Protein 4MMW (pdb70)

Secondary structure (DSSP, 8-state):
-BEEEEEEEEEEEEEEEEE-TTS-EEEEEEEEEEEEEEEEEETTS-EEEEEE-GGGG-HHHIIIIIHHHHTTSBTT-HHHHHHHHHHHHTTTTT-S-HHHHHHHHHHHHHHHHHHHT-BHHHHH--S-SEEEEEEEEPPP---TTTTSSHHHHHHHHHHHHHHT-SEEEEE---TTSTT---HHHHHHHHHHHHHHH-TTSEEEEE--TT--HHHHHHHHHHHHHTT-SEEE--S-TT-HHHHHHHHHH-SSPEE--SS-SSHHHHHHHHHHHT--SBEEE-HHHHTSHHHHHHHHHHHHHTT--EEEP--SHHHHHHHHT-SS---EEEEEE-TTS-GGG--TTBSS-SS-B-TTSEEE----SBT---B-HHHHHHTB-/-BEEEEEEEEEEEEEEEEE-TTS-EEEEEEEEEEEEEEEEEETTS-EEEEEE-GGGG-HHHIIIIIHHHHTTSBTT-HHHHHHHHHHHHTTTTT-S-HHHHHHHHHHHHHHHHHHHT-BHHHHH--S-SEEEEEEEEPPP---TTTTSSHHHHHHHHHHHHHHT-SEEEEE---TTSTT---HHHHHHHHHHHHHHH-TTSEEEEE--TT--HHHHHHHHHHHHHTT-SEEE--S-TT-HHHHHHHHHH-SSPEEE-SS-SSHHHHHHHHHHHT--SEEEE-HHHHTSHHHHHHHHHHHHHTT--EEEP--SHHHHHHHHT-SS---EEEEEE-TTS-GGG--TTBSS-SS-B-TTSEEE----SBT---B-HHHHHHTB-

CATH classification: 3.30.390.10 (+1 more: 3.20.20.120)

Organism: Agrobacterium fabrum (strain C58 / ATCC 33970) (NCBI:txid176299)

Foldseek 3Di:
DFWADKDKFKFWFWDQWDADPVGFIDGHDTDIDIKMKIWIAGPVGQIFIFIDHQLLCDPVCCVPAVCVLRHGDDLPVLVSSLVSLVVCCVVSPNNSDLLNLARSSQRSLLRVFRVVFFESLVVLPFDAQKAFAAAEAGEAACDVLWRNALLSLLVVLLVRVQQAHLEYEYEYYEPVRPPDDDLVRQLSNLVSNCVNPDDRRAYEYEYHQADDLVSVLVNLVSVVVSVHQEYERNHPVVDLVSLLVSCVRHPHWYEDDEQDEDQLNVQLVSVVSVSTQAYEYESSRRRHLVSRLVNCVSQVVVVHAYEYDDDALRRVSSVRNHDRYNHDYQDNDIPVDDSLVDIPQFPHDQFDADSNRMTGGDRGTRSNGRGNVVNSVVGTD/DFWADKDKFKFWFWDQWDAPPVGFIDGHDTDIDIKMKIWIAGPVGQIFIFIDHQLLCDPVCCVPAVCVLRHGDDLPVLVSSLVSLVVCCVVPPNNSDLLNLARSSQRSLLRVFRVVFFESLVVLPFDAQKAFAAAEAGEAACDVLWRNALLSLQVVLLVRVQQAHLEYEDEYYDPPRPVDDDLVRQLSNLQSNCVNPDDRRAYEYEYHQADDLVSVLVNLVSVVVSVHQEYERNHPVVDLVSLLVSCVRHPHWYEDDEADEDQLNVQLVSVVSVSTQAYEYESSRRRHLVSRLVNCVSQVVVVHAYEYDDDALRRVSSVRNHDRYRHDYQDNDIPVDDSLVDIPQFPHDQFDADSNRMTGGDRGTRSNGRGNVVNSVVGTD

Solvent-accessible surface area: 27790 Å² total; per-residue (Å²): 56,72,1,59,50,6,49,42,72,34,0,86,10,76,32,130,76,56,76,31,38,7,31,13,26,28,12,21,96,56,62,97,52,85,35,0,4,0,1,0,45,1,112,87,43,63,53,0,7,4,29,10,36,29,43,1,1,26,104,49,0,9,95,86,4,0,64,117,9,0,71,42,61,34,8,153,40,49,76,143,1,5,50,62,2,11,62,42,30,77,26,1,30,35,9,5,18,27,52,1,0,0,6,2,3,0,0,3,18,2,0,4,0,70,28,115,44,74,16,0,9,98,60,48,39,48,116,45,79,93,4,44,0,3,0,0,0,1,8,0,7,95,66,170,48,1,0,23,61,23,100,24,0,0,109,15,0,56,77,9,52,155,48,11,7,86,0,0,1,0,15,0,0,3,48,72,12,93,96,16,48,55,18,157,44,0,36,118,0,0,41,11,0,37,148,28,23,21,116,135,24,78,0,0,0,2,0,18,6,40,12,59,95,102,60,0,30,50,0,0,109,12,0,58,172,37,47,11,32,4,0,0,2,0,4,30,6,48,18,15,27,12,0,89,75,0,13,104,62,10,132,6,49,0,0,0,0,8,47,10,47,6,7,26,58,18,0,36,7,0,19,150,28,34,0,9,71,21,0,1,0,0,0,46,27,0,0,0,0,16,0,0,17,59,0,0,100,38,0,102,90,125,74,33,62,0,2,3,49,14,36,48,1,23,2,0,1,0,0,0,14,8,141,14,2,94,4,0,8,1,8,48,10,2,51,94,27,116,29,64,117,32,85,50,18,24,136,46,39,9,6,52,14,46,165,89,0,49,0,76,14,16,132,63,56,0,3,3,19,44,8,32,88,94,44,3,101,110,34,100,91,57,71,1,59,50,6,49,43,71,35,0,78,11,76,31,129,76,54,83,32,39,6,30,12,24,28,11,22,97,57,61,97,56,87,32,0,4,0,1,0,45,2,110,95,42,57,48,0,7,4,30,10,37,31,43,1,1,25,102,50,0,10,95,81,3,0,66,118,10,0,70,40,50,32,8,151,52,50,78,102,1,5,51,56,2,11,62,41,30,80,26,1,29,36,8,5,18,27,53,1,0,1,6,2,3,0,0,3,19,2,0,4,0,65,39,115,44,74,17,0,8,98,58,46,39,47,115,45,80,95,4,43,0,2,0,0,0,0,8,1,7,96,66,174,47,0,0,24,60,22,101,23,0,0,111,15,0,61,76,9,50,162,48,11,7,86,0,0,0,0,16,0,0,3,48,72,12,94,96,16,47,58,18,158,45,0,34,118,0,0,40,12,0,36,147,28,24,22,114,133,26,82,0,0,0,2,0,17,6,38,13,60,96,100,60,0,46,49,0,0,94,11,0,50,175,38,46,10,35,6,0,0,2,0,4,29,6,47,19,10,27,14,0,87,74,0,12,104,55,10,126,7,47,0,0,0,0,8,46,10,48,6,7,27,58,17,0,35,6,0,19,150,30,32,0,10,72,21,0,0,0,0,0,46,27,0,0,0,0,16,0,0,16,56,0,0,100,38,0,103,90,124,74,32,61,0,2,3,49,15,38,48,1,25,3,0,1,0,0,0,15,8,139,15,2,93,4,1,8,0,8,49,10,2,56,99,26,121,32,58,116,32,82,51,17,25,136,47,37,10,7,52,15,45,168,91,0,47,0,74,14,17,130,62,56,0,2,3,20,43,8,33,91,93,43,3,100,109,29,101,93

Nearest PDB structures (foldseek):
  4hcd-assembly1_A  TM=1.002E+00  e=1.981E-84  Agrobacterium fabrum str. C58
  2i5q-assembly1_A  TM=8.037E-01  e=2.632E-22  Escherichia coli
  2i5q-assembly1_B  TM=7.813E-01  e=3.985E-22  Escherichia coli
  3fxg-assembly1_G  TM=7.685E-01  e=1.652E-21  Fusarium graminearum PH-1
  2p3z-assembly1_B  TM=7.641E-01  e=8.682E-21  Salmonella enterica subsp. enterica serovar Typhimurium str. LT2

InterPro domains:
  IPR013341 Mandelate racemase, N-terminal domain [PF02746] (30-125)
  IPR013342 Mandelate racemase, C-terminal domain [PF13378] (154-372)
  IPR013342 Mandelate racemase, C-terminal domain [SM00922] (150-253)
  IPR029017 Enolase-like, N-terminal [G3DSA:3.30.390.10] (1-117)
  IPR029017 Enolase-like, N-terminal [SSF54826] (1-127)
  IPR036849 Enolase-like, C-terminal domain superfamily [G3DSA:3.20.20.120] (118-382)
  IPR036849 Enolase-like, C-terminal domain superfamily [SSF51604] (113-380)
  IPR046945 L-rhamnonate dehydratase-like [PTHR13794] (3-372)

Sequence (762 aa):
MIITDVEVRVFRTTTRRHSDSAGHAHPGPAHQVEQAMLTVRTEDGQEGHSFTAPEIVRPHVIEKFVKKVLIGEDHRDRERRLWQDLAHWQRGSAAQLTDRTLAVVDCALWDLAGRSLGQPVYKLIGGYRDKVLAYGSIMCGDELEGGLATPEDYGRFAETLVKRGYKGIKLHTWMPPVSWAPDVKMDLKACAAVREAVGPDIRRLMIDAFHWYSRTDALALGRRGLEKLGFDWIEEPMDEQSLSSYKWLSSDNLDIPVVGPESAAGKHWHRAEWIKAGACDILRTGVNDVGGITPALKTTMHLAEAFGMECEVHGNTAMNLHVVAATKNCRWYERGLLHPFLEYDDGHDYLKSLSDPMDRDGFVHVPDRPGLGEDIDFTFIDNNRVMIITDVEVRVFRTTTRRHSDSAGHAHPGPAHQVEQAMLTVRTEDGQEGHSFTAPEIVRPHVIEKFVKKVLIGEDHRDRERRLWQDLAHWQRGSAAQLTDRTLAVVDCALWDLAGRSLGQPVYKLIGGYRDKVLAYGSIMCGDELEGGLATPEDYGRFAETLVKRGYKGIKLHTWMPPVSWAPDVKMDLKACAAVREAVGPDIRLMIDAFHWYSRTDALALGRRGLEKLGFDDWIEEPMDEQSLSSYKWLSDNLDIPVVGPESAAGKHWHRAEWIKAGACDILRTGVNDVGGITPALKTTMHLAEAFGMECEVHGNTAMNLHVVAATKNCRWYERGLLHPFLEYDDGHDYLKSLSDPMDRDGFVHVPDRPGLGEDIDFTFIDNNRV

Radius of gyration: 26.66 Å; Cα contacts (8 Å, |Δi|>4): 1815; chains: 2; bounding box: 62×62×76 Å

Structure (mmCIF, N/CA/C/O backbone):
data_4MMW
#
_entry.id   4MMW
#
_cell.length_a   118.099
_cell.length_b   118.099
_cell.length_c   133.278
_cell.angle_alpha   90.00
_cell.angle_beta   90.00
_cell.angle_gamma   90.00
#
_symmetry.space_group_name_H-M   'I 4'
#
loop_
_entity.id
_entity.type
_entity.pdbx_description
1 polymer 'Isomerase/lactonizing enzyme'
2 non-polymer 'MAGNESIUM ION'
3 non-polymer XYLAROHYDROXAMATE
4 non-polymer '(2R,3S,4R)-2,3,4-TRIHYDROXY-5-(HYDROXYAMINO)-5-OXOPENTANOIC ACID'
5 non-polymer 'CHLORIDE ION'
6 non-polymer 'TRIETHYLENE GLYCOL'
7 water water
#
loop_
_atom_site.group_PDB
_atom_site.id
_atom_site.type_symbol
_atom_site.label_atom_id
_atom_site.label_alt_id
_atom_site.label_comp_id
_atom_site.label_asym_id
_atom_site.label_entity_id
_atom_site.label_seq_id
_atom_site.pdbx_PDB_ins_code
_atom_site.Cartn_x
_atom_site.Cartn_y
_atom_site.Cartn_z
_atom_site.occupancy
_atom_site.B_iso_or_equiv
_atom_site.auth_seq_id
_atom_site.auth_comp_id
_atom_site.auth_asym_id
_atom_site.auth_atom_id
_atom_site.pdbx_PDB_model_num
ATOM 1 N N . MET A 1 24 ? 7.844 48.887 -8.491 1.00 20.56 1 MET A N 1
ATOM 2 C CA . MET A 1 24 ? 8.811 49.920 -8.860 1.00 22.52 1 MET A CA 1
ATOM 3 C C . MET A 1 24 ? 10.072 49.227 -9.319 1.00 22.64 1 MET A C 1
ATOM 4 O O . MET A 1 24 ? 10.340 48.104 -8.908 1.00 21.11 1 MET A O 1
ATOM 9 N N . ILE A 1 25 ? 10.858 49.896 -10.154 1.00 22.45 2 ILE A N 1
ATOM 10 C CA . ILE A 1 25 ? 12.055 49.269 -10.697 1.00 22.20 2 ILE A CA 1
ATOM 11 C C . ILE A 1 25 ? 13.173 49.204 -9.659 1.00 21.70 2 ILE A C 1
ATOM 12 O O . ILE A 1 25 ? 13.527 50.211 -9.054 1.00 22.49 2 ILE A O 1
ATOM 17 N N . ILE A 1 26 ? 13.710 48.009 -9.440 1.00 19.87 3 ILE A N 1
ATOM 18 C CA . ILE A 1 26 ? 14.858 47.849 -8.549 1.00 20.11 3 ILE A CA 1
ATOM 19 C C . ILE A 1 26 ? 16.111 48.419 -9.202 1.00 23.83 3 ILE A C 1
ATOM 20 O O . ILE A 1 26 ? 16.466 48.029 -10.320 1.00 22.75 3 ILE A O 1
ATOM 25 N N . THR A 1 27 ? 16.777 49.339 -8.505 1.00 20.01 4 THR A N 1
ATOM 26 C CA . THR A 1 27 ? 17.951 50.015 -9.050 1.00 23.49 4 THR A CA 1
ATOM 27 C C . THR A 1 27 ? 19.264 49.607 -8.374 1.00 25.37 4 THR A C 1
ATOM 28 O O . THR A 1 27 ? 20.336 49.735 -8.965 1.00 24.60 4 THR A O 1
ATOM 32 N N . ASP A 1 28 ? 19.188 49.124 -7.141 1.00 24.37 5 ASP A N 1
ATOM 33 C CA . ASP A 1 28 ? 20.405 48.772 -6.413 1.00 25.42 5 ASP A CA 1
ATOM 34 C C . ASP A 1 28 ? 20.200 47.567 -5.509 1.00 24.13 5 ASP A C 1
ATOM 35 O O . ASP A 1 28 ? 19.120 47.384 -4.943 1.00 19.68 5 ASP A O 1
ATOM 40 N N . VAL A 1 29 ? 21.243 46.750 -5.377 1.00 21.02 6 VAL A N 1
ATOM 41 C CA . VAL A 1 29 ? 21.315 45.742 -4.320 1.00 18.74 6 VAL A CA 1
ATOM 42 C C . VAL A 1 29 ? 22.630 45.970 -3.587 1.00 23.02 6 VAL A C 1
ATOM 43 O O . VAL A 1 29 ? 23.692 45.964 -4.205 1.00 24.24 6 VAL A O 1
ATOM 47 N N . GLU A 1 30 ? 22.555 46.205 -2.279 1.00 20.74 7 GLU A N 1
ATOM 48 C CA . GLU A 1 30 ? 23.732 46.589 -1.500 1.00 21.36 7 GLU A CA 1
ATOM 49 C C . GLU A 1 30 ? 23.849 45.734 -0.252 1.00 21.44 7 GLU A C 1
ATOM 50 O O . GLU A 1 30 ? 22.842 45.365 0.353 1.00 21.11 7 GLU A O 1
ATOM 56 N N . VAL A 1 31 ? 25.082 45.415 0.120 1.00 18.24 8 VAL A N 1
ATOM 57 C CA . VAL A 1 31 ? 25.336 44.699 1.364 1.00 19.37 8 VAL A CA 1
ATOM 58 C C . VAL A 1 31 ? 26.227 45.568 2.230 1.00 21.11 8 VAL A C 1
ATOM 59 O O . VAL A 1 31 ? 27.230 46.097 1.758 1.00 21.22 8 VAL A O 1
ATOM 63 N N . ARG A 1 32 ? 25.836 45.725 3.491 1.00 19.88 9 ARG A N 1
ATOM 64 C CA . ARG A 1 32 ? 26.656 46.413 4.475 1.00 19.59 9 ARG A CA 1
ATOM 65 C C . ARG A 1 32 ? 27.022 45.438 5.577 1.00 19.65 9 ARG A C 1
ATOM 66 O O . ARG A 1 32 ? 26.148 44.863 6.221 1.00 18.99 9 ARG A O 1
ATOM 74 N N . VAL A 1 33 ? 28.320 45.247 5.787 1.00 20.70 10 VAL A N 1
ATOM 75 C CA . VAL A 1 33 ? 28.793 44.372 6.856 1.00 18.58 10 VAL A CA 1
ATOM 76 C C . VAL A 1 33 ? 29.224 45.223 8.051 1.00 19.07 10 VAL A C 1
ATOM 77 O O . VAL A 1 33 ? 29.953 46.203 7.894 1.00 21.53 10 VAL A O 1
ATOM 81 N N . PHE A 1 34 ? 28.751 44.859 9.242 1.00 20.31 11 PHE A N 1
ATOM 82 C CA . PHE A 1 34 ? 29.067 45.625 10.443 1.00 21.02 11 PHE A CA 1
ATOM 83 C C . PHE A 1 34 ? 29.324 44.694 11.623 1.00 20.69 11 PHE A C 1
ATOM 84 O O . PHE A 1 34 ? 29.021 43.503 11.561 1.00 20.67 11 PHE A O 1
ATOM 92 N N . ARG A 1 35 ? 29.883 45.244 12.695 1.00 21.23 12 ARG A N 1
ATOM 93 C CA . ARG A 1 35 ? 30.151 44.456 13.894 1.00 21.54 12 ARG A CA 1
ATOM 94 C C . ARG A 1 35 ? 29.071 44.650 14.952 1.00 19.22 12 ARG A C 1
ATOM 95 O O . ARG A 1 35 ? 28.739 45.775 15.311 1.00 20.83 12 ARG A O 1
ATOM 103 N N . THR A 1 36 ? 28.511 43.538 15.419 1.00 20.91 13 THR A N 1
ATOM 104 C CA . THR A 1 36 ? 27.572 43.561 16.525 1.00 20.77 13 THR A CA 1
ATOM 105 C C . THR A 1 36 ? 28.265 42.962 17.754 1.00 27.12 13 THR A C 1
ATOM 106 O O . THR A 1 36 ? 29.096 42.056 17.636 1.00 21.13 13 THR A O 1
ATOM 110 N N . THR A 1 37 ? 27.940 43.492 18.926 1.00 21.96 14 THR A N 1
ATOM 111 C CA . THR A 1 37 ? 28.531 43.020 20.172 1.00 19.13 14 THR A CA 1
ATOM 112 C C . THR A 1 37 ? 27.548 42.057 20.804 1.00 25.16 14 THR A C 1
ATOM 113 O O . THR A 1 37 ? 26.386 42.402 21.023 1.00 25.34 14 THR A O 1
ATOM 117 N N . THR A 1 38 ? 28.001 40.841 21.077 1.00 21.74 15 THR A N 1
ATOM 118 C CA . THR A 1 38 ? 27.099 39.804 21.551 1.00 19.60 15 THR A CA 1
ATOM 119 C C . THR A 1 38 ? 27.833 38.822 22.453 1.00 21.78 15 THR A C 1
ATOM 120 O O . THR A 1 38 ? 29.061 38.725 22.404 1.00 18.68 15 THR A O 1
ATOM 124 N N . ARG A 1 39 ? 27.082 38.113 23.291 1.00 21.73 16 ARG A N 1
ATOM 125 C CA . ARG A 1 39 ? 27.660 37.052 24.107 1.00 20.70 16 ARG A CA 1
ATOM 126 C C . ARG A 1 39 ? 27.385 35.682 23.506 1.00 20.08 16 ARG A C 1
ATOM 127 O O . ARG A 1 39 ? 27.809 34.658 24.041 1.00 19.85 16 ARG A O 1
ATOM 135 N N . ARG A 1 40 ? 26.686 35.665 22.376 1.00 18.33 17 ARG A N 1
ATOM 136 C CA . ARG A 1 40 ? 26.415 34.410 21.692 1.00 18.81 17 ARG A CA 1
ATOM 137 C C . ARG A 1 40 ? 27.611 33.946 20.870 1.00 23.04 17 ARG A C 1
ATOM 138 O O . ARG A 1 40 ? 28.211 34.730 20.124 1.00 21.33 17 ARG A O 1
ATOM 146 N N . HIS A 1 41 ? 27.975 32.678 21.051 1.00 16.93 18 HIS A N 1
ATOM 147 C CA . HIS A 1 41 ? 29.025 32.043 20.256 1.00 18.73 18 HIS A CA 1
ATOM 148 C C . HIS A 1 41 ? 28.419 30.813 19.599 1.00 21.21 18 HIS A C 1
ATOM 149 O O . HIS A 1 41 ? 27.382 30.326 20.032 1.00 22.21 18 HIS A O 1
ATOM 156 N N . SER A 1 42 ? 29.055 30.305 18.552 1.00 22.85 19 SER A N 1
ATOM 157 C CA . SER A 1 42 ? 28.624 29.023 17.996 1.00 24.70 19 SER A CA 1
ATOM 158 C C . SER A 1 42 ? 29.794 28.052 18.006 1.00 23.15 19 SER A C 1
ATOM 159 O O . SER A 1 42 ? 30.914 28.419 17.640 1.00 27.26 19 SER A O 1
ATOM 162 N N . ASP A 1 43 ? 29.554 26.823 18.455 1.00 19.74 20 ASP A N 1
ATOM 163 C CA . ASP A 1 43 ? 30.635 25.844 18.506 1.00 22.23 20 ASP A CA 1
ATOM 164 C C . ASP A 1 43 ? 30.933 25.339 17.092 1.00 22.09 20 ASP A C 1
ATOM 165 O O . ASP A 1 43 ? 30.347 25.819 16.113 1.00 22.48 20 ASP A O 1
ATOM 170 N N . SER A 1 44 ? 31.858 24.395 16.986 1.00 24.28 21 SER A N 1
ATOM 171 C CA . SER A 1 44 ? 32.328 23.950 15.676 1.00 25.13 21 SER A CA 1
ATOM 172 C C . SER A 1 44 ? 31.246 23.210 14.877 1.00 23.14 21 SER A C 1
ATOM 173 O O . SER A 1 44 ? 31.351 23.077 13.649 1.00 22.52 21 SER A O 1
ATOM 176 N N . ALA A 1 45 ? 30.209 22.733 15.566 1.00 19.23 22 ALA A N 1
ATOM 177 C CA . ALA A 1 45 ? 29.104 22.046 14.893 1.00 19.14 22 ALA A CA 1
ATOM 178 C C . ALA A 1 45 ? 27.947 23.003 14.615 1.00 18.22 22 ALA A C 1
ATOM 179 O O . ALA A 1 45 ? 26.911 22.608 14.074 1.00 22.29 22 ALA A O 1
ATOM 181 N N . GLY A 1 46 ? 28.123 24.262 15.002 1.00 17.43 23 GLY A N 1
ATOM 182 C CA . GLY A 1 46 ? 27.143 25.291 14.699 1.00 19.10 23 GLY A CA 1
ATOM 183 C C . GLY A 1 46 ? 26.156 25.572 15.827 1.00 20.74 23 GLY A C 1
ATOM 184 O O . GLY A 1 46 ? 25.206 26.333 15.641 1.00 23.13 23 GLY A O 1
ATOM 185 N N . HIS A 1 47 ? 26.360 24.965 16.995 1.00 16.37 24 HIS A N 1
ATOM 186 C CA . HIS A 1 47 ? 25.411 25.174 18.099 1.00 17.64 24 HIS A CA 1
ATOM 187 C C . HIS A 1 47 ? 25.747 26.416 18.920 1.00 20.93 24 HIS A C 1
ATOM 188 O O . HIS A 1 47 ? 26.910 26.642 19.272 1.00 21.19 24 HIS A O 1
ATOM 195 N N . ALA A 1 48 ?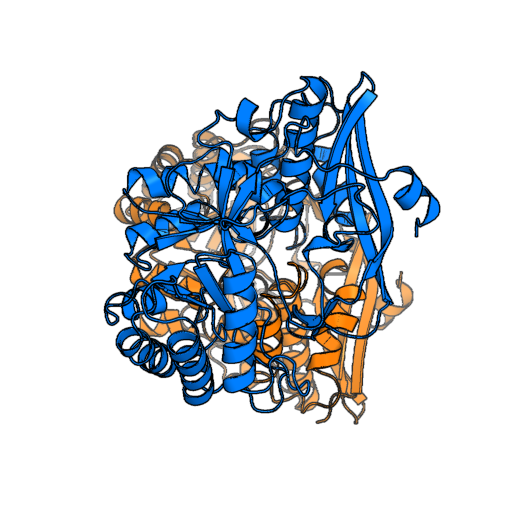 24.724 27.213 19.230 1.00 18.44 25 ALA A N 1
ATOM 196 C CA . ALA A 1 48 ? 24.915 28.440 20.000 1.00 19.57 25 ALA A CA 1
ATOM 197 C C . ALA A 1 48 ? 25.146 28.156 21.482 1.00 20.01 25 ALA A C 1
ATOM 198 O O . ALA A 1 48 ? 24.570 27.219 22.051 1.00 20.48 25 ALA A O 1
ATOM 200 N N . HIS A 1 49 ? 25.986 28.985 22.096 1.00 21.62 26 HIS A N 1
ATOM 201 C CA . HIS A 1 49 ? 26.264 28.926 23.531 1.00 15.90 26 HIS A CA 1
ATOM 202 C C . HIS A 1 49 ? 26.589 30.328 24.013 1.00 17.19 26 HIS A C 1
ATOM 203 O O . HIS A 1 49 ? 27.065 31.157 23.243 1.00 19.41 26 HIS A O 1
ATOM 210 N N . PRO A 1 50 ? 26.364 30.603 25.306 1.00 17.04 27 PRO A N 1
ATOM 211 C CA . PRO A 1 50 ? 26.849 31.874 25.833 1.00 16.50 27 PRO A CA 1
ATOM 212 C C . PRO A 1 50 ? 28.337 31.805 26.119 1.00 16.96 27 PRO A C 1
ATOM 213 O O . PRO A 1 50 ? 28.844 30.802 26.639 1.00 22.60 27 PRO A O 1
ATOM 217 N N . GLY A 1 51 ? 29.030 32.891 25.810 1.00 18.25 28 GLY A N 1
ATOM 218 C CA . GLY A 1 51 ? 30.444 32.982 26.086 1.00 17.84 28 GLY A CA 1
ATOM 219 C C . GLY A 1 51 ? 30.824 34.423 26.376 1.00 18.37 28 GLY A C 1
ATOM 220 O O . GLY A 1 51 ? 29.974 35.232 26.744 1.00 21.47 28 GLY A O 1
ATOM 221 N N . PRO A 1 52 ? 32.110 34.750 26.214 1.00 19.09 29 PRO A N 1
ATOM 222 C CA . PRO A 1 52 ? 32.578 36.119 26.441 1.00 19.42 29 PRO A CA 1
ATOM 223 C C . PRO A 1 52 ? 31.894 37.089 25.482 1.00 21.16 29 PRO A C 1
ATOM 224 O O . PRO A 1 52 ? 31.522 36.702 24.377 1.00 20.57 29 PRO A O 1
ATOM 228 N N . ALA A 1 53 ? 31.725 38.336 25.906 1.00 23.21 30 ALA A N 1
ATOM 229 C CA . ALA A 1 53 ? 31.218 39.354 25.003 1.00 22.50 30 ALA A CA 1
ATOM 230 C C . ALA A 1 53 ? 32.282 39.559 23.930 1.00 19.79 30 ALA A C 1
ATOM 231 O O . ALA A 1 53 ? 33.479 39.616 24.232 1.00 20.30 30 ALA A O 1
ATOM 233 N N . HIS A 1 54 ? 31.849 39.602 22.674 1.00 19.40 31 HIS A N 1
ATOM 234 C CA . HIS A 1 54 ? 32.779 39.801 21.570 1.00 19.58 31 HIS A CA 1
ATOM 235 C C . HIS A 1 54 ? 32.067 40.408 20.382 1.00 19.81 31 HIS A C 1
ATOM 236 O O . HIS A 1 54 ? 30.844 40.488 20.365 1.00 22.43 31 HIS A O 1
ATOM 243 N N . GLN A 1 55 ? 32.836 40.853 19.396 1.00 22.76 32 GLN A N 1
ATOM 244 C CA . GLN A 1 55 ? 32.224 41.390 18.188 1.00 20.39 32 GLN A CA 1
ATOM 245 C C . GLN A 1 55 ? 32.121 40.334 17.100 1.00 23.62 32 GLN A C 1
ATOM 246 O O . GLN A 1 55 ? 33.055 39.562 16.878 1.00 25.58 32 GLN A O 1
ATOM 252 N N . VAL A 1 56 ? 30.962 40.294 16.451 1.00 19.59 33 VAL A N 1
ATOM 253 C CA . VAL A 1 56 ? 30.680 39.339 15.389 1.00 21.70 33 VAL A CA 1
ATOM 254 C C . VAL A 1 56 ? 30.282 40.141 14.160 1.00 23.19 33 VAL A C 1
ATOM 255 O O . VAL A 1 56 ? 29.618 41.165 14.284 1.00 25.69 33 VAL A O 1
ATOM 259 N N . GLU A 1 57 ? 30.705 39.703 12.980 1.00 18.84 34 GLU A N 1
ATOM 260 C CA . GLU A 1 57 ? 30.291 40.387 11.758 1.00 19.26 34 GLU A CA 1
ATOM 261 C C . GLU A 1 57 ? 28.878 39.966 11.379 1.00 20.18 34 GLU A C 1
ATOM 262 O O . GLU A 1 57 ? 28.556 38.778 11.346 1.00 22.32 34 GLU A O 1
ATOM 268 N N . GLN A 1 58 ? 28.041 40.950 11.071 1.00 17.53 35 GLN A N 1
ATOM 269 C CA . GLN A 1 58 ? 26.662 40.708 10.674 1.00 19.73 35 GLN A CA 1
ATOM 270 C C . GLN A 1 58 ? 26.443 41.454 9.365 1.00 19.81 35 GLN A C 1
ATOM 271 O O . GLN A 1 58 ? 27.013 42.509 9.167 1.00 19.40 35 GLN A O 1
ATOM 277 N N . ALA A 1 59 ? 25.626 40.925 8.467 1.00 17.32 36 ALA A N 1
ATOM 278 C CA . ALA A 1 59 ? 25.421 41.626 7.202 1.00 16.61 36 ALA A CA 1
ATOM 279 C C . ALA A 1 59 ? 23.984 42.099 7.049 1.00 18.44 36 ALA A C 1
ATOM 280 O O . ALA A 1 59 ? 23.052 41.431 7.491 1.00 19.39 36 ALA A O 1
ATOM 282 N N . MET A 1 60 ? 23.813 43.270 6.442 1.00 16.84 37 MET A N 1
ATOM 283 C CA . MET A 1 60 ? 22.484 43.752 6.097 1.00 17.48 37 MET A CA 1
ATOM 284 C C . MET A 1 60 ? 22.377 43.888 4.583 1.00 17.74 37 MET A C 1
ATOM 285 O O . MET A 1 60 ? 23.153 44.616 3.970 1.00 19.23 37 MET A O 1
ATOM 290 N N . LEU A 1 61 ? 21.422 43.171 4.000 1.00 16.34 38 LEU A N 1
ATOM 291 C CA . LEU A 1 61 ? 21.121 43.289 2.579 1.00 17.28 38 LEU A CA 1
ATOM 292 C C . LEU A 1 61 ? 20.072 44.373 2.376 1.00 18.13 38 LEU A C 1
ATOM 293 O O . LEU A 1 61 ? 19.064 44.383 3.073 1.00 21.99 38 LEU A O 1
ATOM 298 N N . THR A 1 62 ? 20.320 45.287 1.438 1.00 17.10 39 THR A N 1
ATOM 299 C CA . THR A 1 62 ? 19.353 46.321 1.078 1.00 17.40 39 THR A CA 1
ATOM 300 C C . THR A 1 62 ? 18.996 46.259 -0.409 1.00 21.91 39 THR A C 1
ATOM 301 O O . THR A 1 62 ? 19.881 46.201 -1.266 1.00 21.85 39 THR A O 1
ATOM 305 N N . VAL A 1 63 ? 17.698 46.247 -0.705 1.00 19.20 40 VAL A N 1
ATOM 306 C CA . VAL A 1 63 ? 17.211 46.397 -2.078 1.00 17.38 40 VAL A CA 1
ATOM 307 C C . VAL A 1 63 ? 16.581 47.782 -2.202 1.00 22.72 40 VAL A C 1
ATOM 308 O O . VAL A 1 63 ? 15.756 48.171 -1.366 1.00 21.76 40 VAL A O 1
ATOM 312 N N . ARG A 1 64 ? 16.982 48.532 -3.222 1.00 18.44 41 ARG A N 1
ATOM 313 C CA . ARG A 1 64 ? 16.484 49.894 -3.401 1.00 19.06 41 ARG A CA 1
ATOM 314 C C . ARG A 1 64 ? 15.819 50.060 -4.758 1.00 20.29 41 ARG A C 1
ATOM 315 O O . ARG A 1 64 ? 16.291 49.519 -5.749 1.00 20.47 41 ARG A O 1
ATOM 323 N N . THR A 1 65 ? 14.725 50.812 -4.799 1.00 22.61 42 THR A N 1
ATOM 324 C CA . THR A 1 65 ? 14.036 51.084 -6.057 1.00 23.81 42 THR A CA 1
ATOM 325 C C . THR A 1 65 ? 14.309 52.500 -6.581 1.00 26.55 42 THR A C 1
ATOM 326 O O . THR A 1 65 ? 14.950 53.318 -5.907 1.00 24.53 42 THR A O 1
ATOM 330 N N . GLU A 1 66 ? 13.807 52.775 -7.784 1.00 23.64 43 GLU A N 1
ATOM 331 C CA . GLU A 1 66 ? 14.077 54.027 -8.495 1.00 21.74 43 GLU A CA 1
ATOM 332 C C . GLU A 1 66 ? 13.698 55.271 -7.693 1.00 26.89 43 GLU A C 1
ATOM 333 O O . GLU A 1 66 ? 14.320 56.327 -7.843 1.00 32.01 43 GLU A O 1
ATOM 339 N N . ASP A 1 67 ? 12.689 55.145 -6.837 1.00 29.73 44 ASP A N 1
ATOM 340 C CA . ASP A 1 67 ? 12.196 56.288 -6.070 1.00 34.29 44 ASP A CA 1
ATOM 341 C C . ASP A 1 67 ? 12.905 56.434 -4.722 1.00 33.80 44 ASP A C 1
ATOM 342 O O . ASP A 1 67 ? 12.601 57.339 -3.938 1.00 33.40 44 ASP A O 1
ATOM 347 N N . GLY A 1 68 ? 13.849 55.541 -4.456 1.00 27.21 45 GLY A N 1
ATOM 348 C CA . GLY A 1 68 ? 14.644 55.633 -3.248 1.00 30.92 45 GLY A CA 1
ATOM 349 C C . GLY A 1 68 ? 14.157 54.778 -2.096 1.00 29.50 45 GLY A C 1
ATOM 350 O O . GLY A 1 68 ? 14.827 54.709 -1.067 1.00 27.26 45 GLY A O 1
ATOM 351 N N . GLN A 1 69 ? 13.006 54.122 -2.254 1.00 26.57 46 GLN A N 1
ATOM 352 C CA . GLN A 1 69 ? 12.501 53.240 -1.199 1.00 23.88 46 GLN A CA 1
ATOM 353 C C . GLN A 1 69 ? 13.443 52.059 -1.022 1.00 23.25 46 GLN A C 1
ATOM 354 O O . GLN A 1 69 ? 14.034 51.585 -1.988 1.00 24.05 46 GLN A O 1
ATOM 360 N N . GLU A 1 70 ? 13.577 51.591 0.216 1.00 21.63 47 GLU A N 1
ATOM 361 C CA . GLU A 1 70 ? 14.452 50.462 0.509 1.00 19.40 47 GLU A CA 1
ATOM 362 C C . GLU A 1 70 ? 13.753 49.389 1.318 1.00 24.28 47 GLU A C 1
ATOM 363 O O . GLU A 1 70 ? 12.787 49.662 2.036 1.00 21.82 47 GLU A O 1
ATOM 369 N N . GLY A 1 71 ? 14.249 48.161 1.184 1.00 17.64 48 GLY A N 1
ATOM 370 C CA . GLY A 1 71 ? 13.885 47.066 2.062 1.00 18.92 48 GLY A CA 1
ATOM 371 C C . GLY A 1 71 ? 15.175 46.433 2.542 1.00 19.92 48 GLY A C 1
ATOM 372 O O . GLY A 1 71 ? 16.183 46.465 1.830 1.00 21.98 48 GLY A O 1
ATOM 373 N N . HIS A 1 72 ? 15.160 45.875 3.747 1.00 18.05 49 HIS A N 1
ATOM 374 C CA . HIS A 1 72 ? 16.382 45.349 4.339 1.00 16.69 49 HIS A CA 1
ATOM 375 C C . HIS A 1 72 ? 16.138 44.010 4.992 1.00 18.17 49 HIS A C 1
ATOM 376 O O . HIS A 1 72 ? 15.022 43.728 5.439 1.00 16.50 49 HIS A O 1
ATOM 383 N N . SER A 1 73 ? 17.186 43.193 5.070 1.00 16.64 50 SER A N 1
ATOM 384 C CA . SER A 1 73 ? 17.129 41.973 5.871 1.00 15.53 50 SER A CA 1
ATOM 385 C C . SER A 1 73 ? 18.533 41.590 6.318 1.00 19.27 50 SER A C 1
ATOM 386 O O . SER A 1 73 ? 19.518 41.976 5.689 1.00 20.54 50 SER A O 1
ATOM 389 N N . PHE A 1 74 ? 18.626 40.840 7.411 1.00 18.61 51 PHE A N 1
ATOM 390 C CA . PHE A 1 74 ? 19.916 40.541 8.021 1.00 15.58 51 PHE A CA 1
ATOM 391 C C . PHE A 1 74 ? 20.289 39.079 7.841 1.00 18.64 51 PHE A C 1
ATOM 392 O O . PHE A 1 74 ? 19.420 38.208 7.876 1.00 19.94 51 PHE A O 1
ATOM 400 N N . THR A 1 75 ? 21.579 38.815 7.645 1.00 17.41 52 THR A N 1
ATOM 401 C CA . THR A 1 75 ? 22.072 37.443 7.553 1.00 16.71 52 THR A CA 1
ATOM 402 C C . THR A 1 75 ? 23.585 37.409 7.774 1.00 17.52 52 THR A C 1
ATOM 403 O O . THR A 1 75 ? 24.198 38.442 7.968 1.00 20.31 52 THR A O 1
ATOM 407 N N . ALA A 1 76 ? 24.179 36.221 7.778 1.00 16.81 53 ALA A N 1
ATOM 408 C CA . ALA A 1 76 ? 25.630 36.109 7.924 1.00 16.60 53 ALA A CA 1
ATOM 409 C C . ALA A 1 76 ? 26.319 36.607 6.662 1.00 19.83 53 ALA A C 1
ATOM 410 O O . ALA A 1 76 ? 25.814 36.379 5.555 1.00 18.62 53 ALA A O 1
ATOM 412 N N . PRO A 1 77 ? 27.483 37.267 6.819 1.00 17.08 54 PRO A N 1
ATOM 413 C CA . PRO A 1 77 ? 28.229 37.854 5.697 1.00 16.16 54 PRO A CA 1
ATOM 414 C C . PRO A 1 77 ? 28.469 36.895 4.522 1.00 18.11 54 PRO A C 1
ATOM 415 O O . PRO A 1 77 ? 28.370 37.317 3.366 1.00 18.39 54 PRO A O 1
ATOM 419 N N . GLU A 1 78 ? 28.785 35.634 4.805 1.00 15.74 55 GLU A N 1
ATOM 420 C CA . GLU A 1 78 ? 29.109 34.697 3.723 1.00 18.40 55 GLU A CA 1
ATOM 421 C C . GLU A 1 78 ? 27.918 34.464 2.793 1.00 18.23 55 GLU A C 1
ATOM 422 O O . GLU A 1 78 ? 28.092 34.190 1.606 1.00 20.17 55 GLU A O 1
ATOM 428 N N . ILE A 1 79 ? 26.713 34.590 3.339 1.00 15.27 56 ILE A N 1
ATOM 429 C CA . ILE A 1 79 ? 25.486 34.284 2.598 1.00 17.43 56 ILE A CA 1
ATOM 430 C C . ILE A 1 79 ? 25.193 35.358 1.546 1.00 17.32 56 ILE A C 1
ATOM 431 O O . ILE A 1 79 ? 24.530 35.102 0.531 1.00 18.11 56 ILE A O 1
ATOM 436 N N . VAL A 1 80 ? 25.729 36.555 1.767 1.00 15.25 57 VAL A N 1
ATOM 437 C CA . VAL A 1 80 ? 25.544 37.662 0.829 1.00 19.64 57 VAL A CA 1
ATOM 438 C C . VAL A 1 80 ? 26.882 38.268 0.414 1.00 19.86 57 VAL A C 1
ATOM 439 O O . VAL A 1 80 ? 26.982 39.473 0.169 1.00 17.43 57 VAL A O 1
ATOM 443 N N . ARG A 1 81 ? 27.911 37.429 0.334 1.00 16.47 58 ARG A N 1
ATOM 444 C CA . ARG A 1 81 ? 29.232 37.897 -0.063 1.00 16.78 58 ARG A CA 1
ATOM 445 C C . ARG A 1 81 ? 29.224 38.300 -1.551 1.00 19.60 58 ARG A C 1
ATOM 446 O O . ARG A 1 81 ? 28.311 37.931 -2.298 1.00 17.51 58 ARG A O 1
ATOM 454 N N . PRO A 1 82 ? 30.230 39.070 -1.987 1.00 18.04 59 PRO A N 1
ATOM 455 C CA . PRO A 1 82 ? 30.181 39.599 -3.358 1.00 17.96 59 PRO A CA 1
ATOM 456 C C . PRO A 1 82 ? 29.999 38.542 -4.460 1.00 17.73 59 PRO A C 1
ATOM 457 O O . PRO A 1 82 ? 29.274 38.808 -5.415 1.00 19.38 59 PRO A O 1
ATOM 461 N N . HIS A 1 83 ? 30.622 37.372 -4.321 1.00 17.59 60 HIS A N 1
ATOM 462 C CA . HIS A 1 83 ? 30.457 36.312 -5.317 1.00 22.29 60 HIS A CA 1
ATOM 463 C C . HIS A 1 83 ? 28.989 36.043 -5.590 1.00 20.55 60 HIS A C 1
ATOM 464 O O . HIS A 1 83 ? 28.560 35.952 -6.737 1.00 19.77 60 HIS A O 1
ATOM 471 N N . VAL A 1 84 ? 28.212 35.925 -4.525 1.00 19.09 61 VAL A N 1
ATOM 472 C CA . VAL A 1 84 ? 26.820 35.551 -4.656 1.00 17.26 61 VAL A CA 1
ATOM 473 C C . VAL A 1 84 ? 25.985 36.724 -5.149 1.00 18.63 61 VAL A C 1
ATOM 474 O O . VAL A 1 84 ? 25.107 36.559 -6.002 1.00 17.92 61 VAL A O 1
ATOM 478 N N . ILE A 1 85 ? 26.274 37.913 -4.623 1.00 17.85 62 ILE A N 1
ATOM 479 C CA . ILE A 1 85 ? 25.574 39.123 -5.047 1.00 19.63 62 ILE A CA 1
ATOM 480 C C . ILE A 1 85 ? 25.801 39.434 -6.530 1.00 21.37 62 ILE A C 1
ATOM 481 O O . ILE A 1 85 ? 24.860 39.715 -7.271 1.00 18.21 62 ILE A O 1
ATOM 486 N N . GLU A 1 86 ? 27.050 39.366 -6.967 1.00 19.89 63 GLU A N 1
ATOM 487 C CA . GLU A 1 86 ? 27.371 39.721 -8.342 1.00 19.80 63 GLU A CA 1
ATOM 488 C C . GLU A 1 86 ? 26.949 38.651 -9.341 1.00 19.61 63 GLU A C 1
ATOM 489 O O . GLU A 1 86 ? 26.460 38.965 -10.433 1.00 22.65 63 GLU A O 1
ATOM 495 N N . LYS A 1 87 ? 27.141 37.387 -8.981 1.00 20.43 64 LYS A N 1
ATOM 496 C CA . LYS A 1 87 ? 26.937 36.313 -9.956 1.00 20.54 64 LYS A CA 1
ATOM 497 C C . LYS A 1 87 ? 25.471 35.948 -10.100 1.00 23.00 64 LYS A C 1
ATOM 498 O O . LYS A 1 87 ? 25.039 35.514 -11.170 1.00 20.79 64 LYS A O 1
ATOM 504 N N . PHE A 1 88 ? 24.707 36.135 -9.026 1.00 18.16 65 PHE A N 1
ATOM 505 C CA . PHE A 1 88 ? 23.318 35.691 -9.005 1.00 17.00 65 PHE A CA 1
ATOM 506 C C . PHE A 1 88 ? 22.315 36.799 -8.692 1.00 17.97 65 PHE A C 1
ATOM 507 O O . PHE A 1 88 ? 21.416 37.061 -9.487 1.00 18.41 65 PHE A O 1
ATOM 515 N N . VAL A 1 89 ? 22.449 37.429 -7.527 1.00 15.83 66 VAL A N 1
ATOM 516 C CA . VAL A 1 89 ? 21.365 38.262 -7.020 1.00 15.75 66 VAL A CA 1
ATOM 517 C C . VAL A 1 89 ? 21.091 39.493 -7.886 1.00 16.76 66 VAL A C 1
ATOM 518 O O . VAL A 1 89 ? 19.956 39.730 -8.281 1.00 18.06 66 VAL A O 1
ATOM 522 N N . LYS A 1 90 ? 22.128 40.265 -8.178 1.00 17.70 67 LYS A N 1
ATOM 523 C CA . LYS A 1 90 ? 21.958 41.456 -9.006 1.00 20.03 67 LYS A CA 1
ATOM 524 C C . LYS A 1 90 ? 21.406 41.119 -10.388 1.00 20.17 67 LYS A C 1
ATOM 525 O O . LYS A 1 90 ? 20.570 41.846 -10.929 1.00 20.69 67 LYS A O 1
ATOM 531 N N . LYS A 1 91 ? 21.874 40.017 -10.959 1.00 17.94 68 LYS A N 1
ATOM 532 C CA . LYS A 1 91 ? 21.429 39.629 -12.292 1.00 17.41 68 LYS A CA 1
ATOM 533 C C . LYS A 1 91 ? 19.933 39.357 -12.342 1.00 18.39 68 LYS A C 1
ATOM 534 O O . LYS A 1 91 ? 19.283 39.629 -13.347 1.00 21.11 68 LYS A O 1
ATOM 540 N N . VAL A 1 92 ? 19.383 38.827 -11.257 1.00 16.89 69 VAL A N 1
ATOM 541 C CA . VAL A 1 92 ? 17.957 38.542 -11.219 1.00 16.98 69 VAL A CA 1
ATOM 542 C C . VAL A 1 92 ? 17.157 39.802 -10.904 1.00 17.61 69 VAL A C 1
ATOM 543 O O . VAL A 1 92 ? 16.146 40.073 -11.550 1.00 19.09 69 VAL A O 1
ATOM 547 N N . LEU A 1 93 ? 17.615 40.570 -9.915 1.00 17.86 70 LEU A N 1
ATOM 548 C CA . LEU A 1 93 ? 16.820 41.670 -9.364 1.00 16.54 70 LEU A CA 1
ATOM 549 C C . LEU A 1 93 ? 16.890 42.997 -10.118 1.00 17.17 70 LEU A C 1
ATOM 550 O O . LEU A 1 93 ? 15.883 43.681 -10.253 1.00 18.08 70 LEU A O 1
ATOM 555 N N . ILE A 1 94 ? 18.085 43.392 -10.542 1.00 19.96 71 ILE A N 1
ATOM 556 C CA . ILE A 1 94 ? 18.275 44.744 -11.062 1.00 18.24 71 ILE A CA 1
ATOM 557 C C . ILE A 1 94 ? 17.433 44.980 -12.313 1.00 18.91 71 ILE A C 1
ATOM 558 O O . ILE A 1 94 ? 17.483 44.194 -13.263 1.00 21.67 71 ILE A O 1
ATOM 563 N N . GLY A 1 95 ? 16.637 46.050 -12.293 1.00 18.82 72 GLY A N 1
ATOM 564 C CA . GLY A 1 95 ? 15.807 46.408 -13.432 1.00 23.32 72 GLY A CA 1
ATOM 565 C C . GLY A 1 95 ? 14.419 45.791 -13.429 1.00 22.42 72 GLY A C 1
ATOM 566 O O . GLY A 1 95 ? 13.625 46.017 -14.346 1.00 24.25 72 GLY A O 1
ATOM 567 N N . GLU A 1 96 ? 14.117 45.014 -12.398 1.00 19.86 73 GLU A N 1
ATOM 568 C CA . GLU A 1 96 ? 12.836 44.327 -12.305 1.00 21.99 73 GLU A CA 1
ATOM 569 C C . GLU A 1 96 ? 11.875 45.038 -11.344 1.00 21.06 73 GLU A C 1
ATOM 570 O O . GLU A 1 96 ? 12.299 45.783 -10.459 1.00 22.19 73 GLU A O 1
ATOM 576 N N . ASP A 1 97 ? 10.582 44.796 -11.540 1.00 18.19 74 ASP A N 1
ATOM 577 C CA . ASP A 1 97 ? 9.523 45.305 -10.675 1.00 18.34 74 ASP A CA 1
ATOM 578 C C . ASP A 1 97 ? 9.659 44.598 -9.326 1.00 21.09 74 ASP A C 1
ATOM 579 O O . ASP A 1 97 ? 9.615 43.367 -9.254 1.00 17.72 74 ASP A O 1
ATOM 584 N N . HIS A 1 98 ? 9.833 45.361 -8.251 1.00 17.26 75 HIS A N 1
ATOM 585 C CA . HIS A 1 98 ? 10.081 44.743 -6.946 1.00 18.63 75 HIS A CA 1
ATOM 586 C C . HIS A 1 98 ? 8.935 43.854 -6.462 1.00 18.87 75 HIS A C 1
ATOM 587 O O . HIS A 1 98 ? 9.141 42.996 -5.624 1.00 17.85 75 HIS A O 1
ATOM 594 N N . ARG A 1 99 ? 7.740 44.062 -7.007 1.00 16.54 76 ARG A N 1
ATOM 595 C CA . ARG A 1 99 ? 6.547 43.358 -6.539 1.00 18.44 76 ARG A CA 1
ATOM 596 C C . ARG A 1 99 ? 6.413 41.957 -7.132 1.00 16.95 76 ARG A C 1
ATOM 597 O O . ARG A 1 99 ? 5.580 41.170 -6.687 1.00 16.98 76 ARG A O 1
ATOM 605 N N . ASP A 1 100 ? 7.208 41.659 -8.152 1.00 19.49 77 ASP A N 1
ATOM 606 C CA . ASP A 1 100 ? 7.155 40.340 -8.782 1.00 15.48 77 ASP A CA 1
ATOM 607 C C . ASP A 1 100 ? 7.934 39.301 -7.980 1.00 18.00 77 ASP A C 1
ATOM 608 O O . ASP A 1 100 ? 8.803 38.605 -8.528 1.00 16.66 77 ASP A O 1
ATOM 613 N N . ARG A 1 101 ? 7.595 39.165 -6.698 1.00 15.92 78 ARG A N 1
ATOM 614 C CA . ARG A 1 101 ? 8.364 38.306 -5.795 1.00 14.33 78 ARG A CA 1
ATOM 615 C C . ARG A 1 101 ? 8.352 36.846 -6.231 1.00 15.04 78 ARG A C 1
ATOM 616 O O . ARG A 1 101 ? 9.348 36.142 -6.086 1.00 19.09 78 ARG A O 1
ATOM 624 N N . GLU A 1 102 ? 7.223 36.391 -6.756 1.00 14.84 79 GLU A N 1
ATOM 625 C CA . GLU A 1 102 ? 7.147 35.018 -7.222 1.00 17.18 79 GLU A CA 1
ATOM 626 C C . GLU A 1 102 ? 8.069 34.778 -8.420 1.00 16.91 79 GLU A C 1
ATOM 627 O O . GLU A 1 102 ? 8.801 33.796 -8.447 1.00 16.96 79 GLU A O 1
ATOM 633 N N A ARG A 1 103 ? 8.039 35.679 -9.396 0.49 16.64 80 ARG A N 1
ATOM 634 N N B ARG A 1 103 ? 8.032 35.677 -9.398 0.51 16.64 80 ARG A N 1
ATOM 635 C CA A ARG A 1 103 ? 8.895 35.538 -10.571 0.49 17.77 80 ARG A CA 1
ATOM 636 C CA B ARG A 1 103 ? 8.895 35.551 -10.568 0.51 17.83 80 ARG A CA 1
ATOM 637 C C A ARG A 1 103 ? 10.368 35.581 -10.177 0.49 17.79 80 ARG A C 1
ATOM 638 C C B ARG A 1 103 ? 10.364 35.574 -10.166 0.51 17.76 80 ARG A C 1
ATOM 639 O O A ARG A 1 103 ? 11.166 34.766 -10.638 0.49 18.28 80 ARG A O 1
ATOM 640 O O B ARG A 1 103 ? 11.153 34.741 -10.608 0.51 18.08 80 ARG A O 1
ATOM 655 N N . LEU A 1 104 ? 10.723 36.524 -9.310 1.00 16.26 81 LEU A N 1
ATOM 656 C CA . LEU A 1 104 ? 12.119 36.686 -8.898 1.00 17.17 81 LEU A CA 1
ATOM 657 C C . LEU A 1 104 ? 12.618 35.502 -8.072 1.00 16.87 81 LEU A C 1
ATOM 658 O O . LEU A 1 104 ? 13.750 35.044 -8.260 1.00 15.86 81 LEU A O 1
ATOM 663 N N . TRP A 1 105 ? 11.764 35.000 -7.180 1.00 13.74 82 TRP A N 1
ATOM 664 C CA . TRP A 1 105 ? 12.118 33.828 -6.380 1.00 13.80 82 TRP A CA 1
ATOM 665 C C . TRP A 1 105 ? 12.346 32.627 -7.297 1.00 16.28 82 TRP A C 1
ATOM 666 O O . TRP A 1 105 ? 13.331 31.903 -7.148 1.00 16.69 82 TRP A O 1
ATOM 677 N N . GLN A 1 106 ? 11.439 32.415 -8.246 1.00 14.59 83 GLN A N 1
ATOM 678 C CA . GLN A 1 106 ? 11.582 31.288 -9.161 1.00 15.60 83 GLN A CA 1
ATOM 679 C C . GLN A 1 106 ? 12.847 31.408 -10.020 1.00 16.98 83 GLN A C 1
ATOM 680 O O . GLN A 1 106 ? 13.510 30.402 -10.303 1.00 17.83 83 GLN A O 1
ATOM 686 N N . ASP A 1 107 ? 13.176 32.631 -10.437 1.00 16.48 84 ASP A N 1
ATOM 687 C CA . ASP A 1 107 ? 14.394 32.861 -11.217 1.00 16.39 84 ASP A CA 1
ATOM 688 C C . ASP A 1 107 ? 15.631 32.438 -10.428 1.00 16.14 84 ASP A C 1
ATOM 689 O O . ASP A 1 107 ? 16.517 31.770 -10.970 1.00 18.77 84 ASP A O 1
ATOM 694 N N . LEU A 1 108 ? 15.693 32.824 -9.154 1.00 15.44 85 LEU A N 1
ATOM 695 C CA . LEU A 1 108 ? 16.810 32.428 -8.301 1.00 16.01 85 LEU A CA 1
ATOM 696 C C . LEU A 1 108 ? 16.783 30.919 -8.068 1.00 18.12 85 LEU A C 1
ATOM 697 O O . LEU A 1 108 ? 17.821 30.258 -8.116 1.00 17.90 85 LEU A O 1
ATOM 702 N N . ALA A 1 109 ? 15.598 30.366 -7.827 1.00 15.83 86 ALA A N 1
ATOM 703 C CA . ALA A 1 109 ? 15.498 28.926 -7.587 1.00 16.76 86 ALA A CA 1
ATOM 704 C C . ALA A 1 109 ? 16.039 28.106 -8.761 1.00 16.39 86 ALA A C 1
ATOM 705 O O . ALA A 1 109 ? 16.735 27.112 -8.548 1.00 17.50 86 ALA A O 1
ATOM 707 N N . HIS A 1 110 ? 15.745 28.536 -9.991 1.00 15.13 87 HIS A N 1
ATOM 708 C CA . HIS A 1 110 ? 16.164 27.796 -11.174 1.00 15.09 87 HIS A CA 1
ATOM 709 C C . HIS A 1 110 ? 17.647 27.972 -11.498 1.00 17.79 87 HIS A C 1
ATOM 710 O O . HIS A 1 110 ? 18.165 27.344 -12.420 1.00 22.25 87 HIS A O 1
ATOM 717 N N . TRP A 1 111 ? 18.319 28.838 -10.745 1.00 14.34 88 TRP A N 1
ATOM 718 C CA . TRP A 1 111 ? 19.752 29.016 -10.894 1.00 16.96 88 TRP A CA 1
ATOM 719 C C . TRP A 1 111 ? 20.567 28.270 -9.847 1.00 15.73 88 TRP A C 1
ATOM 720 O O . TRP A 1 111 ? 21.793 28.246 -9.943 1.00 15.93 88 TRP A O 1
ATOM 731 N N . GLN A 1 112 ? 19.907 27.668 -8.850 1.00 14.46 89 GLN A N 1
ATOM 732 C CA . GLN A 1 112 ? 20.647 26.986 -7.782 1.00 14.00 89 GLN A CA 1
ATOM 733 C C . GLN A 1 112 ? 21.380 25.745 -8.284 1.00 15.04 89 GLN A C 1
ATOM 734 O O . GLN A 1 112 ? 22.524 25.498 -7.921 1.00 17.74 89 GLN A O 1
ATOM 740 N N . ARG A 1 113 ? 20.702 24.959 -9.106 1.00 15.12 90 ARG A N 1
ATOM 741 C CA . ARG A 1 113 ? 21.275 23.720 -9.606 1.00 15.96 90 ARG A CA 1
ATOM 742 C C . ARG A 1 113 ? 22.643 23.936 -10.248 1.00 18.15 90 ARG A C 1
ATOM 743 O O . ARG A 1 113 ? 23.575 23.159 -10.025 1.00 17.42 90 ARG A O 1
ATOM 751 N N . GLY A 1 114 ? 22.779 25.003 -11.029 1.00 14.48 91 GLY A N 1
ATOM 752 C CA . GLY A 1 114 ? 24.015 25.235 -11.755 1.00 18.61 91 GLY A CA 1
ATOM 753 C C . GLY A 1 114 ? 25.009 26.149 -11.055 1.00 19.09 91 GLY A C 1
ATOM 754 O O . GLY A 1 114 ? 26.005 26.548 -11.663 1.00 19.13 91 GLY A O 1
ATOM 755 N N . SER A 1 115 ? 24.757 26.455 -9.782 1.00 18.85 92 SER A N 1
ATOM 756 C CA . SER A 1 115 ? 25.531 27.464 -9.046 1.00 16.43 92 SER A CA 1
ATOM 757 C C . SER A 1 115 ? 26.789 26.939 -8.361 1.00 19.09 92 SER A C 1
ATOM 758 O O . SER A 1 115 ? 27.402 27.664 -7.571 1.00 19.02 92 SER A O 1
ATOM 761 N N . ALA A 1 116 ? 27.164 25.693 -8.646 1.00 17.39 93 ALA A N 1
ATOM 762 C CA . ALA A 1 116 ? 28.315 25.067 -7.989 1.00 19.90 93 ALA A CA 1
ATOM 763 C C . ALA A 1 116 ? 28.173 25.125 -6.462 1.00 16.66 93 ALA A C 1
ATOM 764 O O . ALA A 1 116 ? 29.149 25.354 -5.737 1.00 18.19 93 ALA A O 1
ATOM 766 N N . ALA A 1 117 ? 26.935 24.926 -6.015 1.00 15.34 94 ALA A N 1
ATOM 767 C CA . ALA A 1 117 ? 26.572 24.861 -4.597 1.00 14.63 94 ALA A CA 1
ATOM 768 C C . ALA A 1 117 ? 26.705 26.181 -3.852 1.00 17.09 94 ALA A C 1
ATOM 769 O O . ALA A 1 117 ? 26.668 26.200 -2.616 1.00 17.10 94 ALA A O 1
ATOM 771 N N . GLN A 1 118 ? 26.819 27.284 -4.586 1.00 14.88 95 GLN A N 1
ATOM 772 C CA . GLN A 1 118 ? 27.011 28.583 -3.941 1.00 14.61 95 GLN A CA 1
ATOM 773 C C . GLN A 1 118 ? 25.743 29.421 -3.804 1.00 17.92 95 GLN A C 1
ATOM 774 O O . GLN A 1 118 ? 25.705 30.329 -2.982 1.00 16.46 95 GLN A O 1
ATOM 780 N N . LEU A 1 119 ? 24.723 29.158 -4.618 1.00 14.16 96 LEU A N 1
ATOM 781 C CA . LEU A 1 119 ? 23.463 29.877 -4.456 1.00 16.15 96 LEU A CA 1
ATOM 782 C C . LEU A 1 119 ? 22.542 29.065 -3.562 1.00 21.59 96 LEU A C 1
ATOM 783 O O . LEU A 1 119 ? 21.823 28.193 -4.036 1.00 18.80 96 LEU A O 1
ATOM 788 N N . THR A 1 120 ? 22.575 29.358 -2.263 1.00 15.49 97 THR A N 1
ATOM 789 C CA . THR A 1 120 ? 21.923 28.512 -1.272 1.00 14.98 97 THR A CA 1
ATOM 790 C C . THR A 1 120 ? 20.527 28.999 -0.933 1.00 16.13 97 THR A C 1
ATOM 791 O O . THR A 1 120 ? 20.155 30.130 -1.260 1.00 14.37 97 THR A O 1
ATOM 795 N N . ASP A 1 121 ? 19.745 28.143 -0.272 1.00 13.07 98 ASP A N 1
ATOM 796 C CA . ASP A 1 121 ? 18.438 28.557 0.212 1.00 13.50 98 ASP A CA 1
ATOM 797 C C . ASP A 1 121 ? 18.565 29.750 1.169 1.00 12.67 98 ASP A C 1
ATOM 798 O O . ASP A 1 121 ? 17.669 30.597 1.232 1.00 16.27 98 ASP A O 1
ATOM 803 N N . ARG A 1 122 ? 19.669 29.823 1.915 1.00 14.12 99 ARG A N 1
ATOM 804 C CA . ARG A 1 122 ? 19.896 30.964 2.805 1.00 15.65 99 ARG A CA 1
ATOM 805 C C . ARG A 1 122 ? 19.961 32.262 2.007 1.00 16.29 99 ARG A C 1
ATOM 806 O O . ARG A 1 122 ? 19.446 33.291 2.430 1.00 16.18 99 ARG A O 1
ATOM 814 N N . THR A 1 123 ? 20.602 32.217 0.845 1.00 17.22 100 THR A N 1
ATOM 815 C CA . THR A 1 123 ? 20.696 33.421 0.024 1.00 15.35 100 THR A CA 1
ATOM 816 C C . THR A 1 123 ? 19.321 33.806 -0.524 1.00 15.84 100 THR A C 1
ATOM 817 O O . THR A 1 123 ? 18.949 34.981 -0.536 1.00 17.00 100 THR A O 1
ATOM 821 N N . LEU A 1 124 ? 18.569 32.815 -0.991 1.00 15.45 101 LEU A N 1
ATOM 822 C CA . LEU A 1 124 ? 17.206 33.073 -1.436 1.00 13.70 101 LEU A CA 1
ATOM 823 C C . LEU A 1 124 ? 16.368 33.706 -0.316 1.00 14.56 101 LEU A C 1
ATOM 824 O O . LEU A 1 124 ? 15.596 34.635 -0.555 1.00 17.16 101 LEU A O 1
ATOM 829 N N . ALA A 1 125 ? 16.551 33.222 0.905 1.00 13.44 102 ALA A N 1
ATOM 830 C CA . ALA A 1 125 ? 15.732 33.682 2.026 1.00 12.69 102 ALA A CA 1
ATOM 831 C C . ALA A 1 125 ? 15.952 35.162 2.299 1.00 17.82 102 ALA A C 1
ATOM 832 O O . ALA A 1 125 ? 14.992 35.914 2.464 1.00 16.46 102 ALA A O 1
ATOM 834 N N . VAL A 1 126 ? 17.212 35.591 2.331 1.00 15.72 103 VAL A N 1
ATOM 835 C CA . VAL A 1 126 ? 17.483 36.974 2.718 1.00 16.28 103 VAL A CA 1
ATOM 836 C C . VAL A 1 126 ? 17.016 37.910 1.605 1.00 15.53 103 VAL A C 1
ATOM 837 O O . VAL A 1 126 ? 16.518 39.005 1.870 1.00 17.10 103 VAL A O 1
ATOM 841 N N . VAL A 1 127 ? 17.157 37.470 0.356 1.00 14.69 104 VAL A N 1
ATOM 842 C CA . VAL A 1 127 ? 16.650 38.243 -0.762 1.00 18.04 104 VAL A CA 1
ATOM 843 C C . VAL A 1 127 ? 15.130 38.380 -0.718 1.00 16.18 104 VAL A C 1
ATOM 844 O O . VAL A 1 127 ? 14.606 39.491 -0.804 1.00 16.78 104 VAL A O 1
ATOM 848 N N . ASP A 1 128 ? 14.426 37.255 -0.584 1.00 13.66 105 ASP A N 1
ATOM 849 C CA . ASP A 1 128 ? 12.971 37.275 -0.478 1.00 14.71 105 ASP A CA 1
ATOM 850 C C . ASP A 1 128 ? 12.491 38.159 0.685 1.00 15.68 105 ASP A C 1
ATOM 851 O O . ASP A 1 128 ? 11.533 38.935 0.544 1.00 15.06 105 ASP A O 1
ATOM 856 N N . CYS A 1 129 ? 13.171 38.068 1.825 1.00 15.74 106 CYS A N 1
ATOM 857 C CA . CYS A 1 129 ? 12.785 38.886 2.977 1.00 14.66 106 CYS A CA 1
ATOM 858 C C . CYS A 1 129 ? 12.946 40.377 2.701 1.00 15.41 106 CYS A C 1
ATOM 859 O O . CYS A 1 129 ? 12.071 41.169 3.035 1.00 18.19 106 CYS A O 1
ATOM 862 N N . ALA A 1 130 ? 14.069 40.756 2.100 1.00 14.56 107 ALA A N 1
ATOM 863 C CA . ALA A 1 130 ? 14.296 42.157 1.760 1.00 15.22 107 ALA A CA 1
ATOM 864 C C . ALA A 1 130 ? 13.232 42.665 0.782 1.00 17.05 107 ALA A C 1
ATOM 865 O O . ALA A 1 130 ? 12.802 43.813 0.872 1.00 16.56 107 ALA A O 1
ATOM 867 N N . LEU A 1 131 ? 12.808 41.817 -0.149 1.00 15.42 108 LEU A N 1
ATOM 868 C CA . LEU A 1 131 ? 11.776 42.232 -1.095 1.00 16.06 108 LEU A CA 1
ATOM 869 C C . LEU A 1 131 ? 10.436 42.424 -0.396 1.00 19.57 108 LEU A C 1
ATOM 870 O O . LEU A 1 131 ? 9.701 43.349 -0.705 1.00 17.58 108 LEU A O 1
ATOM 875 N N . TRP A 1 132 ? 10.122 41.556 0.558 1.00 17.51 109 TRP A N 1
ATOM 876 C CA . TRP A 1 132 ? 8.893 41.728 1.317 1.00 15.59 109 TRP A CA 1
ATOM 877 C C . TRP A 1 132 ? 8.944 42.998 2.165 1.00 20.06 109 TRP A C 1
ATOM 878 O O . TRP A 1 132 ? 7.964 43.751 2.237 1.00 17.83 109 TRP A O 1
ATOM 889 N N . ASP A 1 133 ? 10.091 43.236 2.798 1.00 15.28 110 ASP A N 1
ATOM 890 C CA . ASP A 1 133 ? 10.283 44.447 3.607 1.00 15.75 110 ASP A CA 1
ATOM 891 C C . ASP A 1 133 ? 10.128 45.692 2.746 1.00 17.29 110 ASP A C 1
ATOM 892 O O . ASP A 1 133 ? 9.487 46.669 3.145 1.00 16.97 110 ASP A O 1
ATOM 897 N N . LEU A 1 134 ? 10.701 45.649 1.548 1.00 16.61 111 LEU A N 1
ATOM 898 C CA . LEU A 1 134 ? 10.580 46.760 0.614 1.00 19.09 111 LEU A CA 1
ATOM 899 C C . LEU A 1 134 ? 9.116 47.062 0.274 1.00 19.00 111 LEU A C 1
ATOM 900 O O . LEU A 1 134 ? 8.702 48.217 0.288 1.00 19.93 111 LEU A O 1
ATOM 905 N N . ALA A 1 135 ? 8.329 46.022 0.005 1.00 19.57 112 ALA A N 1
ATOM 906 C CA . ALA A 1 135 ? 6.921 46.214 -0.353 1.00 18.54 112 ALA A CA 1
ATOM 907 C C . ALA A 1 135 ? 6.146 46.786 0.817 1.00 17.39 112 ALA A C 1
ATOM 908 O O . ALA A 1 135 ? 5.320 47.679 0.645 1.00 19.57 112 ALA A O 1
ATOM 910 N N . GLY A 1 136 ? 6.423 46.277 2.014 1.00 18.96 113 GLY A N 1
ATOM 911 C CA . GLY A 1 136 ? 5.753 46.772 3.210 1.00 21.19 113 GLY A CA 1
ATOM 912 C C . GLY A 1 136 ? 6.103 48.205 3.572 1.00 20.92 113 GLY A C 1
ATOM 913 O O . GLY A 1 136 ? 5.218 49.024 3.842 1.00 19.96 113 GLY A O 1
ATOM 914 N N . ARG A 1 137 ? 7.397 48.512 3.595 1.00 17.60 114 ARG A N 1
ATOM 915 C CA . ARG A 1 137 ? 7.832 49.884 3.826 1.00 18.26 114 ARG A CA 1
ATOM 916 C C . ARG A 1 137 ? 7.283 50.839 2.759 1.00 20.49 114 ARG A C 1
ATOM 917 O O . ARG A 1 137 ? 6.864 51.952 3.077 1.00 25.30 114 ARG A O 1
ATOM 925 N N . SER A 1 138 ? 7.276 50.410 1.495 1.00 19.13 115 SER A N 1
ATOM 926 C CA . SER A 1 138 ? 6.763 51.267 0.421 1.00 24.80 115 SER A CA 1
ATOM 927 C C . SER A 1 138 ? 5.297 51.642 0.624 1.00 24.13 115 SER A C 1
ATOM 928 O O . SER A 1 138 ? 4.882 52.745 0.280 1.00 22.49 115 SER A O 1
ATOM 931 N N . LEU A 1 139 ? 4.523 50.712 1.178 1.00 22.04 116 LEU A N 1
ATOM 932 C CA . LEU A 1 139 ? 3.078 50.881 1.319 1.00 22.06 116 LEU A CA 1
ATOM 933 C C . LEU A 1 139 ? 2.676 51.303 2.736 1.00 23.58 116 LEU A C 1
ATOM 934 O O . LEU A 1 139 ? 1.507 51.573 3.000 1.00 25.14 116 LEU A O 1
ATOM 939 N N . GLY A 1 140 ? 3.646 51.355 3.644 1.00 19.71 117 GLY A N 1
ATOM 940 C CA . GLY A 1 140 ? 3.367 51.670 5.034 1.00 22.34 117 GLY A CA 1
ATOM 941 C C . GLY A 1 140 ? 2.554 50.583 5.724 1.00 23.54 117 GLY A C 1
ATOM 942 O O . GLY A 1 140 ? 1.694 50.875 6.562 1.00 22.48 117 GLY A O 1
ATOM 943 N N . GLN A 1 141 ? 2.832 49.331 5.371 1.00 18.34 118 GLN A N 1
ATOM 944 C CA . GLN A 1 141 ? 2.075 48.177 5.871 1.00 18.33 118 GLN A CA 1
ATOM 945 C C . GLN A 1 141 ? 2.984 47.104 6.454 1.00 17.84 118 GLN A C 1
ATOM 946 O O . GLN A 1 141 ? 4.020 46.786 5.867 1.00 20.02 118 GLN A O 1
ATOM 952 N N . PRO A 1 142 ? 2.591 46.516 7.597 1.00 17.88 119 PRO A N 1
ATOM 953 C CA . PRO A 1 142 ? 3.334 45.354 8.107 1.00 16.50 119 PRO A CA 1
ATOM 954 C C . PRO A 1 142 ? 3.199 44.189 7.145 1.00 19.10 119 PRO A C 1
ATOM 955 O O . PRO A 1 142 ? 2.145 44.025 6.528 1.00 20.86 119 PRO A O 1
ATOM 959 N N . VAL A 1 143 ? 4.256 43.398 7.007 1.00 16.00 120 VAL A N 1
ATOM 960 C CA . VAL A 1 143 ? 4.246 42.306 6.039 1.00 15.89 120 VAL A CA 1
ATOM 961 C C . VAL A 1 143 ? 3.076 41.348 6.269 1.00 17.41 120 VAL A C 1
ATOM 962 O O . VAL A 1 143 ? 2.363 41.000 5.315 1.00 16.25 120 VAL A O 1
ATOM 966 N N . TYR A 1 144 ? 2.827 40.964 7.520 1.00 17.27 121 TYR A N 1
ATOM 967 C CA . TYR A 1 144 ? 1.744 40.002 7.757 1.00 15.36 121 TYR A CA 1
ATOM 968 C C . TYR A 1 144 ? 0.368 40.549 7.374 1.00 14.95 121 TYR A C 1
ATOM 969 O O . TYR A 1 144 ? -0.509 39.786 6.969 1.00 18.70 121 TYR A O 1
ATOM 978 N N . LYS A 1 145 ? 0.188 41.860 7.483 1.00 16.29 122 LYS A N 1
ATOM 979 C CA . LYS A 1 145 ? -1.045 42.494 7.016 1.00 16.13 122 LYS A CA 1
ATOM 980 C C . LYS A 1 145 ? -1.176 42.496 5.483 1.00 19.04 122 LYS A C 1
ATOM 981 O O . LYS A 1 145 ? -2.278 42.389 4.945 1.00 17.59 122 LYS A O 1
ATOM 987 N N . LEU A 1 146 ? -0.054 42.634 4.788 1.00 15.75 123 LEU A N 1
ATOM 988 C CA . LEU A 1 146 ? -0.045 42.595 3.329 1.00 17.01 123 LEU A CA 1
ATOM 989 C C . LEU A 1 146 ? -0.360 41.185 2.863 1.00 17.46 123 LEU A C 1
ATOM 990 O O . LEU A 1 146 ? -1.112 40.986 1.907 1.00 17.79 123 LEU A O 1
ATOM 995 N N . ILE A 1 147 ? 0.217 40.204 3.545 1.00 17.10 124 ILE A N 1
ATOM 996 C CA . ILE A 1 147 ? -0.065 38.809 3.223 1.00 18.40 124 ILE A CA 1
ATOM 997 C C . ILE A 1 147 ? -1.553 38.516 3.437 1.00 20.04 124 ILE A C 1
ATOM 998 O O . ILE A 1 147 ? -2.198 37.863 2.616 1.00 19.18 124 ILE A O 1
ATOM 1003 N N . GLY A 1 148 ? -2.094 39.033 4.534 1.00 17.60 125 GLY A N 1
ATOM 1004 C CA . GLY A 1 148 ? -3.454 38.735 4.940 1.00 20.14 125 GLY A CA 1
ATOM 1005 C C . GLY A 1 148 ? -3.377 38.228 6.366 1.00 19.94 125 GLY A C 1
ATOM 1006 O O . GLY A 1 148 ? -2.949 37.099 6.612 1.00 25.29 125 GLY A O 1
ATOM 1007 N N . GLY A 1 149 ? -3.783 39.062 7.312 1.00 17.41 126 GLY A N 1
ATOM 1008 C CA . GLY A 1 149 ? -3.547 38.775 8.720 1.00 17.50 126 GLY A CA 1
ATOM 1009 C C . GLY A 1 149 ? -4.414 37.674 9.313 1.00 20.05 126 GLY A C 1
ATOM 1010 O O . GLY A 1 149 ? -5.593 37.546 8.971 1.00 17.54 126 GLY A O 1
ATOM 1011 N N . TYR A 1 150 ? -3.822 36.865 10.188 1.00 17.40 127 TYR A N 1
ATOM 1012 C CA . TYR A 1 150 ? -4.608 35.912 10.973 1.00 16.03 127 TYR A CA 1
ATOM 1013 C C . TYR A 1 150 ? -4.681 36.312 12.446 1.00 16.79 127 TYR A C 1
ATOM 1014 O O . TYR A 1 150 ? -5.756 36.288 13.066 1.00 17.40 127 TYR A O 1
ATOM 1023 N N . ARG A 1 151 ? -3.536 36.693 13.001 1.00 14.77 128 ARG A N 1
ATOM 1024 C CA . ARG A 1 151 ? -3.452 37.050 14.415 1.00 15.12 128 ARG A CA 1
ATOM 1025 C C . ARG A 1 151 ? -2.405 38.133 14.649 1.00 15.40 128 ARG A C 1
ATOM 1026 O O . ARG A 1 151 ? -1.336 38.121 14.033 1.00 18.98 128 ARG A O 1
ATOM 1034 N N . ASP A 1 152 ? -2.722 39.064 15.542 1.00 16.31 129 ASP A N 1
ATOM 1035 C CA . ASP A 1 152 ? -1.819 40.151 15.888 1.00 15.90 129 ASP A CA 1
ATOM 1036 C C . ASP A 1 152 ? -0.896 39.786 17.050 1.00 21.06 129 ASP A C 1
ATOM 1037 O O . ASP A 1 152 ? 0.106 40.466 17.293 1.00 19.81 129 ASP A O 1
ATOM 1042 N N . LYS A 1 153 ? -1.254 38.734 17.780 1.00 17.73 130 LYS A N 1
ATOM 1043 C CA . LYS A 1 153 ? -0.395 38.205 18.834 1.00 15.77 130 LYS A CA 1
ATOM 1044 C C . LYS A 1 153 ? -0.391 36.686 18.758 1.00 16.10 130 LYS A C 1
ATOM 1045 O O . LYS A 1 153 ? -1.300 36.089 18.190 1.00 17.60 130 LYS A O 1
ATOM 1051 N N . VAL A 1 154 ? 0.637 36.055 19.310 1.00 16.31 131 VAL A N 1
ATOM 1052 C CA . VAL A 1 154 ? 0.744 34.603 19.231 1.00 14.52 131 VAL A CA 1
ATOM 1053 C C . VAL A 1 154 ? 1.563 34.075 20.401 1.00 16.88 131 VAL A C 1
ATOM 1054 O O . VAL A 1 154 ? 2.532 34.710 20.838 1.00 17.16 131 VAL A O 1
ATOM 1058 N N . LEU A 1 155 ? 1.151 32.922 20.919 1.00 16.10 132 LEU A N 1
ATOM 1059 C CA . LEU A 1 155 ? 1.890 32.275 21.989 1.00 15.08 132 LEU A CA 1
ATOM 1060 C C . LEU A 1 155 ? 3.295 31.942 21.514 1.00 17.66 132 LEU A C 1
ATOM 1061 O O . LEU A 1 155 ? 3.494 31.516 20.378 1.00 19.63 132 LEU A O 1
ATOM 1066 N N . ALA A 1 156 ? 4.270 32.153 22.388 1.00 14.64 133 ALA A N 1
ATOM 1067 C CA . ALA A 1 156 ? 5.640 31.751 22.104 1.00 15.88 133 ALA A CA 1
ATOM 1068 C C . ALA A 1 156 ? 6.019 30.594 23.018 1.00 15.51 133 ALA A C 1
ATOM 1069 O O . ALA A 1 156 ? 5.538 30.528 24.151 1.00 16.02 133 ALA A O 1
ATOM 1071 N N . TYR A 1 157 ? 6.848 29.671 22.537 1.00 14.16 134 TYR A N 1
ATOM 1072 C CA . TYR A 1 157 ? 7.526 28.779 23.480 1.00 13.63 134 TYR A CA 1
ATOM 1073 C C . TYR A 1 157 ? 8.944 29.279 23.713 1.00 16.38 134 TYR A C 1
ATOM 1074 O O . TYR A 1 157 ? 9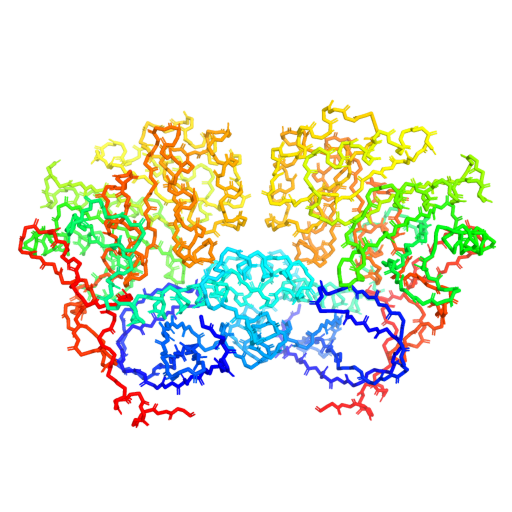.539 29.907 22.833 1.00 14.66 134 TYR A O 1
ATOM 1083 N N . GLY A 1 158 ? 9.468 29.014 24.908 1.00 16.05 135 GLY A N 1
ATOM 1084 C CA . GLY A 1 158 ? 10.828 29.391 25.234 1.00 15.86 135 GLY A CA 1
ATOM 1085 C C . GLY A 1 158 ? 11.728 28.302 24.694 1.00 18.59 135 GLY A C 1
ATOM 1086 O O . GLY A 1 158 ? 11.678 27.159 25.153 1.00 15.74 135 GLY A O 1
ATOM 1087 N N . SER A 1 159 ? 12.535 28.647 23.700 1.00 16.42 136 SER A N 1
ATOM 1088 C CA . SER A 1 159 ? 13.377 27.664 23.038 1.00 13.01 136 SER A CA 1
ATOM 1089 C C . SER A 1 159 ? 14.766 27.735 23.669 1.00 16.25 136 SER A C 1
ATOM 1090 O O . SER A 1 159 ? 15.500 28.706 23.475 1.00 17.74 136 SER A O 1
ATOM 1093 N N . ILE A 1 160 ? 15.110 26.701 24.429 1.00 15.39 137 ILE A N 1
ATOM 1094 C CA . ILE A 1 160 ? 16.329 26.702 25.237 1.00 14.28 137 ILE A CA 1
ATOM 1095 C C . ILE A 1 160 ? 17.550 26.338 24.391 1.00 16.06 137 ILE A C 1
ATOM 1096 O O . ILE A 1 160 ? 17.484 25.424 23.566 1.00 19.22 137 ILE A O 1
ATOM 1101 N N . MET A 1 161 ? 18.659 27.055 24.583 1.00 13.76 138 MET A N 1
ATOM 1102 C CA . MET A 1 161 ? 19.901 26.707 23.887 1.00 13.75 138 MET A CA 1
ATOM 1103 C C . MET A 1 161 ? 20.315 25.255 24.102 1.00 18.54 138 MET A C 1
ATOM 1104 O O . MET A 1 161 ? 19.937 24.618 25.092 1.00 16.89 138 MET A O 1
ATOM 1109 N N . CYS A 1 162 ? 21.107 24.745 23.164 1.00 18.55 139 CYS A N 1
ATOM 1110 C CA . CYS A 1 162 ? 21.765 23.455 23.322 1.00 16.77 139 CYS A CA 1
ATOM 1111 C C . CYS A 1 162 ? 22.507 23.350 24.651 1.00 15.65 139 CYS A C 1
ATOM 1112 O O . CYS A 1 162 ? 23.009 24.345 25.176 1.00 16.23 139 CYS A O 1
ATOM 1115 N N . GLY A 1 163 ? 22.591 22.135 25.176 1.00 15.33 140 GLY A N 1
ATOM 1116 C CA . GLY A 1 163 ? 23.294 21.897 26.430 1.00 15.64 140 GLY A CA 1
ATOM 1117 C C . GLY A 1 163 ? 24.755 22.293 26.394 1.00 18.39 140 GLY A C 1
ATOM 1118 O O . GLY A 1 163 ? 25.372 22.357 25.325 1.00 17.75 140 GLY A O 1
ATOM 1119 N N . ASP A 1 164 ? 25.317 22.547 27.569 1.00 16.74 141 ASP A N 1
ATOM 1120 C CA . ASP A 1 164 ? 26.712 22.943 27.668 1.00 15.72 141 ASP A CA 1
ATOM 1121 C C . ASP A 1 164 ? 27.374 22.258 28.871 1.00 17.57 141 ASP A C 1
ATOM 1122 O O . ASP A 1 164 ? 26.826 21.307 29.436 1.00 16.81 141 ASP A O 1
ATOM 1127 N N . GLU A 1 165 ? 28.565 22.717 29.235 1.00 18.01 142 GLU A N 1
ATOM 1128 C CA . GLU A 1 165 ? 29.262 22.170 30.388 1.00 18.12 142 GLU A CA 1
ATOM 1129 C C . GLU A 1 165 ? 29.598 23.334 31.313 1.00 22.12 142 GLU A C 1
ATOM 1130 O O . GLU A 1 165 ? 30.570 23.288 32.075 1.00 22.82 142 GLU A O 1
ATOM 1136 N N . LEU A 1 166 ? 28.775 24.380 31.238 1.00 19.39 143 LEU A N 1
ATOM 1137 C CA . LEU A 1 166 ? 28.948 25.564 32.095 1.00 18.95 143 LEU A CA 1
ATOM 1138 C C . LEU A 1 166 ? 28.232 25.398 33.434 1.00 19.13 143 LEU A C 1
ATOM 1139 O O . LEU A 1 166 ? 27.017 25.193 33.474 1.00 19.97 143 LEU A O 1
ATOM 1144 N N . GLU A 1 167 ? 28.979 25.501 34.525 1.00 18.69 144 GLU A N 1
ATOM 1145 C CA . GLU A 1 167 ? 28.401 25.336 35.854 1.00 18.87 144 GLU A CA 1
ATOM 1146 C C . GLU A 1 167 ? 27.245 26.311 36.085 1.00 22.29 144 GLU A C 1
ATOM 1147 O O . GLU A 1 167 ? 27.402 27.517 35.920 1.00 21.94 144 GLU A O 1
ATOM 1153 N N . GLY A 1 168 ? 26.079 25.779 36.440 1.00 21.42 145 GLY A N 1
ATOM 1154 C CA . GLY A 1 168 ? 24.899 26.606 36.641 1.00 21.86 145 GLY A CA 1
ATOM 1155 C C . GLY A 1 168 ? 24.197 27.026 35.353 1.00 24.06 145 GLY A C 1
ATOM 1156 O O . GLY A 1 168 ? 23.155 27.681 35.397 1.00 18.97 145 GLY A O 1
ATOM 1157 N N . GLY A 1 169 ? 24.760 26.641 34.208 1.00 17.52 146 GLY A N 1
ATOM 1158 C CA . GLY A 1 169 ? 24.191 26.981 32.911 1.00 17.01 146 GLY A CA 1
ATOM 1159 C C . GLY A 1 169 ? 23.198 25.934 32.461 1.00 19.22 146 GLY A C 1
ATOM 1160 O O . GLY A 1 169 ? 22.061 25.927 32.922 1.00 18.46 146 GLY A O 1
ATOM 1161 N N . LEU A 1 170 ? 23.630 25.065 31.544 1.00 16.24 147 LEU A N 1
ATOM 1162 C CA . LEU A 1 170 ? 22.822 23.935 31.089 1.00 16.76 147 LEU A CA 1
ATOM 1163 C C . LEU A 1 170 ? 23.688 22.675 31.117 1.00 20.53 147 LEU A C 1
ATOM 1164 O O . LEU A 1 170 ? 23.745 21.914 30.153 1.00 17.02 147 LEU A O 1
ATOM 1169 N N . ALA A 1 171 ? 24.377 22.471 32.233 1.00 19.64 148 ALA A N 1
ATOM 1170 C CA . ALA A 1 171 ? 25.343 21.383 32.347 1.00 18.86 148 ALA A CA 1
ATOM 1171 C C . ALA A 1 171 ? 24.709 20.099 32.879 1.00 21.14 148 ALA A C 1
ATOM 1172 O O . ALA A 1 171 ? 25.182 19.004 32.590 1.00 20.73 148 ALA A O 1
ATOM 1174 N N . THR A 1 172 ? 23.644 20.242 33.662 1.00 18.72 149 THR A N 1
ATOM 1175 C CA . THR A 1 172 ? 23.019 19.100 34.329 1.00 18.86 149 THR A CA 1
ATOM 1176 C C . THR A 1 172 ? 21.525 19.042 34.048 1.00 17.39 149 THR A C 1
ATOM 1177 O O . THR A 1 172 ? 20.927 20.029 33.635 1.00 19.33 149 THR A O 1
ATOM 1181 N N . PRO A 1 173 ? 20.910 17.874 34.275 1.00 21.38 150 PRO A N 1
ATOM 1182 C CA . PRO A 1 173 ? 19.450 17.820 34.174 1.00 20.74 150 PRO A CA 1
ATOM 1183 C C . PRO A 1 173 ? 18.773 18.831 35.105 1.00 18.63 150 PRO A C 1
ATOM 1184 O O . PRO A 1 173 ? 17.802 19.466 34.692 1.00 20.43 150 PRO A O 1
ATOM 1188 N N . GLU A 1 174 ? 19.289 19.006 36.316 1.00 19.68 151 GLU A N 1
ATOM 1189 C CA . GLU A 1 174 ? 18.693 19.969 37.239 1.00 20.10 151 GLU A CA 1
ATOM 1190 C C . GLU A 1 174 ? 18.777 21.410 36.727 1.00 23.22 151 GLU A C 1
ATOM 1191 O O . GLU A 1 174 ? 17.878 22.204 36.980 1.00 20.45 151 GLU A O 1
ATOM 1197 N N . ASP A 1 175 ? 19.839 21.731 35.988 1.00 20.71 152 ASP A N 1
ATOM 1198 C CA . ASP A 1 175 ? 19.978 23.061 35.390 1.00 18.79 152 ASP A CA 1
ATOM 1199 C C . ASP A 1 175 ? 18.820 23.382 34.444 1.00 18.35 152 ASP A C 1
ATOM 1200 O O . ASP A 1 175 ? 18.362 24.519 34.365 1.00 20.19 152 ASP A O 1
ATOM 1205 N N . TYR A 1 176 ? 18.366 22.381 33.705 1.00 17.57 153 TYR A N 1
ATOM 1206 C CA . TYR A 1 176 ? 17.248 22.592 32.792 1.00 15.64 153 TYR A CA 1
ATOM 1207 C C . TYR A 1 176 ? 15.981 22.823 33.607 1.00 20.40 153 TYR A C 1
ATOM 1208 O O . TYR A 1 176 ? 15.160 23.680 33.274 1.00 17.43 153 TYR A O 1
ATOM 1217 N N . GLY A 1 177 ? 15.833 22.043 34.674 1.00 17.74 154 GLY A N 1
ATOM 1218 C CA . GLY A 1 177 ? 14.688 22.179 35.553 1.00 16.63 154 GLY A CA 1
ATOM 1219 C C . GLY A 1 177 ? 14.603 23.574 36.134 1.00 19.32 154 GLY A C 1
ATOM 1220 O O . GLY A 1 177 ? 13.531 24.181 36.167 1.00 17.15 154 GLY A O 1
ATOM 1221 N N . ARG A 1 178 ? 15.732 24.095 36.602 1.00 18.74 155 ARG A N 1
ATOM 1222 C CA . ARG A 1 178 ? 15.718 25.410 37.242 1.00 20.07 155 ARG A CA 1
ATOM 1223 C C . ARG A 1 178 ? 15.420 26.504 36.223 1.00 18.55 155 ARG A C 1
ATOM 1224 O O . ARG A 1 178 ? 14.694 27.456 36.516 1.00 20.76 155 ARG A O 1
ATOM 1232 N N . PHE A 1 179 ? 16.002 26.381 35.032 1.00 17.06 156 PHE A N 1
ATOM 1233 C CA . PHE A 1 179 ? 15.776 27.387 34.010 1.00 16.17 156 PHE A CA 1
ATOM 1234 C C . PHE A 1 179 ? 14.313 27.346 33.580 1.00 17.82 156 PHE A C 1
ATOM 1235 O O . PHE A 1 179 ? 13.686 28.388 33.371 1.00 18.09 156 PHE A O 1
ATOM 1243 N N . ALA A 1 180 ? 13.758 26.143 33.478 1.00 18.09 157 ALA A N 1
ATOM 1244 C CA . ALA A 1 180 ? 12.345 26.015 33.129 1.00 18.38 157 ALA A CA 1
ATOM 1245 C C . ALA A 1 180 ? 11.430 26.772 34.106 1.00 16.62 157 ALA A C 1
ATOM 1246 O O . ALA A 1 180 ? 10.452 27.397 33.677 1.00 17.39 157 ALA A O 1
ATOM 1248 N N . GLU A 1 181 ? 11.750 26.728 35.399 1.00 20.10 158 GLU A N 1
ATOM 1249 C CA . GLU A 1 181 ? 10.968 27.466 36.396 1.00 16.84 158 GLU A CA 1
ATOM 1250 C C . GLU A 1 181 ? 10.987 28.956 36.092 1.00 20.99 158 GLU A C 1
ATOM 1251 O O . GLU A 1 181 ? 9.959 29.630 36.174 1.00 20.50 158 GLU A O 1
ATOM 1257 N N . THR A 1 182 ? 12.158 29.460 35.716 1.00 17.30 159 THR A N 1
ATOM 1258 C CA . THR A 1 182 ? 12.310 30.864 35.356 1.00 19.81 159 THR A CA 1
ATOM 1259 C C . THR A 1 182 ? 11.469 31.246 34.136 1.00 17.85 159 THR A C 1
ATOM 1260 O O . THR A 1 182 ? 10.827 32.305 34.117 1.00 19.65 159 THR A O 1
ATOM 1264 N N . LEU A 1 183 ? 11.477 30.383 33.124 1.00 17.75 160 LEU A N 1
ATOM 1265 C CA . LEU A 1 183 ? 10.686 30.625 31.917 1.00 17.94 160 LEU A CA 1
ATOM 1266 C C . LEU A 1 183 ? 9.181 30.644 32.200 1.00 18.32 160 LEU A C 1
ATOM 1267 O O . LEU A 1 183 ? 8.454 31.465 31.643 1.00 18.70 160 LEU A O 1
ATOM 1272 N N . VAL A 1 184 ? 8.710 29.755 33.071 1.00 20.65 161 VAL A N 1
ATOM 1273 C CA . VAL A 1 184 ? 7.298 29.767 33.439 1.00 21.99 161 VAL A CA 1
ATOM 1274 C C . VAL A 1 184 ? 6.947 31.090 34.112 1.00 20.12 161 VAL A C 1
ATOM 1275 O O . VAL A 1 184 ? 5.946 31.718 33.769 1.00 20.12 161 VAL A O 1
ATOM 1279 N N . LYS A 1 185 ? 7.793 31.527 35.040 1.00 17.40 162 LYS A N 1
ATOM 1280 C CA . LYS A 1 185 ? 7.585 32.807 35.720 1.00 21.35 162 LYS A CA 1
ATOM 1281 C C . LYS A 1 185 ? 7.519 33.970 34.734 1.00 24.10 162 LYS A C 1
ATOM 1282 O O . LYS A 1 185 ? 6.742 34.907 34.925 1.00 22.12 162 LYS A O 1
ATOM 1288 N N . ARG A 1 186 ? 8.340 33.903 33.687 1.00 18.72 163 ARG A N 1
ATOM 1289 C CA . ARG A 1 186 ? 8.362 34.936 32.644 1.00 18.61 163 ARG A CA 1
ATOM 1290 C C . ARG A 1 186 ? 7.039 34.979 31.878 1.00 21.86 163 ARG A C 1
ATOM 1291 O O . ARG A 1 186 ? 6.636 36.023 31.367 1.00 19.82 163 ARG A O 1
ATOM 1299 N N . GLY A 1 187 ? 6.368 33.838 31.791 1.00 18.54 164 GLY A N 1
ATOM 1300 C CA . GLY A 1 187 ? 5.069 33.795 31.150 1.00 18.23 164 GLY A CA 1
ATOM 1301 C C . GLY A 1 187 ? 4.950 32.807 30.012 1.00 19.46 164 GLY A C 1
ATOM 1302 O O . GLY A 1 187 ? 3.865 32.653 29.454 1.00 20.09 164 GLY A O 1
ATOM 1303 N N . TYR A 1 188 ? 6.047 32.138 29.658 1.00 18.60 165 TYR A N 1
ATOM 1304 C CA . TYR A 1 188 ? 5.986 31.128 28.596 1.00 15.80 165 TYR A CA 1
ATOM 1305 C C . TYR A 1 188 ? 5.000 30.020 28.951 1.00 15.19 165 TYR A C 1
ATOM 1306 O O . TYR A 1 188 ? 5.008 29.512 30.071 1.00 17.48 165 TYR A O 1
ATOM 1315 N N . LYS A 1 189 ? 4.147 29.651 27.996 1.00 14.75 166 LYS A N 1
ATOM 1316 C CA . LYS A 1 189 ? 3.191 28.570 28.212 1.00 17.65 166 LYS A CA 1
ATOM 1317 C C . LYS A 1 189 ? 3.709 27.265 27.615 1.00 17.60 166 LYS A C 1
ATOM 1318 O O . LYS A 1 189 ? 3.109 26.203 27.797 1.00 17.09 166 LYS A O 1
ATOM 1324 N N . GLY A 1 190 ? 4.818 27.364 26.887 1.00 18.88 167 GLY A N 1
ATOM 1325 C CA . GLY A 1 190 ? 5.475 26.209 26.299 1.00 16.51 167 GLY A CA 1
ATOM 1326 C C . GLY A 1 190 ? 6.978 26.379 26.426 1.00 14.42 167 GLY A C 1
ATOM 1327 O O . GLY A 1 190 ? 7.468 27.504 26.445 1.00 15.62 167 GLY A O 1
ATOM 1328 N N . ILE A 1 191 ? 7.704 25.268 26.527 1.00 14.24 168 ILE A N 1
ATOM 1329 C CA . ILE A 1 191 ? 9.164 25.300 26.657 1.00 13.47 168 ILE A CA 1
ATOM 1330 C C . ILE A 1 191 ? 9.749 24.200 25.777 1.00 16.12 168 ILE A C 1
ATOM 1331 O O . ILE A 1 191 ? 9.260 23.072 25.795 1.00 15.80 168 ILE A O 1
ATOM 1336 N N . LYS A 1 192 ? 10.786 24.511 25.001 1.00 13.30 169 LYS A N 1
ATOM 1337 C CA . LYS A 1 192 ? 11.423 23.456 24.210 1.00 14.41 169 LYS A CA 1
ATOM 1338 C C . LYS A 1 192 ? 12.876 23.294 24.634 1.00 16.34 169 LYS A C 1
ATOM 1339 O O . LYS A 1 192 ? 13.651 24.247 24.608 1.00 17.54 169 LYS A O 1
ATOM 1345 N N . LEU A 1 193 ? 13.249 22.088 25.040 1.00 14.70 170 LEU A N 1
ATOM 1346 C CA . LEU A 1 193 ? 14.648 21.840 25.369 1.00 13.06 170 LEU A CA 1
ATOM 1347 C C . LEU A 1 193 ? 15.406 21.532 24.103 1.00 16.17 170 LEU A C 1
ATOM 1348 O O . LEU A 1 193 ? 14.912 20.796 23.262 1.00 17.47 170 LEU A O 1
ATOM 1353 N N . HIS A 1 194 ? 16.598 22.099 23.963 1.00 16.24 171 HIS A N 1
ATOM 1354 C CA . HIS A 1 194 ? 17.616 21.494 23.112 1.00 14.96 171 HIS A CA 1
ATOM 1355 C C . HIS A 1 194 ? 18.585 20.876 24.095 1.00 19.33 171 HIS A C 1
ATOM 1356 O O . HIS A 1 194 ? 19.071 21.560 25.004 1.00 18.15 171 HIS A O 1
ATOM 1363 N N . THR A 1 195 ? 18.836 19.582 23.947 1.00 14.70 172 THR A N 1
ATOM 1364 C CA . THR A 1 195 ? 19.689 18.875 24.896 1.00 17.75 172 THR A CA 1
ATOM 1365 C C . THR A 1 195 ? 21.147 18.852 24.406 1.00 15.16 172 THR A C 1
ATOM 1366 O O . THR A 1 195 ? 21.526 19.674 23.578 1.00 19.95 172 THR A O 1
ATOM 1370 N N . TRP A 1 196 ? 21.965 17.940 24.926 1.00 15.41 173 TRP A N 1
ATOM 1371 C CA . TRP A 1 196 ? 23.411 18.023 24.726 1.00 17.15 173 TRP A CA 1
ATOM 1372 C C . TRP A 1 196 ? 23.875 17.378 23.430 1.00 20.58 173 TRP A C 1
ATOM 1373 O O . TRP A 1 196 ? 23.426 16.289 23.072 1.00 20.69 173 TRP A O 1
ATOM 1384 N N . MET A 1 197 ? 24.805 18.045 22.752 1.00 18.55 174 MET A N 1
ATOM 1385 C CA . MET A 1 197 ? 25.303 17.584 21.459 1.00 14.79 174 MET A CA 1
ATOM 1386 C C . MET A 1 197 ? 26.808 17.828 21.395 1.00 19.34 174 MET A C 1
ATOM 1387 O O . MET A 1 197 ? 27.307 18.763 22.021 1.00 19.11 174 MET A O 1
ATOM 1392 N N . PRO A 1 198 ? 27.539 16.998 20.630 1.00 16.39 175 PRO A N 1
ATOM 1393 C CA . PRO A 1 198 ? 28.947 17.318 20.350 1.00 18.78 175 PRO A CA 1
ATOM 1394 C C . PRO A 1 198 ? 29.059 18.763 19.855 1.00 21.41 175 PRO A C 1
ATOM 1395 O O . PRO A 1 198 ? 28.177 19.226 19.125 1.00 21.86 175 PRO A O 1
ATOM 1399 N N . PRO A 1 199 ? 30.140 19.473 20.216 1.00 23.92 176 PRO A N 1
ATOM 1400 C CA . PRO A 1 199 ? 31.339 18.994 20.914 1.00 21.69 176 PRO A CA 1
ATOM 1401 C C . PRO A 1 199 ? 31.300 18.965 22.438 1.00 19.61 176 PRO A C 1
ATOM 1402 O O . PRO A 1 199 ? 32.379 18.928 23.034 1.00 22.91 176 PRO A O 1
ATOM 1406 N N . VAL A 1 200 ? 30.128 18.971 23.064 1.00 21.52 177 VAL A N 1
ATOM 1407 C CA . VAL A 1 200 ? 30.081 18.676 24.500 1.00 20.09 177 VAL A CA 1
ATOM 1408 C C . VAL A 1 200 ? 30.782 17.337 24.701 1.00 24.48 177 VAL A C 1
ATOM 1409 O O . VAL A 1 200 ? 30.471 16.366 24.012 1.00 23.91 177 VAL A O 1
ATOM 1413 N N . SER A 1 201 ? 31.760 17.299 25.604 1.00 25.00 178 SER A N 1
ATOM 1414 C CA . SER A 1 201 ? 32.716 16.190 25.654 1.00 23.73 178 SER A CA 1
ATOM 1415 C C . SER A 1 201 ? 32.080 14.794 25.703 1.00 30.64 178 SER A C 1
ATOM 1416 O O . SER A 1 201 ? 32.491 13.896 24.973 1.00 27.92 178 SER A O 1
ATOM 1419 N N . TRP A 1 202 ? 31.064 14.631 26.543 1.00 25.07 179 TRP A N 1
ATOM 1420 C CA . TRP A 1 202 ? 30.446 13.326 26.769 1.00 25.53 179 TRP A CA 1
ATOM 1421 C C . TRP A 1 202 ? 29.240 13.053 25.858 1.00 21.65 179 TRP A C 1
ATOM 1422 O O . TRP A 1 202 ? 28.702 11.952 25.854 1.00 23.58 179 TRP A O 1
ATOM 1433 N N . ALA A 1 203 ? 28.821 14.050 25.086 1.00 22.48 180 ALA A N 1
ATOM 1434 C CA . ALA A 1 203 ? 27.580 13.950 24.313 1.00 18.43 180 ALA A CA 1
ATOM 1435 C C . ALA A 1 203 ? 27.730 13.083 23.056 1.00 23.08 180 ALA A C 1
ATOM 1436 O O . ALA A 1 203 ? 28.838 12.934 22.524 1.00 21.76 180 ALA A O 1
ATOM 1438 N N . PRO A 1 204 ? 26.617 12.501 22.574 1.00 21.05 181 PRO A N 1
ATOM 1439 C CA . PRO A 1 204 ? 25.265 12.550 23.147 1.00 18.56 181 PRO A CA 1
ATOM 1440 C C . PRO A 1 204 ? 24.980 11.350 24.042 1.00 20.64 181 PRO A C 1
ATOM 1441 O O . PRO A 1 204 ? 25.710 10.354 24.016 1.00 23.25 181 PRO A O 1
ATOM 1445 N N . ASP A 1 205 ? 23.917 11.452 24.831 1.00 18.68 182 ASP A N 1
ATOM 1446 C CA . ASP A 1 205 ? 23.487 10.354 25.687 1.00 18.48 182 ASP A CA 1
ATOM 1447 C C . ASP A 1 205 ? 21.992 10.427 25.929 1.00 19.61 182 ASP A C 1
ATOM 1448 O O . ASP A 1 205 ? 21.500 11.385 26.526 1.00 19.38 182 ASP A O 1
ATOM 1453 N N . VAL A 1 206 ? 21.273 9.412 25.460 1.00 18.40 183 VAL A N 1
ATOM 1454 C CA . VAL A 1 206 ? 19.817 9.377 25.577 1.00 14.65 183 VAL A CA 1
ATOM 1455 C C . VAL A 1 206 ? 19.328 9.473 27.022 1.00 15.28 183 VAL A C 1
ATOM 1456 O O . VAL A 1 206 ? 18.359 10.180 27.307 1.00 17.07 183 VAL A O 1
ATOM 1460 N N . LYS A 1 207 ? 19.983 8.750 27.925 1.00 16.86 184 LYS A N 1
ATOM 1461 C CA . LYS A 1 207 ? 19.554 8.754 29.317 1.00 18.58 184 LYS A CA 1
ATOM 1462 C C . LYS A 1 207 ? 19.698 10.135 29.940 1.00 16.12 184 LYS A C 1
ATOM 1463 O O . LYS A 1 207 ? 18.840 10.549 30.704 1.00 18.67 184 LYS A O 1
ATOM 1469 N N . MET A 1 208 ? 20.761 10.856 29.588 1.00 20.36 185 MET A N 1
ATOM 1470 C CA . MET A 1 208 ? 20.933 12.222 30.089 1.00 18.41 185 MET A CA 1
ATOM 1471 C C . MET A 1 208 ? 19.854 13.144 29.523 1.00 18.30 185 MET A C 1
ATOM 1472 O O . MET A 1 208 ? 19.284 13.963 30.247 1.00 19.49 185 MET A O 1
ATOM 1477 N N . ASP A 1 209 ? 19.565 13.004 28.233 1.00 18.66 186 ASP A N 1
ATOM 1478 C CA . ASP A 1 209 ? 18.520 13.815 27.613 1.00 14.19 186 ASP A CA 1
ATOM 1479 C C . ASP A 1 209 ? 17.196 13.597 28.351 1.00 15.52 186 ASP A C 1
ATOM 1480 O O . ASP A 1 209 ? 16.488 14.554 28.668 1.00 16.32 186 ASP A O 1
ATOM 1485 N N . LEU A 1 210 ? 16.878 12.336 28.640 1.00 15.88 187 LEU A N 1
ATOM 1486 C CA . LEU A 1 210 ? 15.631 12.012 29.320 1.00 15.72 187 LEU A CA 1
ATOM 1487 C C . LEU A 1 210 ? 15.613 12.528 30.759 1.00 17.78 187 LEU A C 1
ATOM 1488 O O . LEU A 1 210 ? 14.568 12.927 31.257 1.00 19.21 187 LEU A O 1
ATOM 1493 N N . LYS A 1 211 ? 16.764 12.520 31.429 1.00 18.22 188 LYS A N 1
ATOM 1494 C CA . LYS A 1 211 ? 16.831 13.082 32.777 1.00 21.02 188 LYS A CA 1
ATOM 1495 C C . LYS A 1 211 ? 16.531 14.575 32.760 1.00 18.34 188 LYS A C 1
ATOM 1496 O O . LYS A 1 211 ? 15.879 15.093 33.670 1.00 18.65 188 LYS A O 1
ATOM 1502 N N . ALA A 1 212 ? 17.005 15.264 31.725 1.00 17.46 189 ALA A N 1
ATOM 1503 C CA . ALA A 1 212 ? 16.735 16.694 31.607 1.00 14.90 189 ALA A CA 1
ATOM 1504 C C . ALA A 1 212 ? 15.239 16.914 31.405 1.00 17.95 189 ALA A C 1
ATOM 1505 O O . ALA A 1 212 ? 14.640 17.782 32.037 1.00 18.13 189 ALA A O 1
ATOM 1507 N N . CYS A 1 213 ? 14.638 16.122 30.525 1.00 17.67 190 CYS A N 1
ATOM 1508 C CA . CYS A 1 213 ? 13.202 16.237 30.259 1.00 17.26 190 CYS A CA 1
ATOM 1509 C C . CYS A 1 213 ? 12.373 15.980 31.519 1.00 16.83 190 CYS A C 1
ATOM 1510 O O . CYS A 1 213 ? 11.389 16.677 31.785 1.00 18.68 190 CYS A O 1
ATOM 1513 N N . ALA A 1 214 ? 12.784 14.983 32.296 1.00 15.41 191 ALA A N 1
ATOM 1514 C CA . ALA A 1 214 ? 12.094 14.640 33.544 1.00 15.88 191 ALA A CA 1
ATOM 1515 C C . ALA A 1 214 ? 12.220 15.754 34.585 1.00 17.73 191 ALA A C 1
ATOM 1516 O O . ALA A 1 214 ? 11.266 16.071 35.303 1.00 18.85 191 ALA A O 1
ATOM 1518 N N . ALA A 1 215 ? 13.404 16.347 34.672 1.00 18.44 192 ALA A N 1
ATOM 1519 C CA . ALA A 1 215 ? 13.623 17.447 35.606 1.00 17.23 192 ALA A CA 1
ATOM 1520 C C . ALA A 1 215 ? 12.723 18.618 35.256 1.00 20.01 192 ALA A C 1
ATOM 1521 O O . ALA A 1 215 ? 12.144 19.260 36.129 1.00 21.58 192 ALA A O 1
ATOM 1523 N N . VAL A 1 216 ? 12.600 18.889 33.963 1.00 18.34 193 VAL A N 1
ATOM 1524 C CA . VAL A 1 216 ? 11.736 19.977 33.529 1.00 18.49 193 VAL A CA 1
ATOM 1525 C C . VAL A 1 216 ? 10.257 19.681 33.834 1.00 17.37 193 VAL A C 1
ATOM 1526 O O . VAL A 1 216 ? 9.552 20.529 34.368 1.00 19.95 193 VAL A O 1
ATOM 1530 N N . ARG A 1 217 ? 9.787 18.479 33.514 1.00 19.04 194 ARG A N 1
ATOM 1531 C CA . ARG A 1 217 ? 8.400 18.137 33.825 1.00 15.80 194 ARG A CA 1
ATOM 1532 C C . ARG A 1 217 ? 8.132 18.228 35.321 1.00 19.37 194 ARG A C 1
ATOM 1533 O O . ARG A 1 217 ? 7.083 18.711 35.739 1.00 18.91 194 ARG A O 1
ATOM 1541 N N . GLU A 1 218 ? 9.084 17.774 36.121 1.00 17.26 195 GLU A N 1
ATOM 1542 C CA . GLU A 1 218 ? 8.909 17.813 37.570 1.00 18.89 195 GLU A CA 1
ATOM 1543 C C . GLU A 1 218 ? 8.794 19.267 38.027 1.00 21.78 195 GLU A C 1
ATOM 1544 O O . GLU A 1 218 ? 7.987 19.604 38.903 1.00 23.68 195 GLU A O 1
ATOM 1550 N N . ALA A 1 219 ? 9.588 20.133 37.405 1.00 21.60 196 ALA A N 1
ATOM 1551 C CA . ALA A 1 219 ? 9.669 21.535 37.802 1.00 20.76 196 ALA A CA 1
ATOM 1552 C C . ALA A 1 219 ? 8.425 22.356 37.444 1.00 23.02 196 ALA A C 1
ATOM 1553 O O . ALA A 1 219 ? 8.013 23.227 38.211 1.00 25.65 196 ALA A O 1
ATOM 1555 N N . VAL A 1 220 ? 7.825 22.083 36.292 1.00 20.45 197 VAL A N 1
ATOM 1556 C CA . VAL A 1 220 ? 6.756 22.940 35.789 1.00 22.89 197 VAL A CA 1
ATOM 1557 C C . VAL A 1 220 ? 5.357 22.349 35.939 1.00 24.53 197 VAL A C 1
ATOM 1558 O O . VAL A 1 220 ? 4.368 23.061 35.779 1.00 24.97 197 VAL A O 1
ATOM 1562 N N . GLY A 1 221 ? 5.275 21.055 36.237 1.00 20.09 198 GLY A N 1
ATOM 1563 C CA . GLY A 1 221 ? 3.991 20.386 36.359 1.00 22.70 198 GLY A CA 1
ATOM 1564 C C . GLY A 1 221 ? 3.400 20.035 35.007 1.00 23.38 198 GLY A C 1
ATOM 1565 O O . GLY A 1 221 ? 4.003 20.319 33.968 1.00 24.59 198 GLY A O 1
ATOM 1566 N N . PRO A 1 222 ? 2.199 19.436 35.008 1.00 26.10 199 PRO A N 1
ATOM 1567 C CA . PRO A 1 222 ? 1.578 18.855 33.806 1.00 26.46 199 PRO A CA 1
ATOM 1568 C C . PRO A 1 222 ? 0.911 19.844 32.842 1.00 28.30 199 PRO A C 1
ATOM 1569 O O . PRO A 1 222 ? 0.577 19.446 31.715 1.00 28.30 199 PRO A O 1
ATOM 1573 N N . ASP A 1 223 ? 0.728 21.094 33.261 1.00 26.99 200 ASP A N 1
ATOM 1574 C CA . ASP A 1 223 ? -0.018 22.074 32.463 1.00 31.37 200 ASP A CA 1
ATOM 1575 C C . ASP A 1 223 ? 0.824 23.063 31.642 1.00 29.55 200 ASP A C 1
ATOM 1576 O O . ASP A 1 223 ? 0.300 24.023 31.077 1.00 36.64 200 ASP A O 1
ATOM 1581 N N . ILE A 1 224 ? 2.125 22.834 31.586 1.00 20.03 201 ILE A N 1
ATOM 1582 C CA . ILE A 1 224 ? 2.986 23.578 30.684 1.00 19.89 201 ILE A CA 1
ATOM 1583 C C . ILE A 1 224 ? 3.310 22.617 29.545 1.00 17.12 201 ILE A C 1
ATOM 1584 O O . ILE A 1 224 ? 3.578 21.445 29.783 1.00 18.92 201 ILE A O 1
ATOM 1589 N N A ARG A 1 225 ? 3.256 23.098 28.305 0.53 16.77 202 ARG A N 1
ATOM 1590 N N B ARG A 1 225 ? 3.280 23.109 28.311 0.47 16.67 202 ARG A N 1
ATOM 1591 C CA A ARG A 1 225 ? 3.560 22.239 27.165 0.53 15.24 202 ARG A CA 1
ATOM 1592 C CA B ARG A 1 225 ? 3.565 22.261 27.161 0.47 15.39 202 ARG A CA 1
ATOM 1593 C C A ARG A 1 225 ? 5.068 22.100 27.002 0.53 16.36 202 ARG A C 1
ATOM 1594 C C B ARG A 1 225 ? 5.072 22.106 26.979 0.47 16.11 202 ARG A C 1
ATOM 1595 O O A ARG A 1 225 ? 5.801 23.083 27.091 0.53 16.53 202 ARG A O 1
ATOM 1596 O O B ARG A 1 225 ? 5.809 23.088 27.028 0.47 16.59 202 ARG A O 1
ATOM 1611 N N . LEU A 1 226 ? 5.527 20.867 26.805 1.00 13.57 203 LEU A N 1
ATOM 1612 C CA . LEU A 1 226 ? 6.963 20.584 26.727 1.00 13.23 203 LEU A CA 1
ATOM 1613 C C . LEU A 1 226 ? 7.351 19.881 25.434 1.00 13.73 203 LEU A C 1
ATOM 1614 O O . LEU A 1 226 ? 6.673 18.963 24.982 1.00 17.84 203 LEU A O 1
ATOM 1619 N N . MET A 1 227 ? 8.477 20.296 24.871 1.00 12.72 204 MET A N 1
ATOM 1620 C CA . MET A 1 227 ? 8.955 19.742 23.611 1.00 12.42 204 MET A CA 1
ATOM 1621 C C . MET A 1 227 ? 10.450 19.503 23.725 1.00 15.39 204 MET A C 1
ATOM 1622 O O . MET A 1 227 ? 11.115 20.163 24.507 1.00 15.35 204 MET A O 1
ATOM 1627 N N . ILE A 1 228 ? 10.992 18.569 22.946 1.00 15.09 205 ILE A N 1
ATOM 1628 C CA . ILE A 1 228 ? 12.441 18.411 22.922 1.00 14.56 205 ILE A CA 1
ATOM 1629 C C . ILE A 1 228 ? 12.955 18.316 21.499 1.00 14.93 205 ILE A C 1
ATOM 1630 O O . ILE A 1 228 ? 12.323 17.707 20.635 1.00 16.58 205 ILE A O 1
ATOM 1635 N N . ASP A 1 229 ? 14.101 18.944 21.274 1.00 14.74 206 ASP A N 1
ATOM 1636 C CA . ASP A 1 229 ? 14.785 18.959 19.989 1.00 15.96 206 ASP A CA 1
ATOM 1637 C C . ASP A 1 229 ? 16.169 18.425 20.324 1.00 15.99 206 ASP A C 1
ATOM 1638 O O . ASP A 1 229 ? 16.996 19.140 20.878 1.00 15.27 206 ASP A O 1
ATOM 1643 N N . ALA A 1 230 ? 16.416 17.154 20.020 1.00 17.60 207 ALA A N 1
ATOM 1644 C CA . ALA A 1 230 ? 17.595 16.464 20.545 1.00 16.75 207 ALA A CA 1
ATOM 1645 C C . ALA A 1 230 ? 18.742 16.438 19.549 1.00 14.77 207 ALA A C 1
ATOM 1646 O O . ALA A 1 230 ? 18.603 16.961 18.439 1.00 14.98 207 ALA A O 1
ATOM 1648 N N . PHE A 1 231 ? 19.875 15.867 19.969 1.00 15.97 208 PHE A N 1
ATOM 1649 C CA . PHE A 1 231 ? 20.978 15.522 19.058 1.00 17.24 208 PHE A CA 1
ATOM 1650 C C . PHE A 1 231 ? 20.419 15.022 17.730 1.00 17.50 208 PHE A C 1
ATOM 1651 O O . PHE A 1 231 ? 19.594 14.120 17.710 1.00 16.70 208 PHE A O 1
ATOM 1659 N N . HIS A 1 232 ? 20.870 15.609 16.626 1.00 16.94 209 HIS A N 1
ATOM 1660 C CA . HIS A 1 232 ? 20.181 15.443 15.337 1.00 14.47 209 HIS A CA 1
ATOM 1661 C C . HIS A 1 232 ? 20.607 14.236 14.521 1.00 16.25 209 HIS A C 1
ATOM 1662 O O . HIS A 1 232 ? 20.194 14.098 13.364 1.00 18.96 209 HIS A O 1
ATOM 1669 N N . TRP A 1 233 ? 21.425 13.369 15.103 1.00 16.25 210 TRP A N 1
ATOM 1670 C CA . TRP A 1 233 ? 21.957 12.232 14.358 1.00 23.05 210 TRP A CA 1
ATOM 1671 C C . TRP A 1 233 ? 21.926 10.915 15.138 1.00 20.16 210 TRP A C 1
ATOM 1672 O O . TRP A 1 233 ? 22.750 10.036 14.883 1.00 19.95 210 TRP A O 1
ATOM 1683 N N . TYR A 1 234 ? 20.995 10.771 16.083 1.00 17.63 211 TYR A N 1
ATOM 1684 C CA . TYR A 1 234 ? 20.837 9.496 16.789 1.00 13.18 211 TYR A CA 1
ATOM 1685 C C . TYR A 1 234 ? 20.437 8.415 15.783 1.00 14.11 211 TYR A C 1
ATOM 1686 O O . TYR A 1 234 ? 19.732 8.683 14.813 1.00 16.89 211 TYR A O 1
ATOM 1695 N N . SER A 1 235 ? 20.873 7.192 16.052 1.00 16.02 212 SER A N 1
ATOM 1696 C CA . SER A 1 235 ? 20.394 6.023 15.334 1.00 14.48 212 SER A CA 1
ATOM 1697 C C . SER A 1 235 ? 18.896 5.831 15.557 1.00 16.03 212 SER A C 1
ATOM 1698 O O . SER A 1 235 ? 18.311 6.409 16.478 1.00 15.59 212 SER A O 1
ATOM 1701 N N . ARG A 1 236 ? 18.274 5.005 14.722 1.00 15.20 213 ARG A N 1
ATOM 1702 C CA . ARG A 1 236 ? 16.869 4.662 14.919 1.00 13.39 213 ARG A CA 1
ATOM 1703 C C . ARG A 1 236 ? 16.622 4.118 16.332 1.00 15.93 213 ARG A C 1
ATOM 1704 O O . ARG A 1 236 ? 15.673 4.537 16.992 1.00 15.99 213 ARG A O 1
ATOM 1712 N N . THR A 1 237 ? 17.467 3.189 16.776 1.00 15.36 214 THR A N 1
ATOM 1713 C CA . THR A 1 237 ? 17.284 2.541 18.083 1.00 15.76 214 THR A CA 1
ATOM 1714 C C . THR A 1 237 ? 17.394 3.535 19.241 1.00 17.60 214 THR A C 1
ATOM 1715 O O . THR A 1 237 ? 16.650 3.433 20.222 1.00 18.75 214 THR A O 1
ATOM 1719 N N . ASP A 1 238 ? 18.313 4.492 19.130 1.00 15.40 215 ASP A N 1
ATOM 1720 C CA . ASP A 1 238 ? 18.458 5.527 20.166 1.00 15.25 215 ASP A CA 1
ATOM 1721 C C . ASP A 1 238 ? 17.277 6.503 20.177 1.00 14.95 215 ASP A C 1
ATOM 1722 O O . ASP A 1 238 ? 16.743 6.833 21.232 1.00 18.14 215 ASP A O 1
ATOM 1727 N N . ALA A 1 239 ? 16.863 6.961 19.002 1.00 14.71 216 ALA A N 1
ATOM 1728 C CA . ALA A 1 239 ? 15.714 7.858 18.903 1.00 12.99 216 ALA A CA 1
ATOM 1729 C C . ALA A 1 239 ? 14.432 7.187 19.378 1.00 13.07 216 ALA A C 1
ATOM 1730 O O . ALA A 1 239 ? 13.567 7.837 19.955 1.00 14.19 216 ALA A O 1
ATOM 1732 N N . LEU A 1 240 ? 14.303 5.888 19.124 1.00 14.59 217 LEU A N 1
ATOM 1733 C CA . LEU A 1 240 ? 13.157 5.147 19.635 1.00 18.73 217 LEU A CA 1
ATOM 1734 C C . LEU A 1 240 ? 13.153 5.151 21.164 1.00 19.62 217 LEU A C 1
ATOM 1735 O O . LEU A 1 240 ? 12.129 5.409 21.784 1.00 17.10 217 LEU A O 1
ATOM 1740 N N . ALA A 1 241 ? 14.305 4.876 21.764 1.00 18.19 218 ALA A N 1
ATOM 1741 C CA . ALA A 1 241 ? 14.408 4.861 23.225 1.00 16.79 218 ALA A CA 1
ATOM 1742 C C . ALA A 1 241 ? 14.122 6.249 23.792 1.00 19.04 218 ALA A C 1
ATOM 1743 O O . ALA A 1 241 ? 13.455 6.383 24.823 1.00 17.75 218 ALA A O 1
ATOM 1745 N N . LEU A 1 242 ? 14.621 7.280 23.114 1.00 15.93 219 LEU A N 1
ATOM 1746 C CA . LEU A 1 242 ? 14.335 8.652 23.532 1.00 17.53 219 LEU A CA 1
ATOM 1747 C C . LEU A 1 242 ? 12.831 8.934 23.503 1.00 20.62 219 LEU A C 1
ATOM 1748 O O . LEU A 1 242 ? 12.259 9.413 24.490 1.00 16.56 219 LEU A O 1
ATOM 1753 N N . GLY A 1 243 ? 12.192 8.618 22.377 1.00 16.51 220 GLY A N 1
ATOM 1754 C CA . GLY A 1 243 ? 10.765 8.831 22.218 1.00 13.56 220 GLY A CA 1
ATOM 1755 C C . GLY A 1 243 ? 9.913 8.108 23.251 1.00 17.32 220 GLY A C 1
ATOM 1756 O O . GLY A 1 243 ? 8.942 8.668 23.755 1.00 17.95 220 GLY A O 1
ATOM 1757 N N A ARG A 1 244 ? 10.274 6.865 23.562 0.51 18.31 221 ARG A N 1
ATOM 1758 N N B ARG A 1 244 ? 10.272 6.867 23.563 0.49 18.35 221 ARG A N 1
ATOM 1759 C CA A ARG A 1 244 ? 9.532 6.079 24.544 0.51 21.19 221 ARG A CA 1
ATOM 1760 C CA B ARG A 1 244 ? 9.523 6.098 24.547 0.49 20.85 221 ARG A CA 1
ATOM 1761 C C A ARG A 1 244 ? 9.606 6.737 25.919 0.51 19.97 221 ARG A C 1
ATOM 1762 C C B ARG A 1 244 ? 9.599 6.756 25.918 0.49 19.93 221 ARG A C 1
ATOM 1763 O O A ARG A 1 244 ? 8.625 6.753 26.663 0.51 20.02 221 ARG A O 1
ATOM 1764 O O B ARG A 1 244 ? 8.615 6.793 26.655 0.49 19.91 221 ARG A O 1
ATOM 1779 N N . GLY A 1 245 ? 10.774 7.275 26.247 1.00 18.67 222 GLY A N 1
ATOM 1780 C CA . GLY A 1 245 ? 10.971 7.952 27.515 1.00 17.20 222 GLY A CA 1
ATOM 1781 C C . GLY A 1 245 ? 10.131 9.213 27.608 1.00 19.11 222 GLY A C 1
ATOM 1782 O O . GLY A 1 245 ? 9.604 9.536 28.675 1.00 19.52 222 GLY A O 1
ATOM 1783 N N . LEU A 1 246 ? 9.999 9.912 26.480 1.00 18.98 223 LEU A N 1
ATOM 1784 C CA . LEU A 1 246 ? 9.233 11.155 26.412 1.00 17.55 223 LEU A CA 1
ATOM 1785 C C . LEU A 1 246 ? 7.744 10.938 26.609 1.00 18.80 223 LEU A C 1
ATOM 1786 O O . LEU A 1 246 ? 7.051 11.803 27.139 1.00 21.10 223 LEU A O 1
ATOM 1791 N N . GLU A 1 247 ? 7.245 9.794 26.153 1.00 19.28 224 GLU A N 1
ATOM 1792 C CA . GLU A 1 247 ? 5.833 9.478 26.301 1.00 22.94 224 GLU A CA 1
ATOM 1793 C C . GLU A 1 247 ? 5.457 9.341 27.777 1.00 23.02 224 GLU A C 1
ATOM 1794 O O . GLU A 1 247 ? 4.361 9.712 28.180 1.00 22.46 224 GLU A O 1
ATOM 1800 N N . LYS A 1 248 ? 6.381 8.832 28.581 1.00 22.03 225 LYS A N 1
ATOM 1801 C CA . LYS A 1 248 ? 6.159 8.725 30.025 1.00 18.77 225 LYS A CA 1
ATOM 1802 C C . LYS A 1 248 ? 6.065 10.101 30.715 1.00 20.00 225 LYS A C 1
ATOM 1803 O O . LYS A 1 248 ? 5.499 10.219 31.804 1.00 22.04 225 LYS A O 1
ATOM 1809 N N . LEU A 1 249 ? 6.626 11.132 30.083 1.00 19.39 226 LEU A N 1
ATOM 1810 C CA . LEU A 1 249 ? 6.629 12.490 30.634 1.00 16.56 226 LEU A CA 1
ATOM 1811 C C . LEU A 1 249 ? 5.611 13.420 29.973 1.00 19.10 226 LEU A C 1
ATOM 1812 O O . LEU A 1 249 ? 5.607 14.628 30.225 1.00 19.79 226 LEU A O 1
ATOM 1817 N N . GLY A 1 250 ? 4.754 12.864 29.124 1.00 18.10 227 GLY A N 1
ATOM 1818 C CA . GLY A 1 250 ? 3.695 13.645 28.512 1.00 18.36 227 GLY A CA 1
ATOM 1819 C C . GLY A 1 250 ? 4.182 14.777 27.625 1.00 20.76 227 GLY A C 1
ATOM 1820 O O . GLY A 1 250 ? 3.522 15.808 27.514 1.00 22.74 227 GLY A O 1
ATOM 1821 N N . PHE A 1 251 ? 5.338 14.598 26.992 1.00 17.19 228 PHE A N 1
ATOM 1822 C CA . PHE A 1 251 ? 5.834 15.620 26.071 1.00 16.67 228 PHE A CA 1
ATOM 1823 C C . PHE A 1 251 ? 4.948 15.734 24.838 1.00 19.00 228 PHE A C 1
ATOM 1824 O O . PHE A 1 251 ? 4.346 14.759 24.403 1.00 18.10 228 PHE A O 1
ATOM 1832 N N . ASP A 1 252 ? 4.888 16.933 24.274 1.00 15.22 229 ASP A N 1
ATOM 1833 C CA . ASP A 1 252 ? 3.988 17.213 23.162 1.00 15.27 229 ASP A CA 1
ATOM 1834 C C . ASP A 1 252 ? 4.604 16.937 21.795 1.00 12.72 229 ASP A C 1
ATOM 1835 O O . ASP A 1 252 ? 3.884 16.643 20.841 1.00 15.41 229 ASP A O 1
ATOM 1840 N N . TRP A 1 253 ? 5.925 17.033 21.690 1.00 15.31 230 TRP A N 1
ATOM 1841 C CA . TRP A 1 253 ? 6.588 16.572 20.473 1.00 14.93 230 TRP A CA 1
ATOM 1842 C C . TRP A 1 253 ? 8.052 16.244 20.644 1.00 16.63 230 TRP A C 1
ATOM 1843 O O . TRP A 1 253 ? 8.707 16.726 21.572 1.00 14.73 230 TRP A O 1
ATOM 1854 N N . ILE A 1 254 ? 8.536 15.399 19.743 1.00 15.70 231 ILE A N 1
ATOM 1855 C CA . ILE A 1 254 ? 9.956 15.134 19.591 1.00 12.70 231 ILE A CA 1
ATOM 1856 C C . ILE A 1 254 ? 10.365 15.692 18.228 1.00 15.30 231 ILE A C 1
ATOM 1857 O O . ILE A 1 254 ? 9.669 15.494 17.222 1.00 15.66 231 ILE A O 1
ATOM 1862 N N . GLU A 1 255 ? 11.479 16.415 18.212 1.00 13.84 232 GLU A N 1
ATOM 1863 C CA . GLU A 1 255 ? 11.934 17.126 17.023 1.00 13.45 232 GLU A CA 1
ATOM 1864 C C . GLU A 1 255 ? 13.353 16.704 16.642 1.00 15.36 232 GLU A C 1
ATOM 1865 O O . GLU A 1 255 ? 14.240 16.599 17.501 1.00 13.50 232 GLU A O 1
ATOM 1871 N N . GLU A 1 256 ? 13.532 16.445 15.348 1.00 16.11 233 GLU A N 1
ATOM 1872 C CA . GLU A 1 256 ? 14.830 16.142 14.733 1.00 16.04 233 GLU A CA 1
ATOM 1873 C C . GLU A 1 256 ? 15.829 15.309 15.555 1.00 15.04 233 GLU A C 1
ATOM 1874 O O . GLU A 1 256 ? 16.957 15.736 15.769 1.00 13.27 233 GLU A O 1
ATOM 1880 N N . PRO A 1 257 ? 15.424 14.109 16.007 1.00 16.17 234 PRO A N 1
ATOM 1881 C CA . PRO A 1 257 ? 16.371 13.271 16.745 1.00 11.98 234 PRO A CA 1
ATOM 1882 C C . PRO A 1 257 ? 17.242 12.407 15.822 1.00 15.13 234 PRO A C 1
ATOM 1883 O O . PRO A 1 257 ? 18.156 11.747 16.312 1.00 16.89 234 PRO A O 1
ATOM 1887 N N . MET A 1 258 ? 16.950 12.404 14.518 1.00 14.06 235 MET A N 1
ATOM 1888 C CA . MET A 1 258 ? 17.712 11.595 13.553 1.00 15.66 235 MET A CA 1
ATOM 1889 C C . MET A 1 258 ? 18.085 12.422 12.322 1.00 11.91 235 MET A C 1
ATOM 1890 O O . MET A 1 258 ? 17.556 13.510 12.109 1.00 13.81 235 MET A O 1
ATOM 1895 N N . ASP A 1 259 ? 19.008 11.903 11.516 1.00 15.04 236 ASP A N 1
ATOM 1896 C CA . ASP A 1 259 ? 19.403 12.592 10.297 1.00 17.32 236 ASP A CA 1
ATOM 1897 C C . ASP A 1 259 ? 18.211 12.708 9.346 1.00 12.17 236 ASP A C 1
ATOM 1898 O O . ASP A 1 259 ? 17.707 11.701 8.839 1.00 15.33 236 ASP A O 1
ATOM 1903 N N . GLU A 1 260 ? 17.764 13.936 9.104 1.00 13.73 237 GLU A N 1
ATOM 1904 C CA . GLU A 1 260 ? 16.582 14.160 8.269 1.00 13.97 237 GLU A CA 1
ATOM 1905 C C . GLU A 1 260 ? 16.791 13.815 6.797 1.00 15.50 237 GLU A C 1
ATOM 1906 O O . GLU A 1 260 ? 15.841 13.843 6.010 1.00 14.66 237 GLU A O 1
ATOM 1912 N N . GLN A 1 261 ? 18.024 13.487 6.425 1.00 13.84 238 GLN A N 1
ATOM 1913 C CA . GLN A 1 261 ? 18.272 12.991 5.076 1.00 13.90 238 GLN A CA 1
ATOM 1914 C C . GLN A 1 261 ? 17.645 11.614 4.868 1.00 12.49 238 GLN A C 1
ATOM 1915 O O . GLN A 1 261 ? 17.462 11.178 3.733 1.00 14.68 238 GLN A O 1
ATOM 1921 N N . SER A 1 262 ? 17.282 10.958 5.969 1.00 12.55 239 SER A N 1
ATOM 1922 C CA . SER A 1 262 ? 16.598 9.666 5.908 1.00 13.11 239 SER A CA 1
ATOM 1923 C C . SER A 1 262 ? 15.111 9.805 6.201 1.00 16.30 239 SER A C 1
ATOM 1924 O O . SER A 1 262 ? 14.670 9.635 7.335 1.00 16.38 239 SER A O 1
ATOM 1927 N N . LEU A 1 263 ? 14.349 10.126 5.162 1.00 14.86 240 LEU A N 1
ATOM 1928 C CA . LEU A 1 263 ? 12.896 10.146 5.223 1.00 15.78 240 LEU A CA 1
ATOM 1929 C C . LEU A 1 263 ? 12.335 8.843 5.790 1.00 16.21 240 LEU A C 1
ATOM 1930 O O . LEU A 1 263 ? 11.433 8.861 6.617 1.00 15.89 240 LEU A O 1
ATOM 1935 N N . SER A 1 264 ? 12.882 7.714 5.347 1.00 14.85 241 SER A N 1
ATOM 1936 C CA . SER A 1 264 ? 12.383 6.413 5.775 1.00 16.10 241 SER A CA 1
ATOM 1937 C C . SER A 1 264 ? 12.541 6.186 7.275 1.00 15.32 241 SER A C 1
ATOM 1938 O O . SER A 1 264 ? 11.730 5.494 7.887 1.00 15.91 241 SER A O 1
ATOM 1941 N N . SER A 1 265 ? 13.599 6.740 7.860 1.00 13.85 242 SER A N 1
ATOM 1942 C CA . SER A 1 265 ? 13.816 6.587 9.292 1.00 14.50 242 SER A CA 1
ATOM 1943 C C . SER A 1 265 ? 12.711 7.311 10.057 1.00 15.61 242 SER A C 1
ATOM 1944 O O . SER A 1 265 ? 12.252 6.851 11.107 1.00 15.70 242 SER A O 1
ATOM 1947 N N . TYR A 1 266 ? 12.293 8.454 9.524 1.00 15.42 243 TYR A N 1
ATOM 1948 C CA . TYR A 1 266 ? 11.254 9.249 10.171 1.00 13.09 243 TYR A CA 1
ATOM 1949 C C . TYR A 1 266 ? 9.897 8.594 10.029 1.00 17.95 243 TYR A C 1
ATOM 1950 O O . TYR A 1 266 ? 9.091 8.625 10.968 1.00 15.31 243 TYR A O 1
ATOM 1959 N N . LYS A 1 267 ? 9.648 7.974 8.875 1.00 13.13 244 LYS A N 1
ATOM 1960 C CA . LYS A 1 267 ? 8.434 7.170 8.745 1.00 13.35 244 LYS A CA 1
ATOM 1961 C C . LYS A 1 267 ? 8.396 6.044 9.788 1.00 13.16 244 LYS A C 1
ATOM 1962 O O . LYS A 1 267 ? 7.364 5.805 10.437 1.00 16.16 244 LYS A O 1
ATOM 1968 N N . TRP A 1 268 ? 9.525 5.356 9.943 1.00 13.60 245 TRP A N 1
ATOM 1969 C CA . TRP A 1 268 ? 9.625 4.253 10.890 1.00 13.21 245 TRP A CA 1
ATOM 1970 C C . TRP A 1 268 ? 9.423 4.774 12.309 1.00 14.89 245 TRP A C 1
ATOM 1971 O O . TRP A 1 268 ? 8.645 4.204 13.077 1.00 12.83 245 TRP A O 1
ATOM 1982 N N . LEU A 1 269 ? 10.095 5.869 12.654 1.00 12.80 246 LEU A N 1
ATOM 1983 C CA . LEU A 1 269 ? 9.987 6.386 14.017 1.00 14.06 246 LEU A CA 1
ATOM 1984 C C . LEU A 1 269 ? 8.573 6.851 14.343 1.00 13.07 246 LEU A C 1
ATOM 1985 O O . LEU A 1 269 ? 8.058 6.556 15.420 1.00 13.69 246 LEU A O 1
ATOM 1990 N N A SER A 1 270 ? 7.960 7.596 13.424 0.71 15.34 247 SER A N 1
ATOM 1991 N N B SER A 1 270 ? 7.948 7.580 13.422 0.29 14.85 247 SER A N 1
ATOM 1992 C CA A SER A 1 270 ? 6.599 8.084 13.624 0.71 14.26 247 SER A CA 1
ATOM 1993 C CA B SER A 1 270 ? 6.599 8.084 13.658 0.29 14.50 247 SER A CA 1
ATOM 1994 C C A SER A 1 270 ? 5.627 6.920 13.806 0.71 15.28 247 SER A C 1
ATOM 1995 C C B SER A 1 270 ? 5.586 6.944 13.771 0.29 14.98 247 SER A C 1
ATOM 1996 O O A SER A 1 270 ? 4.770 6.947 14.685 0.71 15.40 247 SER A O 1
ATOM 1997 O O B SER A 1 270 ? 4.649 7.018 14.563 0.29 15.69 247 SER A O 1
ATOM 2002 N N . ASP A 1 271 ? 5.778 5.883 12.991 1.00 14.75 248 ASP A N 1
ATOM 2003 C CA . ASP A 1 271 ? 4.905 4.717 13.095 1.00 17.98 248 ASP A CA 1
ATOM 2004 C C . ASP A 1 271 ? 5.069 4.035 14.449 1.00 20.63 248 ASP A C 1
ATOM 2005 O O . ASP A 1 271 ? 4.116 3.492 15.003 1.00 20.21 248 ASP A O 1
ATOM 2010 N N . ASN A 1 272 ? 6.280 4.076 14.990 1.00 13.80 249 ASN A N 1
ATOM 2011 C CA . ASN A 1 272 ? 6.547 3.385 16.245 1.00 14.94 249 ASN A CA 1
ATOM 2012 C C . ASN A 1 272 ? 6.125 4.182 17.481 1.00 20.46 249 ASN A C 1
ATOM 2013 O O . ASN A 1 272 ? 5.578 3.626 18.435 1.00 22.95 249 ASN A O 1
ATOM 2018 N N . LEU A 1 273 ? 6.363 5.486 17.449 1.00 15.55 250 LEU A N 1
ATOM 2019 C CA . LEU A 1 273 ? 6.113 6.338 18.607 1.00 14.81 250 LEU A CA 1
ATOM 2020 C C . LEU A 1 273 ? 4.677 6.837 18.664 1.00 17.29 250 LEU A C 1
ATOM 2021 O O . LEU A 1 273 ? 4.078 7.159 17.632 1.00 17.26 250 LEU A O 1
ATOM 2026 N N . ASP A 1 274 ? 4.137 6.920 19.879 1.00 17.16 251 ASP A N 1
ATOM 2027 C CA . ASP A 1 274 ? 2.864 7.594 20.096 1.00 17.31 251 ASP A CA 1
ATOM 2028 C C . ASP A 1 274 ? 3.033 9.112 20.089 1.00 15.91 251 ASP A C 1
ATOM 2029 O O . ASP A 1 274 ? 2.182 9.833 19.558 1.00 18.03 251 ASP A O 1
ATOM 2034 N N . ILE A 1 275 ? 4.118 9.596 20.688 1.00 14.78 252 ILE A N 1
ATOM 2035 C CA . ILE A 1 275 ? 4.377 11.037 20.718 1.00 14.90 252 ILE A CA 1
ATOM 2036 C C . ILE A 1 275 ? 4.532 11.601 19.305 1.00 13.59 252 ILE A C 1
ATOM 2037 O O . ILE A 1 275 ? 5.187 10.991 18.455 1.00 12.91 252 ILE A O 1
ATOM 2042 N N . PRO A 1 276 ? 3.916 12.764 19.043 1.00 15.64 253 PRO A N 1
ATOM 2043 C CA . PRO A 1 276 ? 4.057 13.400 17.727 1.00 13.76 253 PRO A CA 1
ATOM 2044 C C . PRO A 1 276 ? 5.502 13.729 17.354 1.00 14.66 253 PRO A C 1
ATOM 2045 O O . PRO A 1 276 ? 6.255 14.280 18.158 1.00 12.92 253 PRO A O 1
ATOM 2049 N N . VAL A 1 277 ? 5.880 13.351 16.135 1.00 13.70 254 VAL A N 1
ATOM 2050 C CA . VAL A 1 277 ? 7.170 13.708 15.562 1.00 14.91 254 VAL A CA 1
ATOM 2051 C C . VAL A 1 277 ? 6.989 14.919 14.671 1.00 15.88 254 VAL A C 1
ATOM 2052 O O . VAL A 1 277 ? 6.107 14.928 13.808 1.00 16.18 254 VAL A O 1
ATOM 2056 N N . VAL A 1 278 ? 7.820 15.939 14.873 1.00 14.11 255 VAL A N 1
ATOM 2057 C CA . VAL A 1 278 ? 7.753 17.141 14.043 1.00 14.48 255 VAL A CA 1
ATOM 2058 C C . VAL A 1 278 ? 8.975 17.240 13.120 1.00 17.23 255 VAL A C 1
ATOM 2059 O O . VAL A 1 278 ? 10.103 16.972 13.533 1.00 16.26 255 VAL A O 1
ATOM 2063 N N . GLY A 1 279 ? 8.735 17.575 11.855 1.00 16.54 256 GLY A N 1
ATOM 2064 C CA . GLY A 1 279 ? 9.814 17.783 10.901 1.00 14.71 256 GLY A CA 1
ATOM 2065 C C . GLY A 1 279 ? 9.288 17.946 9.482 1.00 13.27 256 GLY A C 1
ATOM 2066 O O . GLY A 1 279 ? 8.094 17.849 9.261 1.00 14.77 256 GLY A O 1
ATOM 2067 N N . PRO A 1 280 ? 10.183 18.173 8.510 1.00 12.13 257 PRO A N 1
ATOM 2068 C CA . PRO A 1 280 ? 11.631 18.234 8.712 1.00 12.97 257 PRO A CA 1
ATOM 2069 C C . PRO A 1 280 ? 12.082 19.676 8.862 1.00 15.36 257 PRO A C 1
ATOM 2070 O O . PRO A 1 280 ? 11.569 20.554 8.157 1.00 14.92 257 PRO A O 1
ATOM 2074 N N . GLU A 1 281 ? 13.031 19.935 9.753 1.00 14.44 258 GLU A N 1
ATOM 2075 C CA . GLU A 1 281 ? 13.495 21.301 9.896 1.00 14.81 258 GLU A CA 1
ATOM 2076 C C . GLU A 1 281 ? 14.576 21.645 8.890 1.00 13.55 258 GLU A C 1
ATOM 2077 O O . GLU A 1 281 ? 14.474 22.648 8.192 1.00 16.82 258 GLU A O 1
ATOM 2083 N N . SER A 1 282 ? 15.604 20.805 8.813 1.00 15.48 259 SER A N 1
ATOM 2084 C CA . SER A 1 282 ? 16.826 21.168 8.106 1.00 15.05 259 SER A CA 1
ATOM 2085 C C . SER A 1 282 ? 16.937 20.581 6.702 1.00 14.50 259 SER A C 1
ATOM 2086 O O . SER A 1 282 ? 17.819 20.965 5.947 1.00 16.56 259 SER A O 1
ATOM 2089 N N . ALA A 1 283 ? 16.064 19.641 6.367 1.00 15.51 260 ALA A N 1
ATOM 2090 C CA . ALA A 1 283 ? 16.134 19.000 5.062 1.00 13.77 260 ALA A CA 1
ATOM 2091 C C . ALA A 1 283 ? 15.987 20.030 3.937 1.00 17.48 260 ALA A C 1
ATOM 2092 O O . ALA A 1 283 ? 15.233 20.990 4.051 1.00 15.43 260 ALA A O 1
ATOM 2094 N N . ALA A 1 284 ? 16.719 19.813 2.850 1.00 16.04 261 ALA A N 1
ATOM 2095 C CA . ALA A 1 284 ? 16.630 20.665 1.669 1.00 14.43 261 ALA A CA 1
ATOM 2096 C C . ALA A 1 284 ? 15.336 20.408 0.898 1.00 17.96 261 ALA A C 1
ATOM 2097 O O . ALA A 1 284 ? 14.501 19.601 1.313 1.00 19.64 261 ALA A O 1
ATOM 2099 N N . GLY A 1 285 ? 15.179 21.082 -0.237 1.00 13.35 262 GLY A N 1
ATOM 2100 C CA . GLY A 1 285 ? 14.049 20.828 -1.116 1.00 15.38 262 GLY A CA 1
ATOM 2101 C C . GLY A 1 285 ? 12.806 21.658 -0.846 1.00 17.15 262 GLY A C 1
ATOM 2102 O O . GLY A 1 285 ? 11.777 21.449 -1.497 1.00 14.14 262 GLY A O 1
ATOM 2103 N N . LYS A 1 286 ? 12.882 22.570 0.130 1.00 14.88 263 LYS A N 1
ATOM 2104 C CA . LYS A 1 286 ? 11.837 23.578 0.339 1.00 12.19 263 LYS A CA 1
ATOM 2105 C C . LYS A 1 286 ? 10.447 22.957 0.541 1.00 15.23 263 LYS A C 1
ATOM 2106 O O . LYS A 1 286 ? 10.319 21.926 1.206 1.00 16.07 263 LYS A O 1
ATOM 2112 N N . HIS A 1 287 ? 9.413 23.560 -0.048 1.00 14.63 264 HIS A N 1
ATOM 2113 C CA . HIS A 1 287 ? 8.060 23.027 0.090 1.00 15.61 264 HIS A CA 1
ATOM 2114 C C . HIS A 1 287 ? 7.871 21.719 -0.662 1.00 17.71 264 HIS A C 1
ATOM 2115 O O . HIS A 1 287 ? 7.058 20.895 -0.257 1.00 17.40 264 HIS A O 1
ATOM 2122 N N . TRP A 1 288 ? 8.610 21.535 -1.761 1.00 13.22 265 TRP A N 1
ATOM 2123 C CA . TRP A 1 288 ? 8.502 20.306 -2.548 1.00 13.68 265 TRP A CA 1
ATOM 2124 C C . TRP A 1 288 ? 8.861 19.098 -1.701 1.00 17.30 265 TRP A C 1
ATOM 2125 O O . TRP A 1 288 ? 8.134 18.104 -1.666 1.00 16.71 265 TRP A O 1
ATOM 2136 N N . HIS A 1 289 ? 9.996 19.172 -1.018 1.00 14.86 266 HIS A N 1
ATOM 2137 C CA . HIS A 1 289 ? 10.418 18.018 -0.236 1.00 15.97 266 HIS A CA 1
ATOM 2138 C C . HIS A 1 289 ? 9.516 17.822 0.987 1.00 13.06 266 HIS A C 1
ATOM 2139 O O . HIS A 1 289 ? 9.287 16.698 1.440 1.00 15.81 266 HIS A O 1
ATOM 2146 N N . ARG A 1 290 ? 8.977 18.918 1.506 1.00 12.92 267 ARG A N 1
ATOM 2147 C CA . ARG A 1 290 ? 8.083 18.817 2.646 1.00 15.04 267 ARG A CA 1
ATOM 2148 C C . ARG A 1 290 ? 6.771 18.126 2.272 1.00 14.73 267 ARG A C 1
ATOM 2149 O O . ARG A 1 290 ? 6.185 17.419 3.089 1.00 14.60 267 ARG A O 1
ATOM 2157 N N . ALA A 1 291 ? 6.351 18.269 1.016 1.00 12.61 268 ALA A N 1
ATOM 2158 C CA . ALA A 1 291 ? 5.181 17.528 0.554 1.00 11.26 268 ALA A CA 1
ATOM 2159 C C . ALA A 1 291 ? 5.451 16.023 0.645 1.00 14.26 268 ALA A C 1
ATOM 2160 O O . ALA A 1 291 ? 4.550 15.229 0.947 1.00 14.87 268 ALA A O 1
ATOM 2162 N N . GLU A 1 292 ? 6.698 15.637 0.401 1.00 13.01 269 GLU A N 1
ATOM 2163 C CA . GLU A 1 292 ? 7.055 14.221 0.424 1.00 13.41 269 GLU A CA 1
ATOM 2164 C C . GLU A 1 292 ? 6.961 13.672 1.843 1.00 15.96 269 GLU A C 1
ATOM 2165 O O . GLU A 1 292 ? 6.617 12.502 2.039 1.00 15.01 269 GLU A O 1
ATOM 2171 N N . TRP A 1 293 ? 7.250 14.521 2.829 1.00 13.69 270 TRP A N 1
ATOM 2172 C CA . TRP A 1 293 ? 7.114 14.120 4.230 1.00 14.49 270 TRP A CA 1
ATOM 2173 C C . TRP A 1 293 ? 5.653 13.872 4.588 1.00 18.27 270 TRP A C 1
ATOM 2174 O O . TRP A 1 293 ? 5.336 12.917 5.289 1.00 15.57 270 TRP A O 1
ATOM 2185 N N . ILE A 1 294 ? 4.761 14.713 4.085 1.00 13.50 271 ILE A N 1
ATOM 2186 C CA . ILE A 1 294 ? 3.331 14.466 4.257 1.00 15.10 271 ILE A CA 1
ATOM 2187 C C . ILE A 1 294 ? 2.875 13.176 3.565 1.00 17.63 271 ILE A C 1
ATOM 2188 O O . ILE A 1 294 ? 2.204 12.333 4.182 1.00 17.93 271 ILE A O 1
ATOM 2193 N N . LYS A 1 295 ? 3.248 13.032 2.295 1.00 16.76 272 LYS A N 1
ATOM 2194 C CA . LYS A 1 295 ? 2.844 11.905 1.456 1.00 17.72 272 LYS A CA 1
ATOM 2195 C C . LYS A 1 295 ? 3.254 10.577 2.089 1.00 24.32 272 LYS A C 1
ATOM 2196 O O . LYS A 1 295 ? 2.465 9.625 2.124 1.00 18.87 272 LYS A O 1
ATOM 2202 N N . ALA A 1 296 ? 4.472 10.534 2.626 1.00 14.47 273 ALA A N 1
ATOM 2203 C CA . ALA A 1 296 ? 5.038 9.291 3.150 1.00 15.60 273 ALA A CA 1
ATOM 2204 C C . ALA A 1 296 ? 4.671 9.047 4.610 1.00 16.12 273 ALA A C 1
ATOM 2205 O O . ALA A 1 296 ? 5.007 8.006 5.171 1.00 20.90 273 ALA A O 1
ATOM 2207 N N . GLY A 1 297 ? 4.005 10.010 5.238 1.00 16.83 274 GLY A N 1
ATOM 2208 C CA . GLY A 1 297 ? 3.704 9.897 6.658 1.00 18.16 274 GLY A CA 1
ATOM 2209 C C . GLY A 1 297 ? 4.953 9.882 7.531 1.00 16.79 274 GLY A C 1
ATOM 2210 O O . GLY A 1 297 ? 5.044 9.111 8.501 1.00 17.48 274 GLY A O 1
ATOM 2211 N N . ALA A 1 298 ? 5.920 10.737 7.202 1.00 14.48 275 ALA A N 1
ATOM 2212 C CA . ALA A 1 298 ? 7.195 10.748 7.923 1.00 13.37 275 ALA A CA 1
ATOM 2213 C C . ALA A 1 298 ? 7.155 11.592 9.191 1.00 16.03 275 ALA A C 1
ATOM 2214 O O . ALA A 1 298 ? 8.084 11.571 9.995 1.00 20.19 275 ALA A O 1
ATOM 2216 N N . CYS A 1 299 ? 6.096 12.375 9.342 1.00 14.88 276 CYS A N 1
ATOM 2217 C CA . CYS A 1 299 ? 5.950 13.202 10.529 1.00 14.77 276 CYS A CA 1
ATOM 2218 C C . CYS A 1 299 ? 4.472 13.363 10.872 1.00 20.06 276 CYS A C 1
ATOM 2219 O O . CYS A 1 299 ? 3.603 13.096 10.039 1.00 20.00 276 CYS A O 1
ATOM 2222 N N . ASP A 1 300 ? 4.195 13.804 12.097 1.00 13.60 277 ASP A N 1
ATOM 2223 C CA . ASP A 1 300 ? 2.832 14.068 12.529 1.00 12.69 277 ASP A CA 1
ATOM 2224 C C . ASP A 1 300 ? 2.528 15.553 12.484 1.00 13.97 277 ASP A C 1
ATOM 2225 O O . ASP A 1 300 ? 1.369 15.954 12.407 1.00 14.90 277 ASP A O 1
ATOM 2230 N N . ILE A 1 301 ? 3.589 16.351 12.549 1.00 15.06 278 ILE A N 1
ATOM 2231 C CA . ILE A 1 301 ? 3.505 17.804 12.513 1.00 15.60 278 ILE A CA 1
ATOM 2232 C C . ILE A 1 301 ? 4.591 18.238 11.539 1.00 15.00 278 ILE A C 1
ATOM 2233 O O . ILE A 1 301 ? 5.737 17.798 11.654 1.00 14.74 278 ILE A O 1
ATOM 2238 N N . LEU A 1 302 ? 4.241 19.066 10.561 1.00 12.37 279 LEU A N 1
ATOM 2239 C CA . LEU A 1 302 ? 5.243 19.539 9.605 1.00 10.99 279 LEU A CA 1
ATOM 2240 C C . LEU A 1 302 ? 6.110 20.636 10.225 1.00 14.21 279 LEU A C 1
ATOM 2241 O O . LEU A 1 302 ? 5.747 21.238 11.246 1.00 15.11 279 LEU A O 1
ATOM 2246 N N . ARG A 1 303 ? 7.263 20.883 9.611 1.00 13.25 280 ARG A N 1
ATOM 2247 C CA . ARG A 1 303 ? 8.120 21.993 10.021 1.00 12.73 280 ARG A CA 1
ATOM 2248 C C . ARG A 1 303 ? 8.551 22.780 8.793 1.00 14.30 280 ARG A C 1
ATOM 2249 O O . ARG A 1 303 ? 8.745 22.216 7.701 1.00 13.94 280 ARG A O 1
ATOM 2257 N N . THR A 1 304 ? 8.660 24.089 8.978 1.00 14.28 281 THR A N 1
ATOM 2258 C CA . THR A 1 304 ? 9.202 24.986 7.961 1.00 15.21 281 THR A CA 1
ATOM 2259 C C . THR A 1 304 ? 9.984 26.071 8.683 1.00 17.42 281 THR A C 1
ATOM 2260 O O . THR A 1 304 ? 10.072 26.059 9.906 1.00 18.20 281 THR A O 1
ATOM 2264 N N . GLY A 1 305 ? 10.581 26.986 7.928 1.00 14.11 282 GLY A N 1
ATOM 2265 C CA . GLY A 1 305 ? 11.226 28.145 8.516 1.00 11.48 282 GLY A CA 1
ATOM 2266 C C . GLY A 1 305 ? 11.700 29.005 7.380 1.00 13.70 282 GLY A C 1
ATOM 2267 O O . GLY A 1 305 ? 12.016 28.478 6.304 1.00 15.64 282 GLY A O 1
ATOM 2268 N N . VAL A 1 306 ? 11.744 30.312 7.591 1.00 13.95 283 VAL A N 1
ATOM 2269 C CA . VAL A 1 306 ? 12.157 31.213 6.518 1.00 17.97 283 VAL A CA 1
ATOM 2270 C C . VAL A 1 306 ? 13.549 30.868 5.998 1.00 18.49 283 VAL A C 1
ATOM 2271 O O . VAL A 1 306 ? 13.776 30.774 4.781 1.00 17.12 283 VAL A O 1
ATOM 2275 N N . ASN A 1 307 ? 14.472 30.633 6.919 1.00 14.90 284 ASN A N 1
ATOM 2276 C CA . ASN A 1 307 ? 15.823 30.276 6.528 1.00 13.41 284 ASN A CA 1
ATOM 2277 C C . ASN A 1 307 ? 15.925 28.883 5.954 1.00 17.60 284 ASN A C 1
ATOM 2278 O O . ASN A 1 307 ? 16.805 28.619 5.124 1.00 18.52 284 ASN A O 1
ATOM 2283 N N . ASP A 1 308 ? 15.032 27.985 6.366 1.00 12.77 285 ASP A N 1
ATOM 2284 C CA . ASP A 1 308 ? 15.168 26.598 5.926 1.00 13.60 285 ASP A CA 1
ATOM 2285 C C . ASP A 1 308 ? 14.597 26.319 4.549 1.00 14.99 285 ASP A C 1
ATOM 2286 O O . ASP A 1 308 ? 15.039 25.373 3.878 1.00 17.63 285 ASP A O 1
ATOM 2291 N N . VAL A 1 309 ? 13.618 27.111 4.121 1.00 15.15 286 VAL A N 1
ATOM 2292 C CA . VAL A 1 309 ? 13.001 26.838 2.824 1.00 14.22 286 VAL A CA 1
ATOM 2293 C C . VAL A 1 309 ? 13.194 27.957 1.807 1.00 15.51 286 VAL A C 1
ATOM 2294 O O . VAL A 1 309 ? 12.652 27.900 0.706 1.00 18.10 286 VAL A O 1
ATOM 2298 N N . GLY A 1 310 ? 13.979 28.972 2.166 1.00 16.06 287 GLY A N 1
ATOM 2299 C CA . GLY A 1 310 ? 14.370 29.971 1.188 1.00 14.90 287 GLY A CA 1
ATOM 2300 C C . GLY A 1 310 ? 13.511 31.221 1.109 1.00 16.13 287 GLY A C 1
ATOM 2301 O O . GLY A 1 310 ? 13.438 31.866 0.060 1.00 15.66 287 GLY A O 1
ATOM 2302 N N . GLY A 1 311 ? 12.864 31.580 2.214 1.00 14.97 288 GLY A N 1
ATOM 2303 C CA . GLY A 1 311 ? 12.168 32.855 2.281 1.00 12.58 288 GLY A CA 1
ATOM 2304 C C . GLY A 1 311 ? 10.781 32.809 2.876 1.00 13.95 288 GLY A C 1
ATOM 2305 O O . GLY A 1 311 ? 10.233 31.738 3.158 1.00 15.64 288 GLY A O 1
ATOM 2306 N N . ILE A 1 312 ? 10.208 33.994 3.059 1.00 13.77 289 ILE A N 1
ATOM 2307 C CA . ILE A 1 312 ? 8.825 34.117 3.488 1.00 13.46 289 ILE A CA 1
ATOM 2308 C C . ILE A 1 312 ? 7.899 33.489 2.446 1.00 14.78 289 ILE A C 1
ATOM 2309 O O . ILE A 1 312 ? 6.981 32.738 2.780 1.00 16.75 289 ILE A O 1
ATOM 2314 N N . THR A 1 313 ? 8.164 33.765 1.175 1.00 13.75 290 THR A N 1
ATOM 2315 C CA . THR A 1 313 ? 7.297 33.261 0.103 1.00 15.83 290 THR A CA 1
ATOM 2316 C C . THR A 1 313 ? 7.145 31.719 0.133 1.00 17.73 290 THR A C 1
ATOM 2317 O O . THR A 1 313 ? 6.023 31.219 0.242 1.00 15.26 290 THR A O 1
ATOM 2321 N N . PRO A 1 314 ? 8.261 30.963 0.105 1.00 15.01 291 PRO A N 1
ATOM 2322 C CA . PRO A 1 314 ? 8.073 29.513 0.219 1.00 14.21 291 PRO A CA 1
ATOM 2323 C C . PRO A 1 314 ? 7.638 29.028 1.610 1.00 16.31 291 PRO A C 1
ATOM 2324 O O . PRO A 1 314 ? 7.053 27.951 1.705 1.00 15.02 291 PRO A O 1
ATOM 2328 N N . ALA A 1 315 ? 7.922 29.782 2.667 1.00 14.34 292 ALA A N 1
ATOM 2329 C CA . ALA A 1 315 ? 7.427 29.383 3.983 1.00 16.09 292 ALA A CA 1
ATOM 2330 C C . ALA A 1 315 ? 5.906 29.373 3.969 1.00 15.32 292 ALA A C 1
ATOM 2331 O O . ALA A 1 315 ? 5.269 28.439 4.481 1.00 15.12 292 ALA A O 1
ATOM 2333 N N . LEU A 1 316 ? 5.322 30.403 3.356 1.00 13.84 293 LEU A N 1
ATOM 2334 C CA . LEU A 1 316 ? 3.866 30.487 3.262 1.00 16.13 293 LEU A CA 1
ATOM 2335 C C . LEU A 1 316 ? 3.308 29.295 2.490 1.00 16.35 293 LEU A C 1
ATOM 2336 O O . LEU A 1 316 ? 2.306 28.714 2.887 1.00 16.17 293 LEU A O 1
ATOM 2341 N N . LYS A 1 317 ? 3.970 28.936 1.396 1.00 14.86 294 LYS A N 1
ATOM 2342 C CA . LYS A 1 317 ? 3.565 27.756 0.634 1.00 14.86 294 LYS A CA 1
ATOM 2343 C C . LYS A 1 317 ? 3.558 26.500 1.512 1.00 15.91 294 LYS A C 1
ATOM 2344 O O . LYS A 1 317 ? 2.622 25.694 1.436 1.00 15.41 294 LYS A O 1
ATOM 2350 N N A THR A 1 318 ? 4.596 26.329 2.333 0.44 13.63 295 THR A N 1
ATOM 2351 N N B THR A 1 318 ? 4.592 26.341 2.336 0.56 13.45 295 THR A N 1
ATOM 2352 C CA A THR A 1 318 ? 4.678 25.171 3.223 0.44 13.99 295 THR A CA 1
ATOM 2353 C CA B THR A 1 318 ? 4.687 25.181 3.213 0.56 14.38 295 THR A CA 1
ATOM 2354 C C A THR A 1 318 ? 3.526 25.184 4.220 0.44 14.97 295 THR A C 1
ATOM 2355 C C B THR A 1 318 ? 3.543 25.186 4.227 0.56 15.05 295 THR A C 1
ATOM 2356 O O A THR A 1 318 ? 2.940 24.141 4.516 0.44 13.73 295 THR A O 1
ATOM 2357 O O B THR A 1 318 ? 2.969 24.138 4.531 0.56 13.84 295 THR A O 1
ATOM 2364 N N . MET A 1 319 ? 3.194 26.369 4.729 1.00 14.87 296 MET A N 1
ATOM 2365 C CA . MET A 1 319 ? 2.094 26.496 5.679 1.00 15.49 296 MET A CA 1
ATOM 2366 C C . MET A 1 319 ? 0.777 26.093 5.026 1.00 14.71 296 MET A C 1
ATOM 2367 O O . MET A 1 319 ? -0.041 25.388 5.625 1.00 13.18 296 MET A O 1
ATOM 2372 N N . HIS A 1 320 ? 0.576 26.538 3.788 1.00 12.28 297 HIS A N 1
ATOM 2373 C CA . HIS A 1 320 ? -0.646 26.221 3.061 1.00 12.67 297 HIS A CA 1
ATOM 2374 C C . HIS A 1 320 ? -0.739 24.731 2.728 1.00 13.00 297 HIS A C 1
ATOM 2375 O O . HIS A 1 320 ? -1.807 24.115 2.842 1.00 15.51 297 HIS A O 1
ATOM 2382 N N . LEU A 1 321 ? 0.380 24.169 2.295 1.00 13.02 298 LEU A N 1
ATOM 2383 C CA . LEU A 1 321 ? 0.483 22.730 2.063 1.00 12.19 298 LEU A CA 1
ATOM 2384 C C . LEU A 1 321 ? 0.035 21.940 3.299 1.00 12.82 298 LEU A C 1
ATOM 2385 O O . LEU A 1 321 ? -0.814 21.048 3.209 1.00 13.50 298 LEU A O 1
ATOM 2390 N N . ALA A 1 322 ? 0.599 22.279 4.455 1.00 12.23 299 ALA A N 1
ATOM 2391 C CA . ALA A 1 322 ? 0.240 21.589 5.687 1.00 12.01 299 ALA A CA 1
ATOM 2392 C C . ALA A 1 322 ? -1.247 21.763 6.009 1.00 13.32 299 ALA A C 1
ATOM 2393 O O . ALA A 1 322 ? -1.942 20.795 6.342 1.00 13.07 299 ALA A O 1
ATOM 2395 N N . GLU A 1 323 ? -1.746 22.990 5.887 1.00 12.94 300 GLU A N 1
ATOM 2396 C CA . GLU A 1 323 ? -3.152 23.257 6.193 1.00 14.62 300 GLU A CA 1
ATOM 2397 C C . GLU A 1 323 ? -4.092 22.399 5.339 1.00 12.48 300 GLU A C 1
ATOM 2398 O O . GLU A 1 323 ? -5.093 21.874 5.837 1.00 14.26 300 GLU A O 1
ATOM 2404 N N . ALA A 1 324 ? -3.746 22.209 4.074 1.00 13.01 301 ALA A N 1
ATOM 2405 C CA . ALA A 1 324 ? -4.624 21.438 3.192 1.00 13.31 301 ALA A CA 1
ATOM 2406 C C . ALA A 1 324 ? -4.719 19.976 3.628 1.00 12.10 301 ALA A C 1
ATOM 2407 O O . ALA A 1 324 ? -5.717 19.314 3.353 1.00 15.39 301 ALA A O 1
ATOM 2409 N N . PHE A 1 325 ? -3.704 19.485 4.339 1.00 12.44 302 PHE A N 1
ATOM 2410 C CA . PHE A 1 325 ? -3.760 18.147 4.923 1.00 13.54 302 PHE A CA 1
ATOM 2411 C C . PHE A 1 325 ? -4.271 18.155 6.356 1.00 15.97 302 PHE A C 1
ATOM 2412 O O . PHE A 1 325 ? -4.260 17.131 7.026 1.00 15.19 302 PHE A O 1
ATOM 2420 N N . GLY A 1 326 ? -4.746 19.310 6.814 1.00 14.82 303 GLY A N 1
ATOM 2421 C CA . GLY A 1 326 ? -5.262 19.416 8.162 1.00 13.79 303 GLY A CA 1
ATOM 2422 C C . GLY A 1 326 ? -4.166 19.297 9.199 1.00 13.78 303 GLY A C 1
ATOM 2423 O O . GLY A 1 326 ? -4.435 18.966 10.355 1.00 13.67 303 GLY A O 1
ATOM 2424 N N . MET A 1 327 ? -2.933 19.588 8.794 1.00 12.90 304 MET A N 1
ATOM 2425 C CA . MET A 1 327 ? -1.787 19.473 9.694 1.00 13.09 304 MET A CA 1
ATOM 2426 C C . MET A 1 327 ? -1.326 20.825 10.196 1.00 13.70 304 MET A C 1
ATOM 2427 O O . MET A 1 327 ? -1.550 21.852 9.554 1.00 14.24 304 MET A O 1
ATOM 2432 N N . GLU A 1 328 ? -0.663 20.812 11.344 1.00 12.85 305 GLU A N 1
ATOM 2433 C CA . GLU A 1 328 ? 0.067 21.980 11.797 1.00 12.71 305 GLU A CA 1
ATOM 2434 C C . GLU A 1 328 ? 1.452 22.014 11.163 1.00 14.73 305 GLU A C 1
ATOM 2435 O O . GLU A 1 328 ? 2.004 20.984 10.799 1.00 14.06 305 GLU A O 1
ATOM 2441 N N . CYS A 1 329 ? 1.999 23.214 11.018 1.00 12.53 306 CYS A N 1
ATOM 2442 C CA . CYS A 1 329 ? 3.349 23.376 10.503 1.00 11.49 306 CYS A CA 1
ATOM 2443 C C . CYS A 1 329 ? 4.055 24.375 11.402 1.00 14.05 306 CYS A C 1
ATOM 2444 O O . CYS A 1 329 ? 3.751 25.569 11.377 1.00 15.98 306 CYS A O 1
ATOM 2447 N N . GLU A 1 330 ? 4.969 23.887 12.238 1.00 12.85 307 GLU A N 1
ATOM 2448 C CA . GLU A 1 330 ? 5.593 24.764 13.229 1.00 11.36 307 GLU A CA 1
ATOM 2449 C C . GLU A 1 330 ? 6.793 25.452 12.607 1.00 14.93 307 GLU A C 1
ATOM 2450 O O . GLU A 1 330 ? 7.585 24.820 11.913 1.00 15.49 307 GLU A O 1
ATOM 2456 N N . VAL A 1 331 ? 6.907 26.751 12.859 1.00 15.63 308 VAL A N 1
ATOM 2457 C CA . VAL A 1 331 ? 7.853 27.600 12.141 1.00 15.08 308 VAL A CA 1
ATOM 2458 C C . VAL A 1 331 ? 9.175 27.751 12.886 1.00 17.07 308 VAL A C 1
ATOM 2459 O O . VAL A 1 331 ? 9.214 28.256 14.005 1.00 17.10 308 VAL A O 1
ATOM 2463 N N . HIS A 1 332 ? 10.258 27.299 12.262 1.00 15.89 309 HIS A N 1
ATOM 2464 C CA . HIS A 1 332 ? 11.558 27.334 12.909 1.00 16.33 309 HIS A CA 1
ATOM 2465 C C . HIS A 1 332 ? 12.164 28.716 12.855 1.00 15.94 309 HIS A C 1
ATOM 2466 O O . HIS A 1 332 ? 12.299 29.308 11.778 1.00 15.85 309 HIS A O 1
ATOM 2473 N N . GLY A 1 333 ? 12.555 29.221 14.021 1.00 15.28 310 GLY A N 1
ATOM 2474 C CA . GLY A 1 333 ? 13.358 30.426 14.084 1.00 13.79 310 GLY A CA 1
ATOM 2475 C C . GLY A 1 333 ? 12.649 31.637 14.651 1.00 16.25 310 GLY A C 1
ATOM 2476 O O . GLY A 1 333 ? 11.447 31.848 14.429 1.00 16.21 310 GLY A O 1
ATOM 2477 N N . ASN A 1 334 ? 13.406 32.439 15.392 1.00 16.74 311 ASN A N 1
ATOM 2478 C CA . ASN A 1 334 ? 12.923 33.733 15.858 1.00 17.15 311 ASN A CA 1
ATOM 2479 C C . ASN A 1 334 ? 13.164 34.794 14.776 1.00 18.23 311 ASN A C 1
ATOM 2480 O O . ASN A 1 334 ? 13.481 34.455 13.623 1.00 17.83 311 ASN A O 1
ATOM 2485 N N . THR A 1 335 ? 13.048 36.064 15.176 1.00 18.46 312 THR A N 1
ATOM 2486 C CA . THR A 1 335 ? 13.148 37.258 14.311 1.00 17.13 312 THR A CA 1
ATOM 2487 C C . THR A 1 335 ? 11.877 37.548 13.501 1.00 14.65 312 THR A C 1
ATOM 2488 O O . THR A 1 335 ? 11.024 36.678 13.300 1.00 14.78 312 THR A O 1
ATOM 2492 N N . ALA A 1 336 ? 11.772 38.798 13.055 1.00 16.26 313 ALA A N 1
ATOM 2493 C CA . ALA A 1 336 ? 10.600 39.307 12.352 1.00 15.43 313 ALA A CA 1
ATOM 2494 C C . ALA A 1 336 ? 10.125 38.429 11.207 1.00 17.10 313 ALA A C 1
ATOM 2495 O O . ALA A 1 336 ? 8.923 38.210 11.056 1.00 16.51 313 ALA A O 1
ATOM 2497 N N . MET A 1 337 ? 11.053 37.947 10.384 1.00 18.60 314 MET A N 1
ATOM 2498 C CA . MET A 1 337 ? 10.659 37.229 9.179 1.00 15.67 314 MET A CA 1
ATOM 2499 C C . MET A 1 337 ? 9.808 36.014 9.521 1.00 16.12 314 MET A C 1
ATOM 2500 O O . MET A 1 337 ? 8.823 35.723 8.829 1.00 15.15 314 MET A O 1
ATOM 2505 N N . ASN A 1 338 ? 10.163 35.319 10.602 1.00 14.34 315 ASN A N 1
ATOM 2506 C CA . ASN A 1 338 ? 9.393 34.146 10.993 1.00 13.91 315 ASN A CA 1
ATOM 2507 C C . ASN A 1 338 ? 8.110 34.522 11.718 1.00 14.20 315 ASN A C 1
ATOM 2508 O O . ASN A 1 338 ? 7.062 33.875 11.530 1.00 15.49 315 ASN A O 1
ATOM 2513 N N . LEU A 1 339 ? 8.186 35.577 12.524 1.00 14.23 316 LEU A N 1
ATOM 2514 C CA . LEU A 1 339 ? 7.018 36.042 13.259 1.00 16.42 316 LEU A CA 1
ATOM 2515 C C . LEU A 1 339 ? 5.895 36.435 12.289 1.00 15.11 316 LEU A C 1
ATOM 2516 O O . LEU A 1 339 ? 4.710 36.135 12.523 1.00 15.38 316 LEU A O 1
ATOM 2521 N N . HIS A 1 340 ? 6.257 37.084 11.190 1.00 15.34 317 HIS A N 1
ATOM 2522 C CA . HIS A 1 340 ? 5.235 37.506 10.229 1.00 13.71 317 HIS A CA 1
ATOM 2523 C C . HIS A 1 340 ? 4.567 36.332 9.513 1.00 18.56 317 HIS A C 1
ATOM 2524 O O . HIS A 1 340 ? 3.375 36.385 9.208 1.00 16.60 317 HIS A O 1
ATOM 2531 N N . VAL A 1 341 ? 5.323 35.268 9.258 1.00 14.58 318 VAL A N 1
ATOM 2532 C CA . VAL A 1 341 ? 4.720 34.055 8.708 1.00 15.33 318 VAL A CA 1
ATOM 2533 C C . VAL A 1 341 ? 3.716 33.477 9.719 1.00 16.67 318 VAL A C 1
ATOM 2534 O O . VAL A 1 341 ? 2.584 33.116 9.362 1.00 14.75 318 VAL A O 1
ATOM 2538 N N . VAL A 1 342 ? 4.123 33.417 10.982 1.00 16.41 319 VAL A N 1
ATOM 2539 C CA . VAL A 1 342 ? 3.253 32.884 12.032 1.00 14.56 319 VAL A CA 1
ATOM 2540 C C . VAL A 1 342 ? 1.983 33.728 12.197 1.00 15.18 319 VAL A C 1
ATOM 2541 O O . VAL A 1 342 ? 0.888 33.195 12.394 1.00 16.09 319 VAL A O 1
ATOM 2545 N N . ALA A 1 343 ? 2.127 35.043 12.082 1.00 15.90 320 ALA A N 1
ATOM 2546 C CA . ALA A 1 343 ? 0.988 35.946 12.249 1.00 15.25 320 ALA A CA 1
ATOM 2547 C C . ALA A 1 343 ? 0.012 35.885 11.066 1.00 16.38 320 ALA A C 1
ATOM 2548 O O . ALA A 1 343 ? -1.163 36.210 11.212 1.00 17.39 320 ALA A O 1
ATOM 2550 N N . ALA A 1 344 ? 0.502 35.472 9.898 1.00 16.14 321 ALA A N 1
ATOM 2551 C CA . ALA A 1 344 ? -0.333 35.414 8.701 1.00 16.05 321 ALA A CA 1
ATOM 2552 C C . ALA A 1 344 ? -1.041 34.075 8.519 1.00 20.24 321 ALA A C 1
ATOM 2553 O O . ALA A 1 344 ? -1.790 33.896 7.553 1.00 21.10 321 ALA A O 1
ATOM 2555 N N . THR A 1 345 ? -0.781 33.126 9.408 1.00 19.31 322 THR A N 1
ATOM 2556 C CA . THR A 1 345 ? -1.298 31.772 9.224 1.00 16.49 322 THR A CA 1
ATOM 2557 C C . THR A 1 345 ? -1.934 31.235 10.500 1.00 17.28 322 THR A C 1
ATOM 2558 O O . THR A 1 345 ? -1.660 31.720 11.599 1.00 16.97 322 THR A O 1
ATOM 2562 N N . LYS A 1 346 ? -2.783 30.225 10.348 1.00 18.66 323 LYS A N 1
ATOM 2563 C CA . LYS A 1 346 ? -3.550 29.708 11.476 1.00 16.22 323 LYS A CA 1
ATOM 2564 C C . LYS A 1 346 ? -2.944 28.437 12.054 1.00 17.23 323 LYS A C 1
ATOM 2565 O O . LYS A 1 346 ? -2.972 28.215 13.276 1.00 17.93 323 LYS A O 1
ATOM 2571 N N . ASN A 1 347 ? -2.395 27.610 11.171 1.00 14.23 324 ASN A N 1
ATOM 2572 C CA . ASN A 1 347 ? -2.028 26.233 11.516 1.00 16.45 324 ASN A CA 1
ATOM 2573 C C . ASN A 1 347 ? -0.629 26.073 12.091 1.00 18.66 324 ASN A C 1
ATOM 2574 O O . ASN A 1 347 ? 0.149 25.216 11.669 1.00 16.30 324 ASN A O 1
ATOM 2579 N N . CYS A 1 348 ? -0.332 26.909 13.075 1.00 15.33 325 CYS A N 1
ATOM 2580 C CA . CYS A 1 348 ? 0.947 26.911 13.759 1.00 18.23 325 CYS A CA 1
ATOM 2581 C C . CYS A 1 348 ? 0.636 27.246 15.219 1.00 17.33 325 CYS A C 1
ATOM 2582 O O . CYS A 1 348 ? -0.009 28.251 15.487 1.00 19.31 325 CYS A O 1
ATOM 2585 N N . ARG A 1 349 ? 1.054 26.408 16.166 1.00 14.06 326 ARG A N 1
ATOM 2586 C CA . ARG A 1 349 ? 0.724 26.661 17.559 1.00 16.58 326 ARG A CA 1
ATOM 2587 C C . ARG A 1 349 ? 1.548 27.808 18.148 1.00 16.53 326 ARG A C 1
ATOM 2588 O O . ARG A 1 349 ? 1.060 28.545 19.009 1.00 15.61 326 ARG A O 1
ATOM 2596 N N . TRP A 1 350 ? 2.779 27.975 17.661 1.00 16.50 327 TRP A N 1
ATOM 2597 C CA . TRP A 1 350 ? 3.749 28.842 18.333 1.00 15.95 327 TRP A CA 1
ATOM 2598 C C . TRP A 1 350 ? 4.642 29.695 17.439 1.00 14.50 327 TRP A C 1
ATOM 2599 O O . TRP A 1 350 ? 4.920 29.355 16.289 1.00 15.19 327 TRP A O 1
ATOM 2610 N N . TYR A 1 351 ? 5.161 30.760 18.039 1.00 13.93 328 TYR A N 1
ATOM 2611 C CA . TYR A 1 351 ? 6.375 31.419 17.579 1.00 17.19 328 TYR A CA 1
ATOM 2612 C C . TYR A 1 351 ? 7.522 30.894 18.442 1.00 14.70 328 TYR A C 1
ATOM 2613 O O . TYR A 1 351 ? 7.373 30.743 19.657 1.00 15.22 328 TYR A O 1
ATOM 2622 N N . GLU A 1 352 ? 8.652 30.599 17.811 1.00 14.37 329 GLU A N 1
ATOM 2623 C CA . GLU A 1 352 ? 9.823 30.098 18.515 1.00 16.00 329 GLU A CA 1
ATOM 2624 C C . GLU A 1 352 ? 10.648 31.274 19.023 1.00 16.17 329 GLU A C 1
ATOM 2625 O O . GLU A 1 352 ? 11.263 31.983 18.235 1.00 16.75 329 GLU A O 1
ATOM 2631 N N . ARG A 1 353 ? 10.666 31.472 20.340 1.00 14.38 330 ARG A N 1
ATOM 2632 C CA . ARG A 1 353 ? 11.366 32.618 20.910 1.00 15.56 330 ARG A CA 1
ATOM 2633 C C . ARG A 1 353 ? 12.631 32.148 21.598 1.00 17.74 330 ARG A C 1
ATOM 2634 O O . ARG A 1 353 ? 12.577 31.414 22.591 1.00 17.20 330 ARG A O 1
ATOM 2642 N N . GLY A 1 354 ? 13.773 32.576 21.073 1.00 19.83 331 GLY A N 1
ATOM 2643 C CA . GLY A 1 354 ? 15.051 32.130 21.591 1.00 15.53 331 GLY A CA 1
ATOM 2644 C C . GLY A 1 354 ? 16.103 32.229 20.507 1.00 19.84 331 GLY A C 1
ATOM 2645 O O . GLY A 1 354 ? 15.858 32.865 19.479 1.00 20.04 331 GLY A O 1
ATOM 2646 N N . LEU A 1 355 ? 17.249 31.577 20.702 1.00 18.00 332 LEU A N 1
ATOM 2647 C CA . LEU A 1 355 ? 17.457 30.643 21.810 1.00 16.55 332 LEU A CA 1
ATOM 2648 C C . LEU A 1 355 ? 17.779 31.322 23.140 1.00 18.77 332 LEU A C 1
ATOM 2649 O O . LEU A 1 355 ? 18.376 32.402 23.180 1.00 19.25 332 LEU A O 1
ATOM 2654 N N . LEU A 1 356 ? 17.357 30.668 24.220 1.00 16.00 333 LEU A N 1
ATOM 2655 C CA . LEU A 1 356 ? 17.404 31.234 25.572 1.00 14.53 333 LEU A CA 1
ATOM 2656 C C . LEU A 1 356 ? 18.401 30.505 26.450 1.00 17.67 333 LEU A C 1
ATOM 2657 O O . LEU A 1 356 ? 18.631 29.306 26.282 1.00 17.72 333 LEU A O 1
ATOM 2662 N N . HIS A 1 357 ? 18.971 31.223 27.413 1.00 15.63 334 HIS A N 1
ATOM 2663 C CA . HIS A 1 357 ? 19.952 30.652 28.332 1.00 15.82 334 HIS A CA 1
ATOM 2664 C C . HIS A 1 357 ? 19.911 31.463 29.615 1.00 15.97 334 HIS A C 1
ATOM 2665 O O . HIS A 1 357 ? 19.738 32.677 29.560 1.00 17.66 334 HIS A O 1
ATOM 2672 N N . PRO A 1 358 ? 20.057 30.807 30.777 1.00 16.43 335 PRO A N 1
ATOM 2673 C CA . PRO A 1 358 ? 19.990 31.593 32.017 1.00 18.21 335 PRO A CA 1
ATOM 2674 C C . PRO A 1 358 ? 21.052 32.694 32.115 1.00 20.25 335 PRO A C 1
ATOM 2675 O O . PRO A 1 358 ? 20.829 33.661 32.833 1.00 17.61 335 PRO A O 1
ATOM 2679 N N . PHE A 1 359 ? 22.169 32.567 31.402 1.00 18.68 336 PHE A N 1
ATOM 2680 C CA . PHE A 1 359 ? 23.237 33.573 31.487 1.00 17.59 336 PHE A CA 1
ATOM 2681 C C . PHE A 1 359 ? 22.943 34.808 30.622 1.00 19.65 336 PHE A C 1
ATOM 2682 O O . PHE A 1 359 ? 23.630 35.826 30.734 1.00 22.04 336 PHE A O 1
ATOM 2690 N N . LEU A 1 360 ? 21.933 34.722 29.763 1.00 19.65 337 LEU A N 1
ATOM 2691 C CA . LEU A 1 360 ? 21.659 35.791 28.801 1.00 21.87 337 LEU A CA 1
ATOM 2692 C C . LEU A 1 360 ? 20.270 36.392 29.002 1.00 25.28 337 LEU A C 1
ATOM 2693 O O . LEU A 1 360 ? 19.339 35.691 29.404 1.00 27.46 337 LEU A O 1
ATOM 2698 N N . GLU A 1 361 ? 20.128 37.681 28.702 1.00 21.55 338 GLU A N 1
ATOM 2699 C CA . GLU A 1 361 ? 18.809 38.322 28.713 1.00 24.59 338 GLU A CA 1
ATOM 2700 C C . GLU A 1 361 ? 18.318 38.565 27.300 1.00 24.14 338 GLU A C 1
ATOM 2701 O O . GLU A 1 361 ? 18.710 39.534 26.663 1.00 22.76 338 GLU A O 1
ATOM 2707 N N . TYR A 1 362 ? 17.437 37.691 26.828 1.00 22.04 339 TYR A N 1
ATOM 2708 C CA . TYR A 1 362 ? 16.887 37.798 25.486 1.00 18.96 339 TYR A CA 1
ATOM 2709 C C . TYR A 1 362 ? 16.189 39.136 25.282 1.00 19.97 339 TYR A C 1
ATOM 2710 O O . TYR A 1 362 ? 16.289 39.742 24.212 1.00 18.56 339 TYR A O 1
ATOM 2719 N N . ASP A 1 363 ? 15.483 39.595 26.310 1.00 22.46 340 ASP A N 1
ATOM 2720 C CA . ASP A 1 363 ? 14.633 40.772 26.186 1.00 23.82 340 ASP A CA 1
ATOM 2721 C C . ASP A 1 363 ? 15.447 42.059 26.012 1.00 30.04 340 ASP A C 1
ATOM 2722 O O . ASP A 1 363 ? 14.892 43.113 25.710 1.00 28.43 340 ASP A O 1
ATOM 2727 N N . ASP A 1 364 ? 16.762 41.962 26.194 1.00 22.62 341 ASP A N 1
ATOM 2728 C CA . ASP A 1 364 ? 17.659 43.101 26.003 1.00 29.90 341 ASP A CA 1
ATOM 2729 C C . ASP A 1 364 ? 17.836 43.489 24.529 1.00 32.27 341 ASP A C 1
ATOM 2730 O O . ASP A 1 364 ? 18.217 44.615 24.221 1.00 33.09 341 ASP A O 1
ATOM 2735 N N . GLY A 1 365 ? 17.584 42.551 23.624 1.00 27.68 342 GLY A N 1
ATOM 2736 C CA . GLY A 1 365 ? 17.611 42.852 22.200 1.00 27.23 342 GLY A CA 1
ATOM 2737 C C . GLY A 1 365 ? 18.991 42.848 21.573 1.00 28.31 342 GLY A C 1
ATOM 2738 O O . GLY A 1 365 ? 19.916 42.217 22.081 1.00 32.65 342 GLY A O 1
ATOM 2739 N N . HIS A 1 366 ? 19.123 43.551 20.452 1.00 25.55 343 HIS A N 1
ATOM 2740 C CA . HIS A 1 366 ? 20.386 43.620 19.718 1.00 19.88 343 HIS A CA 1
ATOM 2741 C C . HIS A 1 366 ? 20.838 45.058 19.634 1.00 21.95 343 HIS A C 1
ATOM 2742 O O . HIS A 1 366 ? 20.005 45.956 19.553 1.00 24.21 343 HIS A O 1
ATOM 2749 N N . ASP A 1 367 ? 22.148 45.286 19.617 1.00 21.63 344 ASP A N 1
ATOM 2750 C CA . ASP A 1 367 ? 22.638 46.653 19.566 1.00 22.97 344 ASP A CA 1
ATOM 2751 C C . ASP A 1 367 ? 22.253 47.386 18.273 1.00 21.93 344 ASP A C 1
ATOM 2752 O O . ASP A 1 367 ? 22.167 48.620 18.259 1.00 24.29 344 ASP A O 1
ATOM 2757 N N . TYR A 1 368 ? 21.989 46.633 17.208 1.00 20.60 345 TYR A N 1
ATOM 2758 C CA . TYR A 1 368 ? 21.684 47.238 15.909 1.00 23.28 345 TYR A CA 1
ATOM 2759 C C . TYR A 1 368 ? 20.186 47.427 15.636 1.00 20.67 345 TYR A C 1
ATOM 2760 O O . TYR A 1 368 ? 19.802 47.896 14.564 1.00 21.86 345 TYR A O 1
ATOM 2769 N N . LEU A 1 369 ? 19.352 47.072 16.611 1.00 20.93 346 LEU A N 1
ATOM 2770 C CA . LEU A 1 369 ? 17.913 47.312 16.537 1.00 21.02 346 LEU A CA 1
ATOM 2771 C C . LEU A 1 369 ? 17.484 48.191 17.710 1.00 25.15 346 LEU A C 1
ATOM 2772 O O . LEU A 1 369 ? 17.904 47.965 18.846 1.00 26.45 346 LEU A O 1
ATOM 2777 N N . LYS A 1 370 ? 16.646 49.187 17.439 1.00 22.42 347 LYS A N 1
ATOM 2778 C CA . LYS A 1 370 ? 16.256 50.150 18.466 1.00 20.13 347 LYS A CA 1
ATOM 2779 C C . LYS A 1 370 ? 15.186 49.599 19.400 1.00 22.63 347 LYS A C 1
ATOM 2780 O O . LYS A 1 370 ? 14.958 50.133 20.484 1.00 25.01 347 LYS A O 1
ATOM 2786 N N . SER A 1 371 ? 14.528 48.527 18.980 1.00 22.61 348 SER A N 1
ATOM 2787 C CA . SER A 1 371 ? 13.569 47.861 19.847 1.00 26.13 348 SER A CA 1
ATOM 2788 C C . SER A 1 371 ? 13.371 46.441 19.365 1.00 19.46 348 SER A C 1
ATOM 2789 O O . SER A 1 371 ? 13.850 46.075 18.286 1.00 19.28 348 SER A O 1
ATOM 2792 N N . LEU A 1 372 ? 12.683 45.644 20.178 1.00 20.78 349 LEU A N 1
ATOM 2793 C CA . LEU A 1 372 ? 12.474 44.236 19.878 1.00 18.81 349 LEU A CA 1
ATOM 2794 C C . LEU A 1 372 ? 11.507 44.034 18.740 1.00 21.33 349 LEU A C 1
ATOM 2795 O O . LEU A 1 372 ? 10.509 44.744 18.618 1.00 19.15 349 LEU A O 1
ATOM 2800 N N . SER A 1 373 ? 11.792 43.028 17.928 1.00 16.17 350 SER A N 1
ATOM 2801 C CA . SER A 1 373 ? 10.871 42.639 16.871 1.00 16.74 350 SER A CA 1
ATOM 2802 C C . SER A 1 373 ? 9.784 41.742 17.449 1.00 18.22 350 SER A C 1
ATOM 2803 O O . SER A 1 373 ? 8.728 41.575 16.842 1.00 19.05 350 SER A O 1
ATOM 2806 N N . ASP A 1 374 ? 10.049 41.172 18.627 1.00 17.81 351 ASP A N 1
ATOM 2807 C CA . ASP A 1 374 ? 9.152 40.165 19.186 1.00 19.14 351 ASP A CA 1
ATOM 2808 C C . ASP A 1 374 ? 8.888 40.321 20.681 1.00 19.23 351 ASP A C 1
ATOM 2809 O O . ASP A 1 374 ? 9.118 39.393 21.454 1.00 19.82 351 ASP A O 1
ATOM 2814 N N . PRO A 1 375 ? 8.393 41.496 21.094 1.00 18.01 352 PRO A N 1
ATOM 2815 C CA . PRO A 1 375 ? 8.152 41.705 22.528 1.00 17.56 352 PRO A CA 1
ATOM 2816 C C . PRO A 1 375 ? 7.086 40.738 23.019 1.00 18.39 352 PRO A C 1
ATOM 2817 O O . PRO A 1 375 ? 6.140 40.438 22.282 1.00 18.23 352 PRO A O 1
ATOM 2821 N N . MET A 1 376 ? 7.247 40.236 24.239 1.00 18.60 353 MET A N 1
ATOM 2822 C CA . MET A 1 376 ? 6.309 39.254 24.779 1.00 16.26 353 MET A CA 1
ATOM 2823 C C . MET A 1 376 ? 5.707 39.724 26.098 1.00 18.75 353 MET A C 1
ATOM 2824 O O . MET A 1 376 ? 6.439 40.125 27.018 1.00 21.20 353 MET A O 1
ATOM 2829 N N . ASP A 1 377 ? 4.384 39.655 26.206 1.00 17.63 354 ASP A N 1
ATOM 2830 C CA . ASP A 1 377 ? 3.721 40.072 27.437 1.00 19.47 354 ASP A CA 1
ATOM 2831 C C . ASP A 1 377 ? 3.899 39.043 28.557 1.00 20.05 354 ASP A C 1
ATOM 2832 O O . ASP A 1 377 ? 4.514 37.988 28.361 1.00 17.92 354 ASP A O 1
ATOM 2837 N N . ARG A 1 378 ? 3.377 39.361 29.736 1.00 21.83 355 ARG A N 1
ATOM 2838 C CA . ARG A 1 378 ? 3.559 38.495 30.889 1.00 19.70 355 ARG A CA 1
ATOM 2839 C C . ARG A 1 378 ? 2.704 37.241 30.827 1.00 23.60 355 ARG A C 1
ATOM 2840 O O . ARG A 1 378 ? 2.836 36.364 31.678 1.00 24.21 355 ARG A O 1
ATOM 2848 N N . ASP A 1 379 ? 1.831 37.156 29.826 1.00 20.29 356 ASP A N 1
ATOM 2849 C CA . ASP A 1 379 ? 0.995 35.970 29.644 1.00 20.58 356 ASP A CA 1
ATOM 2850 C C . ASP A 1 379 ? 1.547 35.023 28.591 1.00 22.05 356 ASP A C 1
ATOM 2851 O O . ASP A 1 379 ? 0.960 33.971 28.312 1.00 21.53 356 ASP A O 1
ATOM 2856 N N . GLY A 1 380 ? 2.667 35.400 27.989 1.00 18.21 357 GLY A N 1
ATOM 2857 C CA . GLY A 1 380 ? 3.334 34.533 27.036 1.00 15.68 357 GLY A CA 1
ATOM 2858 C C . GLY A 1 380 ? 2.924 34.743 25.583 1.00 16.41 357 GLY A C 1
ATOM 2859 O O . GLY A 1 380 ? 3.166 33.874 24.738 1.00 18.39 357 GLY A O 1
ATOM 2860 N N . PHE A 1 381 ? 2.303 35.888 25.288 1.00 16.44 358 PHE A N 1
ATOM 2861 C CA . PHE A 1 381 ? 1.973 36.242 23.909 1.00 18.79 358 PHE A CA 1
ATOM 2862 C C . PHE A 1 381 ? 2.974 37.243 23.354 1.00 15.58 358 PHE A C 1
ATOM 2863 O O . PHE A 1 381 ? 3.229 38.274 23.971 1.00 17.22 358 PHE A O 1
ATOM 2871 N N . VAL A 1 382 ? 3.522 36.941 22.181 1.00 15.17 359 VAL A N 1
ATOM 2872 C CA . VAL A 1 382 ? 4.337 37.906 21.448 1.00 18.12 359 VAL A CA 1
ATOM 2873 C C . VAL A 1 382 ? 3.400 38.787 20.638 1.00 19.95 359 VAL A C 1
ATOM 2874 O O . VAL A 1 382 ? 2.490 38.278 19.988 1.00 19.82 359 VAL A O 1
ATOM 2878 N N . HIS A 1 383 ? 3.597 40.104 20.696 1.00 20.15 360 HIS A N 1
ATOM 2879 C CA . HIS A 1 383 ? 2.764 41.031 19.936 1.00 18.46 360 HIS A CA 1
ATOM 2880 C C . HIS A 1 383 ? 3.523 41.550 18.730 1.00 20.09 360 HIS A C 1
ATOM 2881 O O . HIS A 1 383 ? 4.567 42.182 18.882 1.00 20.18 360 HIS A O 1
ATOM 2888 N N . VAL A 1 384 ? 3.011 41.275 17.535 1.00 17.51 361 VAL A N 1
ATOM 2889 C CA . VAL A 1 384 ? 3.683 41.739 16.331 1.00 15.75 361 VAL A CA 1
ATOM 2890 C C . VAL A 1 384 ? 3.659 43.257 16.288 1.00 16.34 361 VAL A C 1
ATOM 2891 O O . VAL A 1 384 ? 2.597 43.869 16.423 1.00 20.79 361 VAL A O 1
ATOM 2895 N N . PRO A 1 385 ? 4.831 43.876 16.108 1.00 21.81 362 PRO A N 1
ATOM 2896 C CA . PRO A 1 385 ? 4.887 45.342 16.014 1.00 21.46 362 PRO A CA 1
ATOM 2897 C C . PRO A 1 385 ? 4.012 45.862 14.877 1.00 21.46 362 PRO A C 1
ATOM 2898 O O . PRO A 1 385 ? 3.797 45.151 13.908 1.00 22.49 362 PRO A O 1
ATOM 2902 N N . ASP A 1 386 ? 3.505 47.084 15.002 1.00 21.73 363 ASP A N 1
ATOM 2903 C CA . ASP A 1 386 ? 2.667 47.639 13.938 1.00 26.44 363 ASP A CA 1
ATOM 2904 C C . ASP A 1 386 ? 3.486 48.475 12.955 1.00 31.10 363 ASP A C 1
ATOM 2905 O O . ASP A 1 386 ? 2.951 49.329 12.247 1.00 45.40 363 ASP A O 1
ATOM 2910 N N . ARG A 1 387 ? 4.785 48.209 12.916 1.00 24.60 364 ARG A N 1
ATOM 2911 C CA . ARG A 1 387 ? 5.711 48.913 12.038 1.00 19.80 364 ARG A CA 1
ATOM 2912 C C . ARG A 1 387 ? 5.687 48.305 10.634 1.00 17.89 364 ARG A C 1
ATOM 2913 O O . ARG A 1 387 ? 5.479 47.100 10.487 1.00 22.98 364 ARG A O 1
ATOM 2921 N N . PRO A 1 388 ? 5.902 49.134 9.597 1.00 19.10 365 PRO A N 1
ATOM 2922 C CA . PRO A 1 388 ? 5.780 48.672 8.208 1.00 18.35 365 PRO A CA 1
ATOM 2923 C C . PRO A 1 388 ? 6.864 47.674 7.823 1.00 19.08 365 PRO A C 1
ATOM 2924 O O . PRO A 1 388 ? 7.909 47.618 8.472 1.00 20.26 365 PRO A O 1
ATOM 2928 N N . GLY A 1 389 ? 6.623 46.919 6.753 1.00 16.90 366 GLY A N 1
ATOM 2929 C CA . GLY A 1 389 ? 7.570 45.915 6.301 1.00 16.40 366 GLY A CA 1
ATOM 2930 C C . GLY A 1 389 ? 7.710 44.820 7.346 1.00 17.27 366 GLY A C 1
ATOM 2931 O O . GLY A 1 389 ? 6.733 44.455 8.003 1.00 15.85 366 GLY A O 1
ATOM 2932 N N . LEU A 1 390 ? 8.926 44.310 7.519 1.00 18.11 367 LEU A N 1
ATOM 2933 C CA . LEU A 1 390 ? 9.193 43.328 8.565 1.00 19.57 367 LEU A CA 1
ATOM 2934 C C . LEU A 1 390 ? 9.175 43.980 9.943 1.00 17.50 367 LEU A C 1
ATOM 2935 O O . LEU A 1 390 ? 9.178 43.291 10.965 1.00 19.47 367 LEU A O 1
ATOM 2940 N N . GLY A 1 391 ? 9.149 45.309 9.978 1.00 16.99 368 GLY A N 1
ATOM 2941 C CA . GLY A 1 391 ? 9.053 46.020 11.238 1.00 22.79 368 GLY A CA 1
ATOM 2942 C C . GLY A 1 391 ? 10.309 45.969 12.093 1.00 22.73 368 GLY A C 1
ATOM 2943 O O . GLY A 1 391 ? 10.261 46.214 13.296 1.00 21.35 368 GLY A O 1
ATOM 2944 N N . GLU A 1 392 ? 11.439 45.641 11.479 1.00 20.76 369 GLU A N 1
ATOM 2945 C CA . GLU A 1 392 ? 12.697 45.672 12.202 1.00 19.22 369 GLU A CA 1
ATOM 2946 C C . GLU A 1 392 ? 13.096 47.135 12.364 1.00 22.67 369 GLU A C 1
ATOM 2947 O O . GLU A 1 392 ? 13.214 47.871 11.380 1.00 20.14 369 GLU A O 1
ATOM 2953 N N . ASP A 1 393 ? 13.247 47.555 13.616 1.00 22.30 370 ASP A N 1
ATOM 2954 C CA . ASP A 1 393 ? 13.480 48.956 13.964 1.00 21.42 370 ASP A CA 1
ATOM 2955 C C . ASP A 1 393 ? 14.978 49.218 13.895 1.00 18.64 370 ASP A C 1
ATOM 2956 O O . ASP A 1 393 ? 15.669 49.253 14.920 1.00 23.06 370 ASP A O 1
ATOM 2961 N N . ILE A 1 394 ? 15.477 49.396 12.674 1.00 19.51 371 ILE A N 1
ATOM 2962 C CA . ILE A 1 394 ? 16.910 49.340 12.421 1.00 20.86 371 ILE A CA 1
ATOM 2963 C C . ILE A 1 394 ? 17.640 50.586 12.879 1.00 21.74 371 ILE A C 1
ATOM 2964 O O . ILE A 1 394 ? 17.232 51.712 12.581 1.00 20.76 371 ILE A O 1
ATOM 2969 N N . ASP A 1 395 ? 18.711 50.383 13.634 1.00 20.80 372 ASP A N 1
ATOM 2970 C CA . ASP A 1 395 ? 19.537 51.505 14.046 1.00 20.25 372 ASP A CA 1
ATOM 2971 C C . ASP A 1 395 ? 20.575 51.719 12.954 1.00 26.67 372 ASP A C 1
ATOM 2972 O O . ASP A 1 395 ? 21.678 51.182 13.023 1.00 23.66 372 ASP A O 1
ATOM 2977 N N . PHE A 1 396 ? 20.210 52.497 11.939 1.00 23.48 373 PHE A N 1
ATOM 2978 C CA . PHE A 1 396 ? 21.101 52.728 10.805 1.00 23.88 373 PHE A CA 1
ATOM 2979 C C . PHE A 1 396 ? 22.389 53.444 11.213 1.00 24.91 373 PHE A C 1
ATOM 2980 O O . PHE A 1 396 ? 23.458 53.187 10.655 1.00 26.48 373 PHE A O 1
ATOM 2988 N N . THR A 1 397 ? 22.282 54.330 12.196 1.00 22.95 374 THR A N 1
ATOM 2989 C CA . THR A 1 397 ? 23.436 55.081 12.686 1.00 25.39 374 THR A CA 1
ATOM 2990 C C . THR A 1 397 ? 24.467 54.160 13.337 1.00 26.01 374 THR A C 1
ATOM 2991 O O . THR A 1 397 ? 25.670 54.328 13.142 1.00 27.17 374 THR A O 1
ATOM 2995 N N . PHE A 1 398 ? 23.989 53.187 14.107 1.00 24.35 375 PHE A N 1
ATOM 2996 C CA . PHE A 1 398 ? 24.877 52.203 14.720 1.00 23.64 375 PHE A CA 1
ATOM 2997 C C . PHE A 1 398 ? 25.604 51.390 13.654 1.00 23.27 375 PHE A C 1
ATOM 2998 O O . PHE A 1 398 ? 26.816 51.158 13.737 1.00 25.71 375 PHE A O 1
ATOM 3006 N N . ILE A 1 399 ? 24.848 50.933 12.667 1.00 22.56 376 ILE A N 1
ATOM 3007 C CA . ILE A 1 399 ? 25.431 50.136 11.607 1.00 22.21 376 ILE A CA 1
ATOM 3008 C C . ILE A 1 399 ? 26.517 50.948 10.896 1.00 25.97 376 ILE A C 1
ATOM 3009 O O . ILE A 1 399 ? 27.612 50.446 10.634 1.00 25.80 376 ILE A O 1
ATOM 3014 N N . ASP A 1 400 ? 26.229 52.216 10.639 1.00 28.25 377 ASP A N 1
ATOM 3015 C CA . ASP A 1 400 ? 27.176 53.079 9.946 1.00 31.30 377 ASP A CA 1
ATOM 3016 C C . ASP A 1 400 ? 28.433 53.307 10.795 1.00 31.17 377 ASP A C 1
ATOM 3017 O O . ASP A 1 400 ? 29.545 53.344 10.273 1.00 35.55 377 ASP A O 1
ATOM 3022 N N . ASN A 1 401 ? 28.254 53.436 12.106 1.00 27.98 378 ASN A N 1
ATOM 3023 C CA . ASN A 1 401 ? 29.378 53.657 13.018 1.00 28.95 378 ASN A CA 1
ATOM 3024 C C . ASN A 1 401 ? 30.221 52.405 13.270 1.00 29.57 378 ASN A C 1
ATOM 3025 O O . ASN A 1 401 ? 31.295 52.486 13.868 1.00 31.72 378 ASN A O 1
ATOM 3030 N N . ASN A 1 402 ? 29.728 51.248 12.834 1.00 24.70 379 ASN A N 1
ATOM 3031 C CA . ASN A 1 402 ? 30.403 49.989 13.133 1.00 23.21 379 ASN A CA 1
ATOM 3032 C C . ASN A 1 402 ? 30.699 49.145 11.889 1.00 22.95 379 ASN A C 1
ATOM 3033 O O . ASN A 1 402 ? 30.786 47.919 11.962 1.00 21.87 379 ASN A O 1
ATOM 3038 N N . ARG A 1 403 ? 30.862 49.808 10.746 1.00 25.19 380 ARG A N 1
ATOM 3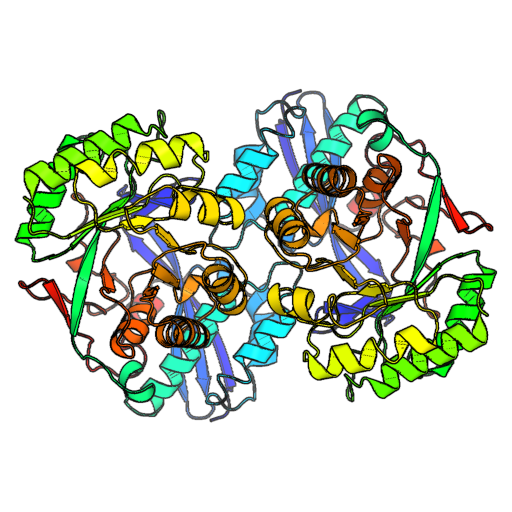039 C CA . ARG A 1 403 ? 31.105 49.102 9.492 1.00 27.80 380 ARG A CA 1
ATOM 3040 C C . ARG A 1 403 ? 32.458 48.405 9.469 1.00 31.03 380 ARG A C 1
ATOM 3041 O O . ARG A 1 403 ? 33.430 48.882 10.059 1.00 28.73 380 ARG A O 1
ATOM 3049 N N . VAL A 1 404 ? 32.516 47.279 8.769 1.00 29.68 381 VAL A N 1
ATOM 3050 C CA . VAL A 1 404 ? 33.767 46.567 8.560 1.00 37.62 381 VAL A CA 1
ATOM 3051 C C . VAL A 1 404 ? 34.422 47.060 7.274 1.00 43.17 381 VAL A C 1
ATOM 3052 O O . VAL A 1 404 ? 33.802 47.027 6.212 1.00 42.71 381 VAL A O 1
ATOM 3056 N N . MET B 1 24 ? 48.890 7.781 8.121 1.00 20.13 1 MET B N 1
ATOM 3057 C CA . MET B 1 24 ? 49.905 8.776 8.463 1.00 21.77 1 MET B CA 1
ATOM 3058 C C . MET B 1 24 ? 49.210 10.045 8.899 1.00 22.96 1 MET B C 1
ATOM 3059 O O . MET B 1 24 ? 48.091 10.312 8.479 1.00 21.83 1 MET B O 1
ATOM 3064 N N . ILE B 1 25 ? 49.886 10.841 9.717 1.00 21.83 2 ILE B N 1
ATOM 3065 C CA . ILE B 1 25 ? 49.259 12.030 10.278 1.00 20.70 2 ILE B CA 1
ATOM 3066 C C . ILE B 1 25 ? 49.199 13.161 9.253 1.00 19.85 2 ILE B C 1
ATOM 3067 O O . ILE B 1 25 ? 50.210 13.535 8.667 1.00 22.16 2 ILE B O 1
ATOM 3072 N N . ILE B 1 26 ? 48.006 13.702 9.037 1.00 20.53 3 ILE B N 1
ATOM 3073 C CA . ILE B 1 26 ? 47.859 14.859 8.158 1.00 18.68 3 ILE B CA 1
ATOM 3074 C C . ILE B 1 26 ? 48.443 16.111 8.799 1.00 21.90 3 ILE B C 1
ATOM 3075 O O . ILE B 1 26 ? 48.064 16.477 9.915 1.00 24.51 3 ILE B O 1
ATOM 3080 N N . THR B 1 27 ? 49.365 16.769 8.097 1.00 19.66 4 THR B N 1
ATOM 3081 C CA . THR B 1 27 ? 50.032 17.946 8.642 1.00 22.82 4 THR B CA 1
ATOM 3082 C C . THR B 1 27 ? 49.634 19.258 7.961 1.00 24.31 4 THR B C 1
ATOM 3083 O O . THR B 1 27 ? 49.795 20.334 8.539 1.00 24.95 4 THR B O 1
ATOM 3087 N N . ASP B 1 28 ? 49.130 19.184 6.736 1.00 23.57 5 ASP B N 1
ATOM 3088 C CA . ASP B 1 28 ? 48.781 20.405 6.008 1.00 23.51 5 ASP B CA 1
ATOM 3089 C C . ASP B 1 28 ? 47.578 20.195 5.099 1.00 22.58 5 ASP B C 1
ATOM 3090 O O . ASP B 1 28 ? 47.415 19.122 4.520 1.00 19.74 5 ASP B O 1
ATOM 3095 N N . VAL B 1 29 ? 46.751 21.232 4.971 1.00 20.54 6 VAL B N 1
ATOM 3096 C CA . VAL B 1 29 ? 45.731 21.306 3.925 1.00 19.52 6 VAL B CA 1
ATOM 3097 C C . VAL B 1 29 ? 45.956 22.619 3.179 1.00 21.71 6 VAL B C 1
ATOM 3098 O O . VAL B 1 29 ? 45.953 23.689 3.783 1.00 23.70 6 VAL B O 1
ATOM 3102 N N . GLU B 1 30 ? 46.193 22.535 1.873 1.00 19.25 7 GLU B N 1
ATOM 3103 C CA . GLU B 1 30 ? 46.580 23.711 1.093 1.00 20.25 7 GLU B CA 1
ATOM 3104 C C . GLU B 1 30 ? 45.741 23.838 -0.168 1.00 20.21 7 GLU B C 1
ATOM 3105 O O . GLU B 1 30 ? 45.388 22.837 -0.794 1.00 21.29 7 GLU B O 1
ATOM 3111 N N . VAL B 1 31 ? 45.413 25.074 -0.524 1.00 17.89 8 VAL B N 1
ATOM 3112 C CA . VAL B 1 31 ? 44.695 25.348 -1.760 1.00 20.64 8 VAL B CA 1
ATOM 3113 C C . VAL B 1 31 ? 45.562 26.238 -2.636 1.00 20.37 8 VAL B C 1
ATOM 3114 O O . VAL B 1 31 ? 46.094 27.242 -2.167 1.00 20.49 8 VAL B O 1
ATOM 3118 N N . ARG B 1 32 ? 45.704 25.849 -3.902 1.00 19.34 9 ARG B N 1
ATOM 3119 C CA . ARG B 1 32 ? 46.431 26.635 -4.888 1.00 19.01 9 ARG B CA 1
ATOM 3120 C C . ARG B 1 32 ? 45.486 27.023 -6.003 1.00 20.14 9 ARG B C 1
ATOM 3121 O O . ARG B 1 32 ? 44.940 26.159 -6.685 1.00 20.53 9 ARG B O 1
ATOM 3129 N N . VAL B 1 33 ? 45.284 28.322 -6.187 1.00 20.72 10 VAL B N 1
ATOM 3130 C CA . VAL B 1 33 ? 44.410 28.796 -7.257 1.00 18.52 10 VAL B CA 1
ATOM 3131 C C . VAL B 1 33 ? 45.253 29.220 -8.458 1.00 19.60 10 VAL B C 1
ATOM 3132 O O . VAL B 1 33 ? 46.228 29.945 -8.311 1.00 21.05 10 VAL B O 1
ATOM 3136 N N . PHE B 1 34 ? 44.880 28.738 -9.643 1.00 20.30 11 PHE B N 1
ATOM 3137 C CA . PHE B 1 34 ? 45.651 29.038 -10.844 1.00 18.65 11 PHE B CA 1
ATOM 3138 C C . PHE B 1 34 ? 44.720 29.288 -12.026 1.00 22.17 11 PHE B C 1
ATOM 3139 O O . PHE B 1 34 ? 43.530 28.965 -11.966 1.00 20.32 11 PHE B O 1
ATOM 3147 N N . ARG B 1 35 ? 45.264 29.873 -13.088 1.00 20.66 12 ARG B N 1
ATOM 3148 C CA . ARG B 1 35 ? 44.475 30.150 -14.284 1.00 21.16 12 ARG B CA 1
ATOM 3149 C C . ARG B 1 35 ? 44.651 29.065 -15.345 1.00 20.20 12 ARG B C 1
ATOM 3150 O O . ARG B 1 35 ? 45.766 28.705 -15.696 1.00 20.06 12 ARG B O 1
ATOM 3158 N N . THR B 1 36 ? 43.533 28.547 -15.840 1.00 20.58 13 THR B N 1
ATOM 3159 C CA . THR B 1 36 ? 43.552 27.578 -16.921 1.00 21.16 13 THR B CA 1
ATOM 3160 C C . THR B 1 36 ? 42.968 28.252 -18.166 1.00 26.16 13 THR B C 1
ATOM 3161 O O . THR B 1 36 ? 42.059 29.079 -18.067 1.00 22.33 13 THR B O 1
ATOM 3165 N N . THR B 1 37 ? 43.513 27.922 -19.332 1.00 21.75 14 THR B N 1
ATOM 3166 C CA . THR B 1 37 ? 43.022 28.487 -20.586 1.00 19.00 14 THR B CA 1
ATOM 3167 C C . THR B 1 37 ? 42.047 27.507 -21.218 1.00 24.13 14 THR B C 1
ATOM 3168 O O . THR B 1 37 ? 42.388 26.345 -21.457 1.00 26.33 14 THR B O 1
ATOM 3172 N N . THR B 1 38 ? 40.826 27.964 -21.471 1.00 22.93 15 THR B N 1
ATOM 3173 C CA . THR B 1 38 ? 39.785 27.078 -21.962 1.00 20.87 15 THR B CA 1
ATOM 3174 C C . THR B 1 38 ? 38.821 27.835 -22.868 1.00 18.98 15 THR B C 1
ATOM 3175 O O . THR B 1 38 ? 38.748 29.065 -22.820 1.00 17.85 15 THR B O 1
ATOM 3179 N N . ARG B 1 39 ? 38.097 27.098 -23.706 1.00 22.55 16 ARG B N 1
ATOM 3180 C CA . ARG B 1 39 ? 37.042 27.690 -24.522 1.00 18.64 16 ARG B CA 1
ATOM 3181 C C . ARG B 1 39 ? 35.677 27.393 -23.925 1.00 21.68 16 ARG B C 1
ATOM 3182 O O . ARG B 1 39 ? 34.647 27.787 -24.471 1.00 20.28 16 ARG B O 1
ATOM 3190 N N . ARG B 1 40 ? 35.674 26.712 -22.783 1.00 20.00 17 ARG B N 1
ATOM 3191 C CA . ARG B 1 40 ? 34.422 26.412 -22.102 1.00 18.21 17 ARG B CA 1
ATOM 3192 C C . ARG B 1 40 ? 33.944 27.601 -21.277 1.00 23.11 17 ARG B C 1
ATOM 3193 O O . ARG B 1 40 ? 34.717 28.200 -20.520 1.00 24.05 17 ARG B O 1
ATOM 3201 N N . HIS B 1 41 ? 32.676 27.961 -21.460 1.00 16.81 18 HIS B N 1
ATOM 3202 C CA . HIS B 1 41 ? 32.040 29.018 -20.673 1.00 18.57 18 HIS B CA 1
ATOM 3203 C C . HIS B 1 41 ? 30.811 28.436 -19.992 1.00 21.10 18 HIS B C 1
ATOM 3204 O O . HIS B 1 41 ? 30.345 27.373 -20.372 1.00 23.11 18 HIS B O 1
ATOM 3211 N N . SER B 1 42 ? 30.293 29.124 -18.980 1.00 22.33 19 SER B N 1
ATOM 3212 C CA . SER B 1 42 ? 29.038 28.710 -18.347 1.00 22.70 19 SER B CA 1
ATOM 3213 C C . SER B 1 42 ? 28.062 29.864 -18.420 1.00 23.67 19 SER B C 1
ATOM 3214 O O . SER B 1 42 ? 28.411 30.989 -18.061 1.00 25.85 19 SER B O 1
ATOM 3217 N N . ASP B 1 43 ? 26.845 29.603 -18.889 1.00 20.17 20 ASP B N 1
ATOM 3218 C CA . ASP B 1 43 ? 25.849 30.666 -18.928 1.00 23.30 20 ASP B CA 1
ATOM 3219 C C . ASP B 1 43 ? 25.344 30.954 -17.510 1.00 21.00 20 ASP B C 1
ATOM 3220 O O . ASP B 1 43 ? 25.831 30.371 -16.533 1.00 22.29 20 ASP B O 1
ATOM 3225 N N . SER B 1 44 ? 24.391 31.871 -17.404 1.00 24.10 21 SER B N 1
ATOM 3226 C CA . SER B 1 44 ? 23.941 32.341 -16.097 1.00 25.56 21 SER B CA 1
ATOM 3227 C C . SER B 1 44 ? 23.201 31.253 -15.307 1.00 22.81 21 SER B C 1
ATOM 3228 O O . SER B 1 44 ? 23.069 31.348 -14.080 1.00 21.38 21 SER B O 1
ATOM 3231 N N . ALA B 1 45 ? 22.722 30.222 -16.004 1.00 17.98 22 ALA B N 1
ATOM 3232 C CA . ALA B 1 45 ? 22.044 29.112 -15.327 1.00 18.50 22 ALA B CA 1
ATOM 3233 C C . ALA B 1 45 ? 23.006 27.960 -15.048 1.00 19.58 22 ALA B C 1
ATOM 3234 O O . ALA B 1 45 ? 22.601 26.908 -14.537 1.00 20.81 22 ALA B O 1
ATOM 3236 N N . GLY B 1 46 ? 24.276 28.163 -15.394 1.00 17.78 23 GLY B N 1
ATOM 3237 C CA . GLY B 1 46 ? 25.309 27.176 -15.122 1.00 20.03 23 GLY B CA 1
ATOM 3238 C C . GLY B 1 46 ? 25.581 26.159 -16.230 1.00 22.30 23 GLY B C 1
ATOM 3239 O O . GLY B 1 46 ? 26.333 25.206 -16.018 1.00 21.65 23 GLY B O 1
ATOM 3240 N N . HIS B 1 47 ? 24.988 26.342 -17.409 1.00 18.28 24 HIS B N 1
ATOM 3241 C CA . HIS B 1 47 ? 25.201 25.374 -18.497 1.00 16.78 24 HIS B CA 1
ATOM 3242 C C . HIS B 1 47 ? 26.436 25.728 -19.317 1.00 18.33 24 HIS B C 1
ATOM 3243 O O . HIS B 1 47 ? 26.650 26.895 -19.664 1.00 20.85 24 HIS B O 1
ATOM 3250 N N . ALA B 1 48 ? 27.241 24.715 -19.636 1.00 18.12 25 ALA B N 1
ATOM 3251 C CA . ALA B 1 48 ? 28.465 24.932 -20.404 1.00 18.96 25 ALA B CA 1
ATOM 3252 C C . ALA B 1 48 ? 28.161 25.147 -21.879 1.00 19.32 25 ALA B C 1
ATOM 3253 O O . ALA B 1 48 ? 27.230 24.544 -22.425 1.00 17.85 25 ALA B O 1
ATOM 3255 N N . HIS B 1 49 ? 28.963 26.004 -22.510 1.00 20.04 26 HIS B N 1
ATOM 3256 C CA . HIS B 1 49 ? 28.904 26.258 -23.950 1.00 15.64 26 HIS B CA 1
ATOM 3257 C C . HIS B 1 49 ? 30.302 26.594 -24.421 1.00 20.66 26 HIS B C 1
ATOM 3258 O O . HIS B 1 49 ? 31.113 27.095 -23.646 1.00 19.86 26 HIS B O 1
ATOM 3265 N N . PRO B 1 50 ? 30.588 26.357 -25.712 1.00 18.18 27 PRO B N 1
ATOM 3266 C CA . PRO B 1 50 ? 31.866 26.821 -26.239 1.00 17.19 27 PRO B CA 1
ATOM 3267 C C . PRO B 1 50 ? 31.804 28.312 -26.535 1.00 19.06 27 PRO B C 1
ATOM 3268 O O . PRO B 1 50 ? 30.794 28.815 -27.037 1.00 22.26 27 PRO B O 1
ATOM 3272 N N . GLY B 1 51 ? 32.892 29.011 -26.243 1.00 18.24 28 GLY B N 1
ATOM 3273 C CA . GLY B 1 51 ? 32.972 30.433 -26.502 1.00 18.01 28 GLY B CA 1
ATOM 3274 C C . GLY B 1 51 ? 34.414 30.826 -26.763 1.00 17.78 28 GLY B C 1
ATOM 3275 O O . GLY B 1 51 ? 35.234 29.980 -27.125 1.00 20.59 28 GLY B O 1
ATOM 3276 N N . PRO B 1 52 ? 34.735 32.113 -26.587 1.00 19.80 29 PRO B N 1
ATOM 3277 C CA . PRO B 1 52 ? 36.107 32.560 -26.839 1.00 19.53 29 PRO B CA 1
ATOM 3278 C C . PRO B 1 52 ? 37.088 31.888 -25.879 1.00 20.34 29 PRO B C 1
ATOM 3279 O O . PRO B 1 52 ? 36.713 31.551 -24.761 1.00 18.74 29 PRO B O 1
ATOM 3283 N N . ALA B 1 53 ? 38.323 31.687 -26.321 1.00 22.71 30 ALA B N 1
ATOM 3284 C CA . ALA B 1 53 ? 39.355 31.204 -25.418 1.00 21.00 30 ALA B CA 1
ATOM 3285 C C . ALA B 1 53 ? 39.561 32.279 -24.358 1.00 20.04 30 ALA B C 1
ATOM 3286 O O . ALA B 1 53 ? 39.630 33.472 -24.673 1.00 20.33 30 ALA B O 1
ATOM 3288 N N . HIS B 1 54 ? 39.614 31.850 -23.101 1.00 21.70 31 HIS B N 1
ATOM 3289 C CA . HIS B 1 54 ? 39.812 32.773 -21.992 1.00 19.04 31 HIS B CA 1
ATOM 3290 C C . HIS B 1 54 ? 40.431 32.054 -20.808 1.00 19.10 31 HIS B C 1
ATOM 3291 O O . HIS B 1 54 ? 40.501 30.833 -20.785 1.00 21.97 31 HIS B O 1
ATOM 3298 N N . GLN B 1 55 ? 40.906 32.821 -19.834 1.00 23.61 32 GLN B N 1
ATOM 3299 C CA . GLN B 1 55 ? 41.437 32.207 -18.624 1.00 21.95 32 GLN B CA 1
ATOM 3300 C C . GLN B 1 55 ? 40.368 32.105 -17.542 1.00 23.66 32 GLN B C 1
ATOM 3301 O O . GLN B 1 55 ? 39.582 33.030 -17.346 1.00 24.46 32 GLN B O 1
ATOM 3307 N N . VAL B 1 56 ? 40.332 30.961 -16.866 1.00 21.39 33 VAL B N 1
ATOM 3308 C CA . VAL B 1 56 ? 39.367 30.697 -15.805 1.00 23.34 33 VAL B CA 1
ATOM 3309 C C . VAL B 1 56 ? 40.170 30.295 -14.572 1.00 22.96 33 VAL B C 1
ATOM 3310 O O . VAL B 1 56 ? 41.180 29.609 -14.695 1.00 25.47 33 VAL B O 1
ATOM 3314 N N . GLU B 1 57 ? 39.746 30.734 -13.392 1.00 20.80 34 GLU B N 1
ATOM 3315 C CA . GLU B 1 57 ? 40.412 30.307 -12.169 1.00 21.69 34 GLU B CA 1
ATOM 3316 C C . GLU B 1 57 ? 39.982 28.897 -11.780 1.00 18.84 34 GLU B C 1
ATOM 3317 O O . GLU B 1 57 ? 38.792 28.589 -11.721 1.00 23.28 34 GLU B O 1
ATOM 3323 N N . GLN B 1 58 ? 40.968 28.059 -11.479 1.00 18.77 35 GLN B N 1
ATOM 3324 C CA . GLN B 1 58 ? 40.743 26.678 -11.075 1.00 17.57 35 GLN B CA 1
ATOM 3325 C C . GLN B 1 58 ? 41.473 26.473 -9.745 1.00 17.10 35 GLN B C 1
ATOM 3326 O O . GLN B 1 58 ? 42.519 27.069 -9.532 1.00 19.58 35 GLN B O 1
ATOM 3332 N N . ALA B 1 59 ? 40.942 25.650 -8.852 1.00 18.55 36 ALA B N 1
ATOM 3333 C CA . ALA B 1 59 ? 41.633 25.425 -7.584 1.00 17.16 36 ALA B CA 1
ATOM 3334 C C . ALA B 1 59 ? 42.112 23.985 -7.455 1.00 17.99 36 ALA B C 1
ATOM 3335 O O . ALA B 1 59 ? 41.429 23.058 -7.880 1.00 18.20 36 ALA B O 1
ATOM 3337 N N . MET B 1 60 ? 43.299 23.809 -6.878 1.00 17.12 37 MET B N 1
ATOM 3338 C CA . MET B 1 60 ? 43.770 22.476 -6.524 1.00 16.48 37 MET B CA 1
ATOM 3339 C C . MET B 1 60 ? 43.882 22.380 -5.013 1.00 18.76 37 MET B C 1
ATOM 3340 O O . MET B 1 60 ? 44.579 23.188 -4.396 1.00 19.41 37 MET B O 1
ATOM 3345 N N . LEU B 1 61 ? 43.194 21.401 -4.432 1.00 15.60 38 LEU B N 1
ATOM 3346 C CA . LEU B 1 61 ? 43.310 21.118 -3.001 1.00 17.38 38 LEU B CA 1
ATOM 3347 C C . LEU B 1 61 ? 44.376 20.053 -2.781 1.00 16.63 38 LEU B C 1
ATOM 3348 O O . LEU B 1 61 ? 44.371 19.026 -3.456 1.00 21.84 38 LEU B O 1
ATOM 3353 N N . THR B 1 62 ? 45.291 20.305 -1.846 1.00 16.48 39 THR B N 1
ATOM 3354 C CA . THR B 1 62 ? 46.322 19.337 -1.478 1.00 16.66 39 THR B CA 1
ATOM 3355 C C . THR B 1 62 ? 46.255 18.975 0.008 1.00 21.83 39 THR B C 1
ATOM 3356 O O . THR B 1 62 ? 46.182 19.855 0.865 1.00 20.77 39 THR B O 1
ATOM 3360 N N . VAL B 1 63 ? 46.257 17.677 0.298 1.00 19.96 40 VAL B N 1
ATOM 3361 C CA . VAL B 1 63 ? 46.398 17.188 1.667 1.00 17.38 40 VAL B CA 1
ATOM 3362 C C . VAL B 1 63 ? 47.777 16.547 1.779 1.00 20.68 40 VAL B C 1
ATOM 3363 O O . VAL B 1 63 ? 48.152 15.733 0.931 1.00 20.64 40 VAL B O 1
ATOM 3367 N N . ARG B 1 64 ? 48.536 16.930 2.801 1.00 17.94 41 ARG B N 1
ATOM 3368 C CA . ARG B 1 64 ? 49.900 16.436 2.965 1.00 18.33 41 ARG B CA 1
ATOM 3369 C C . ARG B 1 64 ? 50.074 15.790 4.329 1.00 22.38 41 ARG B C 1
ATOM 3370 O O . ARG B 1 64 ? 49.520 16.256 5.315 1.00 21.69 41 ARG B O 1
ATOM 3378 N N . THR B 1 65 ? 50.852 14.716 4.379 1.00 23.03 42 THR B N 1
ATOM 3379 C CA . THR B 1 65 ? 51.109 14.027 5.637 1.00 22.89 42 THR B CA 1
ATOM 3380 C C . THR B 1 65 ? 52.527 14.285 6.147 1.00 24.76 42 THR B C 1
ATOM 3381 O O . THR B 1 65 ? 53.350 14.905 5.459 1.00 23.22 42 THR B O 1
ATOM 3385 N N . GLU B 1 66 ? 52.802 13.790 7.353 1.00 22.56 43 GLU B N 1
ATOM 3386 C CA . GLU B 1 66 ? 54.049 14.083 8.067 1.00 22.16 43 GLU B CA 1
ATOM 3387 C C . GLU B 1 66 ? 55.304 13.715 7.278 1.00 27.29 43 GLU B C 1
ATOM 3388 O O . GLU B 1 66 ? 56.362 14.324 7.463 1.00 30.70 43 GLU B O 1
ATOM 3394 N N . ASP B 1 67 ? 55.188 12.723 6.401 1.00 28.68 44 ASP B N 1
ATOM 3395 C CA . ASP B 1 67 ? 56.335 12.258 5.623 1.00 33.92 44 ASP B CA 1
ATOM 3396 C C . ASP B 1 67 ? 56.469 12.981 4.282 1.00 34.34 44 ASP B C 1
ATOM 3397 O O . ASP B 1 67 ? 57.378 12.693 3.500 1.00 30.18 44 ASP B O 1
ATOM 3402 N N . GLY B 1 68 ? 55.563 13.916 4.018 1.00 27.61 45 GLY B N 1
ATOM 3403 C CA . GLY B 1 68 ? 55.662 14.743 2.830 1.00 27.16 45 GLY B CA 1
ATOM 3404 C C . GLY B 1 68 ? 54.797 14.258 1.685 1.00 26.39 45 GLY B C 1
ATOM 3405 O O . GLY B 1 68 ? 54.703 14.921 0.655 1.00 27.26 45 GLY B O 1
ATOM 3406 N N . GLN B 1 69 ? 54.159 13.106 1.862 1.00 26.96 46 GLN B N 1
ATOM 3407 C CA . GLN B 1 69 ? 53.300 12.563 0.817 1.00 25.79 46 GLN B CA 1
ATOM 3408 C C . GLN B 1 69 ? 52.074 13.449 0.638 1.00 24.41 46 GLN B C 1
ATOM 3409 O O . GLN B 1 69 ? 51.577 14.018 1.606 1.00 21.69 46 GLN B O 1
ATOM 3415 N N . GLU B 1 70 ? 51.601 13.564 -0.601 1.00 20.63 47 GLU B N 1
ATOM 3416 C CA . GLU B 1 70 ? 50.474 14.441 -0.922 1.00 19.57 47 GLU B CA 1
ATOM 3417 C C . GLU B 1 70 ? 49.403 13.745 -1.728 1.00 23.52 47 GLU B C 1
ATOM 3418 O O . GLU B 1 70 ? 49.677 12.783 -2.452 1.00 20.89 47 GLU B O 1
ATOM 3424 N N . GLY B 1 71 ? 48.175 14.239 -1.583 1.00 16.89 48 GLY B N 1
ATOM 3425 C CA . GLY B 1 71 ? 47.075 13.866 -2.451 1.00 16.61 48 GLY B CA 1
ATOM 3426 C C . GLY B 1 71 ? 46.440 15.149 -2.945 1.00 18.40 48 GLY B C 1
ATOM 3427 O O . GLY B 1 71 ? 46.458 16.161 -2.241 1.00 21.67 48 GLY B O 1
ATOM 3428 N N . HIS B 1 72 ? 45.888 15.121 -4.152 1.00 17.72 49 HIS B N 1
ATOM 3429 C CA . HIS B 1 72 ? 45.362 16.339 -4.762 1.00 17.64 49 HIS B CA 1
ATOM 3430 C C . HIS B 1 72 ? 44.009 16.116 -5.400 1.00 18.21 49 HIS B C 1
ATOM 3431 O O . HIS B 1 72 ? 43.697 15.013 -5.843 1.00 18.17 49 HIS B O 1
ATOM 3438 N N . SER B 1 73 ? 43.208 17.173 -5.482 1.00 16.36 50 SER B N 1
ATOM 3439 C CA . SER B 1 73 ? 41.992 17.104 -6.274 1.00 16.15 50 SER B CA 1
ATOM 3440 C C . SER B 1 73 ? 41.616 18.500 -6.740 1.00 20.50 50 SER B C 1
ATOM 3441 O O . SER B 1 73 ? 42.024 19.487 -6.129 1.00 21.18 50 SER B O 1
ATOM 3444 N N . PHE B 1 74 ? 40.859 18.588 -7.832 1.00 19.81 51 PHE B N 1
ATOM 3445 C CA . PHE B 1 74 ? 40.532 19.886 -8.425 1.00 15.70 51 PHE B CA 1
ATOM 3446 C C . PHE B 1 74 ? 39.065 20.256 -8.237 1.00 19.17 51 PHE B C 1
ATOM 3447 O O . PHE B 1 74 ? 38.186 19.387 -8.267 1.00 19.71 51 PHE B O 1
ATOM 3455 N N . THR B 1 75 ? 38.809 21.547 -8.045 1.00 17.64 52 THR B N 1
ATOM 3456 C CA . THR B 1 75 ? 37.446 22.058 -7.942 1.00 15.84 52 THR B CA 1
ATOM 3457 C C . THR B 1 75 ? 37.424 23.561 -8.183 1.00 17.29 52 THR B C 1
ATOM 3458 O O . THR B 1 75 ? 38.462 24.170 -8.381 1.00 20.38 52 THR B O 1
ATOM 3462 N N . ALA B 1 76 ? 36.235 24.151 -8.194 1.00 17.12 53 ALA B N 1
ATOM 3463 C CA . ALA B 1 76 ? 36.104 25.599 -8.332 1.00 17.03 53 ALA B CA 1
ATOM 3464 C C . ALA B 1 76 ? 36.598 26.305 -7.077 1.00 18.48 53 ALA B C 1
ATOM 3465 O O . ALA B 1 76 ? 36.359 25.821 -5.958 1.00 17.69 53 ALA B O 1
ATOM 3467 N N . PRO B 1 77 ? 37.270 27.460 -7.246 1.00 16.94 54 PRO B N 1
ATOM 3468 C CA . PRO B 1 77 ? 37.848 28.205 -6.120 1.00 18.22 54 PRO B CA 1
ATOM 3469 C C . PRO B 1 77 ? 36.889 28.441 -4.950 1.00 18.77 54 PRO B C 1
ATOM 3470 O O . PRO B 1 77 ? 37.317 28.325 -3.795 1.00 17.59 54 PRO B O 1
ATOM 3474 N N . GLU B 1 78 ? 35.625 28.758 -5.227 1.00 16.75 55 GLU B N 1
ATOM 3475 C CA . GLU B 1 78 ? 34.705 29.095 -4.132 1.00 17.70 55 GLU B CA 1
ATOM 3476 C C . GLU B 1 78 ? 34.483 27.911 -3.193 1.00 18.42 55 GLU B C 1
ATOM 3477 O O . GLU B 1 78 ? 34.205 28.085 -2.008 1.00 17.98 55 GLU B O 1
ATOM 3483 N N . ILE B 1 79 ? 34.610 26.706 -3.732 1.00 14.73 56 ILE B N 1
ATOM 3484 C CA . ILE B 1 79 ? 34.271 25.494 -2.991 1.00 17.44 56 ILE B CA 1
ATOM 3485 C C . ILE B 1 79 ? 35.342 25.193 -1.944 1.00 15.62 56 ILE B C 1
ATOM 3486 O O . ILE B 1 79 ? 35.083 24.533 -0.931 1.00 18.90 56 ILE B O 1
ATOM 3491 N N . VAL B 1 80 ? 36.540 25.720 -2.176 1.00 15.58 57 VAL B N 1
ATOM 3492 C CA . VAL B 1 80 ? 37.656 25.541 -1.249 1.00 17.12 57 VAL B CA 1
ATOM 3493 C C . VAL B 1 80 ? 38.265 26.884 -0.833 1.00 18.54 57 VAL B C 1
ATOM 3494 O O . VAL B 1 80 ? 39.470 26.985 -0.577 1.00 18.80 57 VAL B O 1
ATOM 3498 N N . ARG B 1 81 ? 37.428 27.917 -0.758 1.00 17.43 58 ARG B N 1
ATOM 3499 C CA . ARG B 1 81 ? 37.893 29.232 -0.331 1.00 16.11 58 ARG B CA 1
ATOM 3500 C C . ARG B 1 81 ? 38.294 29.215 1.162 1.00 17.07 58 ARG B C 1
ATOM 3501 O O . ARG B 1 81 ? 37.907 28.304 1.904 1.00 17.52 58 ARG B O 1
ATOM 3509 N N . PRO B 1 82 ? 39.077 30.211 1.602 1.00 17.00 59 PRO B N 1
ATOM 3510 C CA . PRO B 1 82 ? 39.615 30.181 2.967 1.00 17.33 59 PRO B CA 1
ATOM 3511 C C . PRO B 1 82 ? 38.560 29.997 4.057 1.00 21.66 59 PRO B C 1
ATOM 3512 O O . PRO B 1 82 ? 38.827 29.276 5.016 1.00 19.97 59 PRO B O 1
ATOM 3516 N N . HIS B 1 83 ? 37.391 30.615 3.904 1.00 18.37 60 HIS B N 1
ATOM 3517 C CA . HIS B 1 83 ? 36.324 30.452 4.892 1.00 22.34 60 HIS B CA 1
ATOM 3518 C C . HIS B 1 83 ? 36.056 28.987 5.181 1.00 18.47 60 HIS B C 1
ATOM 3519 O O . HIS B 1 83 ? 35.944 28.588 6.338 1.00 18.72 60 HIS B O 1
ATOM 3526 N N . VAL B 1 84 ? 35.946 28.188 4.126 1.00 17.22 61 VAL B N 1
ATOM 3527 C CA . VAL B 1 84 ? 35.563 26.793 4.275 1.00 19.07 61 VAL B CA 1
ATOM 3528 C C . VAL B 1 84 ? 36.738 25.957 4.759 1.00 21.28 61 VAL B C 1
ATOM 3529 O O . VAL B 1 84 ? 36.571 25.049 5.576 1.00 18.14 61 VAL B O 1
ATOM 3533 N N . ILE B 1 85 ? 37.934 26.277 4.271 1.00 21.19 62 ILE B N 1
ATOM 3534 C CA . ILE B 1 85 ? 39.125 25.540 4.683 1.00 20.48 62 ILE B CA 1
ATOM 3535 C C . ILE B 1 85 ? 39.435 25.762 6.158 1.00 19.30 62 ILE B C 1
ATOM 3536 O O . ILE B 1 85 ? 39.735 24.822 6.891 1.00 19.61 62 ILE B O 1
ATOM 3541 N N . GLU B 1 86 ? 39.347 27.009 6.596 1.00 19.25 63 GLU B N 1
ATOM 3542 C CA . GLU B 1 86 ? 39.725 27.341 7.957 1.00 17.57 63 GLU B CA 1
ATOM 3543 C C . GLU B 1 86 ? 38.664 26.932 8.965 1.00 19.43 63 GLU B C 1
ATOM 3544 O O . GLU B 1 86 ? 38.986 26.482 10.067 1.00 24.16 63 GLU B O 1
ATOM 3550 N N . LYS B 1 87 ? 37.400 27.095 8.595 1.00 19.38 64 LYS B N 1
ATOM 3551 C CA . LYS B 1 87 ? 36.322 26.902 9.565 1.00 20.16 64 LYS B CA 1
ATOM 3552 C C . LYS B 1 87 ? 35.959 25.435 9.713 1.00 21.48 64 LYS B C 1
ATOM 3553 O O . LYS B 1 87 ? 35.528 24.997 10.789 1.00 20.88 64 LYS B O 1
ATOM 3559 N N . PHE B 1 88 ? 36.148 24.676 8.636 1.00 17.66 65 PHE B N 1
ATOM 3560 C CA . PHE B 1 88 ? 35.694 23.291 8.601 1.00 18.14 65 PHE B CA 1
ATOM 3561 C C . PHE B 1 88 ? 36.795 22.286 8.285 1.00 20.03 65 PHE B C 1
ATOM 3562 O O . PHE B 1 88 ? 37.074 21.402 9.090 1.00 18.40 65 PHE B O 1
ATOM 3570 N N . VAL B 1 89 ? 37.411 22.412 7.112 1.00 16.41 66 VAL B N 1
ATOM 3571 C CA . VAL B 1 89 ? 38.255 21.336 6.603 1.00 15.71 66 VAL B CA 1
ATOM 3572 C C . VAL B 1 89 ? 39.481 21.067 7.472 1.00 16.88 66 VAL B C 1
ATOM 3573 O O . VAL B 1 89 ? 39.725 19.931 7.873 1.00 18.78 66 VAL B O 1
ATOM 3577 N N . LYS B 1 90 ? 40.244 22.111 7.767 1.00 17.39 67 LYS B N 1
ATOM 3578 C CA . LYS B 1 90 ? 41.433 21.955 8.602 1.00 18.77 67 LYS B CA 1
ATOM 3579 C C . LYS B 1 90 ? 41.096 21.397 9.983 1.00 21.30 67 LYS B C 1
ATOM 3580 O O . LYS B 1 90 ? 41.808 20.540 10.511 1.00 21.36 67 LYS B O 1
ATOM 3586 N N . LYS B 1 91 ? 40.009 21.885 10.566 1.00 19.58 68 LYS B N 1
ATOM 3587 C CA . LYS B 1 91 ? 39.619 21.441 11.896 1.00 20.97 68 LYS B CA 1
ATOM 3588 C C . LYS B 1 91 ? 39.340 19.947 11.939 1.00 20.70 68 LYS B C 1
ATOM 3589 O O . LYS B 1 91 ? 39.612 19.296 12.944 1.00 22.62 68 LYS B O 1
ATOM 3595 N N . VAL B 1 92 ? 38.805 19.399 10.852 1.00 18.64 69 VAL B N 1
ATOM 3596 C CA . VAL B 1 92 ? 38.522 17.967 10.814 1.00 16.55 69 VAL B CA 1
ATOM 3597 C C . VAL B 1 92 ? 39.781 17.157 10.494 1.00 17.96 69 VAL B C 1
ATOM 3598 O O . VAL B 1 92 ? 40.053 16.144 11.133 1.00 19.24 69 VAL B O 1
ATOM 3602 N N . LEU B 1 93 ? 40.548 17.615 9.506 1.00 15.91 70 LEU B N 1
ATOM 3603 C CA . LEU B 1 93 ? 41.661 16.825 8.964 1.00 16.60 70 LEU B CA 1
ATOM 3604 C C . LEU B 1 93 ? 42.984 16.894 9.722 1.00 18.64 70 LEU B C 1
ATOM 3605 O O . LEU B 1 93 ? 43.654 15.876 9.898 1.00 17.23 70 LEU B O 1
ATOM 3610 N N . ILE B 1 94 ? 43.397 18.090 10.126 1.00 19.78 71 ILE B N 1
ATOM 3611 C CA . ILE B 1 94 ? 44.747 18.257 10.667 1.00 19.22 71 ILE B CA 1
ATOM 3612 C C . ILE B 1 94 ? 44.973 17.422 11.927 1.00 19.60 71 ILE B C 1
ATOM 3613 O O . ILE B 1 94 ? 44.191 17.493 12.880 1.00 20.70 71 ILE B O 1
ATOM 3618 N N . GLY B 1 95 ? 46.030 16.609 11.907 1.00 20.59 72 GLY B N 1
ATOM 3619 C CA . GLY B 1 95 ? 46.386 15.781 13.050 1.00 23.10 72 GLY B CA 1
ATOM 3620 C C . GLY B 1 95 ? 45.770 14.393 13.041 1.00 23.34 72 GLY B C 1
ATOM 3621 O O . GLY B 1 95 ? 45.975 13.606 13.969 1.00 25.57 72 GLY B O 1
ATOM 3622 N N . GLU B 1 96 ? 45.014 14.087 11.992 1.00 21.40 73 GLU B N 1
ATOM 3623 C CA . GLU B 1 96 ? 44.319 12.809 11.896 1.00 21.68 73 GLU B CA 1
ATOM 3624 C C . GLU B 1 96 ? 45.025 11.850 10.935 1.00 18.67 73 GLU B C 1
ATOM 3625 O O . GLU B 1 96 ? 45.742 12.276 10.027 1.00 21.05 73 GLU B O 1
ATOM 3631 N N . ASP B 1 97 ? 44.806 10.554 11.151 1.00 19.77 74 ASP B N 1
ATOM 3632 C CA . ASP B 1 97 ? 45.283 9.496 10.266 1.00 19.17 74 ASP B CA 1
ATOM 3633 C C . ASP B 1 97 ? 44.566 9.642 8.928 1.00 20.25 74 ASP B C 1
ATOM 3634 O O . ASP B 1 97 ? 43.339 9.568 8.868 1.00 17.82 74 ASP B O 1
ATOM 3639 N N . HIS B 1 98 ? 45.323 9.857 7.854 1.00 18.51 75 HIS B N 1
ATOM 3640 C CA . HIS B 1 98 ? 44.727 10.078 6.536 1.00 18.64 75 HIS B CA 1
ATOM 3641 C C . HIS B 1 98 ? 43.853 8.917 6.045 1.00 16.03 75 HIS B C 1
ATOM 3642 O O . HIS B 1 98 ? 42.981 9.113 5.213 1.00 18.39 75 HIS B O 1
ATOM 3649 N N . ARG B 1 99 ? 44.084 7.720 6.579 1.00 16.68 76 ARG B N 1
ATOM 3650 C CA . ARG B 1 99 ? 43.370 6.523 6.131 1.00 17.86 76 ARG B CA 1
ATOM 3651 C C . ARG B 1 99 ? 41.976 6.398 6.729 1.00 17.91 76 ARG B C 1
ATOM 3652 O O . ARG B 1 99 ? 41.187 5.553 6.303 1.00 17.26 76 ARG B O 1
ATOM 3660 N N . ASP B 1 100 ? 41.678 7.201 7.743 1.00 18.53 77 ASP B N 1
ATOM 3661 C CA . ASP B 1 100 ? 40.354 7.139 8.355 1.00 14.68 77 ASP B CA 1
ATOM 3662 C C . ASP B 1 100 ? 39.324 7.926 7.553 1.00 18.00 77 ASP B C 1
ATOM 3663 O O . ASP B 1 100 ? 38.633 8.790 8.101 1.00 16.24 77 ASP B O 1
ATOM 3668 N N . ARG B 1 101 ? 39.202 7.606 6.264 1.00 17.25 78 ARG B N 1
ATOM 3669 C CA . ARG B 1 101 ? 38.325 8.353 5.364 1.00 13.50 78 ARG B CA 1
ATOM 3670 C C . ARG B 1 101 ? 36.856 8.328 5.805 1.00 13.40 78 ARG B C 1
ATOM 3671 O O . ARG B 1 101 ? 36.139 9.321 5.664 1.00 18.38 78 ARG B O 1
ATOM 3679 N N . GLU B 1 102 ? 36.402 7.201 6.335 1.00 15.98 79 GLU B N 1
ATOM 3680 C CA . GLU B 1 102 ? 35.025 7.125 6.801 1.00 15.98 79 GLU B CA 1
ATOM 3681 C C . GLU B 1 102 ? 34.777 8.048 8.002 1.00 15.50 79 GLU B C 1
ATOM 3682 O O . GLU B 1 102 ? 33.783 8.769 8.034 1.00 17.48 79 GLU B O 1
ATOM 3688 N N A ARG B 1 103 ? 35.680 8.026 8.979 0.47 14.37 80 ARG B N 1
ATOM 3689 N N B ARG B 1 103 ? 35.685 8.025 8.975 0.53 14.24 80 ARG B N 1
ATOM 3690 C CA A ARG B 1 103 ? 35.538 8.885 10.151 0.47 15.71 80 ARG B CA 1
ATOM 3691 C CA B ARG B 1 103 ? 35.555 8.879 10.154 0.53 15.71 80 ARG B CA 1
ATOM 3692 C C A ARG B 1 103 ? 35.588 10.355 9.756 0.47 17.46 80 ARG B C 1
ATOM 3693 C C B ARG B 1 103 ? 35.589 10.349 9.755 0.53 17.53 80 ARG B C 1
ATOM 3694 O O A ARG B 1 103 ? 34.794 11.166 10.234 0.47 18.33 80 ARG B O 1
ATOM 3695 O O B ARG B 1 103 ? 34.785 11.153 10.228 0.53 18.41 80 ARG B O 1
ATOM 3710 N N . LEU B 1 104 ? 36.521 10.694 8.875 1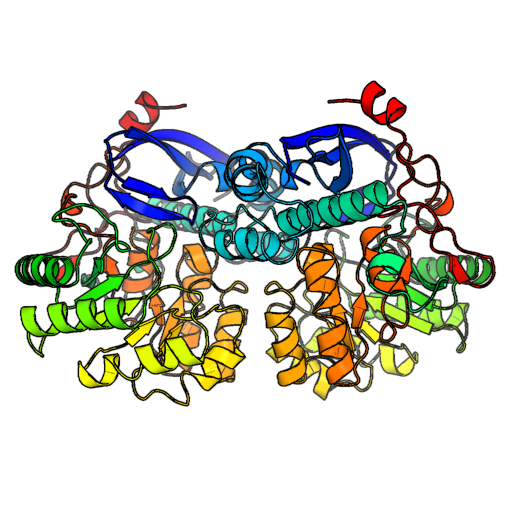.00 15.30 81 LEU B N 1
ATOM 3711 C CA . LEU B 1 104 ? 36.695 12.083 8.467 1.00 17.07 81 LEU B CA 1
ATOM 3712 C C . LEU B 1 104 ? 35.517 12.586 7.645 1.00 17.94 81 LEU B C 1
ATOM 3713 O O . LEU B 1 104 ? 35.077 13.724 7.828 1.00 15.87 81 LEU B O 1
ATOM 3718 N N . TRP B 1 105 ? 35.002 11.735 6.757 1.00 13.50 82 TRP B N 1
ATOM 3719 C CA . TRP B 1 105 ? 33.831 12.102 5.964 1.00 14.07 82 TRP B CA 1
ATOM 3720 C C . TRP B 1 105 ? 32.630 12.346 6.880 1.00 16.64 82 TRP B C 1
ATOM 3721 O O . TRP B 1 105 ? 31.903 13.333 6.731 1.00 16.20 82 TRP B O 1
ATOM 3732 N N . GLN B 1 106 ? 32.426 11.450 7.837 1.00 15.34 83 GLN B N 1
ATOM 3733 C CA . GLN B 1 106 ? 31.296 11.590 8.741 1.00 15.34 83 GLN B CA 1
ATOM 3734 C C . GLN B 1 106 ? 31.421 12.845 9.603 1.00 14.46 83 GLN B C 1
ATOM 3735 O O . GLN B 1 106 ? 30.415 13.504 9.899 1.00 16.83 83 GLN B O 1
ATOM 3741 N N . ASP B 1 107 ? 32.650 13.181 10.005 1.00 16.25 84 ASP B N 1
ATOM 3742 C CA . ASP B 1 107 ? 32.891 14.396 10.787 1.00 15.27 84 ASP B CA 1
ATOM 3743 C C . ASP B 1 107 ? 32.461 15.632 9.997 1.00 16.60 84 ASP B C 1
ATOM 3744 O O . ASP B 1 107 ? 31.802 16.519 10.537 1.00 20.61 84 ASP B O 1
ATOM 3749 N N . LEU B 1 108 ? 32.835 15.691 8.720 1.00 16.92 85 LEU B N 1
ATOM 3750 C CA . LEU B 1 108 ? 32.439 16.816 7.879 1.00 15.45 85 LEU B CA 1
ATOM 3751 C C . LEU B 1 108 ? 30.927 16.791 7.668 1.00 18.91 85 LEU B C 1
ATOM 3752 O O . LEU B 1 108 ? 30.258 17.819 7.762 1.00 17.82 85 LEU B O 1
ATOM 3757 N N . ALA B 1 109 ? 30.380 15.610 7.403 1.00 16.05 86 ALA B N 1
ATOM 3758 C CA . ALA B 1 109 ? 28.943 15.499 7.159 1.00 13.61 86 ALA B CA 1
ATOM 3759 C C . ALA B 1 109 ? 28.112 16.036 8.330 1.00 15.49 86 ALA B C 1
ATOM 3760 O O . ALA B 1 109 ? 27.105 16.714 8.123 1.00 18.67 86 ALA B O 1
ATOM 3762 N N . HIS B 1 110 ? 28.542 15.748 9.558 1.00 15.40 87 HIS B N 1
ATOM 3763 C CA . HIS B 1 110 ? 27.786 16.151 10.735 1.00 14.33 87 HIS B CA 1
ATOM 3764 C C . HIS B 1 110 ? 27.964 17.632 11.069 1.00 19.49 87 HIS B C 1
ATOM 3765 O O . HIS B 1 110 ? 27.325 18.148 11.987 1.00 22.47 87 HIS B O 1
ATOM 3772 N N . TRP B 1 111 ? 28.851 18.300 10.339 1.00 15.92 88 TRP B N 1
ATOM 3773 C CA . TRP B 1 111 ? 29.029 19.735 10.479 1.00 17.92 88 TRP B CA 1
ATOM 3774 C C . TRP B 1 111 ? 28.276 20.556 9.435 1.00 17.26 88 TRP B C 1
ATOM 3775 O O . TRP B 1 111 ? 28.249 21.792 9.531 1.00 14.73 88 TRP B O 1
ATOM 3786 N N . GLN B 1 112 ? 27.672 19.891 8.446 1.00 15.83 89 GLN B N 1
ATOM 3787 C CA . GLN B 1 112 ? 26.985 20.614 7.372 1.00 15.06 89 GLN B CA 1
ATOM 3788 C C . GLN B 1 112 ? 25.750 21.362 7.864 1.00 16.17 89 GLN B C 1
ATOM 3789 O O . GLN B 1 112 ? 25.543 22.519 7.519 1.00 16.23 89 GLN B O 1
ATOM 3795 N N . ARG B 1 113 ? 24.932 20.687 8.661 1.00 16.09 90 ARG B N 1
ATOM 3796 C CA . ARG B 1 113 ? 23.703 21.281 9.172 1.00 15.56 90 ARG B CA 1
ATOM 3797 C C . ARG B 1 113 ? 23.930 22.644 9.826 1.00 18.02 90 ARG B C 1
ATOM 3798 O O . ARG B 1 113 ? 23.167 23.587 9.590 1.00 19.35 90 ARG B O 1
ATOM 3806 N N . GLY B 1 114 ? 24.988 22.761 10.625 1.00 14.98 91 GLY B N 1
ATOM 3807 C CA . GLY B 1 114 ? 25.242 23.997 11.347 1.00 18.73 91 GLY B CA 1
ATOM 3808 C C . GLY B 1 114 ? 26.162 24.987 10.648 1.00 18.89 91 GLY B C 1
ATOM 3809 O O . GLY B 1 114 ? 26.587 25.974 11.254 1.00 20.18 91 GLY B O 1
ATOM 3810 N N . SER B 1 115 ? 26.451 24.741 9.373 1.00 16.26 92 SER B N 1
ATOM 3811 C CA . SER B 1 115 ? 27.458 25.530 8.648 1.00 14.90 92 SER B CA 1
ATOM 3812 C C . SER B 1 115 ? 26.937 26.790 7.963 1.00 18.83 92 SER B C 1
ATOM 3813 O O . SER B 1 115 ? 27.666 27.391 7.169 1.00 18.73 92 SER B O 1
ATOM 3816 N N . ALA B 1 116 ? 25.693 27.175 8.244 1.00 18.58 93 ALA B N 1
ATOM 3817 C CA . ALA B 1 116 ? 25.071 28.326 7.575 1.00 21.15 93 ALA B CA 1
ATOM 3818 C C . ALA B 1 116 ? 25.119 28.166 6.050 1.00 16.15 93 ALA B C 1
ATOM 3819 O O . ALA B 1 116 ? 25.353 29.136 5.318 1.00 19.73 93 ALA B O 1
ATOM 3821 N N . ALA B 1 117 ? 24.906 26.927 5.608 1.00 17.01 94 ALA B N 1
ATOM 3822 C CA . ALA B 1 117 ? 24.846 26.552 4.192 1.00 14.83 94 ALA B CA 1
ATOM 3823 C C . ALA B 1 117 ? 26.174 26.685 3.460 1.00 14.38 94 ALA B C 1
ATOM 3824 O O . ALA B 1 117 ? 26.204 26.642 2.228 1.00 15.64 94 ALA B O 1
ATOM 3826 N N . GLN B 1 118 ? 27.271 26.815 4.202 1.00 15.33 95 GLN B N 1
ATOM 3827 C CA . GLN B 1 118 ? 28.567 27.025 3.559 1.00 16.25 95 GLN B CA 1
ATOM 3828 C C . GLN B 1 118 ? 29.404 25.761 3.400 1.00 16.33 95 GLN B C 1
ATOM 3829 O O . GLN B 1 118 ? 30.286 25.726 2.554 1.00 16.32 95 GLN B O 1
ATOM 3835 N N . LEU B 1 119 ? 29.155 24.734 4.215 1.00 15.21 96 LEU B N 1
ATOM 3836 C CA . LEU B 1 119 ? 29.886 23.480 4.042 1.00 16.35 96 LEU B CA 1
ATOM 3837 C C . LEU B 1 119 ? 29.076 22.554 3.153 1.00 20.36 96 LEU B C 1
ATOM 3838 O O . LEU B 1 119 ? 28.201 21.842 3.632 1.00 17.96 96 LEU B O 1
ATOM 3843 N N . THR B 1 120 ? 29.377 22.572 1.855 1.00 16.45 97 THR B N 1
ATOM 3844 C CA . THR B 1 120 ? 28.530 21.919 0.863 1.00 15.69 97 THR B CA 1
ATOM 3845 C C . THR B 1 120 ? 29.005 20.517 0.526 1.00 15.59 97 THR B C 1
ATOM 3846 O O . THR B 1 120 ? 30.132 20.141 0.841 1.00 16.36 97 THR B O 1
ATOM 3850 N N . ASP B 1 121 ? 28.145 19.737 -0.132 1.00 12.63 98 ASP B N 1
ATOM 3851 C CA . ASP B 1 121 ? 28.565 18.427 -0.615 1.00 14.35 98 ASP B CA 1
ATOM 3852 C C . ASP B 1 121 ? 29.755 18.551 -1.575 1.00 13.62 98 ASP B C 1
ATOM 3853 O O . ASP B 1 121 ? 30.589 17.648 -1.654 1.00 16.09 98 ASP B O 1
ATOM 3858 N N . ARG B 1 122 ? 29.838 19.661 -2.309 1.00 13.57 99 ARG B N 1
ATOM 3859 C CA . ARG B 1 122 ? 30.975 19.868 -3.210 1.00 14.78 99 ARG B CA 1
ATOM 3860 C C . ARG B 1 122 ? 32.274 19.954 -2.421 1.00 15.25 99 ARG B C 1
ATOM 3861 O O . ARG B 1 122 ? 33.315 19.466 -2.861 1.00 15.93 99 ARG B O 1
ATOM 3869 N N . THR B 1 123 ? 32.222 20.585 -1.254 1.00 16.05 100 THR B N 1
ATOM 3870 C CA . THR B 1 123 ? 33.425 20.688 -0.438 1.00 15.84 100 THR B CA 1
ATOM 3871 C C . THR B 1 123 ? 33.809 19.321 0.118 1.00 15.39 100 THR B C 1
ATOM 3872 O O . THR B 1 123 ? 34.985 18.953 0.145 1.00 17.70 100 THR B O 1
ATOM 3876 N N . LEU B 1 124 ? 32.813 18.565 0.573 1.00 14.61 101 LEU B N 1
ATOM 3877 C CA . LEU B 1 124 ? 33.074 17.205 1.031 1.00 15.21 101 LEU B CA 1
ATOM 3878 C C . LEU B 1 124 ? 33.695 16.357 -0.080 1.00 16.03 101 LEU B C 1
ATOM 3879 O O . LEU B 1 124 ? 34.617 15.580 0.161 1.00 16.32 101 LEU B O 1
ATOM 3884 N N . ALA B 1 125 ? 33.196 16.522 -1.296 1.00 15.15 102 ALA B N 1
ATOM 3885 C CA . ALA B 1 125 ? 33.675 15.724 -2.418 1.00 13.42 102 ALA B CA 1
ATOM 3886 C C . ALA B 1 125 ? 35.164 15.946 -2.676 1.00 17.68 102 ALA B C 1
ATOM 3887 O O . ALA B 1 125 ? 35.921 14.983 -2.829 1.00 15.43 102 ALA B O 1
ATOM 3889 N N . VAL B 1 126 ? 35.588 17.206 -2.729 1.00 15.28 103 VAL B N 1
ATOM 3890 C CA . VAL B 1 126 ? 36.973 17.478 -3.106 1.00 15.70 103 VAL B CA 1
ATOM 3891 C C . VAL B 1 126 ? 37.918 16.999 -2.005 1.00 16.44 103 VAL B C 1
ATOM 3892 O O . VAL B 1 126 ? 38.996 16.483 -2.284 1.00 17.75 103 VAL B O 1
ATOM 3896 N N . VAL B 1 127 ? 37.494 17.144 -0.756 1.00 15.23 104 VAL B N 1
ATOM 3897 C CA . VAL B 1 127 ? 38.285 16.652 0.360 1.00 16.63 104 VAL B CA 1
ATOM 3898 C C . VAL B 1 127 ? 38.415 15.124 0.308 1.00 16.22 104 VAL B C 1
ATOM 3899 O O . VAL B 1 127 ? 39.518 14.584 0.393 1.00 16.27 104 VAL B O 1
ATOM 3903 N N . ASP B 1 128 ? 37.287 14.430 0.176 1.00 14.61 105 ASP B N 1
ATOM 3904 C CA . ASP B 1 128 ? 37.299 12.971 0.089 1.00 14.96 105 ASP B CA 1
ATOM 3905 C C . ASP B 1 128 ? 38.170 12.490 -1.073 1.00 17.63 105 ASP B C 1
ATOM 3906 O O . ASP B 1 128 ? 38.941 11.537 -0.923 1.00 15.97 105 ASP B O 1
ATOM 3911 N N . CYS B 1 129 ? 38.064 13.159 -2.219 1.00 15.45 106 CYS B N 1
ATOM 3912 C CA . CYS B 1 129 ? 38.884 12.784 -3.380 1.00 12.98 106 CYS B CA 1
ATOM 3913 C C . CYS B 1 129 ? 40.383 12.955 -3.116 1.00 16.14 106 CYS B C 1
ATOM 3914 O O . CYS B 1 129 ? 41.182 12.094 -3.466 1.00 19.01 106 CYS B O 1
ATOM 3917 N N . ALA B 1 130 ? 40.759 14.074 -2.510 1.00 14.30 107 ALA B N 1
ATOM 3918 C CA . ALA B 1 130 ? 42.155 14.304 -2.171 1.00 15.24 107 ALA B CA 1
ATOM 3919 C C . ALA B 1 130 ? 42.677 13.235 -1.209 1.00 16.11 107 ALA B C 1
ATOM 3920 O O . ALA B 1 130 ? 43.843 12.839 -1.305 1.00 16.06 107 ALA B O 1
ATOM 3922 N N . LEU B 1 131 ? 41.826 12.778 -0.292 1.00 16.69 108 LEU B N 1
ATOM 3923 C CA . LEU B 1 131 ? 42.233 11.747 0.666 1.00 15.36 108 LEU B CA 1
ATOM 3924 C C . LEU B 1 131 ? 42.435 10.404 -0.028 1.00 17.83 108 LEU B C 1
ATOM 3925 O O . LEU B 1 131 ? 43.375 9.679 0.273 1.00 16.87 108 LEU B O 1
ATOM 3930 N N . TRP B 1 132 ? 41.552 10.076 -0.965 1.00 16.26 109 TRP B N 1
ATOM 3931 C CA . TRP B 1 132 ? 41.735 8.864 -1.740 1.00 15.03 109 TRP B CA 1
ATOM 3932 C C . TRP B 1 132 ? 43.006 8.943 -2.588 1.00 17.03 109 TRP B C 1
ATOM 3933 O O . TRP B 1 132 ? 43.761 7.973 -2.676 1.00 17.04 109 TRP B O 1
ATOM 3944 N N . ASP B 1 133 ? 43.237 10.097 -3.211 1.00 15.08 110 ASP B N 1
ATOM 3945 C CA . ASP B 1 133 ? 44.435 10.280 -4.032 1.00 15.50 110 ASP B CA 1
ATOM 3946 C C . ASP B 1 133 ? 45.689 10.135 -3.176 1.00 19.56 110 ASP B C 1
ATOM 3947 O O . ASP B 1 133 ? 46.676 9.506 -3.580 1.00 17.72 110 ASP B O 1
ATOM 3952 N N . LEU B 1 134 ? 45.645 10.714 -1.982 1.00 16.07 111 LEU B N 1
ATOM 3953 C CA . LEU B 1 134 ? 46.757 10.583 -1.048 1.00 18.72 111 LEU B CA 1
ATOM 3954 C C . LEU B 1 134 ? 47.053 9.115 -0.708 1.00 18.53 111 LEU B C 1
ATOM 3955 O O . LEU B 1 134 ? 48.207 8.694 -0.724 1.00 19.36 111 LEU B O 1
ATOM 3960 N N . ALA B 1 135 ? 46.015 8.333 -0.421 1.00 20.23 112 ALA B N 1
ATOM 3961 C CA . ALA B 1 135 ? 46.207 6.929 -0.058 1.00 18.66 112 ALA B CA 1
ATOM 3962 C C . ALA B 1 135 ? 46.795 6.149 -1.218 1.00 16.16 112 ALA B C 1
ATOM 3963 O O . ALA B 1 135 ? 47.690 5.325 -1.037 1.00 18.42 112 ALA B O 1
ATOM 3965 N N . GLY B 1 136 ? 46.296 6.419 -2.419 1.00 19.07 113 GLY B N 1
ATOM 3966 C CA . GLY B 1 136 ? 46.789 5.729 -3.599 1.00 19.90 113 GLY B CA 1
ATOM 3967 C C . GLY B 1 136 ? 48.217 6.097 -3.952 1.00 19.06 113 GLY B C 1
ATOM 3968 O O . GLY B 1 136 ? 49.047 5.226 -4.239 1.00 20.63 113 GLY B O 1
ATOM 3969 N N . ARG B 1 137 ? 48.511 7.393 -3.946 1.00 17.99 114 ARG B N 1
ATOM 3970 C CA . ARG B 1 137 ? 49.878 7.841 -4.203 1.00 17.49 114 ARG B CA 1
ATOM 3971 C C . ARG B 1 137 ? 50.863 7.301 -3.157 1.00 22.14 114 ARG B C 1
ATOM 3972 O O . ARG B 1 137 ? 51.972 6.900 -3.500 1.00 24.83 114 ARG B O 1
ATOM 3980 N N . SER B 1 138 ? 50.456 7.280 -1.889 1.00 18.23 115 SER B N 1
ATOM 3981 C CA . SER B 1 138 ? 51.315 6.755 -0.825 1.00 20.56 115 SER B CA 1
ATOM 3982 C C . SER B 1 138 ? 51.681 5.293 -1.056 1.00 21.71 115 SER B C 1
ATOM 3983 O O . SER B 1 138 ? 52.788 4.866 -0.752 1.00 22.22 115 SER B O 1
ATOM 3986 N N . LEU B 1 139 ? 50.732 4.528 -1.586 1.00 19.60 116 LEU B N 1
ATOM 3987 C CA . LEU B 1 139 ? 50.888 3.083 -1.717 1.00 22.09 116 LEU B CA 1
ATOM 3988 C C . LEU B 1 139 ? 51.287 2.674 -3.135 1.00 25.04 116 LEU B C 1
ATOM 3989 O O . LEU B 1 139 ? 51.559 1.504 -3.393 1.00 25.76 116 LEU B O 1
ATOM 3994 N N . GLY B 1 140 ? 51.312 3.636 -4.052 1.00 20.23 117 GLY B N 1
ATOM 3995 C CA . GLY B 1 140 ? 51.650 3.359 -5.437 1.00 23.37 117 GLY B CA 1
ATOM 3996 C C . GLY B 1 140 ? 50.563 2.548 -6.125 1.00 23.12 117 GLY B C 1
ATOM 3997 O O . GLY B 1 140 ? 50.847 1.691 -6.961 1.00 26.31 117 GLY B O 1
ATOM 3998 N N . GLN B 1 141 ? 49.317 2.827 -5.762 1.00 17.55 118 GLN B N 1
ATOM 3999 C CA . GLN B 1 141 ? 48.163 2.067 -6.251 1.00 18.38 118 GLN B CA 1
ATOM 4000 C C . GLN B 1 141 ? 47.101 2.984 -6.849 1.00 18.65 118 GLN B C 1
ATOM 4001 O O . GLN B 1 141 ? 46.784 4.025 -6.268 1.00 20.61 118 GLN B O 1
ATOM 4007 N N . PRO B 1 142 ? 46.531 2.598 -8.003 1.00 19.29 119 PRO B N 1
ATOM 4008 C CA . PRO B 1 142 ? 45.374 3.342 -8.522 1.00 16.62 119 PRO B CA 1
ATOM 4009 C C . PRO B 1 142 ? 44.198 3.209 -7.563 1.00 17.93 119 PRO B C 1
ATOM 4010 O O . PRO B 1 142 ? 44.035 2.159 -6.935 1.00 20.70 119 PRO B O 1
ATOM 4014 N N . VAL B 1 143 ? 43.393 4.259 -7.441 1.00 15.30 120 VAL B N 1
ATOM 4015 C CA . VAL B 1 143 ? 42.299 4.241 -6.470 1.00 17.13 120 VAL B CA 1
ATOM 4016 C C . VAL B 1 143 ? 41.332 3.075 -6.693 1.00 18.33 120 VAL B C 1
ATOM 4017 O O . VAL B 1 143 ? 40.963 2.385 -5.735 1.00 16.12 120 VAL B O 1
ATOM 4021 N N . TYR B 1 144 ? 40.960 2.805 -7.944 1.00 17.95 121 TYR B N 1
ATOM 4022 C CA . TYR B 1 144 ? 39.993 1.725 -8.164 1.00 14.65 121 TYR B CA 1
ATOM 4023 C C . TYR B 1 144 ? 40.540 0.357 -7.778 1.00 15.79 121 TYR B C 1
ATOM 4024 O O . TYR B 1 144 ? 39.777 -0.523 -7.382 1.00 16.92 121 TYR B O 1
ATOM 4033 N N . LYS B 1 145 ? 41.854 0.186 -7.881 1.00 15.48 122 LYS B N 1
ATOM 4034 C CA . LYS B 1 145 ? 42.488 -1.046 -7.407 1.00 16.77 122 LYS B CA 1
ATOM 4035 C C . LYS B 1 145 ? 42.498 -1.172 -5.879 1.00 18.17 122 LYS B C 1
ATOM 4036 O O . LYS B 1 145 ? 42.378 -2.274 -5.341 1.00 17.20 122 LYS B O 1
ATOM 4042 N N . LEU B 1 146 ? 42.651 -0.048 -5.185 1.00 15.22 123 LEU B N 1
ATOM 4043 C CA . LEU B 1 146 ? 42.601 -0.041 -3.726 1.00 17.73 123 LEU B CA 1
ATOM 4044 C C . LEU B 1 146 ? 41.192 -0.368 -3.264 1.00 17.60 123 LEU B C 1
ATOM 4045 O O . LEU B 1 146 ? 40.997 -1.111 -2.296 1.00 17.57 123 LEU B O 1
ATOM 4050 N N . ILE B 1 147 ? 40.208 0.192 -3.959 1.00 17.07 124 ILE B N 1
ATOM 4051 C CA . ILE B 1 147 ? 38.811 -0.072 -3.626 1.00 20.75 124 ILE B CA 1
ATOM 4052 C C . ILE B 1 147 ? 38.512 -1.555 -3.844 1.00 19.55 124 ILE B C 1
ATOM 4053 O O . ILE B 1 147 ? 37.862 -2.204 -3.022 1.00 17.78 124 ILE B O 1
ATOM 4058 N N . GLY B 1 148 ? 39.014 -2.087 -4.951 1.00 17.70 125 GLY B N 1
ATOM 4059 C CA . GLY B 1 148 ? 38.745 -3.453 -5.352 1.00 17.72 125 GLY B CA 1
ATOM 4060 C C . GLY B 1 148 ? 38.235 -3.386 -6.779 1.00 19.57 125 GLY B C 1
ATOM 4061 O O . GLY B 1 148 ? 37.103 -2.979 -7.020 1.00 24.02 125 GLY B O 1
ATOM 4062 N N . GLY B 1 149 ? 39.074 -3.780 -7.726 1.00 15.81 126 GLY B N 1
ATOM 4063 C CA . GLY B 1 149 ? 38.773 -3.560 -9.132 1.00 18.19 126 GLY B CA 1
ATOM 4064 C C . GLY B 1 149 ? 37.670 -4.431 -9.707 1.00 19.85 126 GLY B C 1
ATOM 4065 O O . GLY B 1 149 ? 37.552 -5.607 -9.355 1.00 17.44 126 GLY B O 1
ATOM 4066 N N . TYR B 1 150 ? 36.845 -3.846 -10.574 1.00 16.85 127 TYR B N 1
ATOM 4067 C CA . TYR B 1 150 ? 35.892 -4.639 -11.349 1.00 15.65 127 TYR B CA 1
ATOM 4068 C C . TYR B 1 150 ? 36.291 -4.703 -12.822 1.00 18.17 127 TYR B C 1
ATOM 4069 O O . TYR B 1 150 ? 36.278 -5.778 -13.443 1.00 18.14 127 TYR B O 1
ATOM 4078 N N . ARG B 1 151 ? 36.668 -3.558 -13.378 1.00 16.24 128 ARG B N 1
ATOM 4079 C CA . ARG B 1 151 ? 37.032 -3.485 -14.797 1.00 15.53 128 ARG B CA 1
ATOM 4080 C C . ARG B 1 151 ? 38.103 -2.419 -15.046 1.00 17.06 128 ARG B C 1
ATOM 4081 O O . ARG B 1 151 ? 38.069 -1.348 -14.437 1.00 18.87 128 ARG B O 1
ATOM 4089 N N . ASP B 1 152 ? 39.048 -2.721 -15.939 1.00 16.15 129 ASP B N 1
ATOM 4090 C CA . ASP B 1 152 ? 40.125 -1.795 -16.286 1.00 16.53 129 ASP B CA 1
ATOM 4091 C C . ASP B 1 152 ? 39.762 -0.892 -17.465 1.00 18.17 129 ASP B C 1
ATOM 4092 O O . ASP B 1 152 ? 40.456 0.090 -17.748 1.00 19.87 129 ASP B O 1
ATOM 4097 N N . LYS B 1 153 ? 38.699 -1.246 -18.177 1.00 17.49 130 LYS B N 1
ATOM 4098 C CA . LYS B 1 153 ? 38.193 -0.400 -19.258 1.00 16.40 130 LYS B CA 1
ATOM 4099 C C . LYS B 1 153 ? 36.682 -0.407 -19.185 1.00 16.85 130 LYS B C 1
ATOM 4100 O O . LYS B 1 153 ? 36.093 -1.321 -18.616 1.00 18.39 130 LYS B O 1
ATOM 4106 N N . VAL B 1 154 ? 36.048 0.621 -19.732 1.00 16.35 131 VAL B N 1
ATOM 4107 C CA . VAL B 1 154 ? 34.599 0.735 -19.632 1.00 13.99 131 VAL B CA 1
ATOM 4108 C C . VAL B 1 154 ? 34.066 1.549 -20.799 1.00 18.51 131 VAL B C 1
ATOM 4109 O O . VAL B 1 154 ? 34.691 2.524 -21.229 1.00 17.23 131 VAL B O 1
ATOM 4113 N N . LEU B 1 155 ? 32.916 1.130 -21.319 1.00 15.14 132 LEU B N 1
ATOM 4114 C CA . LEU B 1 155 ? 32.269 1.867 -22.391 1.00 16.42 132 LEU B CA 1
ATOM 4115 C C . LEU B 1 155 ? 31.937 3.275 -21.927 1.00 15.28 132 LEU B C 1
ATOM 4116 O O . LEU B 1 155 ? 31.500 3.487 -20.795 1.00 18.17 132 LEU B O 1
ATOM 4121 N N . ALA B 1 156 ? 32.148 4.247 -22.803 1.00 13.21 133 ALA B N 1
ATOM 4122 C CA . ALA B 1 156 ? 31.753 5.616 -22.500 1.00 14.35 133 ALA B CA 1
ATOM 4123 C C . ALA B 1 156 ? 30.610 6.012 -23.422 1.00 16.40 133 ALA B C 1
ATOM 4124 O O . ALA B 1 156 ? 30.563 5.544 -24.559 1.00 16.88 133 ALA B O 1
ATOM 4126 N N . TYR B 1 157 ? 29.680 6.843 -22.947 1.00 14.64 134 TYR B N 1
ATOM 4127 C CA . TYR B 1 157 ? 28.786 7.516 -23.893 1.00 13.36 134 TYR B CA 1
ATOM 4128 C C . TYR B 1 157 ? 29.281 8.937 -24.124 1.00 17.92 134 TYR B C 1
ATOM 4129 O O . TYR B 1 157 ? 29.911 9.533 -23.244 1.00 15.80 134 TYR B O 1
ATOM 4138 N N . GLY B 1 158 ? 29.018 9.457 -25.322 1.00 16.74 135 GLY B N 1
ATOM 4139 C CA . GLY B 1 158 ? 29.392 10.819 -25.648 1.00 17.87 135 GLY B CA 1
ATOM 4140 C C . GLY B 1 158 ? 28.310 11.721 -25.096 1.00 19.60 135 GLY B C 1
ATOM 4141 O O . GLY B 1 158 ? 27.172 11.683 -25.563 1.00 15.86 135 GLY B O 1
ATOM 4142 N N . SER B 1 159 ? 28.660 12.527 -24.101 1.00 16.80 136 SER B N 1
ATOM 4143 C CA . SER B 1 159 ? 27.679 13.369 -23.423 1.00 12.08 136 SER B CA 1
ATOM 4144 C C . SER B 1 159 ? 27.736 14.761 -24.047 1.00 17.02 136 SER B C 1
ATOM 4145 O O . SER B 1 159 ? 28.707 15.500 -23.861 1.00 18.05 136 SER B O 1
ATOM 4148 N N . ILE B 1 160 ? 26.696 15.099 -24.804 1.00 14.97 137 ILE B N 1
ATOM 4149 C CA . ILE B 1 160 ? 26.692 16.311 -25.620 1.00 13.65 137 ILE B CA 1
ATOM 4150 C C . ILE B 1 160 ? 26.319 17.541 -24.791 1.00 16.37 137 ILE B C 1
ATOM 4151 O O . ILE B 1 160 ? 25.400 17.483 -23.976 1.00 19.39 137 ILE B O 1
ATOM 4156 N N . MET B 1 161 ? 27.035 18.650 -24.991 1.00 13.47 138 MET B N 1
ATOM 4157 C CA . MET B 1 161 ? 26.694 19.898 -24.302 1.00 16.19 138 MET B CA 1
ATOM 4158 C C . MET B 1 161 ? 25.249 20.322 -24.514 1.00 17.56 138 MET B C 1
ATOM 4159 O O . MET B 1 161 ? 24.609 19.950 -25.503 1.00 18.09 138 MET B O 1
ATOM 4164 N N . CYS B 1 162 ? 24.750 21.130 -23.584 1.00 19.09 139 CYS B N 1
ATOM 4165 C CA . CYS B 1 162 ? 23.454 21.775 -23.741 1.00 17.04 139 CYS B CA 1
ATOM 4166 C C . CYS B 1 162 ? 23.356 22.526 -25.068 1.00 16.95 139 CYS B C 1
ATOM 4167 O O . CYS B 1 162 ? 24.352 23.035 -25.588 1.00 17.48 139 CYS B O 1
ATOM 4170 N N . GLY B 1 163 ? 22.146 22.588 -25.606 1.00 15.23 140 GLY B N 1
ATOM 4171 C CA . GLY B 1 163 ? 21.902 23.292 -26.855 1.00 16.14 140 GLY B CA 1
ATOM 4172 C C . GLY B 1 163 ? 22.300 24.752 -26.794 1.00 19.01 140 GLY B C 1
ATOM 4173 O O . GLY B 1 163 ? 22.358 25.355 -25.714 1.00 17.26 140 GLY B O 1
ATOM 4174 N N . ASP B 1 164 ? 22.562 25.322 -27.964 1.00 15.96 141 ASP B N 1
ATOM 4175 C CA . ASP B 1 164 ? 22.942 26.717 -28.060 1.00 16.52 141 ASP B CA 1
ATOM 4176 C C . ASP B 1 164 ? 22.251 27.367 -29.261 1.00 17.47 141 ASP B C 1
ATOM 4177 O O . ASP B 1 164 ? 21.308 26.808 -29.827 1.00 17.59 141 ASP B O 1
ATOM 4182 N N . GLU B 1 165 ? 22.710 28.558 -29.626 1.00 18.09 142 GLU B N 1
ATOM 4183 C CA . GLU B 1 165 ? 22.183 29.250 -30.792 1.00 18.95 142 GLU B CA 1
ATOM 4184 C C . GLU B 1 165 ? 23.360 29.587 -31.708 1.00 21.67 142 GLU B C 1
ATOM 4185 O O . GLU B 1 165 ? 23.338 30.582 -32.438 1.00 20.95 142 GLU B O 1
ATOM 4191 N N . LEU B 1 166 ? 24.383 28.733 -31.668 1.00 20.81 143 LEU B N 1
ATOM 4192 C CA . LEU B 1 166 ? 25.571 28.906 -32.513 1.00 20.78 143 LEU B CA 1
ATOM 4193 C C . LEU B 1 166 ? 25.396 28.188 -33.849 1.00 17.36 143 LEU B C 1
ATOM 4194 O O . LEU B 1 166 ? 25.174 26.972 -33.882 1.00 19.63 143 LEU B O 1
ATOM 4199 N N . GLU B 1 167 ? 25.494 28.936 -34.937 1.00 17.97 144 GLU B N 1
ATOM 4200 C CA . GLU B 1 167 ? 25.339 28.362 -36.269 1.00 18.25 144 GLU B CA 1
ATOM 4201 C C . GLU B 1 167 ? 26.328 27.217 -36.489 1.00 21.27 144 GLU B C 1
ATOM 4202 O O . GLU B 1 167 ? 27.535 27.396 -36.323 1.00 21.75 144 GLU B O 1
ATOM 4208 N N . GLY B 1 168 ? 25.804 26.043 -36.840 1.00 20.06 145 GLY B N 1
ATOM 4209 C CA . GLY B 1 168 ? 26.628 24.861 -37.050 1.00 20.46 145 GLY B CA 1
ATOM 4210 C C . GLY B 1 168 ? 27.054 24.167 -35.760 1.00 23.00 145 GLY B C 1
ATOM 4211 O O . GLY B 1 168 ? 27.719 23.130 -35.793 1.00 19.25 145 GLY B O 1
ATOM 4212 N N . GLY B 1 169 ? 26.667 24.743 -34.623 1.00 17.52 146 GLY B N 1
ATOM 4213 C CA . GLY B 1 169 ? 27.005 24.200 -33.316 1.00 16.31 146 GLY B CA 1
ATOM 4214 C C . GLY B 1 169 ? 25.967 23.204 -32.857 1.00 20.03 146 GLY B C 1
ATOM 4215 O O . GLY B 1 169 ? 25.955 22.063 -33.313 1.00 17.57 146 GLY B O 1
ATOM 4216 N N . LEU B 1 170 ? 25.112 23.632 -31.931 1.00 18.93 147 LEU B N 1
ATOM 4217 C CA . LEU B 1 170 ? 23.978 22.823 -31.488 1.00 17.51 147 LEU B CA 1
ATOM 4218 C C . LEU B 1 170 ? 22.714 23.683 -31.521 1.00 19.61 147 LEU B C 1
ATOM 4219 O O . LEU B 1 170 ? 21.963 23.748 -30.549 1.00 16.46 147 LEU B O 1
ATOM 4224 N N . ALA B 1 171 ? 22.489 24.347 -32.651 1.00 18.48 148 ALA B N 1
ATOM 4225 C CA . ALA B 1 171 ? 21.399 25.315 -32.762 1.00 17.94 148 ALA B CA 1
ATOM 4226 C C . ALA B 1 171 ? 20.101 24.699 -33.282 1.00 19.31 148 ALA B C 1
ATOM 4227 O O . ALA B 1 171 ? 19.016 25.193 -32.984 1.00 19.97 148 ALA B O 1
ATOM 4229 N N . THR B 1 172 ? 20.226 23.644 -34.083 1.00 19.36 149 THR B N 1
ATOM 4230 C CA . THR B 1 172 ? 19.081 23.030 -34.747 1.00 19.74 149 THR B CA 1
ATOM 4231 C C . THR B 1 172 ? 19.033 21.538 -34.457 1.00 18.61 149 THR B C 1
ATOM 4232 O O . THR B 1 172 ? 20.025 20.950 -34.046 1.00 17.69 149 THR B O 1
ATOM 4236 N N . PRO B 1 173 ? 17.870 20.914 -34.682 1.00 20.21 150 PRO B N 1
ATOM 4237 C CA . PRO B 1 173 ? 17.830 19.452 -34.597 1.00 21.94 150 PRO B CA 1
ATOM 4238 C C . PRO B 1 173 ? 18.843 18.784 -35.527 1.00 19.48 150 PRO B C 1
ATOM 4239 O O . PRO B 1 173 ? 19.497 17.826 -35.112 1.00 20.30 150 PRO B O 1
ATOM 4243 N N . GLU B 1 174 ? 18.994 19.287 -36.746 1.00 19.39 151 GLU B N 1
ATOM 4244 C CA . GLU B 1 174 ? 19.960 18.706 -37.674 1.00 19.96 151 GLU B CA 1
ATOM 4245 C C . GLU B 1 174 ? 21.401 18.798 -37.157 1.00 24.20 151 GLU B C 1
ATOM 4246 O O . GLU B 1 174 ? 22.207 17.911 -37.414 1.00 20.79 151 GLU B O 1
ATOM 4252 N N . ASP B 1 175 ? 21.712 19.854 -36.408 1.00 19.53 152 ASP B N 1
ATOM 4253 C CA . ASP B 1 175 ? 23.045 19.989 -35.815 1.00 21.35 152 ASP B CA 1
ATOM 4254 C C . ASP B 1 175 ? 23.363 18.840 -34.859 1.00 18.46 152 ASP B C 1
ATOM 4255 O O . ASP B 1 175 ? 24.503 18.388 -34.770 1.00 20.15 152 ASP B O 1
ATOM 4260 N N . TYR B 1 176 ? 22.362 18.383 -34.119 1.00 17.80 153 TYR B N 1
ATOM 4261 C CA . TYR B 1 176 ? 22.588 17.274 -33.204 1.00 16.80 153 TYR B CA 1
ATOM 4262 C C . TYR B 1 176 ? 22.835 16.001 -34.001 1.00 20.52 153 TYR B C 1
ATOM 4263 O O . TYR B 1 176 ? 23.700 15.187 -33.656 1.00 17.22 153 TYR B O 1
ATOM 4272 N N . GLY B 1 177 ? 22.062 15.839 -35.070 1.00 16.69 154 GLY B N 1
ATOM 4273 C CA . GLY B 1 177 ? 22.194 14.678 -35.924 1.00 20.31 154 GLY B CA 1
ATOM 4274 C C . GLY B 1 177 ? 23.579 14.599 -36.527 1.00 19.02 154 GLY B C 1
ATOM 4275 O O . GLY B 1 177 ? 24.186 13.528 -36.555 1.00 17.57 154 GLY B O 1
ATOM 4276 N N . ARG B 1 178 ? 24.088 15.727 -37.013 1.00 17.94 155 ARG B N 1
ATOM 4277 C CA . ARG B 1 178 ? 25.410 15.729 -37.644 1.00 20.38 155 ARG B CA 1
ATOM 4278 C C . ARG B 1 178 ? 26.500 15.435 -36.619 1.00 20.31 155 ARG B C 1
ATOM 4279 O O . ARG B 1 178 ? 27.436 14.681 -36.893 1.00 20.03 155 ARG B O 1
ATOM 4287 N N . PHE B 1 179 ? 26.389 16.036 -35.436 1.00 16.18 156 PHE B N 1
ATOM 4288 C CA . PHE B 1 179 ? 27.391 15.800 -34.405 1.00 16.38 156 PHE B CA 1
ATOM 4289 C C . PHE B 1 179 ? 27.367 14.333 -33.986 1.00 16.48 156 PHE B C 1
ATOM 4290 O O . PHE B 1 179 ? 28.414 13.716 -33.793 1.00 17.82 156 PHE B O 1
ATOM 4298 N N . ALA B 1 180 ? 26.168 13.765 -33.873 1.00 18.65 157 ALA B N 1
ATOM 4299 C CA . ALA B 1 180 ? 26.044 12.352 -33.514 1.00 18.08 157 ALA B CA 1
ATOM 4300 C C . ALA B 1 180 ? 26.797 11.431 -34.483 1.00 17.59 157 ALA B C 1
ATOM 4301 O O . ALA B 1 180 ? 27.426 10.459 -34.043 1.00 18.07 157 ALA B O 1
ATOM 4303 N N . GLU B 1 181 ? 26.730 11.734 -35.781 1.00 20.81 158 GLU B N 1
ATOM 4304 C CA . GLU B 1 181 ? 27.461 10.963 -36.794 1.00 17.56 158 GLU B CA 1
ATOM 4305 C C . GLU B 1 181 ? 28.953 10.984 -36.485 1.00 21.18 158 GLU B C 1
ATOM 4306 O O . GLU B 1 181 ? 29.625 9.956 -36.539 1.00 19.76 158 GLU B O 1
ATOM 4312 N N . THR B 1 182 ? 29.456 12.159 -36.127 1.00 18.46 159 THR B N 1
ATOM 4313 C CA . THR B 1 182 ? 30.859 12.316 -35.774 1.00 20.00 159 THR B CA 1
ATOM 4314 C C . THR B 1 182 ? 31.216 11.477 -34.542 1.00 18.65 159 THR B C 1
ATOM 4315 O O . THR B 1 182 ? 32.260 10.815 -34.510 1.00 19.10 159 THR B O 1
ATOM 4319 N N . LEU B 1 183 ? 30.343 11.494 -33.542 1.00 18.13 160 LEU B N 1
ATOM 4320 C CA . LEU B 1 183 ? 30.586 10.713 -32.327 1.00 16.68 160 LEU B CA 1
ATOM 4321 C C . LEU B 1 183 ? 30.626 9.208 -32.606 1.00 21.28 160 LEU B C 1
ATOM 4322 O O . LEU B 1 183 ? 31.456 8.493 -32.050 1.00 20.11 160 LEU B O 1
ATOM 4327 N N . VAL B 1 184 ? 29.749 8.729 -33.486 1.00 20.26 161 VAL B N 1
ATOM 4328 C CA . VAL B 1 184 ? 29.758 7.317 -33.844 1.00 21.11 161 VAL B CA 1
ATOM 4329 C C . VAL B 1 184 ? 31.073 6.948 -34.527 1.00 19.57 161 VAL B C 1
ATOM 4330 O O . VAL B 1 184 ? 31.682 5.930 -34.205 1.00 20.66 161 VAL B O 1
ATOM 4334 N N . LYS B 1 185 ? 31.522 7.793 -35.446 1.00 17.66 162 LYS B N 1
ATOM 4335 C CA . LYS B 1 185 ? 32.805 7.570 -36.109 1.00 20.08 162 LYS B CA 1
ATOM 4336 C C . LYS B 1 185 ? 33.959 7.514 -35.117 1.00 22.21 162 LYS B C 1
ATOM 4337 O O . LYS B 1 185 ? 34.896 6.742 -35.299 1.00 22.36 162 LYS B O 1
ATOM 4343 N N . ARG B 1 186 ? 33.885 8.330 -34.067 1.00 17.96 163 ARG B N 1
ATOM 4344 C CA . ARG B 1 186 ? 34.930 8.355 -33.038 1.00 20.88 163 ARG B CA 1
ATOM 4345 C C . ARG B 1 186 ? 35.006 7.029 -32.280 1.00 23.39 163 ARG B C 1
ATOM 4346 O O . ARG B 1 186 ? 36.066 6.645 -31.776 1.00 19.58 163 ARG B O 1
ATOM 4354 N N . GLY B 1 187 ? 33.875 6.336 -32.197 1.00 18.58 164 GLY B N 1
ATOM 4355 C CA . GLY B 1 187 ? 33.826 5.054 -31.522 1.00 19.63 164 GLY B CA 1
ATOM 4356 C C . GLY B 1 187 ? 32.805 4.935 -30.408 1.00 17.65 164 GLY B C 1
ATOM 4357 O O . GLY B 1 187 ? 32.609 3.840 -29.876 1.00 18.59 164 GLY B O 1
ATOM 4358 N N . TYR B 1 188 ? 32.149 6.036 -30.042 1.00 18.38 165 TYR B N 1
ATOM 4359 C CA . TYR B 1 188 ? 31.124 5.971 -28.990 1.00 16.91 165 TYR B CA 1
ATOM 4360 C C . TYR B 1 188 ? 30.007 4.990 -29.353 1.00 17.85 165 TYR B C 1
ATOM 4361 O O . TYR B 1 188 ? 29.486 5.020 -30.473 1.00 18.72 165 TYR B O 1
ATOM 4370 N N . LYS B 1 189 ? 29.656 4.113 -28.411 1.00 14.41 166 LYS B N 1
ATOM 4371 C CA . LYS B 1 189 ? 28.573 3.152 -28.624 1.00 16.77 166 LYS B CA 1
ATOM 4372 C C . LYS B 1 189 ? 27.270 3.675 -28.040 1.00 18.04 166 LYS B C 1
ATOM 4373 O O . LYS B 1 189 ? 26.201 3.086 -28.237 1.00 17.35 166 LYS B O 1
ATOM 4379 N N . GLY B 1 190 ? 27.369 4.782 -27.311 1.00 16.79 167 GLY B N 1
ATOM 4380 C CA . GLY B 1 190 ? 26.205 5.419 -26.718 1.00 17.10 167 GLY B CA 1
ATOM 4381 C C . GLY B 1 190 ? 26.370 6.923 -26.835 1.00 14.41 167 GLY B C 1
ATOM 4382 O O . GLY B 1 190 ? 27.495 7.416 -26.839 1.00 16.40 167 GLY B O 1
ATOM 4383 N N . ILE B 1 191 ? 25.256 7.646 -26.944 1.00 14.21 168 ILE B N 1
ATOM 4384 C CA . ILE B 1 191 ? 25.278 9.103 -27.055 1.00 14.23 168 ILE B CA 1
ATOM 4385 C C . ILE B 1 191 ? 24.170 9.705 -26.189 1.00 18.58 168 ILE B C 1
ATOM 4386 O O . ILE B 1 191 ? 23.029 9.234 -26.230 1.00 15.33 168 ILE B O 1
ATOM 4391 N N . LYS B 1 192 ? 24.494 10.728 -25.398 1.00 16.40 169 LYS B N 1
ATOM 4392 C CA . LYS B 1 192 ? 23.458 11.405 -24.616 1.00 14.24 169 LYS B CA 1
ATOM 4393 C C . LYS B 1 192 ? 23.300 12.864 -25.054 1.00 17.54 169 LYS B C 1
ATOM 4394 O O . LYS B 1 192 ? 24.255 13.638 -25.021 1.00 18.28 169 LYS B O 1
ATOM 4400 N N . LEU B 1 193 ? 22.097 13.238 -25.469 1.00 13.96 170 LEU B N 1
ATOM 4401 C CA . LEU B 1 193 ? 21.824 14.644 -25.767 1.00 12.17 170 LEU B CA 1
ATOM 4402 C C . LEU B 1 193 ? 21.525 15.398 -24.493 1.00 16.33 170 LEU B C 1
ATOM 4403 O O . LEU B 1 193 ? 20.771 14.908 -23.658 1.00 17.87 170 LEU B O 1
ATOM 4408 N N . HIS B 1 194 ? 22.111 16.583 -24.341 1.00 16.40 171 HIS B N 1
ATOM 4409 C CA . HIS B 1 194 ? 21.502 17.609 -23.510 1.00 16.22 171 HIS B CA 1
ATOM 4410 C C . HIS B 1 194 ? 20.884 18.569 -24.502 1.00 17.68 171 HIS B C 1
ATOM 4411 O O . HIS B 1 194 ? 21.565 19.028 -25.430 1.00 17.83 171 HIS B O 1
ATOM 4418 N N . THR B 1 195 ? 19.592 18.843 -24.338 1.00 16.62 172 THR B N 1
ATOM 4419 C CA . THR B 1 195 ? 18.881 19.701 -25.285 1.00 16.41 172 THR B CA 1
ATOM 4420 C C . THR B 1 195 ?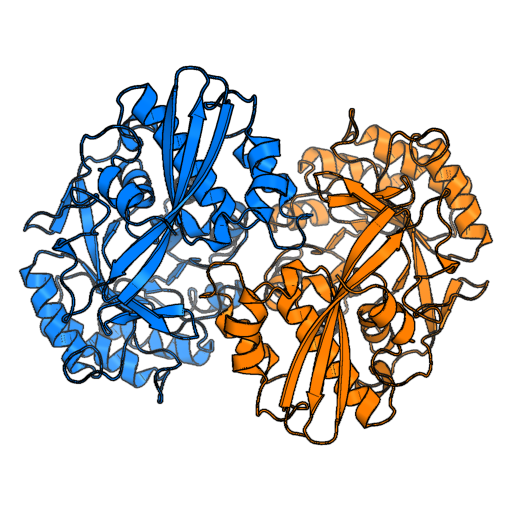 18.861 21.163 -24.816 1.00 15.72 172 THR B C 1
ATOM 4421 O O . THR B 1 195 ? 19.695 21.554 -24.004 1.00 20.60 172 THR B O 1
ATOM 4425 N N . TRP B 1 196 ? 17.955 21.978 -25.353 1.00 14.95 173 TRP B N 1
ATOM 4426 C CA . TRP B 1 196 ? 18.031 23.422 -25.148 1.00 17.64 173 TRP B CA 1
ATOM 4427 C C . TRP B 1 196 ? 17.390 23.877 -23.837 1.00 17.89 173 TRP B C 1
ATOM 4428 O O . TRP B 1 196 ? 16.298 23.426 -23.473 1.00 19.45 173 TRP B O 1
ATOM 4439 N N . MET B 1 197 ? 18.059 24.809 -23.161 1.00 16.28 174 MET B N 1
ATOM 4440 C CA . MET B 1 197 ? 17.604 25.322 -21.867 1.00 15.79 174 MET B CA 1
ATOM 4441 C C . MET B 1 197 ? 17.815 26.840 -21.804 1.00 20.68 174 MET B C 1
ATOM 4442 O O . MET B 1 197 ? 18.705 27.369 -22.472 1.00 21.47 174 MET B O 1
ATOM 4447 N N . PRO B 1 198 ? 16.993 27.553 -21.011 1.00 17.14 175 PRO B N 1
ATOM 4448 C CA . PRO B 1 198 ? 17.310 28.962 -20.730 1.00 17.51 175 PRO B CA 1
ATOM 4449 C C . PRO B 1 198 ? 18.759 29.065 -20.255 1.00 20.04 175 PRO B C 1
ATOM 4450 O O . PRO B 1 198 ? 19.219 28.186 -19.519 1.00 21.68 175 PRO B O 1
ATOM 4454 N N . PRO B 1 199 ? 19.470 30.136 -20.632 1.00 21.56 176 PRO B N 1
ATOM 4455 C CA . PRO B 1 199 ? 18.957 31.327 -21.314 1.00 22.02 176 PRO B CA 1
ATOM 4456 C C . PRO B 1 199 ? 18.966 31.289 -22.835 1.00 21.93 176 PRO B C 1
ATOM 4457 O O . PRO B 1 199 ? 18.954 32.362 -23.428 1.00 23.40 176 PRO B O 1
ATOM 4461 N N . VAL B 1 200 ? 18.984 30.116 -23.459 1.00 20.14 177 VAL B N 1
ATOM 4462 C CA . VAL B 1 200 ? 18.673 30.067 -24.893 1.00 18.21 177 VAL B CA 1
ATOM 4463 C C . VAL B 1 200 ? 17.330 30.765 -25.095 1.00 26.32 177 VAL B C 1
ATOM 4464 O O . VAL B 1 200 ? 16.348 30.436 -24.427 1.00 23.41 177 VAL B O 1
ATOM 4468 N N . SER B 1 201 ? 17.300 31.747 -25.994 1.00 25.27 178 SER B N 1
ATOM 4469 C CA . SER B 1 201 ? 16.197 32.706 -26.060 1.00 25.00 178 SER B CA 1
ATOM 4470 C C . SER B 1 201 ? 14.801 32.078 -26.111 1.00 31.46 178 SER B C 1
ATOM 4471 O O . SER B 1 201 ? 13.897 32.517 -25.408 1.00 27.63 178 SER B O 1
ATOM 4474 N N . TRP B 1 202 ? 14.640 31.043 -26.928 1.00 25.23 179 TRP B N 1
ATOM 4475 C CA . TRP B 1 202 ? 13.326 30.449 -27.162 1.00 26.11 179 TRP B CA 1
ATOM 4476 C C . TRP B 1 202 ? 13.040 29.238 -26.265 1.00 22.10 179 TRP B C 1
ATOM 4477 O O . TRP B 1 202 ? 11.934 28.699 -26.270 1.00 23.91 179 TRP B O 1
ATOM 4488 N N . ALA B 1 203 ? 14.036 28.820 -25.495 1.00 22.52 180 ALA B N 1
ATOM 4489 C CA . ALA B 1 203 ? 13.947 27.569 -24.740 1.00 19.84 180 ALA B CA 1
ATOM 4490 C C . ALA B 1 203 ? 13.083 27.720 -23.480 1.00 21.23 180 ALA B C 1
ATOM 4491 O O . ALA B 1 203 ? 12.929 28.830 -22.959 1.00 22.80 180 ALA B O 1
ATOM 4493 N N . PRO B 1 204 ? 12.504 26.608 -22.991 1.00 19.52 181 PRO B N 1
ATOM 4494 C CA . PRO B 1 204 ? 12.557 25.257 -23.562 1.00 19.32 181 PRO B CA 1
ATOM 4495 C C . PRO B 1 204 ? 11.347 24.981 -24.435 1.00 21.59 181 PRO B C 1
ATOM 4496 O O . PRO B 1 204 ? 10.359 25.722 -24.396 1.00 21.31 181 PRO B O 1
ATOM 4500 N N . ASP B 1 205 ? 11.431 23.909 -25.215 1.00 20.62 182 ASP B N 1
ATOM 4501 C CA . ASP B 1 205 ? 10.333 23.487 -26.068 1.00 18.35 182 ASP B CA 1
ATOM 4502 C C . ASP B 1 205 ? 10.426 21.988 -26.311 1.00 18.80 182 ASP B C 1
ATOM 4503 O O . ASP B 1 205 ? 11.384 21.510 -26.910 1.00 17.90 182 ASP B O 1
ATOM 4508 N N . VAL B 1 206 ? 9.423 21.255 -25.841 1.00 16.82 183 VAL B N 1
ATOM 4509 C CA . VAL B 1 206 ? 9.404 19.799 -25.967 1.00 14.95 183 VAL B CA 1
ATOM 4510 C C . VAL B 1 206 ? 9.490 19.314 -27.412 1.00 14.61 183 VAL B C 1
ATOM 4511 O O . VAL B 1 206 ? 10.185 18.344 -27.717 1.00 17.99 183 VAL B O 1
ATOM 4515 N N . LYS B 1 207 ? 8.770 19.979 -28.308 1.00 15.90 184 LYS B N 1
ATOM 4516 C CA . LYS B 1 207 ? 8.773 19.556 -29.703 1.00 16.45 184 LYS B CA 1
ATOM 4517 C C . LYS B 1 207 ? 10.149 19.701 -30.356 1.00 16.21 184 LYS B C 1
ATOM 4518 O O . LYS B 1 207 ? 10.544 18.842 -31.131 1.00 18.99 184 LYS B O 1
ATOM 4524 N N . MET B 1 208 ? 10.885 20.757 -30.011 1.00 17.58 185 MET B N 1
ATOM 4525 C CA . MET B 1 208 ? 12.250 20.919 -30.521 1.00 18.88 185 MET B CA 1
ATOM 4526 C C . MET B 1 208 ? 13.163 19.841 -29.948 1.00 19.55 185 MET B C 1
ATOM 4527 O O . MET B 1 208 ? 13.995 19.282 -30.664 1.00 19.76 185 MET B O 1
ATOM 4532 N N . ASP B 1 209 ? 13.013 19.556 -28.657 1.00 19.34 186 ASP B N 1
ATOM 4533 C CA . ASP B 1 209 ? 13.828 18.517 -28.024 1.00 14.01 186 ASP B CA 1
ATOM 4534 C C . ASP B 1 209 ? 13.601 17.195 -28.763 1.00 16.56 186 ASP B C 1
ATOM 4535 O O . ASP B 1 209 ? 14.546 16.474 -29.074 1.00 17.22 186 ASP B O 1
ATOM 4540 N N . LEU B 1 210 ? 12.339 16.886 -29.049 1.00 16.06 187 LEU B N 1
ATOM 4541 C CA . LEU B 1 210 ? 12.013 15.635 -29.722 1.00 17.05 187 LEU B CA 1
ATOM 4542 C C . LEU B 1 210 ? 12.532 15.619 -31.160 1.00 19.18 187 LEU B C 1
ATOM 4543 O O . LEU B 1 210 ? 12.942 14.574 -31.656 1.00 19.71 187 LEU B O 1
ATOM 4548 N N . LYS B 1 211 ? 12.513 16.768 -31.835 1.00 20.07 188 LYS B N 1
ATOM 4549 C CA . LYS B 1 211 ? 13.072 16.834 -33.188 1.00 17.85 188 LYS B CA 1
ATOM 4550 C C . LYS B 1 211 ? 14.564 16.522 -33.181 1.00 19.04 188 LYS B C 1
ATOM 4551 O O . LYS B 1 211 ? 15.070 15.871 -34.094 1.00 18.31 188 LYS B O 1
ATOM 4557 N N . ALA B 1 212 ? 15.263 17.003 -32.158 1.00 18.59 189 ALA B N 1
ATOM 4558 C CA . ALA B 1 212 ? 16.696 16.730 -32.036 1.00 17.10 189 ALA B CA 1
ATOM 4559 C C . ALA B 1 212 ? 16.901 15.237 -31.815 1.00 16.82 189 ALA B C 1
ATOM 4560 O O . ALA B 1 212 ? 17.765 14.625 -32.439 1.00 16.56 189 ALA B O 1
ATOM 4562 N N . CYS B 1 213 ? 16.092 14.648 -30.938 1.00 16.54 190 CYS B N 1
ATOM 4563 C CA . CYS B 1 213 ? 16.201 13.211 -30.662 1.00 16.56 190 CYS B CA 1
ATOM 4564 C C . CYS B 1 213 ? 15.941 12.374 -31.918 1.00 16.39 190 CYS B C 1
ATOM 4565 O O . CYS B 1 213 ? 16.618 11.370 -32.172 1.00 19.77 190 CYS B O 1
ATOM 4568 N N . ALA B 1 214 ? 14.958 12.795 -32.706 1.00 14.47 191 ALA B N 1
ATOM 4569 C CA . ALA B 1 214 ? 14.621 12.093 -33.949 1.00 16.59 191 ALA B CA 1
ATOM 4570 C C . ALA B 1 214 ? 15.740 12.215 -34.979 1.00 17.50 191 ALA B C 1
ATOM 4571 O O . ALA B 1 214 ? 16.053 11.262 -35.709 1.00 20.34 191 ALA B O 1
ATOM 4573 N N . ALA B 1 215 ? 16.333 13.401 -35.056 1.00 19.25 192 ALA B N 1
ATOM 4574 C CA . ALA B 1 215 ? 17.431 13.627 -35.987 1.00 16.55 192 ALA B CA 1
ATOM 4575 C C . ALA B 1 215 ? 18.608 12.727 -35.649 1.00 17.04 192 ALA B C 1
ATOM 4576 O O . ALA B 1 215 ? 19.251 12.163 -36.533 1.00 18.65 192 ALA B O 1
ATOM 4578 N N . VAL B 1 216 ? 18.898 12.602 -34.358 1.00 19.45 193 VAL B N 1
ATOM 4579 C CA . VAL B 1 216 ? 19.993 11.744 -33.931 1.00 18.53 193 VAL B CA 1
ATOM 4580 C C . VAL B 1 216 ? 19.701 10.273 -34.243 1.00 19.80 193 VAL B C 1
ATOM 4581 O O . VAL B 1 216 ? 20.543 9.579 -34.809 1.00 20.57 193 VAL B O 1
ATOM 4585 N N . ARG B 1 217 ? 18.507 9.795 -33.900 1.00 17.06 194 ARG B N 1
ATOM 4586 C CA . ARG B 1 217 ? 18.153 8.409 -34.221 1.00 15.95 194 ARG B CA 1
ATOM 4587 C C . ARG B 1 217 ? 18.243 8.121 -35.718 1.00 18.46 194 ARG B C 1
ATOM 4588 O O . ARG B 1 217 ? 18.747 7.078 -36.119 1.00 20.25 194 ARG B O 1
ATOM 4596 N N . GLU B 1 218 ? 17.767 9.049 -36.535 1.00 18.27 195 GLU B N 1
ATOM 4597 C CA . GLU B 1 218 ? 17.826 8.873 -37.982 1.00 17.80 195 GLU B CA 1
ATOM 4598 C C . GLU B 1 218 ? 19.284 8.776 -38.435 1.00 23.03 195 GLU B C 1
ATOM 4599 O O . GLU B 1 218 ? 19.626 7.985 -39.321 1.00 24.07 195 GLU B O 1
ATOM 4605 N N . ALA B 1 219 ? 20.149 9.562 -37.800 1.00 22.82 196 ALA B N 1
ATOM 4606 C CA . ALA B 1 219 ? 21.549 9.653 -38.211 1.00 21.59 196 ALA B CA 1
ATOM 4607 C C . ALA B 1 219 ? 22.383 8.426 -37.831 1.00 23.56 196 ALA B C 1
ATOM 4608 O O . ALA B 1 219 ? 23.277 8.018 -38.583 1.00 26.11 196 ALA B O 1
ATOM 4610 N N . VAL B 1 220 ? 22.093 7.830 -36.681 1.00 22.22 197 VAL B N 1
ATOM 4611 C CA . VAL B 1 220 ? 22.950 6.767 -36.163 1.00 22.82 197 VAL B CA 1
ATOM 4612 C C . VAL B 1 220 ? 22.368 5.369 -36.345 1.00 23.28 197 VAL B C 1
ATOM 4613 O O . VAL B 1 220 ? 23.085 4.382 -36.201 1.00 22.56 197 VAL B O 1
ATOM 4617 N N . GLY B 1 221 ? 21.076 5.291 -36.652 1.00 19.02 198 GLY B N 1
ATOM 4618 C CA . GLY B 1 221 ? 20.406 4.008 -36.768 1.00 21.75 198 GLY B CA 1
ATOM 4619 C C . GLY B 1 221 ? 20.045 3.415 -35.419 1.00 25.28 198 GLY B C 1
ATOM 4620 O O . GLY B 1 221 ? 20.279 4.034 -34.378 1.00 26.57 198 GLY B O 1
ATOM 4621 N N . PRO B 1 222 ? 19.482 2.197 -35.426 1.00 24.50 199 PRO B N 1
ATOM 4622 C CA . PRO B 1 222 ? 18.883 1.578 -34.233 1.00 26.71 199 PRO B CA 1
ATOM 4623 C C . PRO B 1 222 ? 19.864 0.900 -33.265 1.00 29.06 199 PRO B C 1
ATOM 4624 O O . PRO B 1 222 ? 19.452 0.551 -32.150 1.00 30.85 199 PRO B O 1
ATOM 4628 N N . ASP B 1 223 ? 21.122 0.729 -33.666 1.00 27.77 200 ASP B N 1
ATOM 4629 C CA . ASP B 1 223 ? 22.091 -0.030 -32.864 1.00 31.38 200 ASP B CA 1
ATOM 4630 C C . ASP B 1 223 ? 23.082 0.805 -32.043 1.00 31.30 200 ASP B C 1
ATOM 4631 O O . ASP B 1 223 ? 24.035 0.278 -31.471 1.00 36.52 200 ASP B O 1
ATOM 4636 N N . ILE B 1 224 ? 22.855 2.106 -31.993 1.00 21.58 201 ILE B N 1
ATOM 4637 C CA . ILE B 1 224 ? 23.584 2.972 -31.087 1.00 18.56 201 ILE B CA 1
ATOM 4638 C C . ILE B 1 224 ? 22.634 3.298 -29.938 1.00 18.37 201 ILE B C 1
ATOM 4639 O O . ILE B 1 224 ? 21.449 3.549 -30.163 1.00 19.13 201 ILE B O 1
ATOM 4644 N N . ARG B 1 225 ? 23.129 3.262 -28.703 1.00 17.25 202 ARG B N 1
ATOM 4645 C CA . ARG B 1 225 ? 22.271 3.559 -27.556 1.00 16.14 202 ARG B CA 1
ATOM 4646 C C . ARG B 1 225 ? 22.116 5.074 -27.400 1.00 18.05 202 ARG B C 1
ATOM 4647 O O . ARG B 1 225 ? 23.094 5.817 -27.469 1.00 17.61 202 ARG B O 1
ATOM 4655 N N . LEU B 1 226 ? 20.876 5.525 -27.220 1.00 13.69 203 LEU B N 1
ATOM 4656 C CA . LEU B 1 226 ? 20.575 6.954 -27.135 1.00 12.17 203 LEU B CA 1
ATOM 4657 C C . LEU B 1 226 ? 19.872 7.336 -25.833 1.00 13.94 203 LEU B C 1
ATOM 4658 O O . LEU B 1 226 ? 18.943 6.668 -25.382 1.00 17.81 203 LEU B O 1
ATOM 4663 N N . MET B 1 227 ? 20.318 8.439 -25.248 1.00 14.09 204 MET B N 1
ATOM 4664 C CA . MET B 1 227 ? 19.753 8.934 -24.001 1.00 13.78 204 MET B CA 1
ATOM 4665 C C . MET B 1 227 ? 19.521 10.434 -24.132 1.00 16.60 204 MET B C 1
ATOM 4666 O O . MET B 1 227 ? 20.185 11.096 -24.928 1.00 15.34 204 MET B O 1
ATOM 4671 N N . ILE B 1 228 ? 18.586 10.979 -23.355 1.00 14.79 205 ILE B N 1
ATOM 4672 C CA . ILE B 1 228 ? 18.412 12.426 -23.329 1.00 13.22 205 ILE B CA 1
ATOM 4673 C C . ILE B 1 228 ? 18.316 12.944 -21.904 1.00 16.04 205 ILE B C 1
ATOM 4674 O O . ILE B 1 228 ? 17.709 12.309 -21.041 1.00 15.43 205 ILE B O 1
ATOM 4679 N N . ASP B 1 229 ? 18.941 14.094 -21.678 1.00 14.34 206 ASP B N 1
ATOM 4680 C CA . ASP B 1 229 ? 18.956 14.789 -20.398 1.00 14.35 206 ASP B CA 1
ATOM 4681 C C . ASP B 1 229 ? 18.445 16.181 -20.734 1.00 18.15 206 ASP B C 1
ATOM 4682 O O . ASP B 1 229 ? 19.164 16.993 -21.313 1.00 16.35 206 ASP B O 1
ATOM 4687 N N . ALA B 1 230 ? 17.188 16.449 -20.398 1.00 16.62 207 ALA B N 1
ATOM 4688 C CA . ALA B 1 230 ? 16.489 17.615 -20.934 1.00 14.72 207 ALA B CA 1
ATOM 4689 C C . ALA B 1 230 ? 16.451 18.761 -19.945 1.00 14.70 207 ALA B C 1
ATOM 4690 O O . ALA B 1 230 ? 16.956 18.630 -18.831 1.00 15.06 207 ALA B O 1
ATOM 4692 N N . PHE B 1 231 ? 15.881 19.886 -20.374 1.00 16.26 208 PHE B N 1
ATOM 4693 C CA . PHE B 1 231 ? 15.536 20.979 -19.463 1.00 16.18 208 PHE B CA 1
ATOM 4694 C C . PHE B 1 231 ? 15.017 20.417 -18.135 1.00 15.57 208 PHE B C 1
ATOM 4695 O O . PHE B 1 231 ? 14.112 19.587 -18.118 1.00 16.45 208 PHE B O 1
ATOM 4703 N N . HIS B 1 232 ? 15.596 20.873 -17.028 1.00 15.99 209 HIS B N 1
ATOM 4704 C CA . HIS B 1 232 ? 15.442 20.185 -15.739 1.00 13.76 209 HIS B CA 1
ATOM 4705 C C . HIS B 1 232 ? 14.237 20.614 -14.911 1.00 17.91 209 HIS B C 1
ATOM 4706 O O . HIS B 1 232 ? 14.103 20.215 -13.750 1.00 19.81 209 HIS B O 1
ATOM 4713 N N . TRP B 1 233 ? 13.367 21.428 -15.492 1.00 16.09 210 TRP B N 1
ATOM 4714 C CA . TRP B 1 233 ? 12.242 21.958 -14.739 1.00 22.26 210 TRP B CA 1
ATOM 4715 C C . TRP B 1 233 ? 10.929 21.923 -15.526 1.00 19.81 210 TRP B C 1
ATOM 4716 O O . TRP B 1 233 ? 10.048 22.746 -15.284 1.00 19.30 210 TRP B O 1
ATOM 4727 N N . TYR B 1 234 ? 10.789 20.983 -16.460 1.00 17.17 211 TYR B N 1
ATOM 4728 C CA . TYR B 1 234 ? 9.518 20.830 -17.169 1.00 12.24 211 TYR B CA 1
ATOM 4729 C C . TYR B 1 234 ? 8.431 20.429 -16.177 1.00 16.61 211 TYR B C 1
ATOM 4730 O O . TYR B 1 234 ? 8.695 19.707 -15.214 1.00 16.78 211 TYR B O 1
ATOM 4739 N N . SER B 1 235 ? 7.211 20.882 -16.442 1.00 15.87 212 SER B N 1
ATOM 4740 C CA . SER B 1 235 ? 6.026 20.405 -15.734 1.00 14.63 212 SER B CA 1
ATOM 4741 C C . SER B 1 235 ? 5.829 18.907 -15.962 1.00 16.81 212 SER B C 1
ATOM 4742 O O . SER B 1 235 ? 6.407 18.324 -16.885 1.00 15.07 212 SER B O 1
ATOM 4745 N N . ARG B 1 236 ? 5.012 18.284 -15.117 1.00 13.20 213 ARG B N 1
ATOM 4746 C CA . ARG B 1 236 ? 4.650 16.883 -15.308 1.00 12.37 213 ARG B CA 1
ATOM 4747 C C . ARG B 1 236 ? 4.114 16.639 -16.722 1.00 14.13 213 ARG B C 1
ATOM 4748 O O . ARG B 1 236 ? 4.524 15.686 -17.380 1.00 15.06 213 ARG B O 1
ATOM 4756 N N . THR B 1 237 ? 3.212 17.505 -17.181 1.00 14.49 214 THR B N 1
ATOM 4757 C CA . THR B 1 237 ? 2.563 17.313 -18.484 1.00 15.51 214 THR B CA 1
ATOM 4758 C C . THR B 1 237 ? 3.552 17.403 -19.644 1.00 17.00 214 THR B C 1
ATOM 4759 O O . THR B 1 237 ? 3.442 16.649 -20.614 1.00 18.23 214 THR B O 1
ATOM 4763 N N . ASP B 1 238 ? 4.516 18.315 -19.538 1.00 17.65 215 ASP B N 1
ATOM 4764 C CA . ASP B 1 238 ? 5.549 18.458 -20.576 1.00 14.80 215 ASP B CA 1
ATOM 4765 C C . ASP B 1 238 ? 6.532 17.279 -20.590 1.00 13.81 215 ASP B C 1
ATOM 4766 O O . ASP B 1 238 ? 6.878 16.761 -21.651 1.00 17.43 215 ASP B O 1
ATOM 4771 N N . ALA B 1 239 ? 6.988 16.870 -19.415 1.00 14.86 216 ALA B N 1
ATOM 4772 C CA . ALA B 1 239 ? 7.876 15.714 -19.308 1.00 13.16 216 ALA B CA 1
ATOM 4773 C C . ALA B 1 239 ? 7.192 14.440 -19.792 1.00 14.00 216 ALA B C 1
ATOM 4774 O O . ALA B 1 239 ? 7.838 13.569 -20.366 1.00 14.57 216 ALA B O 1
ATOM 4776 N N . LEU B 1 240 ? 5.892 14.321 -19.536 1.00 15.42 217 LEU B N 1
ATOM 4777 C CA . LEU B 1 240 ? 5.130 13.188 -20.050 1.00 17.69 217 LEU B CA 1
ATOM 4778 C C . LEU B 1 240 ? 5.127 13.181 -21.578 1.00 18.14 217 LEU B C 1
ATOM 4779 O O . LEU B 1 240 ? 5.381 12.150 -22.198 1.00 16.84 217 LEU B O 1
ATOM 4784 N N . ALA B 1 241 ? 4.842 14.332 -22.178 1.00 17.10 218 ALA B N 1
ATOM 4785 C CA . ALA B 1 241 ? 4.867 14.450 -23.638 1.00 16.15 218 ALA B CA 1
ATOM 4786 C C . ALA B 1 241 ? 6.260 14.149 -24.198 1.00 16.83 218 ALA B C 1
ATOM 4787 O O . ALA B 1 241 ? 6.393 13.475 -25.225 1.00 17.43 218 ALA B O 1
ATOM 4789 N N . LEU B 1 242 ? 7.295 14.649 -23.528 1.00 15.76 219 LEU B N 1
ATOM 4790 C CA . LEU B 1 242 ? 8.666 14.355 -23.939 1.00 16.56 219 LEU B CA 1
ATOM 4791 C C . LEU B 1 242 ? 8.932 12.849 -23.900 1.00 18.29 219 LEU B C 1
ATOM 4792 O O . LEU B 1 242 ? 9.399 12.265 -24.885 1.00 15.60 219 LEU B O 1
ATOM 4797 N N . GLY B 1 243 ? 8.612 12.215 -22.773 1.00 17.54 220 GLY B N 1
ATOM 4798 C CA . GLY B 1 243 ? 8.842 10.787 -22.624 1.00 13.36 220 GLY B CA 1
ATOM 4799 C C . GLY B 1 243 ? 8.109 9.930 -23.652 1.00 16.72 220 GLY B C 1
ATOM 4800 O O . GLY B 1 243 ? 8.654 8.942 -24.145 1.00 17.03 220 GLY B O 1
ATOM 4801 N N A ARG B 1 244 ? 6.876 10.303 -23.972 0.51 17.66 221 ARG B N 1
ATOM 4802 N N B ARG B 1 244 ? 6.872 10.305 -23.970 0.49 17.66 221 ARG B N 1
ATOM 4803 C CA A ARG B 1 244 ? 6.101 9.549 -24.951 0.51 20.02 221 ARG B CA 1
ATOM 4804 C CA B ARG B 1 244 ? 6.080 9.561 -24.949 0.49 20.40 221 ARG B CA 1
ATOM 4805 C C A ARG B 1 244 ? 6.742 9.620 -26.329 0.51 19.61 221 ARG B C 1
ATOM 4806 C C B ARG B 1 244 ? 6.731 9.624 -26.326 0.49 19.62 221 ARG B C 1
ATOM 4807 O O A ARG B 1 244 ? 6.747 8.639 -27.073 0.51 19.85 221 ARG B O 1
ATOM 4808 O O B ARG B 1 244 ? 6.731 8.641 -27.068 0.49 19.85 221 ARG B O 1
ATOM 4823 N N . GLY B 1 245 ? 7.288 10.783 -26.659 1.00 18.96 222 GLY B N 1
ATOM 4824 C CA . GLY B 1 245 ? 7.953 10.965 -27.934 1.00 18.79 222 GLY B CA 1
ATOM 4825 C C . GLY B 1 245 ? 9.216 10.129 -28.025 1.00 20.12 222 GLY B C 1
ATOM 4826 O O . GLY B 1 245 ? 9.534 9.591 -29.083 1.00 19.98 222 GLY B O 1
ATOM 4827 N N . LEU B 1 246 ? 9.931 10.021 -26.908 1.00 19.09 223 LEU B N 1
ATOM 4828 C CA . LEU B 1 246 ? 11.166 9.248 -26.842 1.00 17.63 223 LEU B CA 1
ATOM 4829 C C . LEU B 1 246 ? 10.930 7.763 -27.040 1.00 19.28 223 LEU B C 1
ATOM 4830 O O . LEU B 1 246 ? 11.788 7.057 -27.562 1.00 20.99 223 LEU B O 1
ATOM 4835 N N . GLU B 1 247 ? 9.772 7.282 -26.606 1.00 21.51 224 GLU B N 1
ATOM 4836 C CA . GLU B 1 247 ? 9.472 5.865 -26.720 1.00 21.31 224 GLU B CA 1
ATOM 4837 C C . GLU B 1 247 ? 9.357 5.458 -28.184 1.00 20.71 224 GLU B C 1
ATOM 4838 O O . GLU B 1 247 ? 9.736 4.357 -28.565 1.00 21.63 224 GLU B O 1
ATOM 4844 N N . LYS B 1 248 ? 8.855 6.365 -29.007 1.00 18.42 225 LYS B N 1
ATOM 4845 C CA . LYS B 1 248 ? 8.725 6.083 -30.433 1.00 16.74 225 LYS B CA 1
ATOM 4846 C C . LYS B 1 248 ? 10.093 6.032 -31.135 1.00 19.95 225 LYS B C 1
ATOM 4847 O O . LYS B 1 248 ? 10.218 5.471 -32.221 1.00 21.56 225 LYS B O 1
ATOM 4853 N N . LEU B 1 249 ? 11.117 6.605 -30.499 1.00 19.68 226 LEU B N 1
ATOM 4854 C CA . LEU B 1 249 ? 12.478 6.630 -31.043 1.00 18.77 226 LEU B CA 1
ATOM 4855 C C . LEU B 1 249 ? 13.410 5.608 -30.389 1.00 21.20 226 LEU B C 1
ATOM 4856 O O . LEU B 1 249 ? 14.618 5.614 -30.636 1.00 22.25 226 LEU B O 1
ATOM 4861 N N . GLY B 1 250 ? 12.855 4.744 -29.546 1.00 16.94 227 GLY B N 1
ATOM 4862 C CA . GLY B 1 250 ? 13.639 3.699 -28.913 1.00 19.06 227 GLY B CA 1
ATOM 4863 C C . GLY B 1 250 ? 14.770 4.185 -28.023 1.00 21.75 227 GLY B C 1
ATOM 4864 O O . GLY B 1 250 ? 15.796 3.525 -27.905 1.00 22.29 227 GLY B O 1
ATOM 4865 N N . PHE B 1 251 ? 14.595 5.339 -27.393 1.00 17.15 228 PHE B N 1
ATOM 4866 C CA . PHE B 1 251 ? 15.621 5.838 -26.476 1.00 16.71 228 PHE B CA 1
ATOM 4867 C C . PHE B 1 251 ? 15.766 4.950 -25.242 1.00 18.42 228 PHE B C 1
ATOM 4868 O O . PHE B 1 251 ? 14.805 4.327 -24.799 1.00 17.64 228 PHE B O 1
ATOM 4876 N N A ASP B 1 252 ? 16.962 4.916 -24.669 0.63 14.87 229 ASP B N 1
ATOM 4877 N N B ASP B 1 252 ? 16.982 4.893 -24.709 0.37 15.33 229 ASP B N 1
ATOM 4878 C CA A ASP B 1 252 ? 17.235 4.001 -23.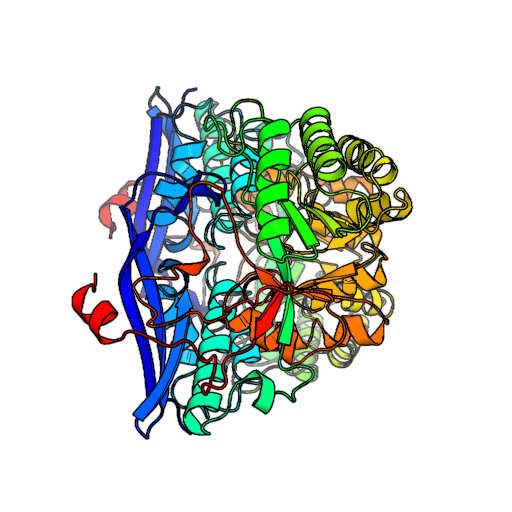562 0.63 15.23 229 ASP B CA 1
ATOM 4879 C CA B ASP B 1 252 ? 17.299 4.056 -23.554 0.37 15.99 229 ASP B CA 1
ATOM 4880 C C A ASP B 1 252 ? 16.988 4.597 -22.169 0.63 13.94 229 ASP B C 1
ATOM 4881 C C B ASP B 1 252 ? 16.766 4.637 -22.261 0.37 14.24 229 ASP B C 1
ATOM 4882 O O A ASP B 1 252 ? 16.774 3.860 -21.203 0.63 12.81 229 ASP B O 1
ATOM 4883 O O B ASP B 1 252 ? 16.179 3.933 -21.441 0.37 15.71 229 ASP B O 1
ATOM 4892 N N . TRP B 1 253 ? 17.012 5.924 -22.064 1.00 16.68 230 TRP B N 1
ATOM 4893 C CA . TRP B 1 253 ? 16.565 6.587 -20.847 1.00 14.31 230 TRP B CA 1
ATOM 4894 C C . TRP B 1 253 ? 16.239 8.045 -21.037 1.00 15.39 230 TRP B C 1
ATOM 4895 O O . TRP B 1 253 ? 16.731 8.687 -21.967 1.00 14.50 230 TRP B O 1
ATOM 4906 N N . ILE B 1 254 ? 15.392 8.540 -20.142 1.00 13.97 231 ILE B N 1
ATOM 4907 C CA . ILE B 1 254 ? 15.139 9.962 -19.997 1.00 11.60 231 ILE B CA 1
ATOM 4908 C C . ILE B 1 254 ? 15.702 10.384 -18.644 1.00 15.39 231 ILE B C 1
ATOM 4909 O O . ILE B 1 254 ? 15.509 9.699 -17.635 1.00 16.62 231 ILE B O 1
ATOM 4914 N N . GLU B 1 255 ? 16.420 11.499 -18.638 1.00 13.34 232 GLU B N 1
ATOM 4915 C CA . GLU B 1 255 ? 17.135 11.956 -17.453 1.00 14.27 232 GLU B CA 1
ATOM 4916 C C . GLU B 1 255 ? 16.708 13.366 -17.053 1.00 15.90 232 GLU B C 1
ATOM 4917 O O . GLU B 1 255 ? 16.616 14.258 -17.895 1.00 13.10 232 GLU B O 1
ATOM 4923 N N . GLU B 1 256 ? 16.428 13.533 -15.760 1.00 14.32 233 GLU B N 1
ATOM 4924 C CA . GLU B 1 256 ? 16.137 14.835 -15.139 1.00 17.79 233 GLU B CA 1
ATOM 4925 C C . GLU B 1 256 ? 15.299 15.836 -15.961 1.00 15.11 233 GLU B C 1
ATOM 4926 O O . GLU B 1 256 ? 15.722 16.972 -16.174 1.00 14.29 233 GLU B O 1
ATOM 4932 N N . PRO B 1 257 ? 14.098 15.426 -16.408 1.00 15.64 234 PRO B N 1
ATOM 4933 C CA . PRO B 1 257 ? 13.276 16.392 -17.144 1.00 12.84 234 PRO B CA 1
ATOM 4934 C C . PRO B 1 257 ? 12.417 17.246 -16.216 1.00 16.19 234 PRO B C 1
ATOM 4935 O O . PRO B 1 257 ? 11.755 18.155 -16.702 1.00 14.75 234 PRO B O 1
ATOM 4939 N N . MET B 1 258 ? 12.417 16.947 -14.912 1.00 15.33 235 MET B N 1
ATOM 4940 C CA . MET B 1 258 ? 11.600 17.698 -13.950 1.00 16.42 235 MET B CA 1
ATOM 4941 C C . MET B 1 258 ? 12.419 18.074 -12.713 1.00 11.94 235 MET B C 1
ATOM 4942 O O . MET B 1 258 ? 13.510 17.549 -12.499 1.00 13.59 235 MET B O 1
ATOM 4947 N N . ASP B 1 259 ? 11.900 19.007 -11.920 1.00 15.22 236 ASP B N 1
ATOM 4948 C CA . ASP B 1 259 ? 12.594 19.422 -10.711 1.00 13.86 236 ASP B CA 1
ATOM 4949 C C . ASP B 1 259 ? 12.716 18.228 -9.760 1.00 13.86 236 ASP B C 1
ATOM 4950 O O . ASP B 1 259 ? 11.715 17.725 -9.250 1.00 16.84 236 ASP B O 1
ATOM 4955 N N . GLU B 1 260 ? 13.944 17.778 -9.528 1.00 13.74 237 GLU B N 1
ATOM 4956 C CA . GLU B 1 260 ? 14.178 16.602 -8.680 1.00 13.07 237 GLU B CA 1
ATOM 4957 C C . GLU B 1 260 ? 13.825 16.819 -7.215 1.00 15.66 237 GLU B C 1
ATOM 4958 O O . GLU B 1 260 ? 13.854 15.876 -6.427 1.00 13.83 237 GLU B O 1
ATOM 4964 N N . GLN B 1 261 ? 13.502 18.051 -6.841 1.00 15.29 238 GLN B N 1
ATOM 4965 C CA . GLN B 1 261 ? 13.011 18.280 -5.485 1.00 15.07 238 GLN B CA 1
ATOM 4966 C C . GLN B 1 261 ? 11.633 17.643 -5.283 1.00 13.89 238 GLN B C 1
ATOM 4967 O O . GLN B 1 261 ? 11.196 17.448 -4.145 1.00 15.81 238 GLN B O 1
ATOM 4973 N N . SER B 1 262 ? 10.977 17.276 -6.387 1.00 12.72 239 SER B N 1
ATOM 4974 C CA . SER B 1 262 ? 9.675 16.597 -6.318 1.00 13.02 239 SER B CA 1
ATOM 4975 C C . SER B 1 262 ? 9.806 15.108 -6.600 1.00 15.16 239 SER B C 1
ATOM 4976 O O . SER B 1 262 ? 9.619 14.664 -7.730 1.00 15.33 239 SER B O 1
ATOM 4979 N N . LEU B 1 263 ? 10.130 14.344 -5.563 1.00 14.93 240 LEU B N 1
ATOM 4980 C CA . LEU B 1 263 ? 10.136 12.892 -5.652 1.00 17.09 240 LEU B CA 1
ATOM 4981 C C . LEU B 1 263 ? 8.814 12.350 -6.202 1.00 14.93 240 LEU B C 1
ATOM 4982 O O . LEU B 1 263 ? 8.814 11.432 -7.009 1.00 15.92 240 LEU B O 1
ATOM 4987 N N . SER B 1 264 ? 7.691 12.910 -5.759 1.00 13.44 241 SER B N 1
ATOM 4988 C CA . SER B 1 264 ? 6.390 12.402 -6.180 1.00 14.68 241 SER B CA 1
ATOM 4989 C C . SER B 1 264 ? 6.169 12.560 -7.683 1.00 15.50 241 SER B C 1
ATOM 4990 O O . SER B 1 264 ? 5.504 11.729 -8.300 1.00 14.63 241 SER B O 1
ATOM 4993 N N . SER B 1 265 ? 6.699 13.632 -8.264 1.00 14.94 242 SER B N 1
ATOM 4994 C CA . SER B 1 265 ? 6.563 13.835 -9.699 1.00 13.35 242 SER B CA 1
ATOM 4995 C C . SER B 1 265 ? 7.288 12.724 -10.459 1.00 14.62 242 SER B C 1
ATOM 4996 O O . SER B 1 265 ? 6.829 12.266 -11.511 1.00 15.04 242 SER B O 1
ATOM 4999 N N . TYR B 1 266 ? 8.426 12.301 -9.916 1.00 14.13 243 TYR B N 1
ATOM 5000 C CA . TYR B 1 266 ? 9.226 11.252 -10.540 1.00 13.89 243 TYR B CA 1
ATOM 5001 C C . TYR B 1 266 ? 8.580 9.880 -10.416 1.00 17.79 243 TYR B C 1
ATOM 5002 O O . TYR B 1 266 ? 8.618 9.087 -11.376 1.00 16.07 243 TYR B O 1
ATOM 5011 N N . LYS B 1 267 ? 7.968 9.602 -9.261 1.00 12.58 244 LYS B N 1
ATOM 5012 C CA . LYS B 1 267 ? 7.161 8.391 -9.135 1.00 13.91 244 LYS B CA 1
ATOM 5013 C C . LYS B 1 267 ? 6.037 8.368 -10.182 1.00 13.27 244 LYS B C 1
ATOM 5014 O O . LYS B 1 267 ? 5.827 7.356 -10.864 1.00 15.97 244 LYS B O 1
ATOM 5020 N N . TRP B 1 268 ? 5.331 9.488 -10.314 1.00 13.62 245 TRP B N 1
ATOM 5021 C CA . TRP B 1 268 ? 4.262 9.611 -11.303 1.00 14.17 245 TRP B CA 1
ATOM 5022 C C . TRP B 1 268 ? 4.805 9.421 -12.716 1.00 15.56 245 TRP B C 1
ATOM 5023 O O . TRP B 1 268 ? 4.243 8.655 -13.502 1.00 13.23 245 TRP B O 1
ATOM 5034 N N . LEU B 1 269 ? 5.907 10.090 -13.047 1.00 12.92 246 LEU B N 1
ATOM 5035 C CA . LEU B 1 269 ? 6.405 9.997 -14.417 1.00 14.12 246 LEU B CA 1
ATOM 5036 C C . LEU B 1 269 ? 6.866 8.582 -14.748 1.00 11.74 246 LEU B C 1
ATOM 5037 O O . LEU B 1 269 ? 6.549 8.066 -15.815 1.00 13.58 246 LEU B O 1
ATOM 5042 N N . SER B 1 270 ? 7.627 7.966 -13.845 1.00 16.03 247 SER B N 1
ATOM 5043 C CA . SER B 1 270 ? 8.081 6.593 -14.045 1.00 15.26 247 SER B CA 1
ATOM 5044 C C . SER B 1 270 ? 6.907 5.636 -14.213 1.00 16.43 247 SER B C 1
ATOM 5045 O O . SER B 1 270 ? 6.914 4.774 -15.093 1.00 16.04 247 SER B O 1
ATOM 5048 N N . ASP B 1 271 ? 5.888 5.786 -13.374 1.00 14.09 248 ASP B N 1
ATOM 5049 C CA . ASP B 1 271 ? 4.706 4.926 -13.496 1.00 14.71 248 ASP B CA 1
ATOM 5050 C C . ASP B 1 271 ? 4.019 5.086 -14.846 1.00 19.19 248 ASP B C 1
ATOM 5051 O O . ASP B 1 271 ? 3.455 4.135 -15.387 1.00 18.79 248 ASP B O 1
ATOM 5056 N N . ASN B 1 272 ? 4.077 6.289 -15.399 1.00 13.61 249 ASN B N 1
ATOM 5057 C CA . ASN B 1 272 ? 3.390 6.551 -16.652 1.00 13.57 249 ASN B CA 1
ATOM 5058 C C . ASN B 1 272 ? 4.184 6.125 -17.890 1.00 21.05 249 ASN B C 1
ATOM 5059 O O . ASN B 1 272 ? 3.621 5.587 -18.835 1.00 24.43 249 ASN B O 1
ATOM 5064 N N . LEU B 1 273 ? 5.490 6.349 -17.862 1.00 14.21 250 LEU B N 1
ATOM 5065 C CA . LEU B 1 273 ? 6.358 6.092 -19.011 1.00 14.25 250 LEU B CA 1
ATOM 5066 C C . LEU B 1 273 ? 6.872 4.658 -19.056 1.00 15.36 250 LEU B 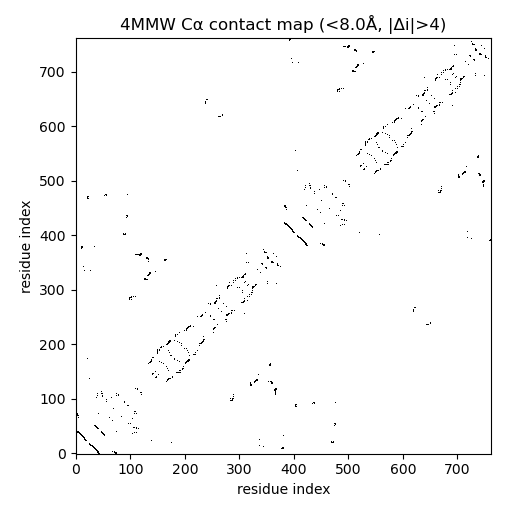C 1
ATOM 5067 O O . LEU B 1 273 ? 7.214 4.070 -18.024 1.00 16.20 250 LEU B O 1
ATOM 5072 N N . ASP B 1 274 ? 6.939 4.111 -20.266 1.00 14.82 251 ASP B N 1
ATOM 5073 C CA . ASP B 1 274 ? 7.613 2.839 -20.498 1.00 17.86 251 ASP B CA 1
ATOM 5074 C C . ASP B 1 274 ? 9.128 3.014 -20.484 1.00 16.30 251 ASP B C 1
ATOM 5075 O O . ASP B 1 274 ? 9.855 2.169 -19.948 1.00 17.90 251 ASP B O 1
ATOM 5080 N N . ILE B 1 275 ? 9.606 4.099 -21.088 1.00 13.88 252 ILE B N 1
ATOM 5081 C CA . ILE B 1 275 ? 11.045 4.364 -21.127 1.00 13.80 252 ILE B CA 1
ATOM 5082 C C . ILE B 1 275 ? 11.623 4.529 -19.717 1.00 15.39 252 ILE B C 1
ATOM 5083 O O . ILE B 1 275 ? 11.008 5.158 -18.851 1.00 14.16 252 ILE B O 1
ATOM 5088 N N . PRO B 1 276 ? 12.795 3.931 -19.470 1.00 14.97 253 PRO B N 1
ATOM 5089 C CA . PRO B 1 276 ? 13.411 4.073 -18.146 1.00 12.08 253 PRO B CA 1
ATOM 5090 C C . PRO B 1 276 ? 13.732 5.524 -17.771 1.00 14.22 253 PRO B C 1
ATOM 5091 O O . PRO B 1 276 ? 14.249 6.290 -18.586 1.00 15.18 253 PRO B O 1
ATOM 5095 N N . VAL B 1 277 ? 13.385 5.887 -16.536 1.00 15.00 254 VAL B N 1
ATOM 5096 C CA . VAL B 1 277 ? 13.720 7.185 -15.964 1.00 14.44 254 VAL B CA 1
ATOM 5097 C C . VAL B 1 277 ? 14.925 7.008 -15.069 1.00 13.98 254 VAL B C 1
ATOM 5098 O O . VAL B 1 277 ? 14.942 6.105 -14.223 1.00 15.52 254 VAL B O 1
ATOM 5102 N N . VAL B 1 278 ? 15.936 7.852 -15.259 1.00 12.80 255 VAL B N 1
ATOM 5103 C CA . VAL B 1 278 ? 17.146 7.765 -14.441 1.00 13.79 255 VAL B CA 1
ATOM 5104 C C . VAL B 1 278 ? 17.248 8.990 -13.523 1.00 14.32 255 VAL B C 1
ATOM 5105 O O . VAL B 1 278 ? 16.983 10.118 -13.939 1.00 15.50 255 VAL B O 1
ATOM 5109 N N . GLY B 1 279 ? 17.592 8.758 -12.256 1.00 15.14 256 GLY B N 1
ATOM 5110 C CA . GLY B 1 279 ? 17.754 9.845 -11.300 1.00 14.09 256 GLY B CA 1
ATOM 5111 C C . GLY B 1 279 ? 17.928 9.307 -9.888 1.00 13.49 256 GLY B C 1
ATOM 5112 O O . GLY B 1 279 ? 17.866 8.105 -9.682 1.00 14.00 256 GLY B O 1
ATOM 5113 N N . PRO B 1 280 ? 18.144 10.195 -8.903 1.00 12.25 257 PRO B N 1
ATOM 5114 C CA . PRO B 1 280 ? 18.218 11.645 -9.082 1.00 11.86 257 PRO B CA 1
ATOM 5115 C C . PRO B 1 280 ? 19.662 12.082 -9.252 1.00 15.48 257 PRO B C 1
ATOM 5116 O O . PRO B 1 280 ? 20.533 11.561 -8.562 1.00 14.44 257 PRO B O 1
ATOM 5120 N N . GLU B 1 281 ? 19.929 13.025 -10.149 1.00 14.38 258 GLU B N 1
ATOM 5121 C CA . GLU B 1 281 ? 21.300 13.495 -10.286 1.00 14.92 258 GLU B CA 1
ATOM 5122 C C . GLU B 1 281 ? 21.637 14.588 -9.298 1.00 13.55 258 GLU B C 1
ATOM 5123 O O . GLU B 1 281 ? 22.653 14.511 -8.611 1.00 18.55 258 GLU B O 1
ATOM 5129 N N . SER B 1 282 ? 20.785 15.609 -9.218 1.00 16.12 259 SER B N 1
ATOM 5130 C CA . SER B 1 282 ? 21.161 16.828 -8.510 1.00 17.68 259 SER B CA 1
ATOM 5131 C C . SER B 1 282 ? 20.590 16.947 -7.097 1.00 15.79 259 SER B C 1
ATOM 5132 O O . SER B 1 282 ? 21.014 17.808 -6.339 1.00 17.09 259 SER B O 1
ATOM 5135 N N . ALA B 1 283 ? 19.628 16.098 -6.756 1.00 14.55 260 ALA B N 1
ATOM 5136 C CA . ALA B 1 283 ? 19.013 16.146 -5.445 1.00 12.36 260 ALA B CA 1
ATOM 5137 C C . ALA B 1 283 ? 20.044 15.992 -4.330 1.00 17.24 260 ALA B C 1
ATOM 5138 O O . ALA B 1 283 ? 20.998 15.228 -4.444 1.00 15.92 260 ALA B O 1
ATOM 5140 N N . ALA B 1 284 ? 19.832 16.736 -3.253 1.00 15.99 261 ALA B N 1
ATOM 5141 C CA . ALA B 1 284 ? 20.660 16.651 -2.060 1.00 17.24 261 ALA B CA 1
ATOM 5142 C C . ALA B 1 284 ? 20.400 15.352 -1.306 1.00 19.85 261 ALA B C 1
ATOM 5143 O O . ALA B 1 284 ? 19.569 14.539 -1.713 1.00 20.78 261 ALA B O 1
ATOM 5145 N N . GLY B 1 285 ? 21.092 15.173 -0.185 1.00 14.33 262 GLY B N 1
ATOM 5146 C CA . GLY B 1 285 ? 20.821 14.042 0.688 1.00 12.79 262 GLY B CA 1
ATOM 5147 C C . GLY B 1 285 ? 21.657 12.800 0.423 1.00 15.23 262 GLY B C 1
ATOM 5148 O O . GLY B 1 285 ? 21.446 11.772 1.063 1.00 13.92 262 GLY B O 1
ATOM 5149 N N . LYS B 1 286 ? 22.596 12.887 -0.527 1.00 15.54 263 LYS B N 1
ATOM 5150 C CA . LYS B 1 286 ? 23.587 11.823 -0.738 1.00 12.49 263 LYS B CA 1
ATOM 5151 C C . LYS B 1 286 ? 22.944 10.446 -0.941 1.00 15.46 263 LYS B C 1
ATOM 5152 O O . LYS B 1 286 ? 21.911 10.331 -1.611 1.00 14.92 263 LYS B O 1
ATOM 5158 N N . HIS B 1 287 ? 23.527 9.410 -0.340 1.00 13.91 264 HIS B N 1
ATOM 5159 C CA . HIS B 1 287 ? 23.011 8.060 -0.510 1.00 16.25 264 HIS B CA 1
ATOM 5160 C C . HIS B 1 287 ? 21.709 7.865 0.255 1.00 18.25 264 HIS B C 1
ATOM 5161 O O . HIS B 1 287 ? 20.878 7.046 -0.135 1.00 17.47 264 HIS B O 1
ATOM 5168 N N . TRP B 1 288 ? 21.534 8.619 1.341 1.00 13.53 265 TRP B N 1
ATOM 5169 C CA . TRP B 1 288 ? 20.318 8.511 2.141 1.00 13.08 265 TRP B CA 1
ATOM 5170 C C . TRP B 1 288 ? 19.107 8.864 1.297 1.00 16.95 265 TRP B C 1
ATOM 5171 O O . TRP B 1 288 ? 18.107 8.136 1.281 1.00 17.30 265 TRP B O 1
ATOM 5182 N N . HIS B 1 289 ? 19.186 9.991 0.594 1.00 15.64 266 HIS B N 1
ATOM 5183 C CA . HIS B 1 289 ? 18.021 10.424 -0.164 1.00 16.00 266 HIS B CA 1
ATOM 5184 C C . HIS B 1 289 ? 17.819 9.535 -1.395 1.00 13.81 266 HIS B C 1
ATOM 5185 O O . HIS B 1 289 ? 16.687 9.290 -1.827 1.00 15.01 266 HIS B O 1
ATOM 5192 N N . ARG B 1 290 ? 18.911 9.006 -1.927 1.00 14.43 267 ARG B N 1
ATOM 5193 C CA . ARG B 1 290 ? 18.811 8.096 -3.062 1.00 15.62 267 ARG B CA 1
ATOM 5194 C C . ARG B 1 290 ? 18.138 6.783 -2.688 1.00 13.90 267 ARG B C 1
ATOM 5195 O O . ARG B 1 290 ? 17.437 6.187 -3.498 1.00 14.34 267 ARG B O 1
ATOM 5203 N N . ALA B 1 291 ? 18.298 6.361 -1.436 1.00 13.13 268 ALA B N 1
ATOM 5204 C CA . ALA B 1 291 ? 17.538 5.207 -0.965 1.00 13.67 268 ALA B CA 1
ATOM 5205 C C . ALA B 1 291 ? 16.036 5.480 -1.046 1.00 14.66 268 ALA B C 1
ATOM 5206 O O . ALA B 1 291 ? 15.247 4.578 -1.352 1.00 14.19 268 ALA B O 1
ATOM 5208 N N . GLU B 1 292 ? 15.645 6.728 -0.802 1.00 13.96 269 GLU B N 1
ATOM 5209 C CA . GLU B 1 292 ? 14.228 7.081 -0.833 1.00 13.27 269 GLU B CA 1
ATOM 5210 C C . GLU B 1 292 ? 13.669 6.970 -2.240 1.00 16.27 269 GLU B C 1
ATOM 5211 O O . GLU B 1 292 ? 12.507 6.602 -2.421 1.00 13.93 269 GLU B O 1
ATOM 5217 N N . TRP B 1 293 ? 14.508 7.266 -3.233 1.00 14.05 270 TRP B N 1
ATOM 5218 C CA . TRP B 1 293 ? 14.103 7.129 -4.628 1.00 14.81 270 TRP B CA 1
ATOM 5219 C C . TRP B 1 293 ? 13.865 5.673 -4.991 1.00 18.03 270 TRP B C 1
ATOM 5220 O O . TRP B 1 293 ? 12.928 5.355 -5.709 1.00 15.38 270 TRP B O 1
ATOM 5231 N N . ILE B 1 294 ? 14.699 4.778 -4.476 1.00 14.84 271 ILE B N 1
ATOM 5232 C CA . ILE B 1 294 ? 14.445 3.354 -4.678 1.00 14.70 271 ILE B CA 1
ATOM 5233 C C . ILE B 1 294 ? 13.164 2.895 -3.974 1.00 16.68 271 ILE B C 1
ATOM 5234 O O . ILE B 1 294 ? 12.313 2.234 -4.585 1.00 17.17 271 ILE B O 1
ATOM 5239 N N . LYS B 1 295 ? 13.026 3.268 -2.703 1.00 17.61 272 LYS B N 1
ATOM 5240 C CA . LYS B 1 295 ? 11.910 2.832 -1.870 1.00 17.23 272 LYS B CA 1
ATOM 5241 C C . LYS B 1 295 ? 10.575 3.249 -2.481 1.00 23.16 272 LYS B C 1
ATOM 5242 O O . LYS B 1 295 ? 9.617 2.470 -2.501 1.00 20.59 272 LYS B O 1
ATOM 5248 N N . ALA B 1 296 ? 10.528 4.467 -3.007 1.00 15.40 273 ALA B N 1
ATOM 5249 C CA . ALA B 1 296 ? 9.283 5.017 -3.532 1.00 16.64 273 ALA B CA 1
ATOM 5250 C C . ALA B 1 296 ? 9.030 4.648 -4.992 1.00 15.96 273 ALA B C 1
ATOM 5251 O O . ALA B 1 296 ? 7.979 4.980 -5.546 1.00 21.42 273 ALA B O 1
ATOM 5253 N N . GLY B 1 297 ? 9.996 3.993 -5.631 1.00 16.88 274 GLY B N 1
ATOM 5254 C CA . GLY B 1 297 ? 9.895 3.711 -7.056 1.00 18.26 274 GLY B CA 1
ATOM 5255 C C . GLY B 1 297 ? 9.893 4.962 -7.928 1.00 17.64 274 GLY B C 1
ATOM 5256 O O . GLY B 1 297 ? 9.138 5.047 -8.912 1.00 18.44 274 GLY B O 1
ATOM 5257 N N . ALA B 1 298 ? 10.746 5.930 -7.589 1.00 13.35 275 ALA B N 1
ATOM 5258 C CA . ALA B 1 298 ? 10.761 7.208 -8.301 1.00 16.68 275 ALA B CA 1
ATOM 5259 C C . ALA B 1 298 ? 11.594 7.156 -9.580 1.00 17.52 275 ALA B C 1
ATOM 5260 O O . ALA B 1 298 ? 11.576 8.083 -10.388 1.00 19.77 275 ALA B O 1
ATOM 5262 N N . CYS B 1 299 ? 12.356 6.085 -9.749 1.00 14.68 276 CYS B N 1
ATOM 5263 C CA . CYS B 1 299 ? 13.178 5.954 -10.942 1.00 13.72 276 CYS B CA 1
ATOM 5264 C C . CYS B 1 299 ? 13.374 4.480 -11.270 1.00 16.43 276 CYS B C 1
ATOM 5265 O O . CYS B 1 299 ? 13.169 3.619 -10.410 1.00 20.15 276 CYS B O 1
ATOM 5268 N N . ASP B 1 300 ? 13.788 4.198 -12.505 1.00 13.26 277 ASP B N 1
ATOM 5269 C CA . ASP B 1 300 ? 14.067 2.837 -12.938 1.00 11.53 277 ASP B CA 1
ATOM 5270 C C . ASP B 1 300 ? 15.555 2.542 -12.904 1.00 15.43 277 ASP B C 1
ATOM 5271 O O . ASP B 1 300 ? 15.966 1.384 -12.845 1.00 15.60 277 ASP B O 1
ATOM 5276 N N . ILE B 1 301 ? 16.350 3.604 -12.947 1.00 14.42 278 ILE B N 1
ATOM 5277 C CA . ILE B 1 301 ? 17.803 3.503 -12.900 1.00 14.18 278 ILE B CA 1
ATOM 5278 C C . ILE B 1 301 ? 18.247 4.589 -11.939 1.00 15.31 278 ILE B C 1
ATOM 5279 O O . ILE B 1 301 ? 17.816 5.736 -12.068 1.00 15.22 278 ILE B O 1
ATOM 5284 N N . LEU B 1 302 ? 19.079 4.243 -10.961 1.00 12.24 279 LEU B N 1
ATOM 5285 C CA . LEU B 1 302 ? 19.541 5.245 -9.996 1.00 10.00 279 LEU B CA 1
ATOM 5286 C C . LEU B 1 302 ? 20.636 6.117 -10.608 1.00 14.41 279 LEU B C 1
ATOM 5287 O O . LEU B 1 302 ? 21.241 5.754 -11.625 1.00 15.42 279 LEU B O 1
ATOM 5292 N N . ARG B 1 303 ? 20.881 7.277 -10.001 1.00 12.85 280 ARG B N 1
ATOM 5293 C CA . ARG B 1 303 ? 21.990 8.124 -10.429 1.00 12.63 280 ARG B CA 1
ATOM 5294 C C . ARG B 1 303 ? 22.790 8.555 -9.216 1.00 13.97 280 ARG B C 1
ATOM 5295 O O . ARG B 1 303 ? 22.232 8.782 -8.130 1.00 14.18 280 ARG B O 1
ATOM 5303 N N . THR B 1 304 ? 24.104 8.612 -9.395 1.00 12.44 281 THR B N 1
ATOM 5304 C CA . THR B 1 304 ? 24.987 9.164 -8.377 1.00 14.62 281 THR B CA 1
ATOM 5305 C C . THR B 1 304 ? 26.072 9.947 -9.096 1.00 16.88 281 THR B C 1
ATOM 5306 O O . THR B 1 304 ? 26.056 10.038 -10.318 1.00 15.98 281 THR B O 1
ATOM 5310 N N . GLY B 1 305 ? 26.983 10.546 -8.337 1.00 15.22 282 GLY B N 1
ATOM 5311 C CA . GLY B 1 305 ? 28.129 11.229 -8.918 1.00 12.67 282 GLY B CA 1
ATOM 5312 C C . GLY B 1 305 ? 28.993 11.710 -7.783 1.00 14.57 282 GLY B C 1
ATOM 5313 O O . GLY B 1 305 ? 28.476 12.039 -6.705 1.00 16.08 282 GLY B O 1
ATOM 5314 N N . VAL B 1 306 ? 30.302 11.739 -7.999 1.00 13.57 283 VAL B N 1
ATOM 5315 C CA . VAL B 1 306 ? 31.207 12.141 -6.929 1.00 17.56 283 VAL B CA 1
ATOM 5316 C C . VAL B 1 306 ? 30.876 13.537 -6.405 1.00 18.14 283 VAL B C 1
ATOM 5317 O O . VAL B 1 306 ? 30.811 13.760 -5.190 1.00 16.56 283 VAL B O 1
ATOM 5321 N N . ASN B 1 307 ? 30.627 14.469 -7.315 1.00 14.94 284 ASN B N 1
ATOM 5322 C CA . ASN B 1 307 ? 30.285 15.823 -6.901 1.00 14.63 284 ASN B CA 1
ATOM 5323 C C . ASN B 1 307 ? 28.889 15.926 -6.337 1.00 16.28 284 ASN B C 1
ATOM 5324 O O . ASN B 1 307 ? 28.619 16.796 -5.505 1.00 20.77 284 ASN B O 1
ATOM 5329 N N . ASP B 1 308 ? 27.997 15.035 -6.763 1.00 11.78 285 ASP B N 1
ATOM 5330 C CA . ASP B 1 308 ? 26.605 15.146 -6.326 1.00 14.33 285 ASP B CA 1
ATOM 5331 C C . ASP B 1 308 ? 26.322 14.590 -4.937 1.00 15.70 285 ASP B C 1
ATOM 5332 O O . ASP B 1 308 ? 25.392 15.054 -4.267 1.00 17.95 285 ASP B O 1
ATOM 5337 N N . VAL B 1 309 ? 27.094 13.600 -4.499 1.00 14.33 286 VAL B N 1
ATOM 5338 C CA . VAL B 1 309 ? 26.813 12.985 -3.208 1.00 13.05 286 VAL B CA 1
ATOM 5339 C C . VAL B 1 309 ? 27.945 13.174 -2.207 1.00 14.90 286 VAL B C 1
ATOM 5340 O O . VAL B 1 309 ? 27.908 12.625 -1.116 1.00 17.72 286 VAL B O 1
ATOM 5344 N N . GLY B 1 310 ? 28.947 13.967 -2.573 1.00 16.19 287 GLY B N 1
ATOM 5345 C CA . GLY B 1 310 ? 29.954 14.356 -1.604 1.00 13.15 287 GLY B CA 1
ATOM 5346 C C . GLY B 1 310 ? 31.213 13.506 -1.539 1.00 17.69 287 GLY B C 1
ATOM 5347 O O . GLY B 1 310 ? 31.862 13.451 -0.496 1.00 16.24 287 GLY B O 1
ATOM 5348 N N . GLY B 1 311 ? 31.582 12.858 -2.643 1.00 15.16 288 GLY B N 1
ATOM 5349 C CA . GLY B 1 311 ? 32.859 12.163 -2.684 1.00 12.02 288 GLY B CA 1
ATOM 5350 C C . GLY B 1 311 ? 32.830 10.766 -3.266 1.00 15.49 288 GLY B C 1
ATOM 5351 O O . GLY B 1 311 ? 31.769 10.215 -3.565 1.00 14.38 288 GLY B O 1
ATOM 5352 N N . ILE B 1 312 ? 34.016 10.197 -3.433 1.00 14.20 289 ILE B N 1
ATOM 5353 C CA . ILE B 1 312 ? 34.137 8.815 -3.871 1.00 14.18 289 ILE B CA 1
ATOM 5354 C C . ILE B 1 312 ? 33.498 7.885 -2.848 1.00 16.09 289 ILE B C 1
ATOM 5355 O O . ILE B 1 312 ? 32.742 6.980 -3.202 1.00 16.69 289 ILE B O 1
ATOM 5360 N N . THR B 1 313 ? 33.761 8.147 -1.571 1.00 14.98 290 THR B N 1
ATOM 5361 C CA . THR B 1 313 ? 33.236 7.296 -0.507 1.00 17.89 290 THR B CA 1
ATOM 5362 C C . THR B 1 313 ? 31.699 7.146 -0.555 1.00 18.72 290 THR B C 1
ATOM 5363 O O . THR B 1 313 ? 31.199 6.034 -0.689 1.00 16.68 290 THR B O 1
ATOM 5367 N N . PRO B 1 314 ? 30.947 8.256 -0.505 1.00 14.87 291 PRO B N 1
ATOM 5368 C CA . PRO B 1 314 ? 29.496 8.063 -0.612 1.00 12.29 291 PRO B CA 1
ATOM 5369 C C . PRO B 1 314 ? 29.009 7.627 -2.006 1.00 15.16 291 PRO B C 1
ATOM 5370 O O . PRO B 1 314 ? 27.930 7.033 -2.098 1.00 14.93 291 PRO B O 1
ATOM 5374 N N . ALA B 1 315 ? 29.759 7.918 -3.063 1.00 15.12 292 ALA B N 1
ATOM 5375 C CA . ALA B 1 315 ? 29.362 7.439 -4.386 1.00 15.79 292 ALA B CA 1
ATOM 5376 C C . ALA B 1 315 ? 29.369 5.916 -4.385 1.00 13.82 292 ALA B C 1
ATOM 5377 O O . ALA B 1 315 ? 28.442 5.281 -4.899 1.00 15.32 292 ALA B O 1
ATOM 5379 N N . LEU B 1 316 ? 30.399 5.332 -3.775 1.00 12.68 293 LEU B N 1
ATOM 5380 C CA . LEU B 1 316 ? 30.482 3.877 -3.679 1.00 15.74 293 LEU B CA 1
ATOM 5381 C C . LEU B 1 316 ? 29.298 3.317 -2.892 1.00 16.91 293 LEU B C 1
ATOM 5382 O O . LEU B 1 316 ? 28.736 2.294 -3.266 1.00 14.81 293 LEU B O 1
ATOM 5387 N N . LYS B 1 317 ? 28.924 3.993 -1.808 1.00 13.48 294 LYS B N 1
ATOM 5388 C CA . LYS B 1 317 ? 27.748 3.590 -1.040 1.00 14.94 294 LYS B CA 1
ATOM 5389 C C . LYS B 1 317 ? 26.490 3.576 -1.907 1.00 15.57 294 LYS B C 1
ATOM 5390 O O . LYS B 1 317 ? 25.676 2.648 -1.815 1.00 14.55 294 LYS B O 1
ATOM 5396 N N A THR B 1 318 ? 26.320 4.600 -2.742 0.49 14.39 295 THR B N 1
ATOM 5397 N N B THR B 1 318 ? 26.337 4.593 -2.749 0.51 14.35 295 THR B N 1
ATOM 5398 C CA A THR B 1 318 ? 25.158 4.656 -3.627 0.49 13.98 295 THR B CA 1
ATOM 5399 C CA B THR B 1 318 ? 25.176 4.678 -3.626 0.51 14.05 295 THR B CA 1
ATOM 5400 C C A THR B 1 318 ? 25.189 3.497 -4.620 0.49 14.13 295 THR B C 1
ATOM 5401 C C B THR B 1 318 ? 25.188 3.537 -4.648 0.51 14.15 295 THR B C 1
ATOM 5402 O O A THR B 1 318 ? 24.158 2.885 -4.900 0.49 12.58 295 THR B O 1
ATOM 5403 O O B THR B 1 318 ? 24.144 2.971 -4.970 0.51 13.67 295 THR B O 1
ATOM 5410 N N . MET B 1 319 ? 26.373 3.191 -5.146 1.00 12.97 296 MET B N 1
ATOM 5411 C CA . MET B 1 319 ? 26.507 2.073 -6.086 1.00 14.25 296 MET B CA 1
ATOM 5412 C C . MET B 1 319 ? 26.093 0.755 -5.437 1.00 15.88 296 MET B C 1
ATOM 5413 O O . MET B 1 319 ? 25.396 -0.067 -6.044 1.00 13.37 296 MET B O 1
ATOM 5418 N N . HIS B 1 320 ? 26.531 0.558 -4.197 1.00 13.93 297 HIS B N 1
ATOM 5419 C CA . HIS B 1 320 ? 26.216 -0.653 -3.456 1.00 14.64 297 HIS B CA 1
ATOM 5420 C C . HIS B 1 320 ? 24.732 -0.743 -3.112 1.00 12.51 297 HIS B C 1
ATOM 5421 O O . HIS B 1 320 ? 24.124 -1.809 -3.217 1.00 15.11 297 HIS B O 1
ATOM 5428 N N . LEU B 1 321 ? 24.167 0.380 -2.689 1.00 13.87 298 LEU B N 1
ATOM 5429 C CA . LEU B 1 321 ? 22.727 0.487 -2.463 1.00 12.56 298 LEU B CA 1
ATOM 5430 C C . LEU B 1 321 ? 21.938 0.033 -3.698 1.00 14.45 298 LEU B C 1
ATOM 5431 O O . LEU B 1 321 ? 21.048 -0.815 -3.608 1.00 12.90 298 LEU B O 1
ATOM 5436 N N . ALA B 1 322 ? 22.273 0.598 -4.858 1.00 11.74 299 ALA B N 1
ATOM 5437 C CA . ALA B 1 322 ? 21.587 0.238 -6.092 1.00 12.79 299 ALA B CA 1
ATOM 5438 C C . ALA B 1 322 ? 21.770 -1.243 -6.409 1.00 12.98 299 ALA B C 1
ATOM 5439 O O . ALA B 1 322 ? 20.803 -1.929 -6.753 1.00 13.85 299 ALA B O 1
ATOM 5441 N N . GLU B 1 323 ? 22.995 -1.747 -6.274 1.00 11.83 300 GLU B N 1
ATOM 5442 C CA . GLU B 1 323 ? 23.269 -3.152 -6.585 1.00 14.13 300 GLU B CA 1
ATOM 5443 C C . GLU B 1 323 ? 22.404 -4.099 -5.746 1.00 12.95 300 GLU B C 1
ATOM 5444 O O . GLU B 1 323 ? 21.895 -5.103 -6.254 1.00 14.67 300 GLU B O 1
ATOM 5450 N N . ALA B 1 324 ? 22.215 -3.764 -4.480 1.00 13.83 301 ALA B N 1
ATOM 5451 C CA . ALA B 1 324 ? 21.424 -4.628 -3.596 1.00 12.46 301 ALA B CA 1
ATOM 5452 C C . ALA B 1 324 ? 19.966 -4.733 -4.054 1.00 12.61 301 ALA B C 1
ATOM 5453 O O . ALA B 1 324 ? 19.300 -5.734 -3.785 1.00 15.66 301 ALA B O 1
ATOM 5455 N N . PHE B 1 325 ? 19.479 -3.711 -4.758 1.00 12.82 302 PHE B N 1
ATOM 5456 C CA . PHE B 1 325 ? 18.141 -3.762 -5.341 1.00 14.27 302 PHE B CA 1
ATOM 5457 C C . PHE B 1 325 ? 18.151 -4.286 -6.771 1.00 15.48 302 PHE B C 1
ATOM 5458 O O . PHE B 1 325 ? 17.124 -4.304 -7.440 1.00 14.14 302 PHE B O 1
ATOM 5466 N N . GLY B 1 326 ? 19.313 -4.750 -7.224 1.00 15.87 303 GLY B N 1
ATOM 5467 C CA . GLY B 1 326 ? 19.436 -5.271 -8.570 1.00 14.14 303 GLY B CA 1
ATOM 5468 C C . GLY B 1 326 ? 19.303 -4.180 -9.611 1.00 12.92 303 GLY B C 1
ATOM 5469 O O . GLY B 1 326 ? 18.968 -4.462 -10.770 1.00 13.75 303 GLY B O 1
ATOM 5470 N N . MET B 1 327 ? 19.568 -2.938 -9.200 1.00 11.90 304 MET B N 1
ATOM 5471 C CA . MET B 1 327 ? 19.466 -1.787 -10.099 1.00 12.66 304 MET B CA 1
ATOM 5472 C C . MET B 1 327 ? 20.830 -1.342 -10.595 1.00 12.46 304 MET B C 1
ATOM 5473 O O . MET B 1 327 ? 21.849 -1.585 -9.948 1.00 15.28 304 MET B O 1
ATOM 5478 N N . GLU B 1 328 ? 20.834 -0.683 -11.747 1.00 12.59 305 GLU B N 1
ATOM 5479 C CA . GLU B 1 328 ? 22.011 0.052 -12.188 1.00 13.60 305 GLU B CA 1
ATOM 5480 C C . GLU B 1 328 ? 22.029 1.447 -11.573 1.00 15.16 305 GLU B C 1
ATOM 5481 O O . GLU B 1 328 ? 20.996 1.982 -11.193 1.00 13.91 305 GLU B O 1
ATOM 5487 N N . CYS B 1 329 ? 23.218 2.028 -11.473 1.00 12.27 306 CYS B N 1
ATOM 5488 C CA . CYS B 1 329 ? 23.363 3.372 -10.932 1.00 10.97 306 CYS B CA 1
ATOM 5489 C C . CYS B 1 329 ? 24.375 4.076 -11.812 1.00 12.86 306 CYS B C 1
ATOM 5490 O O . CYS B 1 329 ? 25.564 3.768 -11.761 1.00 17.79 306 CYS B O 1
ATOM 5493 N N . GLU B 1 330 ? 23.894 4.987 -12.656 1.00 12.29 307 GLU B N 1
ATOM 5494 C CA . GLU B 1 330 ? 24.769 5.615 -13.636 1.00 10.19 307 GLU B CA 1
ATOM 5495 C C . GLU B 1 330 ? 25.458 6.805 -12.995 1.00 15.27 307 GLU B C 1
ATOM 5496 O O . GLU B 1 330 ? 24.831 7.587 -12.282 1.00 16.49 307 GLU B O 1
ATOM 5502 N N . VAL B 1 331 ? 26.756 6.925 -13.250 1.00 15.66 308 VAL B N 1
ATOM 5503 C CA . VAL B 1 331 ? 27.597 7.842 -12.507 1.00 13.60 308 VAL B CA 1
ATOM 5504 C C . VAL B 1 331 ? 27.760 9.145 -13.261 1.00 17.07 308 VAL B C 1
ATOM 5505 O O . VAL B 1 331 ? 28.281 9.166 -14.375 1.00 17.01 308 VAL B O 1
ATOM 5509 N N . HIS B 1 332 ? 27.304 10.232 -12.649 1.00 15.73 309 HIS B N 1
ATOM 5510 C CA . HIS B 1 332 ? 27.340 11.525 -13.307 1.00 16.86 309 HIS B CA 1
ATOM 5511 C C . HIS B 1 332 ? 28.716 12.153 -13.260 1.00 20.36 309 HIS B C 1
ATOM 5512 O O . HIS B 1 332 ? 29.317 12.284 -12.186 1.00 18.26 309 HIS B O 1
ATOM 5519 N N . GLY B 1 333 ? 29.201 12.558 -14.432 1.00 15.84 310 GLY B N 1
ATOM 5520 C CA . GLY B 1 333 ? 30.392 13.385 -14.512 1.00 13.86 310 GLY B CA 1
ATOM 5521 C C . GLY B 1 333 ? 31.605 12.680 -15.078 1.00 15.47 310 GLY B C 1
ATOM 5522 O O . GLY B 1 333 ? 31.823 11.487 -14.844 1.00 17.03 310 GLY B O 1
ATOM 5523 N N . ASN B 1 334 ? 32.401 13.433 -15.827 1.00 14.50 311 ASN B N 1
ATOM 5524 C CA . ASN B 1 334 ? 33.697 12.943 -16.277 1.00 16.92 311 ASN B CA 1
ATOM 5525 C C . ASN B 1 334 ? 34.764 13.173 -15.192 1.00 20.22 311 ASN B C 1
ATOM 5526 O O . ASN B 1 334 ? 34.431 13.493 -14.042 1.00 18.25 311 ASN B O 1
ATOM 5531 N N . THR B 1 335 ? 36.033 13.036 -15.588 1.00 19.65 312 THR B N 1
ATOM 5532 C CA . THR B 1 335 ? 37.229 13.109 -14.720 1.00 18.98 312 THR B CA 1
ATOM 5533 C C . THR B 1 335 ? 37.521 11.836 -13.909 1.00 16.43 312 THR B C 1
ATOM 5534 O O . THR B 1 335 ? 36.649 10.982 -13.692 1.00 14.27 312 THR B O 1
ATOM 5538 N N . ALA B 1 336 ? 38.777 11.739 -13.484 1.00 16.05 313 ALA B N 1
ATOM 5539 C CA . ALA B 1 336 ? 39.302 10.577 -12.782 1.00 14.14 313 ALA B CA 1
ATOM 5540 C C . ALA B 1 336 ? 38.432 10.110 -11.627 1.00 14.42 313 ALA B C 1
ATOM 5541 O O . ALA B 1 336 ? 38.210 8.914 -11.472 1.00 17.64 313 ALA B O 1
ATOM 5543 N N . MET B 1 337 ? 37.957 11.044 -10.805 1.00 17.76 314 MET B N 1
ATOM 5544 C CA . MET B 1 337 ? 37.234 10.663 -9.600 1.00 15.10 314 MET B CA 1
ATOM 5545 C C . MET B 1 337 ? 36.018 9.803 -9.933 1.00 14.13 314 MET B C 1
ATOM 5546 O O . MET B 1 337 ? 35.733 8.835 -9.224 1.00 16.26 314 MET B O 1
ATOM 5551 N N . ASN B 1 338 ? 35.315 10.136 -11.017 1.00 15.42 315 ASN B N 1
ATOM 5552 C CA . ASN B 1 338 ? 34.144 9.349 -11.391 1.00 14.96 315 ASN B CA 1
ATOM 5553 C C . ASN B 1 338 ? 34.518 8.073 -12.124 1.00 14.94 315 ASN B C 1
ATOM 5554 O O . ASN B 1 338 ? 33.864 7.032 -11.956 1.00 15.10 315 ASN B O 1
ATOM 5559 N N . LEU B 1 339 ? 35.570 8.153 -12.936 1.00 15.50 316 LEU B N 1
ATOM 5560 C CA . LEU B 1 339 ? 36.041 6.987 -13.671 1.00 16.00 316 LEU B CA 1
ATOM 5561 C C . LEU B 1 339 ? 36.435 5.868 -12.706 1.00 16.38 316 LEU B C 1
ATOM 5562 O O . LEU B 1 339 ? 36.156 4.688 -12.952 1.00 14.63 316 LEU B O 1
ATOM 5567 N N . HIS B 1 340 ? 37.077 6.233 -11.605 1.00 14.04 317 HIS B N 1
ATOM 5568 C CA . HIS B 1 340 ? 37.509 5.208 -10.649 1.00 13.36 317 HIS B CA 1
ATOM 5569 C C . HIS B 1 340 ? 36.336 4.546 -9.941 1.00 16.93 317 HIS B C 1
ATOM 5570 O O . HIS B 1 340 ? 36.394 3.358 -9.622 1.00 16.87 317 HIS B O 1
ATOM 5577 N N . VAL B 1 341 ? 35.273 5.310 -9.696 1.00 14.84 318 VAL B N 1
ATOM 5578 C CA . VAL B 1 341 ? 34.057 4.730 -9.119 1.00 15.24 318 VAL B CA 1
ATOM 5579 C C . VAL B 1 341 ? 33.471 3.735 -10.127 1.00 17.52 318 VAL B C 1
ATOM 5580 O O . VAL B 1 341 ? 33.098 2.615 -9.775 1.00 14.17 318 VAL B O 1
ATOM 5584 N N . VAL B 1 342 ? 33.432 4.135 -11.390 1.00 13.81 319 VAL B N 1
ATOM 5585 C CA . VAL B 1 342 ? 32.903 3.259 -12.435 1.00 14.67 319 VAL B CA 1
ATOM 5586 C C . VAL B 1 342 ? 33.741 1.981 -12.584 1.00 12.47 319 VAL B C 1
ATOM 5587 O O . VAL B 1 342 ? 33.200 0.883 -12.755 1.00 16.27 319 VAL B O 1
ATOM 5591 N N . ALA B 1 343 ? 35.060 2.118 -12.481 1.00 15.15 320 ALA B N 1
ATOM 5592 C CA . ALA B 1 343 ? 35.956 0.976 -12.653 1.00 14.80 320 ALA B CA 1
ATOM 5593 C C . ALA B 1 343 ? 35.895 -0.012 -11.473 1.00 17.18 320 ALA B C 1
ATOM 5594 O O . ALA B 1 343 ? 36.218 -1.190 -11.625 1.00 16.84 320 ALA B O 1
ATOM 5596 N N . ALA B 1 344 ? 35.483 0.469 -10.305 1.00 16.18 321 ALA B N 1
ATOM 5597 C CA . ALA B 1 344 ? 35.421 -0.377 -9.114 1.00 15.39 321 ALA B CA 1
ATOM 5598 C C . ALA B 1 344 ? 34.067 -1.047 -8.932 1.00 20.35 321 ALA B C 1
ATOM 5599 O O . ALA B 1 344 ? 33.869 -1.799 -7.977 1.00 19.64 321 ALA B O 1
ATOM 5601 N N . THR B 1 345 ? 33.120 -0.750 -9.814 1.00 18.41 322 THR B N 1
ATOM 5602 C CA . THR B 1 345 ? 31.770 -1.272 -9.646 1.00 16.40 322 THR B CA 1
ATOM 5603 C C . THR B 1 345 ? 31.248 -1.922 -10.919 1.00 17.11 322 THR B C 1
ATOM 5604 O O . THR B 1 345 ? 31.754 -1.661 -12.010 1.00 17.06 322 THR B O 1
ATOM 5608 N N . LYS B 1 346 ? 30.240 -2.776 -10.767 1.00 15.33 323 LYS B N 1
ATOM 5609 C CA . LYS B 1 346 ? 29.711 -3.552 -11.893 1.00 15.99 323 LYS B CA 1
ATOM 5610 C C . LYS B 1 346 ? 28.438 -2.950 -12.473 1.00 17.60 323 LYS B C 1
ATOM 5611 O O . LYS B 1 346 ? 28.224 -2.967 -13.695 1.00 18.33 323 LYS B O 1
ATOM 5617 N N . ASN B 1 347 ? 27.603 -2.417 -11.586 1.00 16.45 324 ASN B N 1
ATOM 5618 C CA . ASN B 1 347 ? 26.227 -2.061 -11.925 1.00 15.82 324 ASN B CA 1
ATOM 5619 C C . ASN B 1 347 ? 26.070 -0.658 -12.487 1.00 15.54 324 ASN B C 1
ATOM 5620 O O . ASN B 1 347 ? 25.239 0.122 -12.034 1.00 14.90 324 ASN B O 1
ATOM 5625 N N . CYS B 1 348 ? 26.868 -0.364 -13.502 1.00 15.82 325 CYS B N 1
ATOM 5626 C CA . CYS B 1 348 ? 26.867 0.933 -14.157 1.00 17.27 325 CYS B CA 1
ATOM 5627 C C . CYS B 1 348 ? 27.256 0.644 -15.599 1.00 17.06 325 CYS B C 1
ATOM 5628 O O . CYS B 1 348 ? 28.288 0.034 -15.832 1.00 19.49 325 CYS B O 1
ATOM 5631 N N . ARG B 1 349 ? 26.425 1.031 -16.565 1.00 14.88 326 ARG B N 1
ATOM 5632 C CA . ARG B 1 349 ? 26.688 0.704 -17.956 1.00 16.11 326 ARG B CA 1
ATOM 5633 C C . ARG B 1 349 ? 27.816 1.546 -18.549 1.00 18.09 326 ARG B C 1
ATOM 5634 O O . ARG B 1 349 ? 28.562 1.069 -19.412 1.00 16.29 326 ARG B O 1
ATOM 5642 N N . TRP B 1 350 ? 27.957 2.782 -18.071 1.00 16.13 327 TRP B N 1
ATOM 5643 C CA . TRP B 1 350 ? 28.819 3.756 -18.747 1.00 16.46 327 TRP B CA 1
ATOM 5644 C C . TRP B 1 350 ? 29.687 4.639 -17.859 1.00 17.14 327 TRP B C 1
ATOM 5645 O O . TRP B 1 350 ? 29.359 4.916 -16.702 1.00 15.35 327 TRP B O 1
ATOM 5656 N N . TYR B 1 351 ? 30.736 5.173 -18.478 1.00 15.07 328 TYR B N 1
ATOM 5657 C CA . TYR B 1 351 ? 31.409 6.367 -17.990 1.00 16.81 328 TYR B CA 1
ATOM 5658 C C . TYR B 1 351 ? 30.906 7.521 -18.847 1.00 16.24 328 TYR B C 1
ATOM 5659 O O . TYR B 1 351 ? 30.769 7.378 -20.061 1.00 15.95 328 TYR B O 1
ATOM 5668 N N . GLU B 1 352 ? 30.606 8.645 -18.211 1.00 13.50 329 GLU B N 1
ATOM 5669 C CA . GLU B 1 352 ? 30.111 9.823 -18.916 1.00 14.20 329 GLU B CA 1
ATOM 5670 C C . GLU B 1 352 ? 31.289 10.645 -19.431 1.00 15.62 329 GLU B C 1
ATOM 5671 O O . GLU B 1 352 ? 31.991 11.275 -18.645 1.00 17.05 329 GLU B O 1
ATOM 5677 N N . ARG B 1 353 ? 31.500 10.641 -20.747 1.00 13.31 330 ARG B N 1
ATOM 5678 C CA . ARG B 1 353 ? 32.625 11.364 -21.327 1.00 15.99 330 ARG B CA 1
ATOM 5679 C C . ARG B 1 353 ? 32.136 12.631 -22.017 1.00 17.79 330 ARG B C 1
ATOM 5680 O O . ARG B 1 353 ? 31.393 12.573 -23.004 1.00 17.35 330 ARG B O 1
ATOM 5688 N N . GLY B 1 354 ? 32.555 13.780 -21.492 1.00 17.31 331 GLY B N 1
ATOM 5689 C CA . GLY B 1 354 ? 32.104 15.061 -21.998 1.00 15.97 331 GLY B CA 1
ATOM 5690 C C . GLY B 1 354 ? 32.219 16.124 -20.923 1.00 19.31 331 GLY B C 1
ATOM 5691 O O . GLY B 1 354 ? 32.847 15.885 -19.893 1.00 18.77 331 GLY B O 1
ATOM 5692 N N . LEU B 1 355 ? 31.577 17.272 -21.125 1.00 17.89 332 LEU B N 1
ATOM 5693 C CA . LEU B 1 355 ? 30.628 17.463 -22.215 1.00 15.27 332 LEU B CA 1
ATOM 5694 C C . LEU B 1 355 ? 31.308 17.782 -23.541 1.00 17.08 332 LEU B C 1
ATOM 5695 O O . LEU B 1 355 ? 32.382 18.394 -23.581 1.00 18.77 332 LEU B O 1
ATOM 5700 N N . LEU B 1 356 ? 30.666 17.345 -24.620 1.00 16.08 333 LEU B N 1
ATOM 5701 C CA . LEU B 1 356 ? 31.232 17.407 -25.964 1.00 13.70 333 LEU B CA 1
ATOM 5702 C C . LEU B 1 356 ? 30.487 18.392 -26.853 1.00 18.32 333 LEU B C 1
ATOM 5703 O O . LEU B 1 35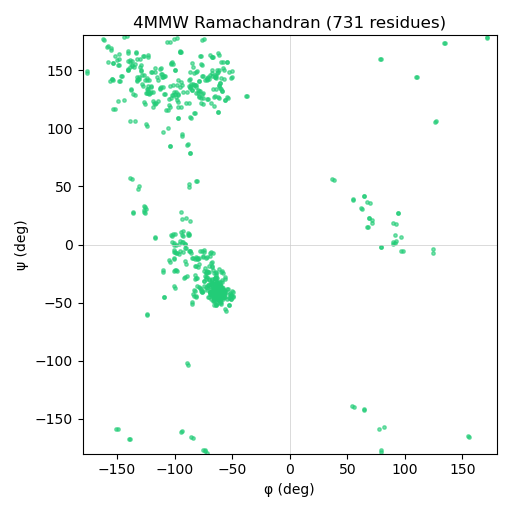6 ? 29.288 18.615 -26.677 1.00 17.89 333 LEU B O 1
ATOM 5708 N N . HIS B 1 357 ? 31.200 18.960 -27.824 1.00 16.35 334 HIS B N 1
ATOM 5709 C CA . HIS B 1 357 ? 30.640 19.950 -28.740 1.00 16.15 334 HIS B CA 1
ATOM 5710 C C . HIS B 1 357 ? 31.471 19.927 -30.014 1.00 16.93 334 HIS B C 1
ATOM 5711 O O . HIS B 1 357 ? 32.685 19.783 -29.939 1.00 17.80 334 HIS B O 1
ATOM 5718 N N . PRO B 1 358 ? 30.828 20.056 -31.187 1.00 17.84 335 PRO B N 1
ATOM 5719 C CA . PRO B 1 358 ? 31.599 19.990 -32.439 1.00 16.64 335 PRO B CA 1
ATOM 5720 C C . PRO B 1 358 ? 32.709 21.045 -32.536 1.00 17.69 335 PRO B C 1
ATOM 5721 O O . PRO B 1 358 ? 33.682 20.824 -33.247 1.00 17.45 335 PRO B O 1
ATOM 5725 N N . PHE B 1 359 ? 32.576 22.158 -31.821 1.00 19.08 336 PHE B N 1
ATOM 5726 C CA . PHE B 1 359 ? 33.576 23.230 -31.905 1.00 16.91 336 PHE B CA 1
ATOM 5727 C C . PHE B 1 359 ? 34.809 22.939 -31.041 1.00 19.70 336 PHE B C 1
ATOM 5728 O O . PHE B 1 359 ? 35.835 23.615 -31.162 1.00 21.43 336 PHE B O 1
ATOM 5736 N N . LEU B 1 360 ? 34.705 21.947 -30.166 1.00 19.41 337 LEU B N 1
ATOM 5737 C CA . LEU B 1 360 ? 35.758 21.678 -29.191 1.00 19.50 337 LEU B CA 1
ATOM 5738 C C . LEU B 1 360 ? 36.372 20.303 -29.411 1.00 24.98 337 LEU B C 1
ATOM 5739 O O . LEU B 1 360 ? 35.704 19.386 -29.889 1.00 28.23 337 LEU B O 1
ATOM 5744 N N . GLU B 1 361 ? 37.639 20.166 -29.037 1.00 23.21 338 GLU B N 1
ATOM 5745 C CA . GLU B 1 361 ? 38.333 18.886 -29.112 1.00 24.03 338 GLU B CA 1
ATOM 5746 C C . GLU B 1 361 ? 38.587 18.329 -27.712 1.00 22.51 338 GLU B C 1
ATOM 5747 O O . GLU B 1 361 ? 39.571 18.682 -27.073 1.00 21.69 338 GLU B O 1
ATOM 5753 N N . TYR B 1 362 ? 37.711 17.445 -27.250 1.00 20.56 339 TYR B N 1
ATOM 5754 C CA . TYR B 1 362 ? 37.831 16.876 -25.908 1.00 17.89 339 TYR B CA 1
ATOM 5755 C C . TYR B 1 362 ? 39.160 16.158 -25.701 1.00 20.61 339 TYR B C 1
ATOM 5756 O O . TYR B 1 362 ? 39.776 16.256 -24.633 1.00 18.34 339 TYR B O 1
ATOM 5765 N N . ASP B 1 363 ? 39.616 15.443 -26.725 1.00 23.74 340 ASP B N 1
ATOM 5766 C CA . ASP B 1 363 ? 40.803 14.610 -26.579 1.00 24.67 340 ASP B CA 1
ATOM 5767 C C . ASP B 1 363 ? 42.097 15.426 -26.416 1.00 28.00 340 ASP B C 1
ATOM 5768 O O . ASP B 1 363 ? 43.159 14.862 -26.147 1.00 30.05 340 ASP B O 1
ATOM 5773 N N . ASP B 1 364 ? 42.009 16.745 -26.573 1.00 24.21 341 ASP B N 1
ATOM 5774 C CA . ASP B 1 364 ? 43.167 17.617 -26.362 1.00 30.75 341 ASP B CA 1
ATOM 5775 C C . ASP B 1 364 ? 43.524 17.799 -24.883 1.00 31.15 341 ASP B C 1
ATOM 5776 O O . ASP B 1 364 ? 44.639 18.199 -24.550 1.00 31.38 341 ASP B O 1
ATOM 5781 N N . GLY B 1 365 ? 42.570 17.533 -23.999 1.00 27.98 342 GLY B N 1
ATOM 5782 C CA . GLY B 1 365 ? 42.837 17.583 -22.569 1.00 28.73 342 GLY B CA 1
ATOM 5783 C C . GLY B 1 365 ? 42.897 18.979 -21.979 1.00 28.57 342 GLY B C 1
ATOM 5784 O O . GLY B 1 365 ? 42.360 19.930 -22.546 1.00 31.53 342 GLY B O 1
ATOM 5785 N N . HIS B 1 366 ? 43.543 19.099 -20.823 1.00 25.23 343 HIS B N 1
ATOM 5786 C CA . HIS B 1 366 ? 43.616 20.369 -20.105 1.00 21.46 343 HIS B CA 1
ATOM 5787 C C . HIS B 1 366 ? 45.053 20.818 -20.017 1.00 19.29 343 HIS B C 1
ATOM 5788 O O . HIS B 1 366 ? 45.946 19.985 -19.918 1.00 24.22 343 HIS B O 1
ATOM 5795 N N . ASP B 1 367 ? 45.284 22.129 -20.006 1.00 19.60 344 ASP B N 1
ATOM 5796 C CA . ASP B 1 367 ? 46.654 22.616 -19.966 1.00 20.07 344 ASP B CA 1
ATOM 5797 C C . ASP B 1 367 ? 47.399 22.237 -18.685 1.00 22.53 344 ASP B C 1
ATOM 5798 O O . ASP B 1 367 ? 48.632 22.148 -18.691 1.00 23.68 344 ASP B O 1
ATOM 5803 N N . TYR B 1 368 ? 46.656 21.996 -17.606 1.00 21.10 345 TYR B N 1
ATOM 5804 C CA . TYR B 1 368 ? 47.267 21.688 -16.310 1.00 24.17 345 TYR B CA 1
ATOM 5805 C C . TYR B 1 368 ? 47.438 20.188 -16.050 1.00 22.38 345 TYR B C 1
ATOM 5806 O O . TYR B 1 368 ? 47.896 19.787 -14.981 1.00 21.24 345 TYR B O 1
ATOM 5815 N N . LEU B 1 369 ? 47.069 19.368 -17.029 1.00 21.59 346 LEU B N 1
ATOM 5816 C CA . LEU B 1 369 ? 47.308 17.929 -16.969 1.00 21.72 346 LEU B CA 1
ATOM 5817 C C . LEU B 1 369 ? 48.182 17.504 -18.139 1.00 24.37 346 LEU B C 1
ATOM 5818 O O . LEU B 1 369 ? 47.961 17.933 -19.273 1.00 26.73 346 LEU B O 1
ATOM 5823 N N . LYS B 1 370 ? 49.164 16.652 -17.866 1.00 19.75 347 LYS B N 1
ATOM 5824 C CA . LYS B 1 370 ? 50.134 16.264 -18.881 1.00 19.71 347 LYS B CA 1
ATOM 5825 C C . LYS B 1 370 ? 49.583 15.203 -19.827 1.00 24.10 347 LYS B C 1
ATOM 5826 O O . LYS B 1 370 ? 50.105 15.005 -20.923 1.00 24.06 347 LYS B O 1
ATOM 5832 N N . SER B 1 371 ? 48.529 14.515 -19.400 1.00 19.73 348 SER B N 1
ATOM 5833 C CA . SER B 1 371 ? 47.864 13.552 -20.273 1.00 26.12 348 SER B CA 1
ATOM 5834 C C . SER B 1 371 ? 46.443 13.332 -19.794 1.00 22.47 348 SER B C 1
ATOM 5835 O O . SER B 1 371 ? 46.064 13.817 -18.721 1.00 21.59 348 SER B O 1
ATOM 5838 N N . LEU B 1 372 ? 45.655 12.624 -20.599 1.00 21.32 349 LEU B N 1
ATOM 5839 C CA . LEU B 1 372 ? 44.243 12.420 -20.297 1.00 21.12 349 LEU B CA 1
ATOM 5840 C C . LEU B 1 372 ? 44.041 11.468 -19.141 1.00 19.87 349 LEU B C 1
ATOM 5841 O O . LEU B 1 372 ? 44.755 10.477 -19.005 1.00 21.33 349 LEU B O 1
ATOM 5846 N N . SER B 1 373 ? 43.045 11.769 -18.320 1.00 15.36 350 SER B N 1
ATOM 5847 C CA . SER B 1 373 ? 42.638 10.849 -17.269 1.00 18.52 350 SER B CA 1
ATOM 5848 C C . SER B 1 373 ? 41.731 9.763 -17.845 1.00 17.83 350 SER B C 1
ATOM 5849 O O . SER B 1 373 ? 41.547 8.713 -17.229 1.00 18.06 350 SER B O 1
ATOM 5852 N N . ASP B 1 374 ? 41.161 10.023 -19.023 1.00 18.09 351 ASP B N 1
ATOM 5853 C CA . ASP B 1 374 ? 40.151 9.123 -19.580 1.00 20.31 351 ASP B CA 1
ATOM 5854 C C . ASP B 1 374 ? 40.303 8.882 -21.077 1.00 19.86 351 ASP B C 1
ATOM 5855 O O . ASP B 1 374 ? 39.379 9.134 -21.847 1.00 19.50 351 ASP B O 1
ATOM 5860 N N . PRO B 1 375 ? 41.468 8.385 -21.495 1.00 19.61 352 PRO B N 1
ATOM 5861 C CA . PRO B 1 375 ? 41.682 8.159 -22.931 1.00 18.99 352 PRO B CA 1
ATOM 5862 C C . PRO B 1 375 ? 40.727 7.087 -23.435 1.00 18.70 352 PRO B C 1
ATOM 5863 O O . PRO B 1 375 ? 40.431 6.132 -22.706 1.00 17.11 352 PRO B O 1
ATOM 5867 N N . MET B 1 376 ? 40.246 7.242 -24.664 1.00 17.91 353 MET B N 1
ATOM 5868 C CA . MET B 1 376 ? 39.259 6.311 -25.198 1.00 19.07 353 MET B CA 1
ATOM 5869 C C . MET B 1 376 ? 39.730 5.710 -26.513 1.00 19.23 353 MET B C 1
ATOM 5870 O O . MET B 1 376 ? 40.171 6.434 -27.423 1.00 21.29 353 MET B O 1
ATOM 5875 N N . ASP B 1 377 ? 39.650 4.389 -26.613 1.00 16.80 354 ASP B N 1
ATOM 5876 C CA . ASP B 1 377 ? 40.069 3.725 -27.840 1.00 18.24 354 ASP B CA 1
ATOM 5877 C C . ASP B 1 377 ? 39.042 3.885 -28.958 1.00 21.41 354 ASP B C 1
ATOM 5878 O O . ASP B 1 377 ? 37.967 4.471 -28.762 1.00 18.77 354 ASP B O 1
ATOM 5883 N N . ARG B 1 378 ? 39.378 3.373 -30.136 1.00 21.96 355 ARG B N 1
ATOM 5884 C CA . ARG B 1 378 ? 38.517 3.555 -31.293 1.00 19.47 355 ARG B CA 1
ATOM 5885 C C . ARG B 1 378 ? 37.261 2.691 -31.244 1.00 23.77 355 ARG B C 1
ATOM 5886 O O . ARG B 1 378 ? 36.408 2.802 -32.121 1.00 23.01 355 ARG B O 1
ATOM 5894 N N . ASP B 1 379 ? 37.155 1.836 -30.227 1.00 21.66 356 ASP B N 1
ATOM 5895 C CA . ASP B 1 379 ? 35.971 0.994 -30.044 1.00 22.58 356 ASP B CA 1
ATOM 5896 C C . ASP B 1 379 ? 35.031 1.548 -28.981 1.00 22.37 356 ASP B C 1
ATOM 5897 O O . ASP B 1 379 ? 34.001 0.944 -28.669 1.00 22.54 356 ASP B O 1
ATOM 5902 N N . GLY B 1 380 ? 35.391 2.689 -28.406 1.00 18.00 357 GLY B N 1
ATOM 5903 C CA . GLY B 1 380 ? 34.524 3.348 -27.447 1.00 15.81 357 GLY B CA 1
ATOM 5904 C C . GLY B 1 380 ? 34.746 2.922 -26.002 1.00 17.30 357 GLY B C 1
ATOM 5905 O O . GLY B 1 380 ? 33.870 3.132 -25.161 1.00 19.80 357 GLY B O 1
ATOM 5906 N N . PHE B 1 381 ? 35.900 2.314 -25.713 1.00 17.79 358 PHE B N 1
ATOM 5907 C CA . PHE B 1 381 ? 36.249 1.973 -24.336 1.00 16.82 358 PHE B CA 1
ATOM 5908 C C . PHE B 1 381 ? 37.249 2.969 -23.763 1.00 17.12 358 PHE B C 1
ATOM 5909 O O . PHE B 1 381 ? 38.292 3.216 -24.360 1.00 17.74 358 PHE B O 1
ATOM 5917 N N . VAL B 1 382 ? 36.942 3.513 -22.586 1.00 15.69 359 VAL B N 1
ATOM 5918 C CA . VAL B 1 382 ? 37.909 4.328 -21.856 1.00 17.78 359 VAL B CA 1
ATOM 5919 C C . VAL B 1 382 ? 38.789 3.403 -21.038 1.00 19.03 359 VAL B C 1
ATOM 5920 O O . VAL B 1 382 ? 38.289 2.489 -20.401 1.00 19.60 359 VAL B O 1
ATOM 5924 N N . HIS B 1 383 ? 40.102 3.607 -21.093 1.00 20.43 360 HIS B N 1
ATOM 5925 C CA . HIS B 1 383 ? 41.025 2.768 -20.338 1.00 18.58 360 HIS B CA 1
ATOM 5926 C C . HIS B 1 383 ? 41.531 3.534 -19.130 1.00 19.36 360 HIS B C 1
ATOM 5927 O O . HIS B 1 383 ? 42.134 4.597 -19.277 1.00 20.01 360 HIS B O 1
ATOM 5934 N N . VAL B 1 384 ? 41.273 3.011 -17.936 1.00 17.17 361 VAL B N 1
ATOM 5935 C CA . VAL B 1 384 ? 41.740 3.680 -16.729 1.00 15.09 361 VAL B CA 1
ATOM 5936 C C . VAL B 1 384 ? 43.266 3.662 -16.689 1.00 15.49 361 VAL B C 1
ATOM 5937 O O . VAL B 1 384 ? 43.884 2.604 -16.825 1.00 19.68 361 VAL B O 1
ATOM 5941 N N . PRO B 1 385 ? 43.887 4.838 -16.521 1.00 23.64 362 PRO B N 1
ATOM 5942 C CA . PRO B 1 385 ? 45.353 4.893 -16.423 1.00 24.75 362 PRO B CA 1
ATOM 5943 C C . PRO B 1 385 ? 45.871 4.015 -15.285 1.00 22.76 362 PRO B C 1
ATOM 5944 O O . PRO B 1 385 ? 45.161 3.805 -14.313 1.00 21.62 362 PRO B O 1
ATOM 5948 N N . ASP B 1 386 ? 47.082 3.486 -15.415 1.00 22.27 363 ASP B N 1
ATOM 5949 C CA . ASP B 1 386 ? 47.628 2.649 -14.345 1.00 27.09 363 ASP B CA 1
ATOM 5950 C C . ASP B 1 386 ? 48.495 3.472 -13.391 1.00 30.75 363 ASP B C 1
ATOM 5951 O O . ASP B 1 386 ? 49.408 2.952 -12.751 1.00 44.19 363 ASP B O 1
ATOM 5956 N N . ARG B 1 387 ? 48.183 4.759 -13.296 1.00 25.54 364 ARG B N 1
ATOM 5957 C CA . ARG B 1 387 ? 48.907 5.682 -12.429 1.00 20.16 364 ARG B CA 1
ATOM 5958 C C . ARG B 1 387 ? 48.313 5.664 -11.025 1.00 20.38 364 ARG B C 1
ATOM 5959 O O . ARG B 1 387 ? 47.113 5.461 -10.869 1.00 22.63 364 ARG B O 1
ATOM 5967 N N . PRO B 1 388 ? 49.148 5.882 -9.996 1.00 19.61 365 PRO B N 1
ATOM 5968 C CA . PRO B 1 388 ? 48.671 5.788 -8.608 1.00 19.72 365 PRO B CA 1
ATOM 5969 C C . PRO B 1 388 ? 47.665 6.870 -8.236 1.00 18.77 365 PRO B C 1
ATOM 5970 O O . PRO B 1 388 ? 47.602 7.916 -8.891 1.00 19.40 365 PRO B O 1
ATOM 5974 N N . GLY B 1 389 ? 46.912 6.630 -7.161 1.00 16.54 366 GLY B N 1
ATOM 5975 C CA . GLY B 1 389 ? 45.910 7.578 -6.703 1.00 18.30 366 GLY B CA 1
ATOM 5976 C C . GLY B 1 389 ? 44.814 7.713 -7.744 1.00 17.19 366 GLY B C 1
ATOM 5977 O O . GLY B 1 389 ? 44.436 6.729 -8.381 1.00 17.44 366 GLY B O 1
ATOM 5978 N N . LEU B 1 390 ? 44.317 8.930 -7.938 1.00 17.33 367 LEU B N 1
ATOM 5979 C CA . LEU B 1 390 ? 43.319 9.180 -8.974 1.00 18.59 367 LEU B CA 1
ATOM 5980 C C . LEU B 1 390 ? 43.974 9.182 -10.347 1.00 17.69 367 LEU B C 1
ATOM 5981 O O . LEU B 1 390 ? 43.286 9.183 -11.371 1.00 19.44 367 LEU B O 1
ATOM 5986 N N . GLY B 1 391 ? 45.303 9.164 -10.371 1.00 17.33 368 GLY B N 1
ATOM 5987 C CA . GLY B 1 391 ? 46.030 9.055 -11.623 1.00 22.37 368 GLY B CA 1
ATOM 5988 C C . GLY B 1 391 ? 45.973 10.302 -12.488 1.00 23.71 368 GLY B C 1
ATOM 5989 O O . GLY B 1 391 ? 46.194 10.244 -13.700 1.00 20.55 368 GLY B O 1
ATOM 5990 N N . GLU B 1 392 ? 45.672 11.441 -11.878 1.00 18.81 369 GLU B N 1
ATOM 5991 C CA . GLU B 1 392 ? 45.683 12.687 -12.629 1.00 18.63 369 GLU B CA 1
ATOM 5992 C C . GLU B 1 392 ? 47.133 13.104 -12.800 1.00 22.48 369 GLU B C 1
ATOM 5993 O O . GLU B 1 392 ? 47.867 13.240 -11.821 1.00 20.47 369 GLU B O 1
ATOM 5999 N N . ASP B 1 393 ? 47.550 13.252 -14.052 1.00 20.83 370 ASP B N 1
ATOM 6000 C CA . ASP B 1 393 ? 48.957 13.473 -14.384 1.00 20.30 370 ASP B CA 1
ATOM 6001 C C . ASP B 1 393 ? 49.237 14.967 -14.305 1.00 19.99 370 ASP B C 1
ATOM 6002 O O . ASP B 1 393 ? 49.302 15.654 -15.331 1.00 22.13 370 ASP B O 1
ATOM 6007 N N . ILE B 1 394 ? 49.399 15.466 -13.082 1.00 17.83 371 ILE B N 1
ATOM 6008 C CA . ILE B 1 394 ? 49.341 16.903 -12.837 1.00 22.38 371 ILE B CA 1
ATOM 6009 C C . ILE B 1 394 ? 50.581 17.640 -13.294 1.00 22.54 371 ILE B C 1
ATOM 6010 O O . ILE B 1 394 ? 51.704 17.232 -13.000 1.00 20.99 371 ILE B O 1
ATOM 6015 N N . ASP B 1 395 ? 50.380 18.718 -14.042 1.00 20.18 372 ASP B N 1
ATOM 6016 C CA . ASP B 1 395 ? 51.506 19.542 -14.456 1.00 21.32 372 ASP B CA 1
ATOM 6017 C C . ASP B 1 395 ? 51.740 20.594 -13.379 1.00 25.12 372 ASP B C 1
ATOM 6018 O O . ASP B 1 395 ? 51.233 21.715 -13.472 1.00 24.79 372 ASP B O 1
ATOM 6023 N N . PHE B 1 396 ? 52.509 20.225 -12.356 1.00 24.26 373 PHE B N 1
ATOM 6024 C CA . PHE B 1 396 ? 52.732 21.111 -11.215 1.00 23.82 373 PHE B CA 1
ATOM 6025 C C . PHE B 1 396 ? 53.465 22.387 -11.613 1.00 24.35 373 PHE B C 1
ATOM 6026 O O . PHE B 1 396 ? 53.238 23.455 -11.035 1.00 25.29 373 PHE B O 1
ATOM 6034 N N . THR B 1 397 ? 54.331 22.272 -12.612 1.00 22.41 374 THR B N 1
ATOM 6035 C CA . THR B 1 397 ? 55.089 23.419 -13.101 1.00 24.49 374 THR B CA 1
ATOM 6036 C C . THR B 1 397 ? 54.165 24.454 -13.733 1.00 24.70 374 THR B C 1
ATOM 6037 O O . THR B 1 397 ? 54.323 25.653 -13.506 1.00 24.84 374 THR B O 1
ATOM 6041 N N . PHE B 1 398 ? 53.200 23.985 -14.523 1.00 26.03 375 PHE B N 1
ATOM 6042 C CA . PHE B 1 398 ? 52.213 24.873 -15.134 1.00 24.03 375 PHE B CA 1
ATOM 6043 C C . PHE B 1 398 ? 51.406 25.582 -14.057 1.00 24.26 375 PHE B C 1
ATOM 6044 O O . PHE B 1 398 ? 51.163 26.793 -14.127 1.00 24.21 375 PHE B O 1
ATOM 6052 N N . ILE B 1 399 ? 50.956 24.809 -13.081 1.00 21.32 376 ILE B N 1
ATOM 6053 C CA . ILE B 1 399 ? 50.172 25.379 -12.007 1.00 21.63 376 ILE B CA 1
ATOM 6054 C C . ILE B 1 399 ? 50.977 26.482 -11.315 1.00 25.76 376 ILE B C 1
ATOM 6055 O O . ILE B 1 399 ? 50.465 27.578 -11.083 1.00 25.56 376 ILE B O 1
ATOM 6060 N N . ASP B 1 400 ? 52.248 26.212 -11.042 1.00 27.50 377 ASP B N 1
ATOM 6061 C CA . ASP B 1 400 ? 53.096 27.192 -10.365 1.00 29.72 377 ASP B CA 1
ATOM 6062 C C . ASP B 1 400 ? 53.303 28.452 -11.216 1.00 31.80 377 ASP B C 1
ATOM 6063 O O . ASP B 1 400 ? 53.309 29.567 -10.699 1.00 34.62 377 ASP B O 1
ATOM 6068 N N . ASN B 1 401 ? 53.456 28.269 -12.524 1.00 29.05 378 ASN B N 1
ATOM 6069 C CA . ASN B 1 401 ? 53.664 29.388 -13.440 1.00 26.74 378 ASN B CA 1
ATOM 6070 C C . ASN B 1 401 ? 52.411 30.233 -13.676 1.00 27.52 378 ASN B C 1
ATOM 6071 O O . ASN B 1 401 ? 52.487 31.318 -14.259 1.00 30.87 378 ASN B O 1
ATOM 6076 N N . ASN B 1 402 ? 51.259 29.735 -13.234 1.00 23.05 379 ASN B N 1
ATOM 6077 C CA . ASN B 1 402 ? 49.998 30.408 -13.516 1.00 24.30 379 ASN B CA 1
ATOM 6078 C C . ASN B 1 402 ? 49.159 30.693 -12.267 1.00 24.82 379 ASN B C 1
ATOM 6079 O O . ASN B 1 402 ? 47.936 30.743 -12.331 1.00 21.99 379 ASN B O 1
ATOM 6084 N N . ARG B 1 403 ? 49.823 30.897 -11.133 1.00 25.15 380 ARG B N 1
ATOM 6085 C CA . ARG B 1 403 ? 49.105 31.122 -9.879 1.00 28.34 380 ARG B CA 1
ATOM 6086 C C . ARG B 1 403 ? 48.386 32.462 -9.864 1.00 29.23 380 ARG B C 1
ATOM 6087 O O . ARG B 1 403 ? 48.868 33.444 -10.432 1.00 27.76 380 ARG B O 1
ATOM 6095 N N . VAL B 1 404 ? 47.236 32.498 -9.201 1.00 27.75 381 VAL B N 1
ATOM 6096 C CA . VAL B 1 404 ? 46.530 33.748 -8.964 1.00 37.22 381 VAL B CA 1
ATOM 6097 C C . VAL B 1 404 ? 47.053 34.381 -7.678 1.00 41.87 381 VAL B C 1
ATOM 6098 O O . VAL B 1 404 ? 46.981 33.767 -6.612 1.00 44.69 381 VAL B O 1
#

B-factor: mean 20.92, std 7.27, range [10.0, 67.1]